Protein 8YE6 (pdb70)

Organism: Streptococcus pyogenes serotype M1 (NCBI:txid301447)

InterPro domains:
  IPR003615 HNH nuclease [PF13395] (821-871)
  IPR028629 CRISPR-associated endonuclease Cas9 [MF_01480] (3-1358)
  IPR028629 CRISPR-associated endonuclease Cas9 [TIGR01865] (5-1355)
  IPR032237 CRISPR-associated endonuclease Cas9, PAM-interacting domain [PF16595] (1102-1358)
  IPR032239 CRISPR-associated endonuclease Cas9, bridge helix [PF16593] (62-94)
  IPR032240 CRISPR-associated endonuclease Cas9, REC lobe [PF16592] (181-712)
  IPR033114 Cas9-type HNH domain [PS51749] (770-921)
  IPR036397 Ribonuclease H superfamily [G3DSA:3.30.420.10] (1-117)
  IPR055228 Cas9, RuvC domain [PF22702] (925-1099)

Nearest PDB structures (foldseek):
  5vw1-assembly1_A  TM=9.835E-01  e=0.000E+00  Streptococcus pyogenes serotype M1
  6ifo-assembly1_A  TM=9.838E-01  e=0.000E+00  Streptococcus pyogenes serotype M1
  4zt0-assembly1_A  TM=9.911E-01  e=0.000E+00  Streptococcus pyogenes
  7s38-assembly1_P  TM=9.107E-01  e=0.000E+00  Streptococcus pyogenes serotype M1
  9c9p-assembly1_A  TM=7.876E-01  e=0.000E+00  Streptococcus pyogenes

Foldseek 3Di:
DQADDDADVVLLVQLQDDDDQVRSVVSVVRHFHAPDDPHTDDPLVSLVSVLVRLVVVVVVCVVPVHDCPDSVVNNVVSVVVNVVVVVD/DFFFKEKFWAFFLFKIWIFIATQLLFFDKDWFAFFFDDPDGTDIFTRTFMEGEDGDDDCVVVVVVVVVVVVVVLLVVLLVLLCVLVVPVVCVQPVCLVVLVVCQPDDCVPHPAHNDRQPRDVVVVVVVCVQDVDLLSLLQCLLPDQDADRPSSLSVLLSVCQSLFADDPDPDDDDCCQQALVNLVVVLQVLVCLVVVVDRFDPPPPPLCPLLQDLAFLVRSLVVSVVPTDDDDCLEPVVQLSSLLSFHWHWCCVHQVDPDTLTAGDLPPCNVVSVVVVCVPRHVSCVSNNVSSPSSSLSSLVSNQQPDDPPVTLASNSVSLVVLVVQLVVLVVVVLVQCVVPPVVCCCVQPPNCVQLHVNVDPVNPDALVSNLVVCVVVLVPTDPNPVVVRCSSSVSHNDDSPHSSRNSDHSVSSLSSLLSSLVSNCVPPVSSVVCVVVSSLSRPDDDFPLQWDPDDPPDPTGDWDFPDPDDDDSVCPVPTTPRVRSNVSSCVPVFAAAPLFGPFTFAFCLAQLVQLQVLLLQQLQKWKADDVRNPIFGDALVSSVVCCVPALLPRFWDFCCCVCPVPVCPPVNDDGMDMPSDDGTDSGHNHVSVVLCVLQVDPCCSPVVVCRVVRSVLLVLLARGDDLVVNVVPCPVVDVVGDVRSSVVSSNDHDYGTDRAGPCQQANDAWPPPGGHLVRLSSGPDGNNDHDLCQCPDPVTCNVVNSVVSPQFPDVVCLLVRDDDGSSSSVSLVLVVVVQVVVCVVSVVAHHQEHEYEHDYDDPDDLSVLVVLLVLLVLLVVLPVACPCVVPPDDSVVPPDLLVSLCSLLVQAAQLDGGGHDPVPSVQKDKAFQAHVLQPNDPDNQGIHIHNDLLSQDQDLGGGACPSCVVCVVSVVSSDVSPRHHPVSNVSNCCVVVPTDALVVLLVRLVVQFAPSDVVVVSSLSVVQCVRFPDADDVRDTDRSYWYFYHYLVQLVVVCLVLVVDDDPLAAPSVSRLSSSSSSLRGQLLCFADVQCCCRTTDDDDDHDDSSQQEDDDQPPCVRHHHPRSHSPPQLDQWDAGSSGDTDGDDQWRAHPPPGHTRGGNVPSSVSSLVVSQDQRHHYHHDFAFDADDFAPDDFDAADQDPQFDAPDDPDDSNHGHHHNDTAFRWKKWWFFFFQPDPVRDRHTDTAIGTHTNVCVVVCVVPVVVVVVVVGGPPTDPVRTDTGGFQFWWADPPRAIWTHHGSFFIWGDDHQSDGSLLVSLLVCQLCLPVSPDDVPVSVVSVVVNVVPVCSLVVVLVSLLVLCVRHLPDVVVNVVVVVVCVVCVPPGRNQSSVQVSQVSLSVYTTHFDFTDHPHDTDHGDIRRGCPSRQQTWTWAADSSRSHIHIYGNNPPNDD

Structure (mmCIF, N/CA/C/O backbone):
data_8YE6
#
_entry.id   8YE6
#
_cell.length_a   1.00
_cell.length_b   1.00
_cell.length_c   1.00
_cell.angle_alpha   90.00
_cell.angle_beta   90.00
_cell.angle_gamma   90.00
#
_symmetry.space_group_name_H-M   'P 1'
#
loop_
_entity.id
_entity.type
_entity.pdbx_description
1 polymer A32
2 polymer 'CRISPR-associated endonuclease Cas9/Csn1'
3 polymer 'RNA (92-MER)'
#
loop_
_atom_site.group_PDB
_atom_site.id
_atom_site.type_symbol
_atom_site.label_atom_id
_atom_site.label_alt_id
_atom_site.label_comp_id
_atom_site.label_asym_id
_atom_site.label_entity_id
_atom_site.label_seq_id
_atom_site.pdbx_PDB_ins_code
_atom_site.Cartn_x
_atom_site.Cartn_y
_atom_site.Cartn_z
_atom_site.occupancy
_atom_site.B_iso_or_equiv
_atom_site.auth_seq_id
_atom_site.auth_comp_id
_atom_site.auth_asym_id
_atom_site.auth_atom_id
_atom_site.pdbx_PDB_model_num
ATOM 1 N N . ASP A 1 5 ? 144.330 166.303 105.069 1.00 96.39 5 ASP B N 1
ATOM 2 C CA . ASP A 1 5 ? 144.718 167.254 104.035 1.00 96.39 5 ASP B CA 1
ATOM 3 C C . ASP A 1 5 ? 144.922 166.566 102.692 1.00 96.39 5 ASP B C 1
ATOM 4 O O . ASP A 1 5 ? 145.892 166.837 101.986 1.00 96.39 5 ASP B O 1
ATOM 9 N N . GLY A 1 6 ? 144.004 165.672 102.350 1.00 87.55 6 GLY B N 1
ATOM 10 C CA . GLY A 1 6 ? 144.044 164.978 101.084 1.00 87.55 6 GLY B CA 1
ATOM 11 C C . GLY A 1 6 ? 144.676 163.607 101.102 1.00 87.55 6 GLY B C 1
ATOM 12 O O . GLY A 1 6 ? 145.179 163.168 100.062 1.00 87.55 6 GLY B O 1
ATOM 13 N N . LYS A 1 7 ? 144.674 162.923 102.240 1.00 73.49 7 LYS B N 1
ATOM 14 C CA . LYS A 1 7 ? 145.290 161.615 102.375 1.00 73.49 7 LYS B CA 1
ATOM 15 C C . LYS A 1 7 ? 144.240 160.605 102.810 1.00 73.49 7 LYS B C 1
ATOM 16 O O . LYS A 1 7 ? 143.238 160.967 103.430 1.00 73.49 7 LYS B O 1
ATOM 22 N N . LEU A 1 8 ? 144.460 159.337 102.467 1.00 63.94 8 LEU B N 1
ATOM 23 C CA . LEU A 1 8 ? 143.370 158.377 102.502 1.00 63.94 8 LEU B CA 1
ATOM 24 C C . LEU A 1 8 ? 143.067 157.924 103.916 1.00 63.94 8 LEU B C 1
ATOM 25 O O . LEU A 1 8 ? 143.712 158.312 104.892 1.00 63.94 8 LEU B O 1
ATOM 30 N N . VAL A 1 9 ? 142.072 157.044 103.992 1.00 68.19 9 VAL B N 1
ATOM 31 C CA . VAL A 1 9 ? 141.412 156.668 105.234 1.00 68.19 9 VAL B CA 1
ATOM 32 C C . VAL A 1 9 ? 141.810 155.242 105.612 1.00 68.19 9 VAL B C 1
ATOM 33 O O . VAL A 1 9 ? 141.173 154.272 105.178 1.00 68.19 9 VAL B O 1
ATOM 37 N N . VAL A 1 10 ? 142.902 155.091 106.380 1.00 42.44 10 VAL B N 1
ATOM 38 C CA . VAL A 1 10 ? 143.364 153.789 106.858 1.00 42.44 10 VAL B CA 1
ATOM 39 C C . VAL A 1 10 ? 143.862 153.928 108.287 1.00 42.44 10 VAL B C 1
ATOM 40 O O . VAL A 1 10 ? 143.794 154.991 108.894 1.00 42.44 10 VAL B O 1
ATOM 44 N N . SER A 1 11 ? 144.353 152.819 108.819 1.00 31.11 11 SER B N 1
ATOM 45 C CA . SER A 1 11 ? 144.992 152.771 110.121 1.00 31.11 11 SER B CA 1
ATOM 46 C C . SER A 1 11 ? 146.366 152.136 110.008 1.00 31.11 11 SER B C 1
ATOM 47 O O . SER A 1 11 ? 146.853 151.905 108.908 1.00 31.11 11 SER B O 1
ATOM 50 N N . LYS A 1 12 ? 146.988 151.839 111.137 1.00 28.29 12 LYS B N 1
ATOM 51 C CA . LYS A 1 12 ? 148.398 151.475 111.170 1.00 28.29 12 LYS B CA 1
ATOM 52 C C . LYS A 1 12 ? 148.670 150.070 110.628 1.00 28.29 12 LYS B C 1
ATOM 53 O O . LYS A 1 12 ? 149.667 149.864 109.919 1.00 28.29 12 LYS B O 1
ATOM 59 N N . ALA A 1 13 ? 147.809 149.091 110.955 1.00 26.60 13 ALA B N 1
ATOM 60 C CA . ALA A 1 13 ? 147.899 147.761 110.351 1.00 26.60 13 ALA B CA 1
ATOM 61 C C . ALA A 1 13 ? 147.666 147.830 108.854 1.00 26.60 13 ALA B C 1
ATOM 62 O O . ALA A 1 13 ? 148.405 147.234 108.065 1.00 26.60 13 ALA B O 1
ATOM 64 N N . HIS A 1 14 ? 146.670 148.604 108.447 1.00 26.87 14 HIS B N 1
ATOM 65 C CA . HIS A 1 14 ? 146.418 148.841 107.042 1.00 26.87 14 HIS B CA 1
ATOM 66 C C . HIS A 1 14 ? 147.472 149.727 106.422 1.00 26.87 14 HIS B C 1
ATOM 67 O O . HIS A 1 14 ? 147.685 149.642 105.217 1.00 26.87 14 HIS B O 1
ATOM 74 N N . PHE A 1 15 ? 148.125 150.593 107.196 1.00 32.00 15 PHE B N 1
ATOM 75 C CA . PHE A 1 15 ? 149.238 151.362 106.647 1.00 32.00 15 PHE B CA 1
ATOM 76 C C . PHE A 1 15 ? 150.376 150.445 106.251 1.00 32.00 15 PHE B C 1
ATOM 77 O O . PHE A 1 15 ? 150.897 150.525 105.130 1.00 32.00 15 PHE B O 1
ATOM 85 N N . GLY A 1 16 ? 150.744 149.543 107.154 1.00 33.65 16 GLY B N 1
ATOM 86 C CA . GLY A 1 16 ? 151.822 148.621 106.875 1.00 33.65 16 GLY B CA 1
ATOM 87 C C . GLY A 1 16 ? 151.502 147.665 105.751 1.00 33.65 16 GLY B C 1
ATOM 88 O O . GLY A 1 16 ? 152.345 147.415 104.900 1.00 33.65 16 GLY B O 1
ATOM 89 N N . ASN A 1 17 ? 150.270 147.143 105.715 1.00 31.71 17 ASN B N 1
ATOM 90 C CA . ASN A 1 17 ? 149.876 146.300 104.588 1.00 31.71 17 ASN B CA 1
ATOM 91 C C . ASN A 1 17 ? 149.898 147.065 103.283 1.00 31.71 17 ASN B C 1
ATOM 92 O O . ASN A 1 17 ? 150.476 146.591 102.312 1.00 31.71 17 ASN B O 1
ATOM 97 N N . MET A 1 18 ? 149.387 148.284 103.264 1.00 35.93 18 MET B N 1
ATOM 98 C CA . MET A 1 18 ? 149.280 148.983 101.991 1.00 35.93 18 MET B CA 1
ATOM 99 C C . MET A 1 18 ? 150.577 149.597 101.469 1.00 35.93 18 MET B C 1
ATOM 100 O O . MET A 1 18 ? 150.608 149.955 100.293 1.00 35.93 18 MET B O 1
ATOM 105 N N . ILE A 1 19 ? 151.652 149.720 102.252 1.00 42.49 19 ILE B N 1
ATOM 106 C CA . ILE A 1 19 ? 152.915 150.180 101.656 1.00 42.49 19 ILE B CA 1
ATOM 107 C C . ILE A 1 19 ? 153.914 149.052 101.416 1.00 42.49 19 ILE B C 1
ATOM 108 O O . ILE A 1 19 ? 155.065 149.332 101.083 1.00 42.49 19 ILE B O 1
ATOM 113 N N . ARG A 1 20 ? 153.520 147.791 101.604 1.00 46.03 20 ARG B N 1
ATOM 114 C CA . ARG A 1 20 ? 154.447 146.681 101.387 1.00 46.03 20 ARG B CA 1
ATOM 115 C C . ARG A 1 20 ? 154.807 146.525 99.921 1.00 46.03 20 ARG B C 1
ATOM 116 O O . ARG A 1 20 ? 155.982 146.463 99.562 1.00 46.03 20 ARG B O 1
ATOM 124 N N . ASN A 1 21 ? 153.805 146.418 99.066 1.00 53.89 21 ASN B N 1
ATOM 125 C CA . ASN A 1 21 ? 153.970 145.790 97.764 1.00 53.89 21 ASN B CA 1
ATOM 126 C C . ASN A 1 21 ? 154.264 146.784 96.657 1.00 53.89 21 ASN B C 1
ATOM 127 O O . ASN A 1 21 ? 153.685 146.714 95.581 1.00 53.89 21 ASN B O 1
ATOM 132 N N . CYS A 1 22 ? 155.215 147.678 96.884 1.00 64.73 22 CYS B N 1
ATOM 133 C CA . CYS A 1 22 ? 155.660 148.595 95.850 1.00 64.73 22 CYS B CA 1
ATOM 134 C C . CYS A 1 22 ? 156.798 147.968 95.067 1.00 64.73 22 CYS B C 1
ATOM 135 O O . CYS A 1 22 ? 157.515 147.102 95.569 1.00 64.73 22 CYS B O 1
ATOM 138 N N . GLN A 1 23 ? 156.961 148.416 93.823 1.00 72.86 23 GLN B N 1
ATOM 139 C CA . GLN A 1 23 ? 157.893 147.782 92.901 1.00 72.86 23 GLN B CA 1
ATOM 140 C C . GLN A 1 23 ? 158.964 148.728 92.386 1.00 72.86 23 GLN B C 1
ATOM 141 O O . GLN A 1 23 ? 159.754 148.336 91.522 1.00 72.86 23 GLN B O 1
ATOM 147 N N . SER A 1 24 ? 159.017 149.954 92.890 1.00 75.41 24 SER B N 1
ATOM 148 C CA . SER A 1 24 ? 160.058 150.901 92.520 1.00 75.41 24 SER B CA 1
ATOM 149 C C . SER A 1 24 ? 160.197 151.906 93.652 1.00 75.41 24 SER B C 1
ATOM 150 O O . SER A 1 24 ? 159.450 151.872 94.633 1.00 75.41 24 SER B O 1
ATOM 153 N N . VAL A 1 25 ? 161.161 152.808 93.508 1.00 74.88 25 VAL B N 1
ATOM 154 C CA . VAL A 1 25 ? 161.328 153.869 94.490 1.00 74.88 25 VAL B CA 1
ATOM 155 C C . VAL A 1 25 ? 160.264 154.947 94.302 1.00 74.88 25 VAL B C 1
ATOM 156 O O . VAL A 1 25 ? 159.714 155.468 95.282 1.00 74.88 25 VAL B O 1
ATOM 160 N N . GLU A 1 26 ? 159.920 155.269 93.049 1.00 79.20 26 GLU B N 1
ATOM 161 C CA . GLU A 1 26 ? 158.942 156.327 92.817 1.00 79.20 26 GLU B CA 1
ATOM 162 C C . GLU A 1 26 ? 157.535 155.900 93.211 1.00 79.20 26 GLU B C 1
ATOM 163 O O . GLU A 1 26 ? 156.747 156.736 93.681 1.00 79.20 26 GLU B O 1
ATOM 169 N N . ASP A 1 27 ? 157.217 154.609 93.077 1.00 76.85 27 ASP B N 1
ATOM 170 C CA . ASP A 1 27 ? 155.926 154.120 93.537 1.00 76.85 27 ASP B CA 1
ATOM 171 C C . ASP A 1 27 ? 155.834 154.138 95.047 1.00 76.85 27 ASP B C 1
ATOM 172 O O . ASP A 1 27 ? 154.757 154.398 95.592 1.00 76.85 27 ASP B O 1
ATOM 177 N N . PHE A 1 28 ? 156.941 153.880 95.738 1.00 66.89 28 PHE B N 1
ATOM 178 C CA . PHE A 1 28 ? 156.917 153.967 97.190 1.00 66.89 28 PHE B CA 1
ATOM 179 C C . PHE A 1 28 ? 156.825 155.409 97.660 1.00 66.89 28 PHE B C 1
ATOM 180 O O . PHE A 1 28 ? 156.229 155.678 98.707 1.00 66.89 28 PHE B O 1
ATOM 188 N N . LYS A 1 29 ? 157.385 156.349 96.900 1.00 70.40 29 LYS B N 1
ATOM 189 C CA . LYS A 1 29 ? 157.219 157.752 97.259 1.00 70.40 29 LYS B CA 1
ATOM 190 C C . LYS A 1 29 ? 155.779 158.209 97.068 1.00 70.40 29 LYS B C 1
ATOM 191 O O . LYS A 1 29 ? 155.246 158.945 97.906 1.00 70.40 29 LYS B O 1
ATOM 197 N N . LYS A 1 30 ? 155.124 157.759 95.997 1.00 72.29 30 LYS B N 1
ATOM 198 C CA . LYS A 1 30 ? 153.735 158.154 95.763 1.00 72.29 30 LYS B CA 1
ATOM 199 C C . LYS A 1 30 ? 152.789 157.528 96.793 1.00 72.29 30 LYS B C 1
ATOM 200 O O . LYS A 1 30 ? 152.004 158.230 97.457 1.00 72.29 30 LYS B O 1
ATOM 206 N N . SER A 1 31 ? 152.887 156.209 96.979 1.00 66.14 31 SER B N 1
ATOM 207 C CA . SER A 1 31 ? 152.069 155.525 97.971 1.00 66.14 31 SER B CA 1
ATOM 208 C C . SER A 1 31 ? 152.490 155.824 99.399 1.00 66.14 31 SER B C 1
ATOM 209 O O . SER A 1 31 ? 151.812 155.377 100.328 1.00 66.14 31 SER B O 1
ATOM 212 N N . PHE A 1 32 ? 153.599 156.525 99.604 1.00 64.15 32 PHE B N 1
ATOM 213 C CA . PHE A 1 32 ? 153.932 157.010 100.932 1.00 64.15 32 PHE B CA 1
ATOM 214 C C . PHE A 1 32 ? 153.333 158.377 101.175 1.00 64.15 32 PHE B C 1
ATOM 215 O O . PHE A 1 32 ? 152.893 158.671 102.288 1.00 64.15 32 PHE B O 1
ATOM 223 N N . GLU A 1 33 ? 153.296 159.214 100.142 1.00 70.76 33 GLU B N 1
ATOM 224 C CA . GLU A 1 33 ? 152.683 160.525 100.258 1.00 70.76 33 GLU B CA 1
ATOM 225 C C . GLU A 1 33 ? 151.167 160.494 100.174 1.00 70.76 33 GLU B C 1
ATOM 226 O O . GLU A 1 33 ? 150.550 161.554 100.281 1.00 70.76 33 GLU B O 1
ATOM 232 N N . ARG A 1 34 ? 150.542 159.333 99.974 1.00 66.98 34 ARG B N 1
ATOM 233 C CA . ARG A 1 34 ? 149.082 159.287 99.964 1.00 66.98 34 ARG B CA 1
ATOM 234 C C . ARG A 1 34 ? 148.450 158.762 101.264 1.00 66.98 34 ARG B C 1
ATOM 235 O O . ARG A 1 34 ? 147.282 159.058 101.520 1.00 66.98 34 ARG B O 1
ATOM 243 N N . LEU A 1 35 ? 149.174 158.059 102.131 1.00 52.32 35 LEU B N 1
ATOM 244 C CA . LEU A 1 35 ? 148.558 157.434 103.297 1.00 52.32 35 LEU B CA 1
ATOM 245 C C . LEU A 1 35 ? 149.100 157.993 104.607 1.00 52.32 35 LEU B C 1
ATOM 246 O O . LEU A 1 35 ? 150.221 158.494 104.667 1.00 52.32 35 LEU B O 1
ATOM 251 N N . THR A 1 36 ? 148.290 157.880 105.673 1.00 43.53 36 THR B N 1
ATOM 252 C CA . THR A 1 36 ? 148.694 158.156 107.055 1.00 43.53 36 THR B CA 1
ATOM 253 C C . THR A 1 36 ? 148.079 157.138 107.999 1.00 43.53 36 THR B C 1
ATOM 254 O O . THR A 1 36 ? 147.442 156.179 107.588 1.00 43.53 36 THR B O 1
ATOM 258 N N . TYR A 1 37 ? 148.304 157.359 109.289 1.00 37.38 37 TYR B N 1
ATOM 259 C CA . TYR A 1 37 ? 147.529 156.781 110.374 1.00 37.38 37 TYR B CA 1
ATOM 260 C C . TYR A 1 37 ? 147.637 157.768 111.524 1.00 37.38 37 TYR B C 1
ATOM 261 O O . TYR A 1 37 ? 148.708 158.331 111.745 1.00 37.38 37 TYR B O 1
ATOM 270 N N . TYR A 1 38 ? 146.537 158.020 112.224 1.00 50.03 38 TYR B N 1
ATOM 271 C CA . TYR A 1 38 ? 146.595 158.914 113.370 1.00 50.03 38 TYR B CA 1
ATOM 272 C C . TYR A 1 38 ? 147.068 158.153 114.595 1.00 50.03 38 TYR B C 1
ATOM 273 O O . TYR A 1 38 ? 146.557 157.078 114.894 1.00 50.03 38 TYR B O 1
ATOM 282 N N . SER A 1 39 ? 148.018 158.720 115.334 1.00 48.94 39 SER B N 1
ATOM 283 C CA . SER A 1 39 ? 148.505 158.014 116.510 1.00 48.94 39 SER B CA 1
ATOM 284 C C . SER A 1 39 ? 147.590 158.190 117.711 1.00 48.94 39 SER B C 1
ATOM 285 O O . SER A 1 39 ? 147.549 157.313 118.574 1.00 48.94 39 SER B O 1
ATOM 288 N N . SER A 1 40 ? 146.843 159.291 117.787 1.00 61.24 40 SER B N 1
ATOM 289 C CA . SER A 1 40 ? 145.680 159.403 118.664 1.00 61.24 40 SER B CA 1
ATOM 290 C C . SER A 1 40 ? 144.650 160.261 117.940 1.00 61.24 40 SER B C 1
ATOM 291 O O . SER A 1 40 ? 144.867 160.659 116.797 1.00 61.24 40 SER B O 1
ATOM 294 N N . GLU A 1 41 ? 143.520 160.533 118.607 1.00 74.49 41 GLU B N 1
ATOM 295 C CA . GLU A 1 41 ? 142.306 161.027 117.946 1.00 74.49 41 GLU B CA 1
ATOM 296 C C . GLU A 1 41 ? 142.476 162.355 117.229 1.00 74.49 41 GLU B C 1
ATOM 297 O O . GLU A 1 41 ? 141.722 162.635 116.294 1.00 74.49 41 GLU B O 1
ATOM 303 N N . ASN A 1 42 ? 143.438 163.175 117.631 1.00 71.64 42 ASN B N 1
ATOM 304 C CA . ASN A 1 42 ? 143.639 164.463 116.998 1.00 71.64 42 ASN B CA 1
ATOM 305 C C . ASN A 1 42 ? 145.005 164.640 116.360 1.00 71.64 42 ASN B C 1
ATOM 306 O O . ASN A 1 42 ? 145.168 165.565 115.560 1.00 71.64 42 ASN B O 1
ATOM 311 N N . ARG A 1 43 ? 145.985 163.796 116.670 1.00 61.16 43 ARG B N 1
ATOM 312 C CA . ARG A 1 43 ? 147.329 163.980 116.148 1.00 61.16 43 ARG B CA 1
ATOM 313 C C . ARG A 1 43 ? 147.688 162.891 115.147 1.00 61.16 43 ARG B C 1
ATOM 314 O O . ARG A 1 43 ? 147.321 161.725 115.302 1.00 61.16 43 ARG B O 1
ATOM 322 N N . GLU A 1 44 ? 148.392 163.307 114.106 1.00 53.97 44 GLU B N 1
ATOM 323 C CA . GLU A 1 44 ? 148.897 162.430 113.072 1.00 53.97 44 GLU B CA 1
ATOM 324 C C . GLU A 1 44 ? 150.276 161.925 113.465 1.00 53.97 44 GLU B C 1
ATOM 325 O O . GLU A 1 44 ? 151.032 162.635 114.130 1.00 53.97 44 GLU B O 1
ATOM 331 N N . SER A 1 45 ? 150.568 160.676 113.102 1.00 46.57 45 SER B N 1
ATOM 332 C CA . SER A 1 45 ? 151.853 160.057 113.375 1.00 46.57 45 SER B CA 1
ATOM 333 C C . SER A 1 45 ? 152.981 160.813 112.699 1.00 46.57 45 SER B C 1
ATOM 334 O O . SER A 1 45 ? 152.793 161.463 111.674 1.00 46.57 45 SER B O 1
ATOM 337 N N . THR A 1 46 ? 154.163 160.738 113.284 1.00 46.56 46 THR B N 1
ATOM 338 C CA . THR A 1 46 ? 155.265 161.467 112.698 1.00 46.56 46 THR B CA 1
ATOM 339 C C . THR A 1 46 ? 155.839 160.668 111.541 1.00 46.56 46 THR B C 1
ATOM 340 O O . THR A 1 46 ? 155.609 159.467 111.415 1.00 46.56 46 THR B O 1
ATOM 344 N N . VAL A 1 47 ? 156.583 161.360 110.679 1.00 46.00 47 VAL B N 1
ATOM 345 C CA . VAL A 1 47 ? 157.154 160.739 109.493 1.00 46.00 47 VAL B CA 1
ATOM 346 C C . VAL A 1 47 ? 158.218 159.712 109.852 1.00 46.00 47 VAL B C 1
ATOM 347 O O . VAL A 1 47 ? 158.416 158.744 109.114 1.00 46.00 47 VAL B O 1
ATOM 351 N N . ARG A 1 48 ? 158.867 159.859 111.004 1.00 52.12 48 ARG B N 1
ATOM 352 C CA . ARG A 1 48 ? 159.838 158.861 111.429 1.00 52.12 48 ARG B CA 1
ATOM 353 C C . ARG A 1 48 ? 159.161 157.572 111.891 1.00 52.12 48 ARG B C 1
ATOM 354 O O . ARG A 1 48 ? 159.723 156.491 111.720 1.00 52.12 48 ARG B O 1
ATOM 362 N N . GLN A 1 49 ? 157.930 157.645 112.386 1.00 42.78 49 GLN B N 1
ATOM 363 C CA . GLN A 1 49 ? 157.213 156.421 112.725 1.00 42.78 49 GLN B CA 1
ATOM 364 C C . GLN A 1 49 ? 156.794 155.660 111.481 1.00 42.78 49 GLN B C 1
ATOM 365 O O . GLN A 1 49 ? 156.936 154.430 111.420 1.00 42.78 49 GLN B O 1
ATOM 371 N N . ARG A 1 50 ? 156.304 156.378 110.471 1.00 43.75 50 ARG B N 1
ATOM 372 C CA . ARG A 1 50 ? 155.887 155.757 109.222 1.00 43.75 50 ARG B CA 1
ATOM 373 C C . ARG A 1 50 ? 157.074 155.198 108.447 1.00 43.75 50 ARG B C 1
ATOM 374 O O . ARG A 1 50 ? 156.979 154.127 107.827 1.00 43.75 50 ARG B O 1
ATOM 382 N N . LEU A 1 51 ? 158.210 155.886 108.490 1.00 46.42 51 LEU B N 1
ATOM 383 C CA . LEU A 1 51 ? 159.389 155.357 107.825 1.00 46.42 51 LEU B CA 1
ATOM 384 C C . LEU A 1 51 ? 159.976 154.186 108.574 1.00 46.42 51 LEU B C 1
ATOM 385 O O . LEU A 1 51 ? 160.620 153.336 107.960 1.00 46.42 51 LEU B O 1
ATOM 390 N N . LYS A 1 52 ? 159.800 154.121 109.888 1.00 44.22 52 LYS B N 1
ATOM 391 C CA . LYS A 1 52 ? 160.285 152.932 110.568 1.00 44.22 52 LYS B CA 1
ATOM 392 C C . LYS A 1 52 ? 159.404 151.726 110.280 1.00 44.22 52 LYS B C 1
ATOM 393 O O . LYS A 1 52 ? 159.919 150.603 110.220 1.00 44.22 52 LYS B O 1
ATOM 399 N N . ILE A 1 53 ? 158.097 151.925 110.060 1.00 41.32 53 ILE B N 1
ATOM 400 C CA . ILE A 1 53 ? 157.258 150.801 109.635 1.00 41.32 53 ILE B CA 1
ATOM 401 C C . ILE A 1 53 ? 157.669 150.308 108.247 1.00 41.32 53 ILE B C 1
ATOM 402 O O . ILE A 1 53 ? 157.773 149.094 108.004 1.00 41.32 53 ILE B O 1
ATOM 407 N N . ALA A 1 54 ? 157.945 151.233 107.325 1.00 46.10 54 ALA B N 1
ATOM 408 C CA . ALA A 1 54 ? 158.412 150.823 106.003 1.00 46.10 54 ALA B CA 1
ATOM 409 C C . ALA A 1 54 ? 159.797 150.185 106.037 1.00 46.10 54 ALA B C 1
ATOM 410 O O . ALA A 1 54 ? 160.095 149.324 105.201 1.00 46.10 54 ALA B O 1
ATOM 412 N N . GLU A 1 55 ? 160.650 150.587 106.983 1.00 51.70 55 GLU B N 1
ATOM 413 C CA . GLU A 1 55 ? 161.931 149.908 107.166 1.00 51.70 55 GLU B CA 1
ATOM 414 C C . GLU A 1 55 ? 161.746 148.470 107.612 1.00 51.70 55 GLU B C 1
ATOM 415 O O . GLU A 1 55 ? 162.449 147.574 107.126 1.00 51.70 55 GLU B O 1
ATOM 421 N N . LYS A 1 56 ? 160.828 148.232 108.554 1.00 44.67 56 LYS B N 1
ATOM 422 C CA . LYS A 1 56 ? 160.570 146.869 109.004 1.00 44.67 56 LYS B CA 1
ATOM 423 C C . LYS A 1 56 ? 160.079 145.992 107.870 1.00 44.67 56 LYS B C 1
ATOM 424 O O . LYS A 1 56 ? 160.545 144.858 107.702 1.00 44.67 56 LYS B O 1
ATOM 430 N N . GLU A 1 57 ? 159.191 146.519 107.038 1.00 48.38 57 GLU B N 1
ATOM 431 C CA . GLU A 1 57 ? 158.601 145.656 106.024 1.00 48.38 57 GLU B CA 1
ATOM 432 C C . GLU A 1 57 ? 159.511 145.412 104.832 1.00 48.38 57 GLU B C 1
ATOM 433 O O . GLU A 1 57 ? 159.543 144.292 104.314 1.00 48.38 57 GLU B O 1
ATOM 439 N N . TYR A 1 58 ? 160.277 146.407 104.391 1.00 52.09 58 TYR B N 1
ATOM 440 C CA . TYR A 1 58 ? 161.235 146.085 103.342 1.00 52.09 58 TYR B CA 1
ATOM 441 C C . TYR A 1 58 ? 162.497 145.436 103.873 1.00 52.09 58 TYR B C 1
ATOM 442 O O . TYR A 1 58 ? 163.315 144.977 103.078 1.00 52.09 58 TYR B O 1
ATOM 451 N N . ASN A 1 59 ? 162.668 145.385 105.186 1.00 50.49 59 ASN B N 1
ATOM 452 C CA . ASN A 1 59 ? 163.692 144.536 105.780 1.00 50.49 59 ASN B CA 1
ATOM 453 C C . ASN A 1 59 ? 163.283 143.072 105.722 1.00 50.49 59 ASN B C 1
ATOM 454 O O . ASN A 1 59 ? 164.106 142.198 105.431 1.00 50.49 59 ASN B O 1
ATOM 459 N N . PHE A 1 60 ? 162.026 142.786 106.067 1.00 46.74 60 PHE B N 1
ATOM 460 C CA . PHE A 1 60 ? 161.484 141.436 105.952 1.00 46.74 60 PHE B CA 1
ATOM 461 C C . PHE A 1 60 ? 161.495 140.962 104.505 1.00 46.74 60 PHE B C 1
ATOM 462 O O . PHE A 1 60 ? 162.035 139.899 104.191 1.00 46.74 60 PHE B O 1
ATOM 470 N N . LYS A 1 61 ? 160.882 141.738 103.613 1.00 52.74 61 LYS B N 1
ATOM 471 C CA . LYS A 1 61 ? 160.847 141.396 102.195 1.00 52.74 61 LYS B CA 1
ATOM 472 C C . LYS A 1 61 ? 162.236 141.414 101.565 1.00 52.74 61 LYS B C 1
ATOM 473 O O . LYS A 1 61 ? 162.504 140.662 100.630 1.00 52.74 61 LYS B O 1
ATOM 479 N N . ALA A 1 62 ? 163.137 142.259 102.056 1.00 58.00 62 ALA B N 1
ATOM 480 C CA . ALA A 1 62 ? 164.499 142.252 101.548 1.00 58.00 62 ALA B CA 1
ATOM 481 C C . ALA A 1 62 ? 165.289 141.046 102.010 1.00 58.00 62 ALA B C 1
ATOM 482 O O . ALA A 1 62 ? 166.177 140.601 101.284 1.00 58.00 62 ALA B O 1
ATOM 484 N N . GLY A 1 63 ? 164.991 140.509 103.188 1.00 57.77 63 GLY B N 1
ATOM 485 C CA . GLY A 1 63 ? 165.830 139.481 103.764 1.00 57.77 63 GLY B CA 1
ATOM 486 C C . GLY A 1 63 ? 165.344 138.064 103.568 1.00 57.77 63 GLY B C 1
ATOM 487 O O . GLY A 1 63 ? 166.148 137.133 103.537 1.00 57.77 63 GLY B O 1
ATOM 488 N N . VAL A 1 64 ? 164.030 137.877 103.455 1.00 58.49 64 VAL B N 1
ATOM 489 C CA . VAL A 1 64 ? 163.481 136.544 103.212 1.00 58.49 64 VAL B CA 1
ATOM 490 C C . VAL A 1 64 ? 163.739 136.069 101.789 1.00 58.49 64 VAL B C 1
ATOM 491 O O . VAL A 1 64 ? 163.946 134.872 101.574 1.00 58.49 64 VAL B O 1
ATOM 495 N N . LYS A 1 65 ? 163.835 136.976 100.817 1.00 70.01 65 LYS B N 1
ATOM 496 C CA . LYS A 1 65 ? 164.276 136.632 99.470 1.00 70.01 65 LYS B CA 1
ATOM 497 C C . LYS A 1 65 ? 165.744 136.215 99.399 1.00 70.01 65 LYS B C 1
ATOM 498 O O . LYS A 1 65 ? 166.171 135.695 98.368 1.00 70.01 65 LYS B O 1
ATOM 504 N N . GLU A 1 66 ? 166.525 136.437 100.455 1.00 75.38 66 GLU B N 1
ATOM 505 C CA . GLU A 1 66 ? 167.884 135.924 100.555 1.00 75.38 66 GLU B CA 1
ATOM 506 C C . GLU A 1 66 ? 167.982 134.562 101.215 1.00 75.38 66 GLU B C 1
ATOM 507 O O . GLU A 1 66 ? 168.957 133.853 100.974 1.00 75.38 66 GLU B O 1
ATOM 513 N N . ASP A 1 67 ? 167.016 134.183 102.054 1.00 78.06 67 ASP B N 1
ATOM 514 C CA . ASP A 1 67 ? 166.978 132.817 102.563 1.00 78.06 67 ASP B CA 1
ATOM 515 C C . ASP A 1 67 ? 166.663 131.847 101.436 1.00 78.06 67 ASP B C 1
ATOM 516 O O . ASP A 1 67 ? 167.113 130.698 101.441 1.00 78.06 67 ASP B O 1
ATOM 521 N N . LEU A 1 68 ? 165.893 132.307 100.456 1.00 77.80 68 LEU B N 1
ATOM 522 C CA . LEU A 1 68 ? 165.606 131.602 99.216 1.00 77.80 68 LEU B CA 1
ATOM 523 C C . LEU A 1 68 ? 166.695 131.955 98.214 1.00 77.80 68 LEU B C 1
ATOM 524 O O . LEU A 1 68 ? 167.736 132.491 98.596 1.00 77.80 68 LEU B O 1
ATOM 529 N N . GLU A 1 69 ? 166.485 131.666 96.933 1.00 86.36 69 GLU B N 1
ATOM 530 C CA . GLU A 1 69 ? 167.442 132.110 95.924 1.00 86.36 69 GLU B CA 1
ATOM 531 C C . GLU A 1 69 ? 166.898 133.292 95.128 1.00 86.36 69 GLU B C 1
ATOM 532 O O . GLU A 1 69 ? 167.487 133.680 94.113 1.00 86.36 69 GLU B O 1
ATOM 538 N N . ILE A 1 70 ? 165.793 133.882 95.592 1.00 84.37 70 ILE B N 1
ATOM 539 C CA . ILE A 1 70 ? 165.043 134.851 94.801 1.00 84.37 70 ILE B CA 1
ATOM 540 C C . ILE A 1 70 ? 165.818 136.162 94.683 1.00 84.37 70 ILE B C 1
ATOM 541 O O . ILE A 1 70 ? 166.396 136.673 95.646 1.00 84.37 70 ILE B O 1
ATOM 546 N N . LYS A 1 71 ? 165.847 136.698 93.468 1.00 87.28 71 LYS B N 1
ATOM 547 C CA . LYS A 1 71 ? 166.619 137.893 93.154 1.00 87.28 71 LYS B CA 1
ATOM 548 C C . LYS A 1 71 ? 165.878 139.125 93.654 1.00 87.28 71 LYS B C 1
ATOM 549 O O . LYS A 1 71 ? 164.905 139.568 93.037 1.00 87.28 71 LYS B O 1
ATOM 555 N N . ASN A 1 72 ? 166.344 139.684 94.769 1.00 81.51 72 ASN B N 1
ATOM 556 C CA . ASN A 1 72 ? 165.819 140.948 95.285 1.00 81.51 72 ASN B CA 1
ATOM 557 C C . ASN A 1 72 ? 166.657 142.118 94.767 1.00 81.51 72 ASN B C 1
ATOM 558 O O . ASN A 1 72 ? 167.421 142.758 95.488 1.00 81.51 72 ASN B O 1
ATOM 563 N N . THR A 1 73 ? 166.470 142.421 93.482 1.00 82.83 73 THR B N 1
ATO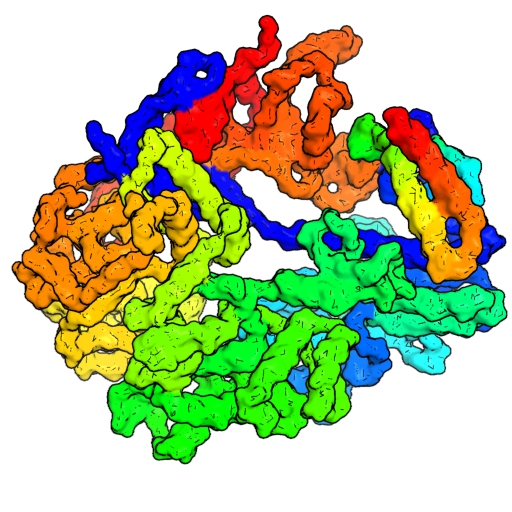M 564 C CA . THR A 1 73 ? 167.189 143.552 92.904 1.00 82.83 73 THR B CA 1
ATOM 565 C C . THR A 1 73 ? 166.576 144.882 93.340 1.00 82.83 73 THR B C 1
ATOM 566 O O . THR A 1 73 ? 167.303 145.841 93.614 1.00 82.83 73 THR B O 1
ATOM 570 N N . THR A 1 74 ? 165.253 144.950 93.444 1.00 81.62 74 THR B N 1
ATOM 571 C CA . THR A 1 74 ? 164.592 145.977 94.232 1.00 81.62 74 THR B CA 1
ATOM 572 C C . THR A 1 74 ? 164.446 145.422 95.648 1.00 81.62 74 THR B C 1
ATOM 573 O O . THR A 1 74 ? 165.036 144.385 95.956 1.00 81.62 74 THR B O 1
ATOM 577 N N . ASP A 1 75 ? 163.774 146.163 96.544 1.00 76.83 75 ASP B N 1
ATOM 578 C CA . ASP A 1 75 ? 163.558 145.905 97.979 1.00 76.83 75 ASP B CA 1
ATOM 579 C C . ASP A 1 75 ? 164.842 146.080 98.788 1.00 76.83 75 ASP B C 1
ATOM 580 O O . ASP A 1 75 ? 164.804 146.141 100.016 1.00 76.83 75 ASP B O 1
ATOM 585 N N . LYS A 1 76 ? 165.979 146.183 98.103 1.00 79.57 76 LYS B N 1
ATOM 586 C CA . LYS A 1 76 ? 167.184 146.734 98.688 1.00 79.57 76 LYS B CA 1
ATOM 587 C C . LYS A 1 76 ? 167.391 148.151 98.197 1.00 79.57 76 LYS B C 1
ATOM 588 O O . LYS A 1 76 ? 168.109 148.927 98.827 1.00 79.57 76 LYS B O 1
ATOM 594 N N . GLU A 1 77 ? 166.777 148.503 97.070 1.00 80.26 77 GLU B N 1
ATOM 595 C CA . GLU A 1 77 ? 166.705 149.904 96.689 1.00 80.26 77 GLU B CA 1
ATOM 596 C C . GLU A 1 77 ? 165.787 150.671 97.623 1.00 80.26 77 GLU B C 1
ATOM 597 O O . GLU A 1 77 ? 166.164 151.720 98.158 1.00 80.26 77 GLU B O 1
ATOM 603 N N . ILE A 1 78 ? 164.572 150.155 97.824 1.00 70.08 78 ILE B N 1
ATOM 604 C CA . ILE A 1 78 ? 163.574 150.844 98.631 1.00 70.08 78 ILE B CA 1
ATOM 605 C C . ILE A 1 78 ? 164.000 150.881 100.087 1.00 70.08 78 ILE B C 1
ATOM 606 O O . ILE A 1 78 ? 163.812 151.888 100.775 1.00 70.08 78 ILE B O 1
ATOM 611 N N . LEU A 1 79 ? 164.645 149.817 100.558 1.00 66.57 79 LEU B N 1
ATOM 612 C CA . LEU A 1 79 ? 165.145 149.797 101.924 1.00 66.57 79 LEU B CA 1
ATOM 613 C C . LEU A 1 79 ? 166.295 150.778 102.121 1.00 66.57 79 LEU B C 1
ATOM 614 O O . LEU A 1 79 ? 166.401 151.391 103.184 1.00 66.57 79 LEU B O 1
ATOM 619 N N . ASP A 1 80 ? 167.142 150.969 101.110 1.00 74.48 80 ASP B N 1
ATOM 620 C CA . ASP A 1 80 ? 168.189 151.981 101.220 1.00 74.48 80 ASP B CA 1
ATOM 621 C C . ASP A 1 80 ? 167.630 153.394 101.162 1.00 74.48 80 ASP B C 1
ATOM 622 O O . ASP A 1 80 ? 168.177 154.293 101.809 1.00 74.48 80 ASP B O 1
ATOM 627 N N . TYR A 1 81 ? 166.561 153.614 100.390 1.00 70.95 81 TYR B N 1
ATOM 628 C CA . TYR A 1 81 ? 165.880 154.904 100.429 1.00 70.95 81 TYR B CA 1
ATOM 629 C C . TYR A 1 81 ? 165.283 155.172 101.804 1.00 70.95 81 TYR B C 1
ATOM 630 O O . TYR A 1 81 ? 165.399 156.290 102.331 1.00 70.95 81 TYR B O 1
ATOM 639 N N . VAL A 1 82 ? 164.654 154.153 102.403 1.00 63.14 82 VAL B N 1
ATOM 640 C CA . VAL A 1 82 ? 164.041 154.304 103.720 1.00 63.14 82 VAL B CA 1
ATOM 641 C C . VAL A 1 82 ? 165.105 154.578 104.771 1.00 63.14 82 VAL B C 1
ATOM 642 O O . VAL A 1 82 ? 164.954 155.473 105.613 1.00 63.14 82 VAL B O 1
ATOM 646 N N . ARG A 1 83 ? 166.222 153.863 104.702 1.00 68.25 83 ARG B N 1
ATOM 647 C CA . ARG A 1 83 ? 167.258 154.040 105.706 1.00 68.25 83 ARG B CA 1
ATOM 648 C C . ARG A 1 83 ? 168.011 155.346 105.531 1.00 68.25 83 ARG B C 1
ATOM 649 O O . ARG A 1 83 ? 168.519 155.893 106.514 1.00 68.25 83 ARG B O 1
ATOM 657 N N . ASN A 1 84 ? 168.078 155.875 104.311 1.00 73.30 84 ASN B N 1
ATOM 658 C CA . ASN A 1 84 ? 168.704 157.181 104.136 1.00 73.30 84 ASN B CA 1
ATOM 659 C C . ASN A 1 84 ? 167.800 158.309 104.614 1.00 73.30 84 ASN B C 1
ATOM 660 O O . ASN A 1 84 ? 168.293 159.304 105.155 1.00 73.30 84 ASN B O 1
ATOM 665 N N . GLU A 1 85 ? 166.482 158.175 104.428 1.00 69.65 85 GLU B N 1
ATOM 666 C CA . GLU A 1 85 ? 165.557 159.147 105.009 1.00 69.65 85 GLU B CA 1
ATOM 667 C C . GLU A 1 85 ? 165.587 159.108 106.534 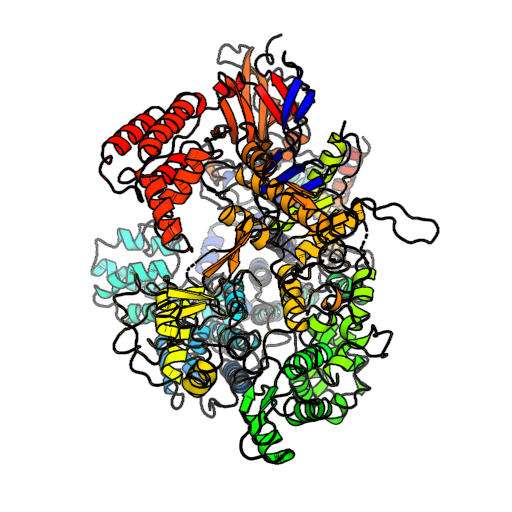1.00 69.65 85 GLU B C 1
ATOM 668 O O . GLU A 1 85 ? 165.555 160.156 107.190 1.00 69.65 85 GLU B O 1
ATOM 674 N N . LEU A 1 86 ? 165.644 157.908 107.115 1.00 64.90 86 LEU B N 1
ATOM 675 C CA . LEU A 1 86 ? 165.732 157.783 108.568 1.00 64.90 86 LEU B CA 1
ATOM 676 C C . LEU A 1 86 ? 167.054 158.304 109.107 1.00 64.90 86 LEU B C 1
ATOM 677 O O . LEU A 1 86 ? 167.100 158.836 110.223 1.00 64.90 86 LEU B O 1
ATOM 682 N N . SER A 1 87 ? 168.130 158.159 108.336 1.00 72.66 87 SER B N 1
ATOM 683 C CA . SER A 1 87 ? 169.405 158.744 108.728 1.00 72.66 87 SER B CA 1
ATOM 684 C C . SER A 1 87 ? 169.357 160.264 108.665 1.00 72.66 87 SER B C 1
ATOM 685 O O . SER A 1 87 ? 169.912 160.941 109.538 1.00 72.66 87 SER B O 1
ATOM 688 N N . LYS A 1 88 ? 168.701 160.819 107.640 1.00 73.47 88 LYS B N 1
ATOM 689 C CA . LYS A 1 88 ? 168.565 162.270 107.550 1.00 73.47 88 LYS B CA 1
ATOM 690 C C . LYS A 1 88 ? 167.682 162.830 108.650 1.00 73.47 88 LYS B C 1
ATOM 691 O O . LYS A 1 88 ? 167.863 163.983 109.051 1.00 73.47 88 LYS B O 1
ATOM 697 N N . ILE A 1 89 ? 166.715 162.054 109.136 1.00 75.00 89 ILE B N 1
ATOM 698 C CA . ILE A 1 89 ? 165.947 162.500 110.292 1.00 75.00 89 ILE B CA 1
ATOM 699 C C . ILE A 1 89 ? 166.806 162.454 111.547 1.00 75.00 89 ILE B C 1
ATOM 700 O O . ILE A 1 89 ? 166.954 163.456 112.255 1.00 75.00 89 ILE B O 1
ATOM 705 N N . ASP A 1 90 ? 167.399 161.298 111.831 1.00 76.02 90 ASP B N 1
ATOM 706 C CA . ASP A 1 90 ? 168.029 161.086 113.127 1.00 76.02 90 ASP B CA 1
ATOM 707 C C . ASP A 1 90 ? 169.388 161.756 113.268 1.00 76.02 90 ASP B C 1
ATOM 708 O O . ASP A 1 90 ? 169.881 161.868 114.394 1.00 76.02 90 ASP B O 1
ATOM 713 N N . SER A 1 91 ? 170.015 162.191 112.174 1.00 84.23 91 SER B N 1
ATOM 714 C CA . SER A 1 91 ? 171.210 163.015 112.325 1.00 84.23 91 SER B CA 1
ATOM 715 C C . SER A 1 91 ? 170.854 164.404 112.834 1.00 84.23 91 SER B C 1
ATOM 716 O O . SER A 1 91 ? 171.650 165.030 113.542 1.00 84.23 91 SER B O 1
ATOM 719 N N . LYS A 1 92 ? 169.670 164.891 112.493 1.00 89.29 92 LYS B N 1
ATOM 720 C CA . LYS A 1 92 ? 169.220 166.210 112.903 1.00 89.29 92 LYS B CA 1
ATOM 721 C C . LYS A 1 92 ? 168.460 166.152 114.228 1.00 89.29 92 LYS B C 1
ATOM 722 O O . LYS A 1 92 ? 169.028 165.829 115.273 1.00 89.29 92 LYS B O 1
ATOM 728 N N . MET B 2 1 ? 151.968 159.247 179.883 1.00 112.88 1 MET A N 1
ATOM 729 C CA . MET B 2 1 ? 153.411 159.043 179.841 1.00 112.88 1 MET A CA 1
ATOM 730 C C . MET B 2 1 ? 153.790 157.600 179.489 1.00 112.88 1 MET A C 1
ATOM 731 O O . MET B 2 1 ? 154.923 157.174 179.723 1.00 112.88 1 MET A O 1
ATOM 736 N N . ASP B 2 2 ? 152.841 156.866 178.905 1.00 98.60 2 ASP A N 1
ATOM 737 C CA . ASP B 2 2 ? 153.068 155.495 178.461 1.00 98.60 2 ASP A CA 1
ATOM 738 C C . ASP B 2 2 ? 153.770 155.499 177.109 1.00 98.60 2 ASP A C 1
ATOM 739 O O . ASP B 2 2 ? 153.526 156.370 176.270 1.00 98.60 2 ASP A O 1
ATOM 744 N N . LYS B 2 3 ? 154.644 154.512 176.904 1.00 87.68 3 LYS A N 1
ATOM 745 C CA . LYS B 2 3 ? 155.411 154.402 175.674 1.00 87.68 3 LYS A CA 1
ATOM 746 C C . LYS B 2 3 ? 155.344 153.033 175.018 1.00 87.68 3 LYS A C 1
ATOM 747 O O . LYS B 2 3 ? 155.670 152.927 173.833 1.00 87.68 3 LYS A O 1
ATOM 753 N N . LYS B 2 4 ? 154.966 151.987 175.743 1.00 68.72 4 LYS A N 1
ATOM 754 C CA . LYS B 2 4 ? 154.762 150.676 175.151 1.00 68.72 4 LYS A CA 1
ATOM 755 C C . LYS B 2 4 ? 153.368 150.597 174.554 1.00 68.72 4 LYS A C 1
ATOM 756 O O . LYS B 2 4 ? 152.392 151.009 175.182 1.00 68.72 4 LYS A O 1
ATOM 762 N N . TYR B 2 5 ? 153.274 150.050 173.347 1.00 39.35 5 TYR A N 1
ATOM 763 C CA . TYR B 2 5 ? 151.986 149.929 172.692 1.00 39.35 5 TYR A CA 1
ATOM 764 C C . TYR B 2 5 ? 151.900 148.578 172.003 1.00 39.35 5 TYR A C 1
ATOM 765 O O . TYR B 2 5 ? 152.722 147.690 172.218 1.00 39.35 5 TYR A O 1
ATOM 774 N N . SER B 2 6 ? 150.863 148.410 171.198 1.00 34.06 6 SER A N 1
ATOM 775 C CA . SER B 2 6 ? 150.654 147.204 170.424 1.00 34.06 6 SER A CA 1
ATOM 776 C C . SER B 2 6 ? 149.931 147.598 169.153 1.00 34.06 6 SER A C 1
ATOM 777 O O . SER B 2 6 ? 149.592 148.760 168.954 1.00 34.06 6 SER A O 1
ATOM 780 N N . ILE B 2 7 ? 149.737 146.630 168.271 1.00 25.50 7 ILE A N 1
ATOM 781 C CA . ILE B 2 7 ? 148.999 146.823 167.031 1.00 25.50 7 ILE A CA 1
ATOM 782 C C . ILE B 2 7 ? 148.148 145.590 166.815 1.00 25.50 7 ILE A C 1
ATOM 783 O O . ILE B 2 7 ? 148.655 144.471 166.869 1.00 25.50 7 ILE A O 1
ATOM 788 N N . GLY B 2 8 ? 146.851 145.786 166.622 1.00 27.66 8 GLY A N 1
ATOM 789 C CA . GLY B 2 8 ? 145.974 144.748 166.128 1.00 27.66 8 GLY A CA 1
ATOM 790 C C . GLY B 2 8 ? 145.688 145.004 164.659 1.00 27.66 8 GLY A C 1
ATOM 791 O O . GLY B 2 8 ? 145.595 146.143 164.229 1.00 27.66 8 GLY A O 1
ATOM 792 N N . LEU B 2 9 ? 145.598 143.930 163.905 1.00 26.78 9 LEU A N 1
ATOM 793 C CA . LEU B 2 9 ? 145.322 143.968 162.483 1.00 26.78 9 LEU A CA 1
ATOM 794 C C . LEU B 2 9 ? 144.246 142.947 162.204 1.00 26.78 9 LEU A C 1
ATOM 795 O O . LEU B 2 9 ? 144.139 141.958 162.920 1.00 26.78 9 LEU A O 1
ATOM 800 N N . ASP B 2 10 ? 143.435 143.179 161.180 1.00 36.04 10 ASP A N 1
ATOM 801 C CA . ASP B 2 10 ? 142.791 142.038 160.549 1.00 36.04 10 ASP A CA 1
ATOM 802 C C . ASP B 2 10 ? 142.704 142.232 159.047 1.00 36.04 10 ASP A C 1
ATOM 803 O O . ASP B 2 10 ? 142.258 143.270 158.565 1.00 36.04 10 ASP A O 1
ATOM 808 N N . ILE B 2 11 ? 143.159 141.233 158.319 1.00 41.24 11 ILE A N 1
ATOM 809 C CA . ILE B 2 11 ? 143.359 141.330 156.886 1.00 41.24 11 ILE A CA 1
ATOM 810 C C . ILE B 2 11 ? 142.171 140.693 156.189 1.00 41.24 11 ILE A C 1
ATOM 811 O O . ILE B 2 11 ? 141.602 139.713 156.677 1.00 41.24 11 ILE A O 1
ATOM 816 N N . GLY B 2 12 ? 141.769 141.270 155.066 1.00 41.71 12 GLY A N 1
ATOM 817 C CA . GLY B 2 12 ? 140.680 140.740 154.282 1.00 41.71 12 GLY A CA 1
ATOM 818 C C . GLY B 2 12 ? 140.966 140.895 152.810 1.00 41.71 12 GLY A C 1
ATOM 819 O O . GLY B 2 12 ? 142.077 141.259 152.422 1.00 41.71 12 GLY A O 1
ATOM 820 N N . THR B 2 13 ? 139.983 140.591 151.973 1.00 41.75 13 THR A N 1
ATOM 821 C CA . THR B 2 13 ? 140.136 140.811 150.546 1.00 41.75 13 THR A CA 1
ATOM 822 C C . THR B 2 13 ? 139.676 142.185 150.116 1.00 41.75 13 THR A C 1
ATOM 823 O O . THR B 2 13 ? 140.055 142.638 149.034 1.00 41.75 13 THR A O 1
ATOM 827 N N . ASN B 2 14 ? 138.860 142.849 150.926 1.00 35.25 14 ASN A N 1
ATOM 828 C CA . ASN B 2 14 ? 138.463 144.214 150.640 1.00 35.25 14 ASN A CA 1
ATOM 829 C C . ASN B 2 14 ? 138.600 145.120 151.853 1.00 35.25 14 ASN A C 1
ATOM 830 O O . ASN B 2 14 ? 138.056 146.222 151.836 1.00 35.25 14 ASN A O 1
ATOM 835 N N . SER B 2 15 ? 139.296 144.687 152.903 1.00 29.97 15 SER A N 1
ATOM 836 C CA . SER B 2 15 ? 139.459 145.522 154.081 1.00 29.97 15 SER A CA 1
ATOM 837 C C . SER B 2 15 ? 140.694 145.128 154.872 1.00 29.97 15 SER A C 1
ATOM 838 O O . SER B 2 15 ? 141.002 143.950 154.992 1.00 29.97 15 SER A O 1
ATOM 841 N N . VAL B 2 16 ? 141.380 146.121 155.424 1.00 27.07 16 VAL A N 1
ATOM 842 C CA . VAL B 2 16 ? 142.398 145.927 156.452 1.00 27.07 16 VAL A CA 1
ATOM 843 C C . VAL B 2 16 ? 141.994 146.837 157.597 1.00 27.07 16 VAL A C 1
ATOM 844 O O . VAL B 2 16 ? 142.190 148.048 157.520 1.00 27.07 16 VAL A O 1
ATOM 848 N N . GLY B 2 17 ? 141.390 146.281 158.638 1.00 29.06 17 GLY A N 1
ATOM 849 C CA . GLY B 2 17 ? 141.188 147.037 159.854 1.00 29.06 17 GLY A CA 1
ATOM 850 C C . GLY B 2 17 ? 142.447 147.076 160.692 1.00 29.06 17 GLY A C 1
ATOM 851 O O . GLY B 2 17 ? 143.293 146.206 160.603 1.00 29.06 17 GLY A O 1
ATOM 852 N N . TRP B 2 18 ? 142.588 148.107 161.514 1.00 53.80 18 TRP A N 1
ATOM 853 C CA . TRP B 2 18 ? 143.801 148.255 162.306 1.00 53.80 18 TRP A CA 1
ATOM 854 C C . TRP B 2 18 ? 143.506 149.031 163.582 1.00 53.80 18 TRP A C 1
ATOM 855 O O . TRP B 2 18 ? 142.503 149.726 163.689 1.00 53.80 18 TRP A O 1
ATOM 866 N N . ALA B 2 19 ? 144.403 148.908 164.554 1.00 28.43 19 ALA A N 1
ATOM 867 C CA . ALA B 2 19 ? 144.251 149.606 165.823 1.00 28.43 19 ALA A CA 1
ATOM 868 C C . ALA B 2 19 ? 145.609 149.787 166.467 1.00 28.43 19 ALA A C 1
ATOM 869 O O . ALA B 2 19 ? 146.582 149.150 166.083 1.00 28.43 19 ALA A O 1
ATOM 871 N N . VAL B 2 20 ? 145.668 150.682 167.440 1.00 27.83 20 VAL A N 1
ATOM 872 C CA . VAL B 2 20 ? 146.819 150.827 168.318 1.00 27.83 20 VAL A CA 1
ATOM 873 C C . VAL B 2 20 ? 146.299 150.886 169.737 1.00 27.83 20 VAL A C 1
ATOM 874 O O . VAL B 2 20 ? 145.495 151.762 170.056 1.00 27.83 20 VAL A O 1
ATOM 878 N N . ILE B 2 21 ? 146.718 149.954 170.583 1.00 37.39 21 ILE A N 1
ATOM 879 C CA . ILE B 2 21 ? 146.360 149.996 171.992 1.00 37.39 21 ILE A CA 1
ATOM 880 C C . ILE B 2 21 ? 147.624 150.216 172.807 1.00 37.39 21 ILE A C 1
ATOM 881 O O . ILE B 2 21 ? 148.735 149.954 172.356 1.00 37.39 21 ILE A O 1
ATOM 886 N N . THR B 2 22 ? 147.455 150.749 174.003 1.00 47.49 22 THR A N 1
ATOM 887 C CA . THR B 2 22 ? 148.562 150.888 174.927 1.00 47.49 22 THR A CA 1
ATOM 888 C C . THR B 2 22 ? 148.460 149.794 175.977 1.00 47.49 22 THR A C 1
ATOM 889 O O . THR B 2 22 ? 147.648 148.879 175.864 1.00 47.49 22 THR A O 1
ATOM 893 N N . ASP B 2 23 ? 149.281 149.886 177.021 1.00 63.50 23 ASP A N 1
ATOM 894 C CA . ASP B 2 23 ? 149.381 148.812 178.003 1.00 63.50 23 ASP A CA 1
ATOM 895 C C . ASP B 2 23 ? 148.157 148.724 178.915 1.00 63.50 23 ASP A C 1
ATOM 896 O O . ASP B 2 23 ? 147.986 147.710 179.600 1.00 63.50 23 ASP A O 1
ATOM 901 N N . GLU B 2 24 ? 147.302 149.749 178.937 1.00 57.80 24 GLU A N 1
ATOM 902 C CA . GLU B 2 24 ? 146.030 149.703 179.647 1.00 57.80 24 GLU A CA 1
ATOM 903 C C . GLU B 2 24 ? 144.853 149.533 178.697 1.00 57.80 24 GLU A C 1
ATOM 904 O O . GLU B 2 24 ? 143.716 149.829 179.073 1.00 57.80 24 GLU A O 1
ATOM 910 N N . TYR B 2 25 ? 145.130 149.077 177.468 1.00 51.25 25 TYR A N 1
ATOM 911 C CA . TYR B 2 25 ? 144.171 148.674 176.436 1.00 51.25 25 TYR A CA 1
ATOM 912 C C . TYR B 2 25 ? 143.338 149.841 175.921 1.00 51.25 25 TYR A C 1
ATOM 913 O O . TYR B 2 25 ? 142.192 149.663 175.521 1.00 51.25 25 TYR A O 1
ATOM 922 N N . LYS B 2 26 ? 143.909 151.036 175.908 1.00 41.88 26 LYS A N 1
ATOM 923 C CA . LYS B 2 26 ? 143.219 152.242 175.485 1.00 41.88 26 LYS A CA 1
ATOM 924 C C . LYS B 2 26 ? 143.751 152.685 174.136 1.00 41.88 26 LYS A C 1
ATOM 925 O O . LYS B 2 26 ? 144.960 152.830 173.967 1.00 41.88 26 LYS A O 1
ATOM 931 N N . VAL B 2 27 ? 142.859 152.891 173.181 1.00 30.51 27 VAL A N 1
ATOM 932 C CA . VAL B 2 27 ? 143.239 153.476 171.905 1.00 30.51 27 VAL A CA 1
ATOM 933 C C . VAL B 2 27 ? 143.566 154.937 172.165 1.00 30.51 27 VAL A C 1
ATOM 934 O O . VAL B 2 27 ? 142.694 155.689 172.612 1.00 30.51 27 VAL A O 1
ATOM 938 N N . PRO B 2 28 ? 144.786 155.381 171.919 1.00 33.92 28 PRO A N 1
ATOM 939 C CA . PRO B 2 28 ? 145.117 156.779 172.182 1.00 33.92 28 PRO A CA 1
ATOM 940 C C . PRO B 2 28 ? 144.592 157.711 171.105 1.00 33.92 28 PRO A C 1
ATOM 941 O O . PRO B 2 28 ? 143.867 157.294 170.206 1.00 33.92 28 PRO A O 1
ATOM 945 N N . SER B 2 29 ? 144.968 158.978 171.177 1.00 37.33 29 SER A N 1
ATOM 946 C CA . SER B 2 29 ? 144.397 160.002 170.321 1.00 37.33 29 SER A CA 1
ATOM 947 C C . SER B 2 29 ? 145.419 161.112 170.175 1.00 37.33 29 SER A C 1
ATOM 948 O O . SER B 2 29 ? 146.060 161.488 171.153 1.00 37.33 29 SER A O 1
ATOM 951 N N . LYS B 2 30 ? 145.584 161.627 168.966 1.00 35.06 30 LYS A N 1
ATOM 952 C CA . LYS B 2 30 ? 146.622 162.616 168.731 1.00 35.06 30 LYS A CA 1
ATOM 953 C C . LYS B 2 30 ? 146.104 163.737 167.851 1.00 35.06 30 LYS A C 1
ATOM 954 O O . LYS B 2 30 ? 145.238 163.529 167.010 1.00 35.06 30 LYS A O 1
ATOM 960 N N . LYS B 2 31 ? 146.657 164.926 168.038 1.00 38.66 31 LYS A N 1
ATOM 961 C CA . LYS B 2 31 ? 146.418 166.037 167.127 1.00 38.66 31 LYS A CA 1
ATOM 962 C C . LYS B 2 31 ? 147.331 165.896 165.925 1.00 38.66 31 LYS A C 1
ATOM 963 O O . LYS B 2 31 ? 148.554 165.955 166.060 1.00 38.66 31 LYS A O 1
ATOM 969 N N . PHE B 2 32 ? 146.754 165.726 164.750 1.00 31.18 32 PHE A N 1
ATOM 970 C CA . PHE B 2 32 ? 147.555 165.535 163.558 1.00 31.18 32 PHE A CA 1
ATOM 971 C C . PHE B 2 32 ? 147.602 166.808 162.753 1.00 31.18 32 PHE A C 1
ATOM 972 O O . PHE B 2 32 ? 146.614 167.529 162.662 1.00 31.18 32 PHE A O 1
ATOM 980 N N . LYS B 2 33 ? 148.761 167.078 162.187 1.00 41.06 33 LYS A N 1
ATOM 981 C CA . LYS B 2 33 ? 148.931 168.227 161.328 1.00 41.06 33 LYS A CA 1
ATOM 982 C C . LYS B 2 33 ? 148.146 168.018 160.044 1.00 41.06 33 LYS A C 1
ATOM 983 O O . LYS B 2 33 ? 147.988 166.892 159.570 1.00 41.06 33 LYS A O 1
ATOM 989 N N . VAL B 2 34 ? 147.602 169.105 159.502 1.00 39.21 34 VAL A N 1
ATOM 990 C CA . VAL B 2 34 ? 146.843 169.060 158.259 1.00 39.21 34 VAL A CA 1
ATOM 991 C C . VAL B 2 34 ? 147.479 170.032 157.279 1.00 39.21 34 VAL A C 1
ATOM 992 O O . VAL B 2 34 ? 147.615 171.221 157.580 1.00 39.21 34 VAL A O 1
ATOM 996 N N . LEU B 2 35 ? 147.881 169.529 156.117 1.00 38.29 35 LEU A N 1
ATOM 997 C CA . LEU B 2 35 ? 148.452 170.380 155.089 1.00 38.29 35 LEU A CA 1
ATOM 998 C C . LEU B 2 35 ? 147.349 170.829 154.136 1.00 38.29 35 LEU A C 1
ATOM 999 O O . LEU B 2 35 ? 146.201 170.405 154.236 1.00 38.29 35 LEU A O 1
ATOM 1004 N N . GLY B 2 36 ? 147.687 171.691 153.201 1.00 46.37 36 GLY A N 1
ATOM 1005 C CA . GLY B 2 36 ? 146.716 172.230 152.275 1.00 46.37 36 GLY A CA 1
ATOM 1006 C C . GLY B 2 36 ? 146.694 173.737 152.327 1.00 46.37 36 GLY A C 1
ATOM 1007 O O . GLY B 2 36 ? 147.590 174.381 152.879 1.00 46.37 36 GLY A O 1
ATOM 1008 N N . ASN B 2 37 ? 145.643 174.313 151.746 1.00 52.18 37 ASN A N 1
ATOM 1009 C CA . ASN B 2 37 ? 145.504 175.762 151.699 1.00 52.18 37 ASN A CA 1
ATOM 1010 C C . ASN B 2 37 ? 144.303 176.259 152.488 1.00 52.18 37 ASN A C 1
ATOM 1011 O O . ASN B 2 37 ? 143.872 177.398 152.301 1.00 52.18 37 ASN A O 1
ATOM 1016 N N . THR B 2 38 ? 143.740 175.420 153.348 1.00 53.60 38 THR A N 1
ATOM 1017 C CA . THR B 2 38 ? 142.573 175.796 154.120 1.00 53.60 38 THR A CA 1
ATOM 1018 C C . THR B 2 38 ? 143.004 176.454 155.428 1.00 53.60 38 THR A C 1
ATOM 1019 O O . THR B 2 38 ? 144.190 176.576 155.740 1.00 53.60 38 THR A O 1
ATOM 1023 N N . ASP B 2 39 ? 142.019 176.893 156.201 1.00 59.01 39 ASP A N 1
ATOM 1024 C CA . ASP B 2 39 ? 142.259 177.594 157.451 1.00 59.01 39 ASP A CA 1
ATOM 1025 C C . ASP B 2 39 ? 142.232 176.670 158.660 1.00 59.01 39 ASP A C 1
ATOM 1026 O O . ASP B 2 39 ? 142.280 177.151 159.795 1.00 59.01 39 ASP A O 1
ATOM 1031 N N . ARG B 2 40 ? 142.145 175.363 158.441 1.00 50.06 40 ARG A N 1
ATOM 1032 C CA . ARG B 2 40 ? 142.248 174.373 159.501 1.00 50.06 40 ARG A CA 1
ATOM 1033 C C . ARG B 2 40 ? 143.659 173.801 159.510 1.00 50.06 40 ARG A C 1
ATOM 1034 O O . ARG B 2 40 ? 144.185 173.422 158.460 1.00 50.06 40 ARG A O 1
ATOM 1042 N N . HIS B 2 41 ? 144.271 173.739 160.688 1.00 53.16 41 HIS A N 1
ATOM 1043 C CA . HIS B 2 41 ? 145.644 173.287 160.797 1.00 53.16 41 HIS A CA 1
ATOM 1044 C C . HIS B 2 41 ? 145.846 172.007 161.595 1.00 53.16 41 HIS A C 1
ATOM 1045 O O . HIS B 2 41 ? 146.908 171.398 161.456 1.00 53.16 41 HIS A O 1
ATOM 1052 N N . SER B 2 42 ? 144.891 171.581 162.419 1.00 43.65 42 SER A N 1
ATOM 1053 C CA . SER B 2 42 ? 145.043 170.306 163.104 1.00 43.65 42 SER A CA 1
ATOM 1054 C C . SER B 2 42 ? 143.682 169.766 163.498 1.00 43.65 42 SER A C 1
ATOM 1055 O O . SER B 2 42 ? 142.736 170.526 163.701 1.00 43.65 42 SER A O 1
ATOM 1058 N N . ILE B 2 43 ? 143.603 168.444 163.610 1.00 40.67 43 ILE A N 1
ATOM 1059 C CA . ILE B 2 43 ? 142.416 167.746 164.076 1.00 40.67 43 ILE A CA 1
ATOM 1060 C C . ILE B 2 43 ? 142.836 166.564 164.915 1.00 40.67 43 ILE A C 1
ATOM 1061 O O . ILE B 2 43 ? 143.815 165.889 164.599 1.00 40.67 43 ILE A O 1
ATOM 1066 N N . LYS B 2 44 ? 142.099 166.307 165.982 1.00 36.30 44 LYS A N 1
ATOM 1067 C CA . LYS B 2 44 ? 142.310 165.086 166.721 1.00 36.30 44 LYS A CA 1
ATOM 1068 C C . LYS B 2 44 ? 141.712 163.934 165.955 1.00 36.30 44 LYS A C 1
ATOM 1069 O O . LYS B 2 44 ? 140.661 164.059 165.337 1.00 36.30 44 LYS A O 1
ATOM 1075 N N . LYS B 2 45 ? 142.417 162.823 165.964 1.00 29.30 45 LYS A N 1
ATOM 1076 C CA . LYS B 2 45 ? 141.967 161.599 165.349 1.00 29.30 45 LYS A CA 1
ATOM 1077 C C . LYS B 2 45 ? 142.313 160.463 166.283 1.00 29.30 45 LYS A C 1
ATOM 1078 O O . LYS B 2 45 ? 143.244 160.564 167.077 1.00 29.30 45 LYS A O 1
ATOM 1084 N N . ASN B 2 46 ? 141.551 159.395 166.203 1.00 31.83 46 ASN A N 1
ATOM 1085 C CA . ASN B 2 46 ? 141.858 158.217 166.984 1.00 31.83 46 ASN A CA 1
ATOM 1086 C C . ASN B 2 46 ? 142.783 157.302 166.198 1.00 31.83 46 ASN A C 1
ATOM 1087 O O . ASN B 2 46 ? 142.889 157.390 164.975 1.00 31.83 46 ASN A O 1
ATOM 1092 N N . LEU B 2 47 ? 143.469 156.418 166.914 1.00 25.91 47 LEU A N 1
ATOM 1093 C CA . LEU B 2 47 ? 144.336 155.440 166.268 1.00 25.91 47 LEU A CA 1
ATOM 1094 C C . LEU B 2 47 ? 143.589 154.116 166.152 1.00 25.91 47 LEU A C 1
ATOM 1095 O O . LEU B 2 47 ? 143.871 153.131 166.815 1.00 25.91 47 LEU A O 1
ATOM 1100 N N . ILE B 2 48 ? 142.580 154.158 165.296 1.00 22.71 48 ILE A N 1
ATOM 1101 C CA . ILE B 2 48 ? 141.746 153.029 164.931 1.00 22.71 48 ILE A CA 1
ATOM 1102 C C . ILE B 2 48 ? 141.168 153.380 163.571 1.00 22.71 48 ILE A C 1
ATOM 1103 O O . ILE B 2 48 ? 140.960 154.550 163.270 1.00 22.71 48 ILE A O 1
ATOM 1108 N N . GLY B 2 49 ? 141.028 152.397 162.706 1.00 22.53 49 GLY A N 1
ATOM 1109 C CA . GLY B 2 49 ? 140.581 152.726 161.369 1.00 22.53 49 GLY A CA 1
ATOM 1110 C C . GLY B 2 49 ? 140.457 151.490 160.519 1.00 22.53 49 GLY A C 1
ATOM 1111 O O . GLY B 2 49 ? 140.673 150.374 160.977 1.00 22.53 49 GLY A O 1
ATOM 1112 N N . ALA B 2 50 ? 140.106 151.702 159.257 1.00 17.65 50 ALA A N 1
ATOM 1113 C CA . ALA B 2 50 ? 140.036 150.600 158.315 1.00 17.65 50 ALA A CA 1
ATOM 1114 C C . ALA B 2 50 ? 140.278 151.111 156.914 1.00 17.65 50 ALA A C 1
ATOM 1115 O O . ALA B 2 50 ? 139.794 152.171 156.547 1.00 17.65 50 ALA A O 1
ATOM 1117 N N . LEU B 2 51 ? 141.067 150.379 156.152 1.00 22.07 51 LEU A N 1
ATOM 1118 C CA . LEU B 2 51 ? 141.298 150.652 154.744 1.00 22.07 51 LEU A CA 1
ATOM 1119 C C . LEU B 2 51 ? 140.361 149.800 153.909 1.00 22.07 51 LEU A C 1
ATOM 1120 O O . LEU B 2 51 ? 140.177 148.624 154.194 1.00 22.07 51 LEU A O 1
ATOM 1125 N N . LEU B 2 52 ? 139.767 150.387 152.878 1.00 21.06 52 LEU A N 1
ATOM 1126 C CA . LEU B 2 52 ? 138.857 149.668 152.002 1.00 21.06 52 LEU A CA 1
ATOM 1127 C C . LEU B 2 52 ? 139.381 149.741 150.585 1.00 21.06 52 LEU A C 1
ATOM 1128 O O . LEU B 2 52 ? 139.900 150.775 150.169 1.00 21.06 52 LEU A O 1
ATOM 1133 N N . PHE B 2 53 ? 139.250 148.650 149.841 1.00 26.01 53 PHE A N 1
ATOM 1134 C CA . PHE B 2 53 ? 139.823 148.594 148.503 1.00 26.01 53 PHE A CA 1
ATOM 1135 C C . PHE B 2 53 ? 139.089 147.538 147.693 1.00 26.01 53 PHE A C 1
ATOM 1136 O O . PHE B 2 53 ? 138.524 146.599 148.246 1.00 26.01 53 PHE A O 1
ATOM 1144 N N . ASP B 2 54 ? 139.076 147.726 146.377 1.00 38.90 54 ASP A N 1
ATOM 1145 C CA . ASP B 2 54 ? 138.470 146.779 145.457 1.00 38.90 54 ASP A CA 1
ATOM 1146 C C . ASP B 2 54 ? 139.374 145.573 145.254 1.00 38.90 54 ASP A C 1
ATOM 1147 O O . ASP B 2 54 ? 140.582 145.625 145.476 1.00 38.90 54 ASP A O 1
ATOM 1152 N N . SER B 2 55 ? 138.779 144.490 144.776 1.00 42.78 55 SER A N 1
ATOM 1153 C CA . SER B 2 55 ? 139.490 143.232 144.648 1.00 42.78 55 SER A CA 1
ATOM 1154 C C . SER B 2 55 ? 140.422 143.238 143.451 1.00 42.78 55 SER A C 1
ATOM 1155 O O . SER B 2 55 ? 140.192 143.931 142.458 1.00 42.78 55 SER A O 1
ATOM 1158 N N . GLY B 2 56 ? 141.491 142.460 143.560 1.00 42.81 56 GLY A N 1
ATOM 1159 C CA . GLY B 2 56 ? 142.349 142.199 142.433 1.00 42.81 56 GLY A CA 1
ATOM 1160 C C . GLY B 2 56 ? 141.834 141.011 141.644 1.00 42.81 56 GLY A C 1
ATOM 1161 O O . GLY B 2 56 ? 141.214 140.105 142.188 1.00 42.81 56 GLY A O 1
ATOM 1162 N N . GLU B 2 57 ? 142.074 141.031 140.342 1.00 44.30 57 GLU A N 1
ATOM 1163 C CA . GLU B 2 57 ? 141.703 139.906 139.508 1.00 44.30 57 GLU A CA 1
ATOM 1164 C C . GLU B 2 57 ? 142.952 139.239 138.960 1.00 44.30 57 GLU A C 1
ATOM 1165 O O . GLU B 2 57 ? 144.076 139.676 139.196 1.00 44.30 57 GLU A O 1
ATOM 1171 N N . THR B 2 58 ? 142.732 138.159 138.231 1.00 38.85 58 THR A N 1
ATOM 1172 C CA . THR B 2 58 ? 143.805 137.327 137.732 1.00 38.85 58 THR A CA 1
ATOM 1173 C C . THR B 2 58 ? 144.248 137.796 136.353 1.00 38.85 58 THR A C 1
ATOM 1174 O O . THR B 2 58 ? 143.563 138.568 135.681 1.00 38.85 58 THR A O 1
ATOM 1178 N N . ALA B 2 59 ? 145.413 137.311 135.932 1.00 34.32 59 ALA A N 1
ATOM 1179 C CA . ALA B 2 59 ? 145.992 137.669 134.651 1.00 34.32 59 ALA A CA 1
ATOM 1180 C C . ALA B 2 59 ? 145.557 136.743 133.532 1.00 34.32 59 ALA A C 1
ATOM 1181 O O . ALA B 2 59 ? 146.255 136.651 132.525 1.00 34.32 59 ALA A O 1
ATOM 1183 N N . GLU B 2 60 ? 144.412 136.078 133.679 1.00 38.34 60 GLU A N 1
ATOM 1184 C CA . GLU B 2 60 ? 143.959 135.050 132.753 1.00 38.34 60 GLU A CA 1
ATOM 1185 C C . GLU B 2 60 ? 143.348 135.626 131.485 1.00 38.34 60 GLU A C 1
ATOM 1186 O O . GLU B 2 60 ? 143.640 135.145 130.386 1.00 38.34 60 GLU A O 1
ATOM 1192 N N . ALA B 2 61 ? 142.488 136.635 131.600 1.00 30.56 61 ALA A N 1
ATOM 1193 C CA . ALA B 2 61 ? 141.942 137.247 130.399 1.00 30.56 61 ALA A CA 1
ATOM 1194 C C . ALA B 2 61 ? 142.984 138.062 129.667 1.00 30.56 61 ALA A C 1
ATOM 1195 O O . ALA B 2 61 ? 142.959 138.126 128.437 1.00 30.56 61 ALA A O 1
ATOM 1197 N N . THR B 2 62 ? 143.902 138.680 130.403 1.00 24.09 62 THR A N 1
ATOM 1198 C CA . THR B 2 62 ? 145.054 139.333 129.796 1.00 24.09 62 THR A CA 1
ATOM 1199 C C . THR B 2 62 ? 145.925 138.325 129.062 1.00 24.09 62 THR A C 1
ATOM 1200 O O . THR B 2 62 ? 146.472 138.626 127.995 1.00 24.09 62 THR A O 1
ATOM 1204 N N . ARG B 2 63 ? 146.035 137.113 129.609 1.00 26.85 63 ARG A N 1
ATOM 1205 C CA . ARG B 2 63 ? 146.781 136.041 128.967 1.00 26.85 63 ARG A CA 1
ATOM 1206 C C . ARG B 2 63 ? 146.147 135.649 127.655 1.00 26.85 63 ARG A C 1
ATOM 1207 O O . ARG B 2 63 ? 146.830 135.535 126.633 1.00 26.85 63 ARG A O 1
ATOM 1215 N N . LEU B 2 64 ? 144.829 135.465 127.663 1.00 28.17 64 LEU A N 1
ATOM 1216 C CA . LEU B 2 64 ? 144.126 135.001 126.478 1.00 28.17 64 LEU A CA 1
ATOM 1217 C C . LEU B 2 64 ? 144.157 136.035 125.364 1.00 28.17 64 LEU A C 1
ATOM 1218 O O . LEU B 2 64 ? 144.336 135.683 124.190 1.00 28.17 64 LEU A O 1
ATOM 1223 N N . LYS B 2 65 ? 144.001 137.314 125.714 1.00 26.43 65 LYS A N 1
ATOM 1224 C CA . LYS B 2 65 ? 144.143 138.374 124.721 1.00 26.43 65 LYS A CA 1
ATOM 1225 C C . LYS B 2 65 ? 145.554 138.427 124.160 1.00 26.43 65 LYS A C 1
ATOM 1226 O O . LYS B 2 65 ? 145.744 138.703 122.971 1.00 26.43 65 LYS A O 1
ATOM 1232 N N . ARG B 2 66 ? 146.551 138.144 125.005 1.00 21.34 66 ARG A N 1
ATOM 1233 C CA . ARG B 2 66 ? 147.948 138.199 124.588 1.00 21.34 66 ARG A CA 1
ATOM 1234 C C . ARG B 2 66 ? 148.262 137.143 123.556 1.00 21.34 66 ARG A C 1
ATOM 1235 O O . ARG B 2 66 ? 148.869 137.424 122.511 1.00 21.34 66 ARG A O 1
ATOM 1243 N N . THR B 2 67 ? 147.810 135.924 123.820 1.00 53.80 67 THR A N 1
ATOM 1244 C CA . THR B 2 67 ? 148.110 134.813 122.939 1.00 53.80 67 THR A CA 1
ATOM 1245 C C . THR B 2 67 ? 147.329 134.901 121.641 1.00 53.80 67 THR A C 1
ATOM 1246 O O . THR B 2 67 ? 147.837 134.504 120.584 1.00 53.80 67 THR A O 1
ATOM 1250 N N . ALA B 2 68 ? 146.133 135.495 121.675 1.00 34.19 68 ALA A N 1
ATOM 1251 C CA . ALA B 2 68 ? 145.412 135.707 120.427 1.00 34.19 68 ALA A CA 1
ATOM 1252 C C . ALA B 2 68 ? 146.086 136.758 119.549 1.00 34.19 68 ALA A C 1
ATOM 1253 O O . ALA B 2 68 ? 146.124 136.609 118.317 1.00 34.19 68 ALA A O 1
ATOM 1255 N N . ARG B 2 69 ? 146.641 137.811 120.162 1.00 19.68 69 ARG A N 1
ATOM 1256 C CA . ARG B 2 69 ? 147.381 138.813 119.400 1.00 19.68 69 ARG A CA 1
ATOM 1257 C C . ARG B 2 69 ? 148.602 138.214 118.707 1.00 19.68 69 ARG A C 1
ATOM 1258 O O . ARG B 2 69 ? 148.852 138.484 117.519 1.00 19.68 69 ARG A O 1
ATOM 1266 N N . ARG B 2 70 ? 149.365 137.382 119.422 1.00 23.91 70 ARG A N 1
ATOM 1267 C CA . ARG B 2 70 ? 150.576 136.843 118.806 1.00 23.91 70 ARG A CA 1
ATOM 1268 C C . ARG B 2 70 ? 150.255 135.791 117.741 1.00 23.91 70 ARG A C 1
ATOM 1269 O O . ARG B 2 70 ? 151.001 135.664 116.765 1.00 23.91 70 ARG A O 1
ATOM 1277 N N . ARG B 2 71 ? 149.113 135.099 117.851 1.00 53.80 71 ARG A N 1
ATOM 1278 C CA . ARG B 2 71 ? 148.663 134.230 116.759 1.00 53.80 71 ARG A CA 1
ATOM 1279 C C . ARG B 2 71 ? 148.286 134.983 115.485 1.00 53.80 71 ARG A C 1
ATOM 1280 O O . ARG B 2 71 ? 148.534 134.479 114.385 1.00 53.80 71 ARG A O 1
ATOM 1288 N N . TYR B 2 72 ? 147.639 136.149 115.592 1.00 28.04 72 TYR A N 1
ATOM 1289 C CA . TYR B 2 72 ? 147.362 136.943 114.390 1.00 28.04 72 TYR A CA 1
ATOM 1290 C C . TYR B 2 72 ? 148.631 137.461 113.735 1.00 28.04 72 TYR A C 1
ATOM 1291 O O . TYR B 2 72 ? 148.704 137.534 112.498 1.00 28.04 72 TYR A O 1
ATOM 1300 N N . THR B 2 73 ? 149.630 137.839 114.539 1.00 53.80 73 THR A N 1
ATOM 1301 C CA . THR B 2 73 ? 150.929 138.224 113.983 1.00 53.80 73 THR A CA 1
ATOM 1302 C C . THR B 2 73 ? 151.567 137.087 113.189 1.00 53.80 73 THR A C 1
ATOM 1303 O O . THR B 2 73 ? 152.025 137.275 112.055 1.00 53.80 73 THR A O 1
ATOM 1307 N N . ARG B 2 74 ? 151.541 135.884 113.746 1.00 20.87 74 ARG A N 1
ATOM 1308 C CA . ARG B 2 74 ? 152.203 134.760 113.105 1.00 20.87 74 ARG A CA 1
ATOM 1309 C C . ARG B 2 74 ? 151.469 134.259 111.873 1.00 20.87 74 ARG A C 1
ATOM 1310 O O . ARG B 2 74 ? 152.113 133.799 110.916 1.00 20.87 74 ARG A O 1
ATOM 1318 N N . ARG B 2 75 ? 150.137 134.332 111.873 1.00 18.13 75 ARG A N 1
ATOM 1319 C CA . ARG B 2 75 ? 149.376 133.955 110.687 1.00 18.13 75 ARG A CA 1
ATOM 1320 C C . ARG B 2 75 ? 149.649 134.899 109.536 1.00 18.13 75 ARG A C 1
ATOM 1321 O O . ARG B 2 75 ? 149.820 134.468 108.383 1.00 18.13 75 ARG A O 1
ATOM 1329 N N . LYS B 2 76 ? 149.686 136.196 109.833 1.00 26.51 76 LYS A N 1
ATOM 1330 C CA . LYS B 2 76 ? 149.991 137.180 108.804 1.00 26.51 76 LYS A CA 1
ATOM 1331 C C . LYS B 2 76 ? 151.397 136.977 108.237 1.00 26.51 76 LYS A C 1
ATOM 1332 O O . LYS B 2 76 ? 151.619 137.143 107.029 1.00 26.51 76 LYS A O 1
ATOM 1338 N N . ASN B 2 77 ? 152.350 136.574 109.084 1.00 27.40 77 ASN A N 1
ATOM 1339 C CA . ASN B 2 77 ? 153.689 136.247 108.595 1.00 27.40 77 ASN A CA 1
ATOM 1340 C C . ASN B 2 77 ? 153.696 135.045 107.662 1.00 27.40 77 ASN A C 1
ATOM 1341 O O . ASN B 2 77 ? 154.444 135.044 106.684 1.00 27.40 77 ASN A O 1
ATOM 1346 N N . ARG B 2 78 ? 152.900 134.003 107.958 1.00 17.80 78 ARG A N 1
ATOM 1347 C CA . ARG B 2 78 ? 152.749 132.873 107.030 1.00 17.80 78 ARG A CA 1
ATOM 1348 C C . ARG B 2 78 ? 152.309 133.313 105.640 1.00 17.80 78 ARG A C 1
ATOM 1349 O O . ARG B 2 78 ? 152.860 132.857 104.623 1.00 17.80 78 ARG A O 1
ATOM 1357 N N . ILE B 2 79 ? 151.315 134.203 105.580 1.00 23.85 79 ILE A N 1
ATOM 1358 C CA . ILE B 2 79 ? 150.856 134.699 104.282 1.00 23.85 79 ILE A CA 1
ATOM 1359 C C . ILE B 2 79 ? 151.938 135.520 103.584 1.00 23.85 79 ILE A C 1
ATOM 1360 O O . ILE B 2 79 ? 152.072 135.465 102.355 1.00 23.85 79 ILE A O 1
ATOM 1365 N N . CYS B 2 80 ? 152.769 136.240 104.341 1.00 32.05 80 CYS A N 1
ATOM 1366 C CA . CYS B 2 80 ? 153.835 137.007 103.699 1.00 32.05 80 CYS A CA 1
ATOM 1367 C C . CYS B 2 80 ? 154.995 136.149 103.211 1.00 32.05 80 CYS A C 1
ATOM 1368 O O . CYS B 2 80 ? 155.631 136.503 102.212 1.00 32.05 80 CYS A O 1
ATOM 1371 N N . TYR B 2 81 ? 155.284 135.038 103.888 1.00 23.30 81 TYR A N 1
ATOM 1372 C CA . TYR B 2 81 ? 156.251 134.062 103.387 1.00 23.30 81 TYR A CA 1
ATOM 1373 C C . TYR B 2 81 ? 155.806 133.500 102.053 1.00 23.30 81 TYR A C 1
ATOM 1374 O O . TYR B 2 81 ? 156.586 133.441 101.091 1.00 23.30 81 TYR A O 1
ATOM 1383 N N . LEU B 2 82 ? 154.534 133.103 101.975 1.00 29.59 82 LEU A N 1
ATOM 1384 C CA . LEU B 2 82 ? 153.997 132.535 100.742 1.00 29.59 82 LEU A CA 1
ATOM 1385 C C . LEU B 2 82 ? 153.971 133.545 99.602 1.00 29.59 82 LEU A C 1
ATOM 1386 O O . LEU B 2 82 ? 154.290 133.202 98.457 1.00 29.59 82 LEU A O 1
ATOM 1391 N N . GLN B 2 83 ? 153.597 134.792 99.884 1.00 32.50 83 GLN A N 1
ATOM 1392 C CA . GLN B 2 83 ? 153.601 135.792 98.822 1.00 32.50 83 GLN A CA 1
ATOM 1393 C C . GLN B 2 83 ? 154.994 136.136 98.373 1.00 32.50 83 GLN A C 1
ATOM 1394 O O . GLN B 2 83 ? 155.194 136.570 97.236 1.00 32.50 83 GLN A O 1
ATOM 1400 N N . GLU B 2 84 ? 155.960 135.986 99.252 1.00 44.16 84 GLU A N 1
ATOM 1401 C CA . GLU B 2 84 ? 157.311 136.284 98.846 1.00 44.16 84 GLU A CA 1
ATOM 1402 C C . GLU B 2 84 ? 157.925 135.151 98.042 1.00 44.16 84 GLU A C 1
ATOM 1403 O O . GLU B 2 84 ? 158.841 135.392 97.253 1.00 44.16 84 GLU A O 1
ATOM 1409 N N . ILE B 2 85 ? 157.410 133.930 98.182 1.00 38.91 85 ILE A N 1
ATOM 1410 C CA . ILE B 2 85 ? 157.727 132.904 97.193 1.00 38.91 85 ILE A CA 1
ATOM 1411 C C . ILE B 2 85 ? 157.087 133.240 95.851 1.00 38.91 85 ILE A C 1
ATOM 1412 O O . ILE B 2 85 ? 157.740 133.171 94.806 1.00 38.91 85 ILE A O 1
ATOM 1417 N N . PHE B 2 86 ? 155.807 133.634 95.852 1.00 38.32 86 PHE A N 1
ATOM 1418 C CA . PHE B 2 86 ? 155.152 133.793 94.555 1.00 38.32 86 PHE A CA 1
ATOM 1419 C C . PHE B 2 86 ? 155.460 135.092 93.826 1.00 38.32 86 PHE A C 1
ATOM 1420 O O . PHE B 2 86 ? 155.094 135.199 92.653 1.00 38.32 86 PHE A O 1
ATOM 1428 N N . SER B 2 87 ? 156.089 136.079 94.467 1.00 51.29 87 SER A N 1
ATOM 1429 C CA . SER B 2 87 ? 156.003 137.447 93.959 1.00 51.29 87 SER A CA 1
ATOM 1430 C C . SER B 2 87 ? 156.808 137.692 92.690 1.00 51.29 87 SER A C 1
ATOM 1431 O O . SER B 2 87 ? 156.519 138.654 91.970 1.00 51.29 87 SER A O 1
ATOM 1434 N N . ASN B 2 88 ? 157.772 136.836 92.375 1.00 60.29 88 ASN A N 1
ATOM 1435 C CA . ASN B 2 88 ? 158.650 137.094 91.244 1.00 60.29 88 ASN A CA 1
ATOM 1436 C C . ASN B 2 88 ? 158.046 136.655 89.915 1.00 60.29 88 ASN A C 1
ATOM 1437 O O . ASN B 2 88 ? 158.347 137.261 88.883 1.00 60.29 88 ASN A O 1
ATOM 1442 N N . GLU B 2 89 ? 157.210 135.617 89.910 1.00 59.55 89 GLU A N 1
ATOM 1443 C CA . GLU B 2 89 ? 156.469 135.215 88.721 1.00 59.55 89 GLU A CA 1
ATOM 1444 C C . GLU B 2 89 ? 155.054 135.767 88.701 1.00 59.55 89 GLU A C 1
ATOM 1445 O O . GLU B 2 89 ? 154.500 136.003 87.617 1.00 59.55 89 GLU A O 1
ATOM 1451 N N . MET B 2 90 ? 154.462 135.983 89.881 1.00 51.03 90 MET A N 1
ATOM 1452 C CA . MET B 2 90 ? 153.232 136.760 89.960 1.00 51.03 90 MET A CA 1
ATOM 1453 C C . MET B 2 90 ? 153.449 138.175 89.463 1.00 51.03 90 MET A C 1
ATOM 1454 O O . MET B 2 90 ? 152.562 138.746 88.826 1.00 51.03 90 MET A O 1
ATOM 1459 N N . ALA B 2 91 ? 154.644 138.735 89.678 1.00 55.46 91 ALA A N 1
ATOM 1460 C CA . ALA B 2 91 ? 154.969 140.050 89.137 1.00 55.46 91 ALA A CA 1
ATOM 1461 C C . ALA B 2 91 ? 155.073 140.064 87.617 1.00 55.46 91 ALA A C 1
ATOM 1462 O O . ALA B 2 91 ? 155.156 141.142 87.031 1.00 55.46 91 ALA A O 1
ATOM 1464 N N . LYS B 2 92 ? 155.101 138.906 86.966 1.00 60.66 92 LYS A N 1
ATOM 1465 C CA . LYS B 2 92 ? 154.989 138.836 85.516 1.00 60.66 92 LYS A CA 1
ATOM 1466 C C . LYS B 2 92 ? 153.572 138.531 85.069 1.00 60.66 92 LYS A C 1
ATOM 1467 O O . LYS B 2 92 ? 153.175 138.939 83.974 1.00 60.66 92 LYS A O 1
ATOM 1473 N N . VAL B 2 93 ? 152.801 137.813 85.887 1.00 54.01 93 VAL A N 1
ATOM 1474 C CA . VAL B 2 93 ? 151.417 137.517 85.523 1.00 54.01 93 VAL A CA 1
ATOM 1475 C C . VAL B 2 93 ? 150.518 138.729 85.746 1.00 54.01 93 VAL A C 1
ATOM 1476 O O . VAL B 2 93 ? 149.788 139.148 84.843 1.00 54.01 93 VAL A O 1
ATOM 1480 N N . ASP B 2 94 ? 150.547 139.310 86.942 1.00 50.70 94 ASP A N 1
ATOM 1481 C CA . ASP B 2 94 ? 149.721 140.476 87.233 1.00 50.70 94 ASP A CA 1
ATOM 1482 C C . ASP B 2 94 ? 150.471 141.367 88.211 1.00 50.70 94 ASP A C 1
ATOM 1483 O O . ASP B 2 94 ? 150.772 140.948 89.330 1.00 50.70 94 ASP A O 1
ATOM 1488 N N . ASP B 2 95 ? 150.743 142.601 87.788 1.00 59.19 95 ASP A N 1
ATOM 1489 C CA . ASP B 2 95 ? 151.605 143.502 88.544 1.00 59.19 95 ASP A CA 1
ATOM 1490 C C . ASP B 2 95 ? 150.979 143.952 89.850 1.00 59.19 95 ASP A C 1
ATOM 1491 O O . ASP B 2 95 ? 151.700 144.309 90.786 1.00 59.19 95 ASP A O 1
ATOM 1496 N N . SER B 2 96 ? 149.657 143.954 89.937 1.00 46.74 96 SER A N 1
ATOM 1497 C CA . SER B 2 96 ? 148.967 144.569 91.058 1.00 46.74 96 SER A CA 1
ATOM 1498 C C . SER B 2 96 ? 148.038 143.605 91.770 1.00 46.74 96 SER A C 1
ATOM 1499 O O . SER B 2 96 ? 147.059 144.033 92.362 1.00 46.74 96 SER A O 1
ATOM 1502 N N . PHE B 2 97 ? 148.343 142.309 91.752 1.00 34.17 97 PHE A N 1
ATOM 1503 C CA . PHE B 2 97 ? 147.452 141.339 92.377 1.00 34.17 97 PHE A CA 1
ATOM 1504 C C . PHE B 2 97 ? 147.521 141.420 93.889 1.00 34.17 97 PHE A C 1
ATOM 1505 O O . PHE B 2 97 ? 146.489 141.396 94.569 1.00 34.17 97 PHE A O 1
ATOM 1513 N N . PHE B 2 98 ? 148.720 141.564 94.427 1.00 34.87 98 PHE A N 1
ATOM 1514 C CA . PHE B 2 98 ? 148.913 141.635 95.864 1.00 34.87 98 PHE A CA 1
ATOM 1515 C C . PHE B 2 98 ? 148.453 142.971 96.427 1.00 34.87 98 PHE A C 1
ATOM 1516 O O . PHE B 2 98 ? 147.975 143.029 97.566 1.00 34.87 98 PHE A O 1
ATOM 1524 N N . HIS B 2 99 ? 148.570 144.035 95.628 1.00 44.93 99 HIS A N 1
ATOM 1525 C CA . HIS B 2 99 ? 147.938 145.317 95.926 1.00 44.93 99 HIS A CA 1
ATOM 1526 C C . HIS B 2 99 ? 146.431 145.196 96.055 1.00 44.93 99 HIS A C 1
ATOM 1527 O O . HIS B 2 99 ? 145.847 145.721 97.000 1.00 44.93 99 HIS A O 1
ATOM 1534 N N . ARG B 2 100 ? 145.778 144.511 95.112 1.00 38.84 100 ARG A N 1
ATOM 1535 C CA . ARG B 2 100 ? 144.321 144.440 95.147 1.00 38.84 100 ARG A CA 1
ATOM 1536 C C . ARG B 2 100 ? 143.824 143.564 96.276 1.00 38.84 100 ARG A C 1
ATOM 1537 O O . ARG B 2 100 ? 142.786 143.864 96.861 1.00 38.84 100 ARG A O 1
ATOM 1545 N N . LEU B 2 101 ? 144.551 142.503 96.621 1.00 34.88 101 LEU A N 1
ATOM 1546 C CA . LEU B 2 101 ? 144.196 141.751 97.819 1.00 34.88 101 LEU A CA 1
ATOM 1547 C C . LEU B 2 101 ? 144.500 142.521 99.087 1.00 34.88 101 LEU A C 1
ATOM 1548 O O . LEU B 2 101 ? 143.935 142.228 100.138 1.00 34.88 101 LEU A O 1
ATOM 1553 N N . GLU B 2 102 ? 145.395 143.486 98.997 1.00 42.12 102 GLU A N 1
ATOM 1554 C CA . GLU B 2 102 ? 145.883 144.283 100.109 1.00 42.12 102 GLU A CA 1
ATOM 1555 C C . GLU B 2 102 ? 144.993 145.476 100.435 1.00 42.12 102 GLU A C 1
ATOM 1556 O O . GLU B 2 102 ? 145.043 145.966 101.562 1.00 42.12 102 GLU A O 1
ATOM 1562 N N . GLU B 2 103 ? 144.132 145.908 99.508 1.00 45.12 103 GLU A N 1
ATOM 1563 C CA . GLU B 2 103 ? 143.259 147.061 99.699 1.00 45.12 103 GLU A CA 1
ATOM 1564 C C . GLU B 2 103 ? 141.790 146.722 99.515 1.00 45.12 103 GLU A C 1
ATOM 1565 O O . GLU B 2 103 ? 140.979 147.627 99.337 1.00 45.12 103 GLU A O 1
ATOM 1571 N N . SER B 2 104 ? 141.417 145.445 99.603 1.00 42.69 104 SER A N 1
ATOM 1572 C CA . SER B 2 104 ? 140.049 145.008 99.333 1.00 42.69 104 SER A CA 1
ATOM 1573 C C . SER B 2 104 ? 139.041 145.547 100.334 1.00 42.69 104 SER A C 1
ATOM 1574 O O . SER B 2 104 ? 137.851 145.576 100.041 1.00 42.69 104 SER A O 1
ATOM 1577 N N . PHE B 2 105 ? 139.508 145.979 101.498 1.00 62.60 105 PHE A N 1
ATOM 1578 C CA . PHE B 2 105 ? 138.685 146.538 102.564 1.00 62.60 105 PHE A CA 1
ATOM 1579 C C . PHE B 2 105 ? 138.064 147.878 102.183 1.00 62.60 105 PHE A C 1
ATOM 1580 O O . PHE B 2 105 ? 137.018 148.251 102.716 1.00 62.60 105 PHE A O 1
ATOM 1588 N N . LEU B 2 106 ? 138.700 148.622 101.291 1.00 47.03 106 LEU A N 1
ATOM 1589 C CA . LEU B 2 106 ? 138.349 150.011 101.068 1.00 47.03 106 LEU A CA 1
ATOM 1590 C C . LEU B 2 106 ? 137.062 150.150 100.269 1.00 47.03 106 LEU A C 1
ATOM 1591 O O . LEU B 2 106 ? 136.609 149.227 99.602 1.00 47.03 106 LEU A O 1
ATOM 1596 N N . VAL B 2 107 ? 136.487 151.350 100.336 1.00 53.22 107 VAL A N 1
ATOM 1597 C CA . VAL B 2 107 ? 135.340 151.704 99.516 1.00 53.22 107 VAL A CA 1
ATOM 1598 C C . VAL B 2 107 ? 135.820 151.911 98.082 1.00 53.22 107 VAL A C 1
ATOM 1599 O O . VAL B 2 107 ? 137.019 152.036 97.828 1.00 53.22 107 VAL A O 1
ATOM 1603 N N . GLU B 2 108 ? 134.880 151.885 97.129 1.00 60.44 108 GLU A N 1
ATOM 1604 C CA . GLU B 2 108 ? 135.209 151.983 95.707 1.00 60.44 108 GLU A CA 1
ATOM 1605 C C . GLU B 2 108 ? 135.942 153.273 95.362 1.00 60.44 108 GLU A C 1
ATOM 1606 O O . GLU B 2 108 ? 136.835 153.272 94.508 1.00 60.44 108 GLU A O 1
ATOM 1612 N N . GLU B 2 109 ? 135.616 154.366 96.051 1.00 67.83 109 GLU A N 1
ATOM 1613 C CA . GLU B 2 109 ? 136.207 155.673 95.781 1.00 67.83 109 GLU A CA 1
ATOM 1614 C C . GLU B 2 109 ? 137.649 155.781 96.251 1.00 67.83 109 GLU A C 1
ATOM 1615 O O . GLU B 2 109 ? 138.400 156.598 95.712 1.00 67.83 109 GLU A O 1
ATOM 1621 N N . ASP B 2 110 ? 138.047 154.981 97.239 1.00 58.40 110 ASP A N 1
ATOM 1622 C CA . ASP B 2 110 ? 139.346 155.117 97.883 1.00 58.40 110 ASP A CA 1
ATOM 1623 C C . ASP B 2 110 ? 140.449 154.286 97.246 1.00 58.40 110 ASP A C 1
ATOM 1624 O O . ASP B 2 110 ? 141.623 154.590 97.463 1.00 58.40 110 ASP A O 1
ATOM 1629 N N . LYS B 2 111 ? 140.115 153.256 96.481 1.00 51.85 111 LYS A N 1
ATOM 1630 C CA . LYS B 2 111 ? 141.126 152.346 95.965 1.00 51.85 111 LYS A CA 1
ATOM 1631 C C . LYS B 2 111 ? 141.921 153.007 94.841 1.00 51.85 111 LYS A C 1
ATOM 1632 O O . LYS B 2 111 ? 141.393 153.821 94.082 1.00 51.85 111 LYS A O 1
ATOM 1638 N N . LYS B 2 112 ? 143.214 152.669 94.746 1.00 59.04 112 LYS A N 1
ATOM 1639 C CA . LYS B 2 112 ? 143.983 153.077 93.573 1.00 59.04 112 LYS A CA 1
ATOM 1640 C C . LYS B 2 112 ? 143.701 152.208 92.364 1.00 59.04 112 LYS A C 1
ATOM 1641 O O . LYS B 2 112 ? 143.639 152.727 91.247 1.00 59.04 112 LYS A O 1
ATOM 1647 N N . HIS B 2 113 ? 143.532 150.909 92.561 1.00 54.93 113 HIS A N 1
ATOM 1648 C CA . HIS B 2 113 ? 143.358 149.949 91.491 1.00 54.93 113 HIS A CA 1
ATOM 1649 C C . HIS B 2 113 ? 141.875 149.691 91.294 1.00 54.93 113 HIS A C 1
ATOM 1650 O O . HIS B 2 113 ? 141.024 150.402 91.828 1.00 54.93 113 HIS A O 1
ATOM 1657 N N . GLU B 2 114 ? 141.557 148.683 90.496 1.00 55.84 114 GLU A N 1
ATOM 1658 C CA . GLU B 2 114 ? 140.169 148.422 90.173 1.00 55.84 114 GLU A CA 1
ATOM 1659 C C . GLU B 2 114 ? 139.522 147.645 91.312 1.00 55.84 114 GLU A C 1
ATOM 1660 O O . GLU B 2 114 ? 140.185 146.925 92.059 1.00 55.84 114 GLU A O 1
ATOM 1666 N N . ARG B 2 115 ? 138.209 147.797 91.436 1.00 53.27 115 ARG A N 1
ATOM 1667 C CA . ARG B 2 115 ? 137.480 147.330 92.604 1.00 53.27 115 ARG A CA 1
ATOM 1668 C C . ARG B 2 115 ? 137.329 145.820 92.674 1.00 53.27 115 ARG A C 1
ATOM 1669 O O . ARG B 2 115 ? 136.838 145.322 93.689 1.00 53.27 115 ARG A O 1
ATOM 1677 N N . HIS B 2 116 ? 137.737 145.081 91.645 1.00 45.64 116 HIS A N 1
ATOM 1678 C CA . HIS B 2 116 ? 137.625 143.635 91.656 1.00 45.64 116 HIS A CA 1
ATOM 1679 C C . HIS B 2 116 ? 138.964 143.026 91.996 1.00 45.64 116 HIS A C 1
ATOM 1680 O O . HIS B 2 116 ? 139.942 143.274 91.278 1.00 45.64 116 HIS A O 1
ATOM 1687 N N . PRO B 2 117 ? 139.043 142.209 93.045 1.00 39.95 117 PRO A N 1
ATOM 1688 C CA . PRO B 2 117 ? 140.352 141.833 93.584 1.00 39.95 117 PRO A CA 1
ATOM 1689 C C . PRO B 2 117 ? 141.127 140.865 92.717 1.00 39.95 117 PRO A C 1
ATOM 1690 O O . PRO B 2 117 ? 142.336 141.039 92.540 1.00 39.95 117 PRO A O 1
ATOM 1694 N N . ILE B 2 118 ? 140.470 139.848 92.168 1.00 40.28 118 ILE A N 1
ATOM 1695 C CA . ILE B 2 118 ? 141.199 138.725 91.596 1.00 40.28 118 ILE A CA 1
ATOM 1696 C C . ILE B 2 118 ? 141.625 139.020 90.167 1.00 40.28 118 ILE A C 1
ATOM 1697 O O . ILE B 2 118 ? 142.805 138.913 89.830 1.00 40.28 118 ILE A O 1
ATOM 1702 N N . PHE B 2 119 ? 140.701 139.425 89.308 1.00 45.33 119 PHE A N 1
ATOM 1703 C CA . PHE B 2 119 ? 141.028 139.543 87.893 1.00 45.33 119 PHE A CA 1
ATOM 1704 C C . PHE B 2 119 ? 141.179 140.966 87.386 1.00 45.33 119 PHE A C 1
ATOM 1705 O O . PHE B 2 119 ? 142.130 141.243 86.659 1.00 45.33 119 PHE A O 1
ATOM 1713 N N . GLY B 2 120 ? 140.286 141.885 87.733 1.00 53.15 120 GLY A N 1
ATOM 1714 C CA . GLY B 2 120 ? 140.464 143.292 87.428 1.00 53.15 120 GLY A CA 1
ATOM 1715 C C . GLY B 2 120 ? 139.447 143.883 86.475 1.00 53.15 120 GLY A C 1
ATOM 1716 O O . GLY B 2 120 ? 139.347 145.111 86.385 1.00 53.15 120 GLY A O 1
ATOM 1717 N N . ASN B 2 121 ? 138.719 143.070 85.730 1.00 51.00 121 ASN A N 1
ATOM 1718 C CA . ASN B 2 121 ? 137.520 143.536 85.059 1.00 51.00 121 ASN A CA 1
ATOM 1719 C C . ASN B 2 121 ? 136.337 142.739 85.574 1.00 51.00 121 ASN A C 1
ATOM 1720 O O . ASN B 2 121 ? 136.499 141.777 86.320 1.00 51.00 121 ASN A O 1
ATOM 1725 N N . ILE B 2 122 ? 135.140 143.154 85.183 1.00 49.25 122 ILE A N 1
ATOM 1726 C CA . ILE B 2 122 ? 133.948 142.569 85.777 1.00 49.25 122 ILE A CA 1
ATOM 1727 C C . ILE B 2 122 ? 133.477 141.326 85.021 1.00 49.25 122 ILE A C 1
ATOM 1728 O O . ILE B 2 122 ? 132.864 140.438 85.626 1.00 49.25 122 ILE A O 1
ATOM 1733 N N . VAL B 2 123 ? 133.805 141.215 83.729 1.00 50.88 123 VAL A N 1
ATOM 1734 C CA . VAL B 2 123 ? 133.424 140.044 82.939 1.00 50.88 123 VAL A CA 1
ATOM 1735 C C . VAL B 2 123 ? 134.116 138.796 83.466 1.00 50.88 123 VAL A C 1
ATOM 1736 O O . VAL B 2 123 ? 133.484 137.753 83.671 1.00 50.88 123 VAL A O 1
ATOM 1740 N N . ASP B 2 124 ? 135.413 138.897 83.744 1.00 52.36 124 ASP A N 1
ATOM 1741 C CA . ASP B 2 124 ? 136.136 137.773 84.319 1.00 52.36 124 ASP A CA 1
ATOM 1742 C C . ASP B 2 124 ? 135.769 137.508 85.769 1.00 52.36 124 ASP A C 1
ATOM 1743 O O . ASP B 2 124 ? 135.958 136.385 86.234 1.00 52.36 124 ASP A O 1
ATOM 1748 N N . GLU B 2 125 ? 135.258 138.492 86.497 1.00 50.22 125 GLU A N 1
ATOM 1749 C CA . GLU B 2 125 ? 134.816 138.204 87.854 1.00 50.22 125 GLU A CA 1
ATOM 1750 C C . GLU B 2 125 ? 133.480 137.487 87.875 1.00 50.22 125 GLU A C 1
ATOM 1751 O O . GLU B 2 125 ? 133.256 136.614 88.720 1.00 50.22 125 GLU A O 1
ATOM 1757 N N . VAL B 2 126 ? 132.577 137.850 86.969 1.00 48.81 126 VAL A N 1
ATOM 1758 C CA . VAL B 2 126 ? 131.324 137.121 86.879 1.00 48.81 126 VAL A CA 1
ATOM 1759 C C . VAL B 2 126 ? 131.563 135.728 86.316 1.00 48.81 126 VAL A C 1
ATOM 1760 O O . VAL B 2 126 ? 130.929 134.762 86.749 1.00 48.81 126 VAL A O 1
ATOM 1764 N N . ALA B 2 127 ? 132.527 135.579 85.408 1.00 46.55 127 ALA A N 1
ATOM 1765 C CA . ALA B 2 127 ? 132.851 134.251 84.902 1.00 46.55 127 ALA A CA 1
ATOM 1766 C C . ALA B 2 127 ? 133.513 133.386 85.966 1.00 46.55 127 ALA A C 1
ATOM 1767 O O . ALA B 2 127 ? 133.191 132.196 86.089 1.00 46.55 127 ALA A O 1
ATOM 1769 N N . TYR B 2 128 ? 134.434 133.966 86.743 1.00 40.96 128 TYR A N 1
ATOM 1770 C CA . TYR B 2 128 ? 135.069 133.251 87.846 1.00 40.96 128 TYR A CA 1
ATOM 1771 C C . TYR B 2 128 ? 134.057 132.819 88.886 1.00 40.96 128 TYR A C 1
ATOM 1772 O O . TYR B 2 128 ? 134.067 131.674 89.335 1.00 40.96 128 TYR A O 1
ATOM 1781 N N . HIS B 2 129 ? 133.184 133.723 89.292 1.00 42.22 129 HIS A N 1
ATOM 1782 C CA . HIS B 2 129 ? 132.200 133.372 90.296 1.00 42.22 129 HIS A CA 1
ATOM 1783 C C . HIS B 2 129 ? 131.052 132.541 89.760 1.00 42.22 129 HIS A C 1
ATOM 1784 O O . HIS B 2 129 ? 130.244 132.068 90.558 1.00 42.22 129 HIS A O 1
ATOM 1791 N N . GLU B 2 130 ? 130.919 132.384 88.449 1.00 48.74 130 GLU A N 1
ATOM 1792 C CA . GLU B 2 130 ? 129.957 131.403 87.969 1.00 48.74 130 GLU A CA 1
ATOM 1793 C C . GLU B 2 130 ? 130.560 130.015 87.875 1.00 48.74 130 GLU A C 1
ATOM 1794 O O . GLU B 2 130 ? 129.886 129.037 88.197 1.00 48.74 130 GLU A O 1
ATOM 1800 N N . LYS B 2 131 ? 131.818 129.902 87.445 1.00 40.82 131 LYS A N 1
ATOM 1801 C CA . LYS B 2 131 ? 132.435 128.582 87.373 1.00 40.82 131 LYS A CA 1
ATOM 1802 C C . LYS B 2 131 ? 132.766 128.043 88.759 1.00 40.82 131 LYS A C 1
ATOM 1803 O O . LYS B 2 131 ? 132.558 126.859 89.030 1.00 40.82 131 LYS A O 1
ATOM 1809 N N . TYR B 2 132 ? 133.270 128.890 89.658 1.00 33.29 132 TYR A N 1
ATOM 1810 C CA . TYR B 2 132 ? 133.669 128.478 91.002 1.00 33.29 132 TYR A CA 1
ATOM 1811 C C . TYR B 2 132 ? 132.863 129.259 92.030 1.00 33.29 132 TYR A C 1
ATOM 1812 O O . TYR B 2 132 ? 133.298 130.326 92.482 1.00 33.29 132 TYR A O 1
ATOM 1821 N N . PRO B 2 133 ? 131.694 128.768 92.437 1.00 29.65 133 PRO A N 1
ATOM 1822 C CA . PRO B 2 133 ? 130.934 129.466 93.478 1.00 29.65 133 PRO A CA 1
ATOM 1823 C C . PRO B 2 133 ? 131.555 129.431 94.862 1.00 29.65 133 PRO A C 1
ATOM 1824 O O . PRO B 2 133 ? 131.371 130.390 95.617 1.00 29.65 133 PRO A O 1
ATOM 1828 N N . THR B 2 134 ? 132.255 128.371 95.241 1.00 26.22 134 THR A N 1
ATOM 1829 C CA . THR B 2 134 ? 133.066 128.385 96.447 1.00 26.22 134 THR A CA 1
ATOM 1830 C C . THR B 2 134 ? 134.534 128.216 96.075 1.00 26.22 134 THR A C 1
ATOM 1831 O O . THR B 2 134 ? 134.891 128.059 94.915 1.00 26.22 134 THR A O 1
ATOM 1835 N N . ILE B 2 135 ? 135.394 128.294 97.089 1.00 22.77 135 ILE A N 1
ATOM 1836 C CA . ILE B 2 135 ? 136.822 128.081 96.908 1.00 22.77 135 ILE A CA 1
ATOM 1837 C C . ILE B 2 135 ? 137.135 126.608 96.678 1.00 22.77 135 ILE A C 1
ATOM 1838 O O . ILE B 2 135 ? 138.133 126.278 96.036 1.00 22.77 135 ILE A O 1
ATOM 1843 N N . TYR B 2 136 ? 136.266 125.710 97.120 1.00 24.92 136 TYR A N 1
ATOM 1844 C CA . TYR B 2 136 ? 136.472 124.280 96.994 1.00 24.92 136 TYR A CA 1
ATOM 1845 C C . TYR B 2 136 ? 136.241 123.767 95.580 1.00 24.92 136 TYR A C 1
ATOM 1846 O O . TYR B 2 136 ? 136.720 122.684 95.241 1.00 24.92 136 TYR A O 1
ATOM 1855 N N . HIS B 2 137 ? 135.527 124.518 94.749 1.00 26.33 137 HIS A N 1
ATOM 1856 C CA . HIS B 2 137 ? 135.493 124.237 93.319 1.00 26.33 137 HIS A CA 1
ATOM 1857 C C . HIS B 2 137 ? 136.841 124.523 92.674 1.00 26.33 137 HIS A C 1
ATOM 1858 O O . HIS B 2 137 ? 137.299 123.766 91.807 1.00 26.33 137 HIS A O 1
ATOM 1865 N N . LEU B 2 138 ? 137.477 125.620 93.082 1.00 29.01 138 LEU A N 1
ATOM 1866 C CA . LEU B 2 138 ? 138.817 125.946 92.615 1.00 29.01 138 LEU A CA 1
ATOM 1867 C C . LEU B 2 138 ? 139.829 124.918 93.086 1.00 29.01 138 LEU A C 1
ATOM 1868 O O . LEU B 2 138 ? 140.631 124.418 92.291 1.00 29.01 138 LEU A O 1
ATOM 1873 N N . ARG B 2 139 ? 139.798 124.593 94.381 1.00 25.40 139 ARG A N 1
ATOM 1874 C CA . ARG B 2 139 ? 140.727 123.632 94.960 1.00 25.40 139 ARG A CA 1
ATOM 1875 C C . ARG B 2 139 ? 140.565 122.252 94.344 1.00 25.40 139 ARG A C 1
ATOM 1876 O O . ARG B 2 139 ? 141.560 121.610 93.993 1.00 25.40 139 ARG A O 1
ATOM 1884 N N . LYS B 2 140 ? 139.326 121.807 94.135 1.00 36.75 140 LYS A N 1
ATOM 1885 C CA . LYS B 2 140 ? 139.119 120.502 93.518 1.00 36.75 140 LYS A CA 1
ATOM 1886 C C . LYS B 2 140 ? 139.566 120.491 92.064 1.00 36.75 140 LYS A C 1
ATOM 1887 O O . LYS B 2 140 ? 140.143 119.499 91.601 1.00 36.75 140 LYS A O 1
ATOM 1893 N N . LYS B 2 141 ? 139.332 121.585 91.333 1.00 38.56 141 LYS A N 1
ATOM 1894 C CA . LYS B 2 141 ? 139.794 121.643 89.951 1.00 38.56 141 LYS A CA 1
ATOM 1895 C C . LYS B 2 141 ? 141.316 121.612 89.864 1.00 38.56 141 LYS A C 1
ATOM 1896 O O . LYS B 2 141 ? 141.872 120.945 88.989 1.00 38.56 141 LYS A O 1
ATOM 1902 N N . LEU B 2 142 ? 142.007 122.304 90.770 1.00 37.77 142 LEU A N 1
ATOM 1903 C CA . LEU B 2 142 ? 143.468 122.298 90.730 1.00 37.77 142 LEU A CA 1
ATOM 1904 C C . LEU B 2 142 ? 144.051 120.954 91.141 1.00 37.77 142 LEU A C 1
ATOM 1905 O O . LEU B 2 142 ? 145.120 120.577 90.651 1.00 37.77 142 LEU A O 1
ATOM 1910 N N . VAL B 2 143 ? 143.376 120.222 92.031 1.00 42.39 143 VAL A N 1
ATOM 1911 C CA . VAL B 2 143 ? 143.851 118.888 92.385 1.00 42.39 143 VAL A CA 1
ATOM 1912 C C . VAL B 2 143 ? 143.646 117.915 91.227 1.00 42.39 143 VAL A C 1
ATOM 1913 O O . VAL B 2 143 ? 144.558 117.163 90.870 1.00 42.39 143 VAL A O 1
ATOM 1917 N N . ASP B 2 144 ? 142.474 117.937 90.591 1.00 52.69 144 ASP A N 1
ATOM 1918 C CA . ASP B 2 144 ? 142.178 116.919 89.585 1.00 52.69 144 ASP A CA 1
ATOM 1919 C C . ASP B 2 144 ? 142.831 117.195 88.234 1.00 52.69 144 ASP A C 1
ATOM 1920 O O . ASP B 2 144 ? 143.398 116.285 87.626 1.00 52.69 144 ASP A O 1
ATOM 1925 N N . SER B 2 145 ? 142.733 118.419 87.729 1.00 61.88 145 SER A N 1
ATOM 1926 C CA . SER B 2 145 ? 142.970 118.648 86.311 1.00 61.88 145 SER A CA 1
ATOM 1927 C C . SER B 2 145 ? 144.456 118.627 85.959 1.00 61.88 145 SER A C 1
ATOM 1928 O O . SER B 2 145 ? 145.334 118.743 86.813 1.00 61.88 145 SER A O 1
ATOM 1931 N N . THR B 2 146 ? 144.721 118.471 84.661 1.00 72.65 146 THR A N 1
ATOM 1932 C CA . THR B 2 146 ? 146.067 118.415 84.118 1.00 72.65 146 THR A CA 1
ATOM 1933 C C . THR B 2 146 ? 146.439 119.644 83.309 1.00 72.65 146 THR A C 1
ATOM 1934 O O . THR B 2 146 ? 147.609 119.786 82.940 1.00 72.65 146 THR A O 1
ATOM 1938 N N . ASP B 2 147 ? 145.478 120.509 82.999 1.00 77.37 147 ASP A N 1
ATOM 1939 C CA . ASP B 2 147 ? 145.749 121.711 82.227 1.00 77.37 147 ASP A CA 1
ATOM 1940 C C . ASP B 2 147 ? 146.589 122.689 83.033 1.00 77.37 147 ASP A C 1
ATOM 1941 O O . ASP B 2 147 ? 146.553 122.704 84.264 1.00 77.37 147 ASP A O 1
ATOM 1946 N N . LYS B 2 148 ? 147.363 123.501 82.327 1.00 66.93 148 LYS A N 1
ATOM 1947 C CA . LYS B 2 148 ? 148.053 124.602 82.977 1.00 66.93 148 LYS A CA 1
ATOM 1948 C C . LYS B 2 148 ? 147.031 125.628 83.430 1.00 66.93 148 LYS A C 1
ATOM 1949 O O . LYS B 2 148 ? 146.265 126.153 82.618 1.00 66.93 148 LYS A O 1
ATOM 1955 N N . ALA B 2 149 ? 147.009 125.900 84.725 1.00 57.36 149 ALA A N 1
ATOM 1956 C CA . ALA B 2 149 ? 146.084 126.859 85.295 1.00 57.36 149 ALA A CA 1
ATOM 1957 C C . ALA B 2 149 ? 146.755 128.209 85.467 1.00 57.36 149 ALA A C 1
ATOM 1958 O O . ALA B 2 149 ? 147.966 128.361 85.298 1.00 57.36 149 ALA A O 1
ATOM 1960 N N . ASP B 2 150 ? 145.940 129.200 85.802 1.00 49.72 150 ASP A N 1
ATOM 1961 C CA . ASP B 2 150 ? 146.434 130.543 86.042 1.00 49.72 150 ASP A CA 1
ATOM 1962 C C . ASP B 2 150 ? 147.174 130.581 87.369 1.00 49.72 150 ASP A C 1
ATOM 1963 O O . ASP B 2 150 ? 146.857 129.842 88.301 1.00 49.72 150 ASP A O 1
ATOM 1968 N N . LEU B 2 151 ? 148.171 131.460 87.447 1.00 44.65 151 LEU A N 1
ATOM 1969 C CA . LEU B 2 151 ? 149.002 131.524 88.639 1.00 44.65 151 LEU A CA 1
ATOM 1970 C C . LEU B 2 151 ? 148.256 132.161 89.801 1.00 44.65 151 LEU A C 1
ATOM 1971 O O . LEU B 2 151 ? 148.524 131.832 90.963 1.00 44.65 151 LEU A O 1
ATOM 1976 N N . ARG B 2 152 ? 147.292 133.032 89.499 1.00 38.65 152 ARG A N 1
ATOM 1977 C CA . ARG B 2 152 ? 146.487 133.680 90.527 1.00 38.65 152 ARG A CA 1
ATOM 1978 C C . ARG B 2 152 ? 145.630 132.676 91.269 1.00 38.65 152 ARG A C 1
ATOM 1979 O O . ARG B 2 152 ? 145.502 132.741 92.492 1.00 38.65 152 ARG A O 1
ATOM 1987 N N . LEU B 2 153 ? 145.070 131.719 90.545 1.00 35.26 153 LEU A N 1
ATOM 1988 C CA . LEU B 2 153 ? 144.181 130.742 91.149 1.00 35.26 153 LEU A CA 1
ATOM 1989 C C . LEU B 2 153 ? 144.947 129.736 91.988 1.00 35.26 153 LEU A C 1
ATOM 1990 O O . LEU B 2 153 ? 144.436 129.256 93.009 1.00 35.26 153 LEU A O 1
ATOM 1995 N N . ILE B 2 154 ? 146.184 129.436 91.595 1.00 33.29 154 ILE A N 1
ATOM 1996 C CA . ILE B 2 154 ? 147.045 128.583 92.400 1.00 33.29 154 ILE A CA 1
ATOM 1997 C C . ILE B 2 154 ? 147.447 129.291 93.681 1.00 33.29 154 ILE A C 1
ATOM 1998 O O . ILE B 2 154 ? 147.450 128.679 94.756 1.00 33.29 154 ILE A O 1
ATOM 2003 N N . TYR B 2 155 ? 147.732 130.600 93.609 1.00 25.15 155 TYR A N 1
ATOM 2004 C CA . TYR B 2 155 ? 148.001 131.340 94.841 1.00 25.15 155 TYR A CA 1
ATOM 2005 C C . TYR B 2 155 ? 146.776 131.388 95.747 1.00 25.15 155 TYR A C 1
ATOM 2006 O O . TYR B 2 155 ? 146.907 131.324 96.971 1.00 25.15 155 TYR A O 1
ATOM 2015 N N . LEU B 2 156 ? 145.584 131.514 95.174 1.00 28.19 156 LEU A N 1
ATOM 2016 C CA . LEU B 2 156 ? 144.398 131.613 96.014 1.00 28.19 156 LEU A CA 1
ATOM 2017 C C . LEU B 2 156 ? 144.088 130.306 96.715 1.00 28.19 156 LEU A C 1
ATOM 2018 O O . LEU B 2 156 ? 143.631 130.314 97.867 1.00 28.19 156 LEU A O 1
ATOM 2023 N N . ALA B 2 157 ? 144.340 129.184 96.046 1.00 26.25 157 ALA A N 1
ATOM 2024 C CA . ALA B 2 157 ? 144.138 127.900 96.695 1.00 26.25 157 ALA A CA 1
ATOM 2025 C C . ALA B 2 157 ? 145.166 127.650 97.781 1.00 26.25 157 ALA A C 1
ATOM 2026 O O . ALA B 2 157 ? 144.811 127.204 98.878 1.00 26.25 157 ALA A O 1
ATOM 2028 N N . LEU B 2 158 ? 146.445 127.941 97.497 1.00 26.76 158 LEU A N 1
ATOM 2029 C CA . LEU B 2 158 ? 147.489 127.667 98.476 1.00 26.76 158 LEU A CA 1
ATOM 2030 C C . LEU B 2 158 ? 147.395 128.603 99.656 1.00 26.76 158 LEU A C 1
ATOM 2031 O O . LEU B 2 158 ? 147.697 128.207 100.777 1.00 26.76 158 LEU A O 1
ATOM 2036 N N . ALA B 2 159 ? 146.956 129.835 99.427 1.00 23.85 159 ALA A N 1
ATOM 2037 C CA . ALA B 2 159 ? 146.771 130.775 100.517 1.00 23.85 159 ALA A CA 1
ATOM 2038 C C . ALA B 2 159 ? 145.579 130.411 101.372 1.00 23.85 159 ALA A C 1
ATOM 2039 O O . ALA B 2 159 ? 145.611 130.595 102.586 1.00 23.85 159 ALA A O 1
ATOM 2041 N N . HIS B 2 160 ? 144.511 129.907 100.767 1.00 28.69 160 HIS A N 1
ATOM 2042 C CA . HIS B 2 160 ? 143.397 129.461 101.587 1.00 28.69 160 HIS A CA 1
ATOM 2043 C C . HIS B 2 160 ? 143.748 128.205 102.382 1.00 28.69 160 HIS A C 1
ATOM 2044 O O . HIS B 2 160 ? 143.254 128.031 103.496 1.00 28.69 160 HIS A O 1
ATOM 2051 N N . MET B 2 161 ? 144.639 127.352 101.869 1.00 34.45 161 MET A N 1
ATOM 2052 C CA . MET B 2 161 ? 145.107 126.209 102.649 1.00 34.45 161 MET A CA 1
ATOM 2053 C C . MET B 2 161 ? 146.160 126.555 103.684 1.00 34.45 161 MET A C 1
ATOM 2054 O O . MET B 2 161 ? 146.292 125.828 104.664 1.00 34.45 161 MET A O 1
ATOM 2059 N N . ILE B 2 162 ? 146.915 127.628 103.503 1.00 53.80 162 ILE A N 1
ATOM 2060 C CA . ILE B 2 162 ? 147.937 128.000 104.476 1.00 53.80 162 ILE A CA 1
ATOM 2061 C C . ILE B 2 162 ? 147.397 128.903 105.580 1.00 53.80 162 ILE A C 1
ATOM 2062 O O . ILE B 2 162 ? 147.780 128.758 106.742 1.00 53.80 162 ILE A O 1
ATOM 2067 N N . LYS B 2 163 ? 146.439 129.761 105.264 1.00 33.41 163 LYS A N 1
ATOM 2068 C CA . LYS B 2 163 ? 145.848 130.637 106.263 1.00 33.41 163 LYS A CA 1
ATOM 2069 C C . LYS B 2 163 ? 144.941 129.886 107.210 1.00 33.41 163 LYS A C 1
ATOM 2070 O O . LYS B 2 163 ? 144.908 130.179 108.402 1.00 33.41 163 LYS A O 1
ATOM 2076 N N . PHE B 2 164 ? 144.193 128.921 106.706 1.00 53.80 164 PHE A N 1
ATOM 2077 C CA . PHE B 2 164 ? 143.286 128.113 107.510 1.00 53.80 164 PHE A CA 1
ATOM 2078 C C . PHE B 2 164 ? 143.823 126.695 107.415 1.00 53.80 164 PHE A C 1
ATOM 2079 O O . PHE B 2 164 ? 143.411 125.951 106.529 1.00 53.80 164 PHE A O 1
ATOM 2087 N N . ARG B 2 165 ? 144.743 126.318 108.305 1.00 20.78 165 ARG A N 1
ATOM 2088 C CA . ARG B 2 165 ? 145.564 125.140 108.076 1.00 20.78 165 ARG A CA 1
ATOM 2089 C C . ARG B 2 165 ? 145.197 123.916 108.899 1.00 20.78 165 ARG A C 1
ATOM 2090 O O . ARG B 2 165 ? 145.626 122.831 108.541 1.00 20.78 165 ARG A O 1
ATOM 2098 N N . GLY B 2 166 ? 144.411 124.025 109.954 1.00 23.25 166 GLY A N 1
ATOM 2099 C CA . GLY B 2 166 ? 144.054 122.853 110.729 1.00 23.25 166 GLY A CA 1
ATOM 2100 C C . GLY B 2 166 ? 144.868 122.738 111.992 1.00 23.25 166 GLY A C 1
ATOM 2101 O O . GLY B 2 166 ? 145.775 123.524 112.260 1.00 23.25 166 GLY A O 1
ATOM 2102 N N . HIS B 2 167 ? 144.543 121.725 112.781 1.00 23.02 167 HIS A N 1
ATOM 2103 C CA . HIS B 2 167 ? 145.177 121.523 114.071 1.00 23.02 167 HIS A CA 1
ATOM 2104 C C . HIS B 2 167 ? 146.369 120.586 113.986 1.00 23.02 167 HIS A C 1
ATOM 2105 O O . HIS B 2 167 ? 146.550 119.847 113.021 1.00 23.02 167 HIS A O 1
ATOM 2112 N N . PHE B 2 168 ? 147.179 120.614 115.037 1.00 23.86 168 PHE A N 1
ATOM 2113 C CA . PHE B 2 168 ? 148.400 119.828 115.146 1.00 23.86 168 PHE A CA 1
ATOM 2114 C C . PHE B 2 168 ? 148.286 118.804 116.261 1.00 23.86 168 PHE A C 1
ATOM 2115 O O . PHE B 2 168 ? 149.229 118.551 117.001 1.00 23.86 168 PHE A O 1
ATOM 2123 N N . LEU B 2 169 ? 147.114 118.209 116.379 1.00 31.89 169 LEU A N 1
ATOM 2124 C CA . LEU B 2 169 ? 146.845 117.283 117.461 1.00 31.89 169 LEU A CA 1
ATOM 2125 C C . LEU B 2 169 ? 147.346 115.882 117.152 1.00 31.89 169 LEU A C 1
ATOM 2126 O O . LEU B 2 169 ? 147.703 115.143 118.071 1.00 31.89 169 LEU A O 1
ATOM 2131 N N . ILE B 2 170 ? 147.384 115.501 115.881 1.00 45.77 170 ILE A N 1
ATOM 2132 C CA . ILE B 2 170 ? 147.824 114.178 115.458 1.00 45.77 170 ILE A CA 1
ATOM 2133 C C . ILE B 2 170 ? 149.266 114.290 114.995 1.00 45.77 170 ILE A C 1
ATOM 2134 O O . ILE B 2 170 ? 149.607 115.191 114.222 1.00 45.77 170 ILE A O 1
ATOM 2139 N N . GLU B 2 171 ? 150.119 113.394 115.474 1.00 60.77 171 GLU A N 1
ATOM 2140 C CA . GLU B 2 171 ? 151.548 113.465 115.210 1.00 60.77 171 GLU A CA 1
ATOM 2141 C C . GLU B 2 171 ? 151.924 112.524 114.077 1.00 60.77 171 GLU A C 1
ATOM 2142 O O . GLU B 2 171 ? 151.554 111.348 114.091 1.00 60.77 171 GLU A O 1
ATOM 2148 N N . GLY B 2 172 ? 152.660 113.035 113.116 1.00 64.02 172 GLY A N 1
ATOM 2149 C CA . GLY B 2 172 ? 153.162 112.208 112.025 1.00 64.02 172 GLY A CA 1
ATOM 2150 C C . GLY B 2 172 ? 152.193 112.182 110.854 1.00 64.02 172 GLY A C 1
ATOM 2151 O O . GLY B 2 172 ? 151.859 113.221 110.310 1.00 64.02 172 GLY A O 1
ATOM 2152 N N . ASP B 2 173 ? 151.770 110.988 110.471 1.00 69.84 173 ASP A N 1
ATOM 2153 C CA . ASP B 2 173 ? 150.859 110.791 109.359 1.00 69.84 173 ASP A CA 1
ATOM 2154 C C . ASP B 2 173 ? 149.528 110.268 109.870 1.00 69.84 173 ASP A C 1
ATOM 2155 O O . ASP B 2 173 ? 149.381 109.892 111.033 1.00 69.84 173 ASP A O 1
ATOM 2160 N N . LEU B 2 174 ? 148.556 110.237 108.973 1.00 67.80 174 LEU A N 1
ATOM 2161 C CA . LEU B 2 174 ? 147.240 109.722 109.299 1.00 67.80 174 LEU A CA 1
ATOM 2162 C C . LEU B 2 174 ? 147.168 108.258 108.900 1.00 67.80 174 LEU A C 1
ATOM 2163 O O . LEU B 2 174 ? 147.432 107.908 107.746 1.00 67.80 174 LEU A O 1
ATOM 2168 N N . ASN B 2 175 ? 146.820 107.409 109.854 1.00 78.72 175 ASN A N 1
ATOM 2169 C CA . ASN B 2 175 ? 146.776 105.966 109.683 1.00 78.72 175 ASN A CA 1
ATOM 2170 C C . ASN B 2 175 ? 145.463 105.455 110.253 1.00 78.72 175 ASN A C 1
ATOM 2171 O O . ASN B 2 175 ? 144.735 106.210 110.905 1.00 78.72 175 ASN A O 1
ATOM 2176 N N . PRO B 2 176 ? 145.106 104.187 110.011 1.00 81.16 176 PRO A N 1
ATOM 2177 C CA . PRO B 2 176 ? 143.932 103.624 110.700 1.00 81.16 176 PRO A CA 1
ATOM 2178 C C . PRO B 2 176 ? 144.034 103.564 112.216 1.00 81.16 176 PRO A C 1
ATOM 2179 O O . PRO B 2 176 ? 142.998 103.447 112.877 1.00 81.16 176 PRO A O 1
ATOM 2183 N N . ASP B 2 177 ? 145.230 103.667 112.789 1.00 82.35 177 ASP A N 1
ATOM 2184 C CA . ASP B 2 177 ? 145.386 103.569 114.233 1.00 82.35 177 ASP A CA 1
ATOM 2185 C C . ASP B 2 177 ? 144.890 104.803 114.971 1.00 82.35 177 ASP A C 1
ATOM 2186 O O . ASP B 2 177 ? 144.343 104.670 116.068 1.00 82.35 177 ASP A O 1
ATOM 2191 N N . ASN B 2 178 ? 145.064 106.005 114.411 1.00 75.98 178 ASN A N 1
ATOM 2192 C CA . ASN B 2 178 ? 144.731 107.221 115.143 1.00 75.98 178 ASN A CA 1
ATOM 2193 C C . ASN B 2 178 ? 143.642 108.076 114.510 1.00 75.98 178 ASN A C 1
ATOM 2194 O O . ASN B 2 178 ? 143.358 109.155 115.034 1.00 75.98 178 ASN A O 1
ATOM 2199 N N . SER B 2 179 ? 143.022 107.641 113.414 1.00 77.72 179 SER A N 1
ATOM 2200 C CA . SER B 2 179 ? 142.004 108.477 112.793 1.00 77.72 179 SER A CA 1
ATOM 2201 C C . SER B 2 179 ? 140.744 107.762 112.340 1.00 77.72 179 SER A C 1
ATOM 2202 O O . SER B 2 179 ? 139.805 108.450 111.937 1.00 77.72 179 SER A O 1
ATOM 2205 N N . ASP B 2 180 ? 140.674 106.437 112.373 1.00 83.40 180 ASP A N 1
ATOM 2206 C CA . ASP B 2 180 ? 139.411 105.764 112.114 1.00 83.40 180 ASP A CA 1
ATOM 2207 C C . ASP B 2 180 ? 138.563 105.735 113.374 1.00 83.40 180 ASP A C 1
ATOM 2208 O O . ASP B 2 180 ? 139.081 105.749 114.488 1.00 83.40 180 ASP A O 1
ATOM 2213 N N . VAL B 2 181 ? 137.243 105.694 113.183 1.00 77.44 181 VAL A N 1
ATOM 2214 C CA . VAL B 2 181 ? 136.311 105.771 114.305 1.00 77.44 181 VAL A CA 1
ATOM 2215 C C . VAL B 2 181 ? 136.396 104.520 115.169 1.00 77.44 181 VAL A C 1
ATOM 2216 O O . VAL B 2 181 ? 136.330 104.594 116.405 1.00 77.44 181 VAL A O 1
ATOM 2220 N N . ASP B 2 182 ? 136.607 103.362 114.543 1.00 81.24 182 ASP A N 1
ATOM 2221 C CA . ASP B 2 182 ? 136.530 102.110 115.281 1.00 81.24 182 ASP A CA 1
ATOM 2222 C C . ASP B 2 182 ? 137.720 101.924 116.212 1.00 81.24 182 ASP A C 1
ATOM 2223 O O . ASP B 2 182 ? 137.561 101.422 117.324 1.00 81.24 182 ASP A O 1
ATOM 2228 N N . LYS B 2 183 ? 138.904 102.363 115.801 1.00 78.37 183 LYS A N 1
ATOM 2229 C CA . LYS B 2 183 ? 140.059 102.220 116.673 1.00 78.37 183 LYS A CA 1
ATOM 2230 C C . LYS B 2 183 ? 140.053 103.231 117.809 1.00 78.37 183 LYS A C 1
ATOM 2231 O O . LYS B 2 183 ? 140.535 102.921 118.902 1.00 78.37 183 LYS A O 1
ATOM 2237 N N . LEU B 2 184 ? 139.506 104.425 117.587 1.00 72.60 184 LEU A N 1
ATOM 2238 C CA . LEU B 2 184 ? 139.342 105.359 118.695 1.00 72.60 184 LEU A CA 1
ATOM 2239 C C . LEU B 2 184 ? 138.276 104.879 119.664 1.00 72.60 184 LEU A C 1
ATOM 2240 O O . LEU B 2 184 ? 138.362 105.150 120.869 1.00 72.60 184 LEU A O 1
ATOM 2245 N N . PHE B 2 185 ? 137.279 104.157 119.158 1.00 74.17 185 PHE A N 1
ATOM 2246 C CA . PHE B 2 185 ? 136.285 103.545 120.028 1.00 74.17 185 PHE A CA 1
ATOM 2247 C C . PHE B 2 185 ? 136.894 102.413 120.849 1.00 74.17 185 PHE A C 1
ATOM 2248 O O . PHE B 2 185 ? 136.604 102.282 122.048 1.00 74.17 185 PHE A O 1
ATOM 2256 N N . ILE B 2 186 ? 137.756 101.602 120.227 1.00 76.27 186 ILE A N 1
ATOM 2257 C CA . ILE B 2 186 ? 138.455 100.538 120.944 1.00 76.27 186 ILE A CA 1
ATOM 2258 C C . ILE B 2 186 ? 139.385 101.122 122.001 1.00 76.27 186 ILE A C 1
ATOM 2259 O O . ILE B 2 186 ? 139.484 100.593 123.114 1.00 76.27 186 ILE A O 1
ATOM 2264 N N . GLN B 2 187 ? 140.030 102.254 121.705 1.00 75.82 187 GLN A N 1
ATOM 2265 C CA . GLN B 2 187 ? 140.825 102.922 122.735 1.00 75.82 187 GLN A CA 1
ATOM 2266 C C . GLN B 2 187 ? 139.956 103.486 123.853 1.00 75.82 187 GLN A C 1
ATOM 2267 O O . GLN B 2 187 ? 140.397 103.541 125.007 1.00 75.82 187 GLN A O 1
ATOM 2273 N N . LEU B 2 188 ? 138.722 103.880 123.544 1.00 70.80 188 LEU A N 1
ATOM 2274 C CA . LEU B 2 188 ? 137.838 104.366 124.594 1.00 70.80 188 LEU A CA 1
ATOM 2275 C C . LEU B 2 188 ? 137.377 103.234 125.502 1.00 70.80 188 LEU A C 1
ATOM 2276 O O . LEU B 2 188 ? 137.245 103.430 126.714 1.00 70.80 188 LEU A O 1
ATOM 2281 N N . VAL B 2 189 ? 137.151 102.034 124.959 1.00 77.12 189 VAL A N 1
ATOM 2282 C CA . VAL B 2 189 ? 136.752 100.952 125.860 1.00 77.12 189 VAL A CA 1
ATOM 2283 C C . VAL B 2 189 ? 137.943 100.321 126.573 1.00 77.12 189 VAL A C 1
ATOM 2284 O O . VAL B 2 189 ? 137.769 99.766 127.663 1.00 77.12 189 VAL A O 1
ATOM 2288 N N . GLN B 2 190 ? 139.153 100.408 126.016 1.00 80.00 190 GLN A N 1
ATOM 2289 C CA . GLN B 2 190 ? 140.319 99.942 126.758 1.00 80.00 190 GLN A CA 1
ATOM 2290 C C . GLN B 2 190 ? 140.664 100.895 127.892 1.00 80.00 190 GLN A C 1
ATOM 2291 O O . GLN B 2 190 ? 141.022 100.450 128.988 1.00 80.00 190 GLN A O 1
ATOM 2297 N N . THR B 2 191 ? 140.575 102.207 127.645 1.00 79.06 191 THR A N 1
ATOM 2298 C CA . THR B 2 191 ? 140.739 103.178 128.724 1.00 79.06 191 THR A CA 1
ATOM 2299 C C . THR B 2 191 ? 139.620 103.052 129.753 1.00 79.06 191 THR A C 1
ATOM 2300 O O . THR B 2 191 ? 139.860 103.191 130.961 1.00 79.06 191 THR A O 1
ATOM 2304 N N . TYR B 2 192 ? 138.412 102.716 129.299 1.00 79.54 192 TYR A N 1
ATOM 2305 C CA . TYR B 2 192 ? 137.281 102.572 130.208 1.00 79.54 192 TYR A CA 1
ATOM 2306 C C . TYR B 2 192 ? 137.446 101.363 131.115 1.00 79.54 192 TYR A C 1
ATOM 2307 O O . TYR B 2 192 ? 137.205 101.448 132.322 1.00 79.54 192 TYR A O 1
ATOM 2316 N N . ASN B 2 193 ? 137.841 100.223 130.555 1.00 82.92 193 ASN A N 1
ATOM 2317 C CA . ASN B 2 193 ? 138.035 99.052 131.396 1.00 82.92 193 ASN A CA 1
ATOM 2318 C C . ASN B 2 193 ? 139.313 99.142 132.207 1.00 82.92 193 ASN A C 1
ATOM 2319 O O . ASN B 2 193 ? 139.433 98.461 133.226 1.00 82.92 193 ASN A O 1
ATOM 2324 N N . GLN B 2 194 ? 140.270 99.950 131.757 1.00 86.79 194 GLN A N 1
ATOM 2325 C CA . GLN B 2 194 ? 141.406 100.311 132.593 1.00 86.79 194 GLN A CA 1
ATOM 2326 C C . GLN B 2 194 ? 140.956 101.067 133.837 1.00 86.79 194 GLN A C 1
ATOM 2327 O O . GLN B 2 194 ? 141.467 100.822 134.934 1.00 86.79 194 GLN A O 1
ATOM 2333 N N . LEU B 2 195 ? 139.987 101.976 133.695 1.00 84.84 195 LEU A N 1
ATOM 2334 C CA . LEU B 2 195 ? 139.443 102.615 134.890 1.00 84.84 195 LEU A CA 1
ATOM 2335 C C . LEU B 2 195 ? 138.501 101.706 135.675 1.00 84.84 195 LEU A C 1
ATOM 2336 O O . LEU B 2 195 ? 138.454 101.803 136.904 1.00 84.84 195 LEU A O 1
ATOM 2341 N N . PHE B 2 196 ? 137.744 100.826 135.007 1.00 83.96 196 PHE A N 1
ATOM 2342 C CA . PHE B 2 196 ? 136.745 99.972 135.669 1.00 83.96 196 PHE A CA 1
ATOM 2343 C C . PHE B 2 196 ? 137.025 98.511 135.334 1.00 83.96 196 PHE A C 1
ATOM 2344 O O . PHE B 2 196 ? 136.360 97.930 134.478 1.00 83.96 196 PHE A O 1
ATOM 2352 N N . GLU B 2 197 ? 137.960 97.897 136.052 1.00 87.63 197 GLU A N 1
ATOM 2353 C CA . GLU B 2 197 ? 138.303 96.506 135.789 1.00 87.63 197 GLU A CA 1
ATOM 2354 C C . GLU B 2 197 ? 137.267 95.529 136.322 1.00 87.63 197 GLU A C 1
ATOM 2355 O O . GLU B 2 197 ? 137.294 94.354 135.939 1.00 87.63 197 GLU A O 1
ATOM 2357 N N . GLU B 2 198 ? 136.361 95.982 137.193 1.00 90.55 198 GLU A N 1
ATOM 2358 C CA . GLU B 2 198 ? 135.318 95.103 137.708 1.00 90.55 198 GLU A CA 1
ATOM 2359 C C . GLU B 2 198 ? 134.217 94.876 136.683 1.00 90.55 198 GLU A C 1
ATOM 2360 O O . GLU B 2 198 ? 133.536 93.846 136.724 1.00 90.55 198 GLU A O 1
ATOM 2362 N N . ASN B 2 199 ? 134.028 95.818 135.761 1.00 92.56 199 ASN A N 1
ATOM 2363 C CA . ASN B 2 199 ? 133.004 95.728 134.723 1.00 92.56 199 ASN A CA 1
ATOM 2364 C C . ASN B 2 199 ? 133.675 95.924 133.372 1.00 92.56 199 ASN A C 1
ATOM 2365 O O . ASN B 2 199 ? 133.792 97.056 132.885 1.00 92.56 199 ASN A O 1
ATOM 2370 N N . PRO B 2 200 ? 134.121 94.845 132.730 1.00 94.71 200 PRO A N 1
ATOM 2371 C CA . PRO B 2 200 ? 134.690 94.978 131.384 1.00 94.71 200 PRO A CA 1
ATOM 2372 C C . PRO B 2 200 ? 133.595 95.101 130.330 1.00 94.71 200 PRO A C 1
ATOM 2373 O O . PRO B 2 200 ? 132.781 94.192 130.150 1.00 94.71 200 PRO A O 1
ATOM 2377 N N . ILE B 2 201 ? 133.570 96.237 129.638 1.00 93.69 201 ILE A N 1
ATOM 2378 C CA . ILE B 2 201 ? 132.634 96.432 128.537 1.00 93.69 201 ILE A CA 1
ATOM 2379 C C . ILE B 2 201 ? 133.111 95.583 127.368 1.00 93.69 201 ILE A C 1
ATOM 2380 O O . ILE B 2 201 ? 134.170 95.838 126.794 1.00 93.69 201 ILE A O 1
ATOM 2385 N N . ASN B 2 202 ? 132.336 94.563 127.026 1.00 1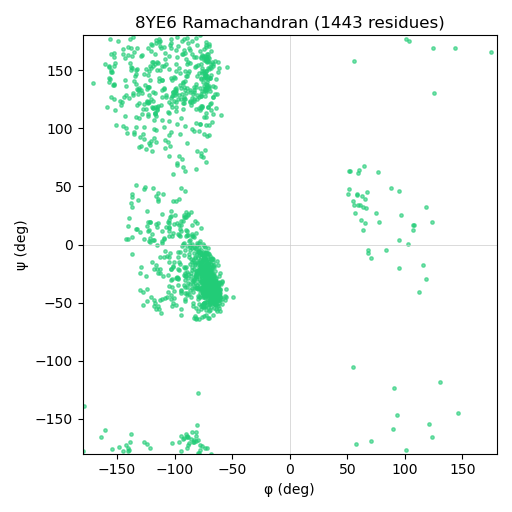05.53 202 ASN A N 1
ATOM 2386 C CA . ASN B 2 202 ? 132.678 93.682 125.920 1.00 105.53 202 ASN A CA 1
ATOM 2387 C C . ASN B 2 202 ? 132.351 94.404 124.621 1.00 105.53 202 ASN A C 1
ATOM 2388 O O . ASN B 2 202 ? 131.197 94.769 124.379 1.00 105.53 202 ASN A O 1
ATOM 2393 N N . ALA B 2 203 ? 133.368 94.626 123.793 1.00 106.70 203 ALA A N 1
ATOM 2394 C CA . ALA B 2 203 ? 133.175 95.246 122.489 1.00 106.70 203 ALA A CA 1
ATOM 2395 C C . ALA B 2 203 ? 133.789 94.359 121.417 1.00 106.70 203 ALA A C 1
ATOM 2396 O O . ALA B 2 203 ? 134.539 94.837 120.559 1.00 106.70 203 ALA A O 1
ATOM 2398 N N . SER B 2 204 ? 133.476 93.062 121.472 1.00 108.15 204 SER A N 1
ATOM 2399 C CA . SER B 2 204 ? 134.172 92.080 120.645 1.00 108.15 204 SER A CA 1
ATOM 2400 C C . SER B 2 204 ? 133.749 92.167 119.184 1.00 108.15 204 SER A C 1
ATOM 2401 O O . SER B 2 204 ? 134.565 91.948 118.281 1.00 108.15 204 SER A O 1
ATOM 2404 N N . GLY B 2 205 ? 132.478 92.467 118.927 1.00 103.30 205 GLY A N 1
ATOM 2405 C CA . GLY B 2 205 ? 131.974 92.540 117.571 1.00 103.30 205 GLY A CA 1
ATOM 2406 C C . GLY B 2 205 ? 131.357 93.854 117.150 1.00 103.30 205 GLY A C 1
ATOM 2407 O O . GLY B 2 205 ? 130.712 93.903 116.095 1.00 103.30 205 GLY A O 1
ATOM 2408 N N . VAL B 2 206 ? 131.535 94.926 117.919 1.00 100.33 206 VAL A N 1
ATOM 2409 C CA . VAL B 2 206 ? 130.855 96.182 117.624 1.00 100.33 206 VAL A CA 1
ATOM 2410 C C . VAL B 2 206 ? 131.557 96.875 116.465 1.00 100.33 206 VAL A C 1
ATOM 2411 O O . VAL B 2 206 ? 132.734 97.241 116.560 1.00 100.33 206 VAL A O 1
ATOM 2415 N N . ASP B 2 207 ? 130.835 97.055 115.363 1.00 98.74 207 ASP A N 1
ATOM 2416 C CA . ASP B 2 207 ? 131.343 97.773 114.196 1.00 98.74 207 ASP A CA 1
ATOM 2417 C C . ASP B 2 207 ? 130.999 99.240 114.405 1.00 98.74 207 ASP A C 1
ATOM 2418 O O . ASP B 2 207 ? 129.969 99.729 113.948 1.00 98.74 207 ASP A O 1
ATOM 2423 N N . ALA B 2 208 ? 131.891 99.954 115.093 1.00 89.21 208 ALA A N 1
ATOM 2424 C CA . ALA B 2 208 ? 131.568 101.294 115.568 1.00 89.21 208 ALA A CA 1
ATOM 2425 C C . ALA B 2 208 ? 131.576 102.328 114.454 1.00 89.21 208 ALA A C 1
ATOM 2426 O O . ALA B 2 208 ? 130.903 103.357 114.572 1.00 89.21 208 ALA A O 1
ATOM 2428 N N . LYS B 2 209 ? 132.341 102.094 113.386 1.00 89.38 209 LYS A N 1
ATOM 2429 C CA . LYS B 2 209 ? 132.366 103.036 112.270 1.00 89.38 209 LYS A CA 1
ATOM 2430 C C . LYS B 2 209 ? 131.035 103.045 111.529 1.00 89.38 209 LYS A C 1
ATOM 2431 O O . LYS B 2 209 ? 130.510 104.113 111.192 1.00 89.38 209 LYS A O 1
ATOM 2437 N N . ALA B 2 210 ? 130.456 101.865 111.305 1.00 89.71 210 ALA A N 1
ATOM 2438 C CA . ALA B 2 210 ? 129.191 101.737 110.593 1.00 89.71 210 ALA A CA 1
ATOM 2439 C C . ALA B 2 210 ? 127.984 102.142 111.426 1.00 89.71 210 ALA A C 1
ATOM 2440 O O . ALA B 2 210 ? 126.879 102.225 110.883 1.00 89.71 210 ALA A O 1
ATOM 2442 N N . ILE B 2 211 ? 128.156 102.388 112.719 1.00 84.62 211 ILE A N 1
ATOM 2443 C CA . ILE B 2 211 ? 127.064 102.758 113.600 1.00 84.62 211 ILE A CA 1
ATOM 2444 C C . ILE B 2 211 ? 127.143 104.222 114.008 1.00 84.62 211 ILE A C 1
ATOM 2445 O O . ILE B 2 211 ? 126.142 104.939 113.964 1.00 84.62 211 ILE A O 1
ATOM 2450 N N . LEU B 2 212 ? 128.327 104.686 114.390 1.00 79.27 212 LEU A N 1
ATOM 2451 C CA . LEU B 2 212 ? 128.534 106.066 114.788 1.00 79.27 212 LEU A CA 1
ATOM 2452 C C . LEU B 2 212 ? 128.987 106.945 113.635 1.00 79.27 212 LEU A C 1
ATOM 2453 O O . LEU B 2 212 ? 129.210 108.139 113.840 1.00 79.27 212 LEU A O 1
ATOM 2458 N N . SER B 2 213 ? 129.131 106.395 112.434 1.00 84.19 213 SER A N 1
ATOM 2459 C CA . SER B 2 213 ? 129.414 107.183 111.242 1.00 84.19 213 SER A CA 1
ATOM 2460 C C . SER B 2 213 ? 128.400 106.900 110.143 1.00 84.19 213 SER A C 1
ATOM 2461 O O . SER B 2 213 ? 128.754 106.644 108.992 1.00 84.19 213 SER A O 1
ATOM 2464 N N . ALA B 2 214 ? 127.121 106.944 110.489 1.00 84.93 214 ALA A N 1
ATOM 2465 C CA . ALA B 2 214 ? 126.045 106.815 109.523 1.00 84.93 214 ALA A CA 1
ATOM 2466 C C . ALA B 2 214 ? 125.254 108.113 109.465 1.00 84.93 214 ALA A C 1
ATOM 2467 O O . ALA B 2 214 ? 125.150 108.835 110.458 1.00 84.93 214 ALA A O 1
ATOM 2469 N N . ARG B 2 215 ? 124.678 108.395 108.293 1.00 87.08 215 ARG A N 1
ATOM 2470 C CA . ARG B 2 215 ? 123.965 109.645 108.035 1.00 87.08 215 ARG A CA 1
ATOM 2471 C C . ARG B 2 215 ? 122.633 109.664 108.770 1.00 87.08 215 ARG A C 1
ATOM 2472 O O . ARG B 2 215 ? 121.572 109.529 108.154 1.00 87.08 215 ARG A O 1
ATOM 2480 N N . LEU B 2 216 ? 122.686 109.795 110.090 1.00 85.59 216 LEU A N 1
ATOM 2481 C CA . LEU B 2 216 ? 121.542 109.636 110.971 1.00 85.59 216 LEU A CA 1
ATOM 2482 C C . LEU B 2 216 ? 121.568 110.767 111.986 1.00 85.59 216 LEU A C 1
ATOM 2483 O O . LEU B 2 216 ? 122.469 111.610 111.980 1.00 85.59 216 LEU A O 1
ATOM 2488 N N . SER B 2 217 ? 120.574 110.797 112.863 1.00 84.62 217 SER A N 1
ATOM 2489 C CA . SER B 2 217 ? 120.564 111.781 113.931 1.00 84.62 217 SER A CA 1
ATOM 2490 C C . SER B 2 217 ? 121.342 111.259 115.136 1.00 84.62 217 SER A C 1
ATOM 2491 O O . SER B 2 217 ? 121.691 110.081 115.222 1.00 84.62 217 SER A O 1
ATOM 2494 N N . LYS B 2 218 ? 121.619 112.165 116.075 1.00 80.76 218 LYS A N 1
ATOM 2495 C CA . LYS B 2 218 ? 122.530 111.853 117.171 1.00 80.76 218 LYS A CA 1
ATOM 2496 C C . LYS B 2 218 ? 121.894 110.901 118.171 1.00 80.76 218 LYS A C 1
ATOM 2497 O O . LYS B 2 218 ? 122.552 109.971 118.653 1.00 80.76 218 LYS A O 1
ATOM 2503 N N . SER B 2 219 ? 120.612 111.102 118.476 1.00 87.01 219 SER A N 1
ATOM 2504 C CA . SER B 2 219 ? 119.910 110.191 119.371 1.00 87.01 219 SER A CA 1
ATOM 2505 C C . SER B 2 219 ? 119.707 108.822 118.735 1.00 87.01 219 SER A C 1
ATOM 2506 O O . SER B 2 219 ? 119.724 107.807 119.437 1.00 87.01 219 SER A O 1
ATOM 2509 N N . ARG B 2 220 ? 119.558 108.768 117.413 1.00 89.28 220 ARG A N 1
ATOM 2510 C CA . ARG B 2 220 ? 119.362 107.484 116.750 1.00 89.28 220 ARG A CA 1
ATOM 2511 C C . ARG B 2 220 ? 120.662 106.689 116.684 1.00 89.28 220 ARG A C 1
ATOM 2512 O O . ARG B 2 220 ? 120.659 105.470 116.892 1.00 89.28 220 ARG A O 1
ATOM 2520 N N . ARG B 2 221 ? 121.783 107.361 116.400 1.00 82.69 221 ARG A N 1
ATOM 2521 C CA . ARG B 2 221 ? 123.083 106.698 116.455 1.00 82.69 221 ARG A CA 1
ATOM 2522 C C . ARG B 2 221 ? 123.431 106.266 117.870 1.00 82.69 221 ARG A C 1
ATOM 2523 O O . ARG B 2 221 ? 124.034 105.201 118.067 1.00 82.69 221 ARG A O 1
ATOM 2531 N N . LEU B 2 222 ? 123.058 107.081 118.861 1.00 83.51 222 LEU A N 1
ATOM 2532 C CA . LEU B 2 222 ? 123.303 106.726 120.252 1.00 83.51 222 LEU A CA 1
ATOM 2533 C C . LEU B 2 222 ? 122.537 105.478 120.633 1.00 83.51 222 LEU A C 1
ATOM 2534 O O . LEU B 2 222 ? 123.121 104.519 121.141 1.00 83.51 222 LEU A O 1
ATOM 2539 N N . GLU B 2 223 ? 121.234 105.455 120.349 1.00 89.29 223 GLU A N 1
ATOM 2540 C CA . GLU B 2 223 ? 120.411 104.324 120.755 1.00 89.29 223 GLU A CA 1
ATOM 2541 C C . GLU B 2 223 ? 120.725 103.067 119.957 1.00 89.29 223 GLU A C 1
ATOM 2542 O O . GLU B 2 223 ? 120.562 101.959 120.474 1.00 89.29 223 GLU A O 1
ATOM 2548 N N . ASN B 2 224 ? 121.199 103.211 118.719 1.00 89.04 224 ASN A N 1
ATOM 2549 C CA . ASN B 2 224 ? 121.661 102.038 117.984 1.00 89.04 224 ASN A CA 1
ATOM 2550 C C . ASN B 2 224 ? 122.943 101.474 118.582 1.00 89.04 224 ASN A C 1
ATOM 2551 O O . ASN B 2 224 ? 123.094 100.251 118.685 1.00 89.04 224 ASN A O 1
ATOM 2556 N N . LEU B 2 225 ? 123.877 102.348 118.982 1.00 87.87 225 LEU A N 1
ATOM 2557 C CA . LEU B 2 225 ? 125.133 101.872 119.562 1.00 87.87 225 LEU A CA 1
ATOM 2558 C C . LEU B 2 225 ? 124.913 101.259 120.937 1.00 87.87 225 LEU A C 1
ATOM 2559 O O . LEU B 2 225 ? 125.544 100.253 121.277 1.00 87.87 225 LEU A O 1
ATOM 2564 N N . ILE B 2 226 ? 124.034 101.853 121.744 1.00 91.05 226 ILE A N 1
ATOM 2565 C CA . ILE B 2 226 ? 123.726 101.290 123.054 1.00 91.05 226 ILE A CA 1
ATOM 2566 C C . ILE B 2 226 ? 122.950 99.987 122.904 1.00 91.05 226 ILE A C 1
ATOM 2567 O O . ILE B 2 226 ? 123.159 99.033 123.665 1.00 91.05 226 ILE A O 1
ATOM 2572 N N . ALA B 2 227 ? 122.082 99.902 121.893 1.00 93.49 227 ALA A N 1
ATOM 2573 C CA . ALA B 2 227 ? 121.368 98.655 121.647 1.00 93.49 227 ALA A CA 1
ATOM 2574 C C . ALA B 2 227 ? 122.296 97.555 121.143 1.00 93.49 227 ALA A C 1
ATOM 2575 O O . ALA B 2 227 ? 122.043 96.375 121.399 1.00 93.49 227 ALA A O 1
ATOM 2577 N N . GLN B 2 228 ? 123.376 97.910 120.445 1.00 96.31 228 GLN A N 1
ATOM 2578 C CA . GLN B 2 228 ? 124.352 96.892 120.067 1.00 96.31 228 GLN A CA 1
ATOM 2579 C C . GLN B 2 228 ? 125.190 96.415 121.244 1.00 96.31 228 GLN A C 1
ATOM 2580 O O . GLN B 2 228 ? 125.795 95.343 121.159 1.00 96.31 228 GLN A O 1
ATOM 2586 N N . LEU B 2 229 ? 125.260 97.185 122.321 1.00 98.57 229 LEU A N 1
ATOM 2587 C CA . LEU B 2 229 ? 125.989 96.735 123.498 1.00 98.57 229 LEU A CA 1
ATOM 2588 C C . LEU B 2 229 ? 125.160 95.712 124.266 1.00 98.57 229 LEU A C 1
ATOM 2589 O O . LEU B 2 229 ? 123.937 95.847 124.356 1.00 98.57 229 LEU A O 1
ATOM 2594 N N . PRO B 2 230 ? 125.790 94.686 124.822 1.00 101.56 230 PRO A N 1
ATOM 2595 C CA . PRO B 2 230 ? 125.031 93.727 125.632 1.00 101.56 230 PRO A CA 1
ATOM 2596 C C . PRO B 2 230 ? 124.732 94.249 127.029 1.00 101.56 230 PRO A C 1
ATOM 2597 O O . PRO B 2 230 ? 125.604 94.261 127.904 1.00 101.56 230 PRO A O 1
ATOM 2601 N N . GLY B 2 231 ? 123.488 94.673 127.246 1.00 104.26 231 GLY A N 1
ATOM 2602 C CA . GLY B 2 231 ? 123.015 95.061 128.562 1.00 104.26 231 GLY A CA 1
ATOM 2603 C C . GLY B 2 231 ? 123.680 96.271 129.186 1.00 104.26 231 GLY A C 1
ATOM 2604 O O . GLY B 2 231 ? 124.393 96.141 130.184 1.00 104.26 231 GLY A O 1
ATOM 2605 N N . GLU B 2 232 ? 123.464 97.451 128.612 1.00 105.12 232 GLU A N 1
ATOM 2606 C CA . GLU B 2 232 ? 124.006 98.688 129.153 1.00 105.12 232 GLU A CA 1
ATOM 2607 C C . GLU B 2 232 ? 122.925 99.754 129.195 1.00 105.12 232 GLU A C 1
ATOM 2608 O O . GLU B 2 232 ? 122.010 99.768 128.369 1.00 105.12 232 GLU A O 1
ATOM 2614 N N . LYS B 2 233 ? 123.045 100.652 130.166 1.00 102.21 233 LYS A N 1
ATOM 2615 C CA . LYS B 2 233 ? 122.125 101.772 130.274 1.00 102.21 233 LYS A CA 1
ATOM 2616 C C . LYS B 2 233 ? 122.526 102.882 129.314 1.00 102.21 233 LYS A C 1
ATOM 2617 O O . LYS B 2 233 ? 123.710 103.198 129.161 1.00 102.21 233 LYS A O 1
ATOM 2623 N N . LYS B 2 234 ? 121.520 103.474 128.668 1.00 95.37 234 LYS A N 1
ATOM 2624 C CA . LYS B 2 234 ? 121.731 104.670 127.861 1.00 95.37 234 LYS A CA 1
ATOM 2625 C C . LYS B 2 234 ? 122.178 105.845 128.718 1.00 95.37 234 LYS A C 1
ATOM 2626 O O . LYS B 2 234 ? 122.960 106.688 128.265 1.00 95.37 234 LYS A O 1
ATOM 2632 N N . ASN B 2 235 ? 121.705 105.909 129.962 1.00 94.48 235 ASN A N 1
ATOM 2633 C CA . ASN B 2 235 ? 122.055 106.973 130.892 1.00 94.48 235 ASN A CA 1
ATOM 2634 C C . ASN B 2 235 ? 123.141 106.558 131.877 1.00 94.48 235 ASN A C 1
ATOM 2635 O O . ASN B 2 235 ? 123.222 107.110 132.977 1.00 94.48 235 ASN A O 1
ATOM 2640 N N . GLY B 2 236 ? 123.974 105.590 131.509 1.00 87.19 236 GLY A N 1
ATOM 2641 C CA . GLY B 2 236 ? 125.126 105.233 132.307 1.00 87.19 236 GLY A CA 1
ATOM 2642 C C . GLY B 2 236 ? 126.292 106.169 132.051 1.00 87.19 236 GLY A C 1
ATOM 2643 O O . GLY B 2 236 ? 126.164 107.218 131.420 1.00 87.19 236 GLY A O 1
ATOM 2644 N N . LEU B 2 237 ? 127.458 105.783 132.575 1.00 81.96 237 LEU A N 1
ATOM 2645 C CA . LEU B 2 237 ? 128.656 106.566 132.293 1.00 81.96 237 LEU A CA 1
ATOM 2646 C C . LEU B 2 237 ? 129.087 106.394 130.847 1.00 81.96 237 LEU A C 1
ATOM 2647 O O . LEU B 2 237 ? 129.465 107.369 130.188 1.00 81.96 237 LEU A O 1
ATOM 2652 N N . PHE B 2 238 ? 129.006 105.169 130.326 1.00 78.46 238 PHE A N 1
ATOM 2653 C CA . PHE B 2 238 ? 129.465 104.926 128.966 1.00 78.46 238 PHE A CA 1
ATOM 2654 C C . PHE B 2 238 ? 128.532 105.559 127.945 1.00 78.46 238 PHE A C 1
ATOM 2655 O O . PHE B 2 238 ? 128.997 106.111 126.947 1.00 78.46 238 PHE A O 1
ATOM 2663 N N . GLY B 2 239 ? 127.221 105.529 128.189 1.00 75.56 239 GLY A N 1
ATOM 2664 C CA . GLY B 2 239 ? 126.301 106.229 127.309 1.00 75.56 239 GLY A CA 1
ATOM 2665 C C . GLY B 2 239 ? 126.449 107.736 127.368 1.00 75.56 239 GLY A C 1
ATOM 2666 O O . GLY B 2 239 ? 126.233 108.423 126.369 1.00 75.56 239 GLY A O 1
ATOM 2667 N N . ASN B 2 240 ? 126.830 108.271 128.528 1.00 77.82 240 ASN A N 1
ATOM 2668 C CA . ASN B 2 240 ? 127.125 109.696 128.617 1.00 77.82 240 ASN A CA 1
ATOM 2669 C C . ASN B 2 240 ? 128.431 110.043 127.932 1.00 77.82 240 ASN A C 1
ATOM 2670 O O . ASN B 2 240 ? 128.598 111.174 127.476 1.00 77.82 240 ASN A O 1
ATOM 2675 N N . LEU B 2 241 ? 129.377 109.110 127.874 1.00 71.72 241 LEU A N 1
ATOM 2676 C CA . LEU B 2 241 ? 130.610 109.394 127.154 1.00 71.72 241 LEU A CA 1
ATOM 2677 C C . LEU B 2 241 ? 130.431 109.263 125.651 1.00 71.72 241 LEU A C 1
ATOM 2678 O O . LEU B 2 241 ? 131.071 109.997 124.889 1.00 71.72 241 LEU A O 1
ATOM 2683 N N . ILE B 2 242 ? 129.569 108.347 125.208 1.00 67.97 242 ILE A N 1
ATOM 2684 C CA . ILE B 2 242 ? 129.290 108.232 123.784 1.00 67.97 242 ILE A CA 1
ATOM 2685 C C . ILE B 2 242 ? 128.446 109.406 123.314 1.00 67.97 242 ILE A C 1
ATOM 2686 O O . ILE B 2 242 ? 128.730 110.007 122.275 1.00 67.97 242 ILE A O 1
ATOM 2691 N N . ALA B 2 243 ? 127.428 109.784 124.085 1.00 66.52 243 ALA A N 1
ATOM 2692 C CA . ALA B 2 243 ? 126.666 110.983 123.760 1.00 66.52 243 ALA A CA 1
ATOM 2693 C C . ALA B 2 243 ? 127.475 112.250 123.947 1.00 66.52 243 ALA A C 1
ATOM 2694 O O . ALA B 2 243 ? 127.149 113.269 123.340 1.00 66.52 243 ALA A O 1
ATOM 2696 N N . LEU B 2 244 ? 128.503 112.222 124.789 1.00 65.93 244 LEU A N 1
ATOM 2697 C CA . LEU B 2 244 ? 129.440 113.335 124.825 1.00 65.93 244 LEU A CA 1
ATOM 2698 C C . LEU B 2 244 ? 130.251 113.386 123.544 1.00 65.93 244 LEU A C 1
ATOM 2699 O O . LEU B 2 244 ? 130.515 114.467 123.011 1.00 65.93 244 LEU A O 1
ATOM 2704 N N . SER B 2 245 ? 130.634 112.220 123.027 1.00 62.04 245 SER A N 1
ATOM 2705 C CA . SER B 2 245 ? 131.426 112.157 121.807 1.00 62.04 245 SER A CA 1
ATOM 2706 C C . SER B 2 245 ? 130.620 112.558 120.582 1.00 62.04 245 SER A C 1
ATOM 2707 O O . SER B 2 245 ? 131.178 113.126 119.640 1.00 62.04 245 SER A O 1
ATOM 2710 N N . LEU B 2 246 ? 129.315 112.274 120.572 1.00 64.05 246 LEU A N 1
ATOM 2711 C CA . LEU B 2 246 ? 128.493 112.627 119.421 1.00 64.05 246 LEU A CA 1
ATOM 2712 C C . LEU B 2 246 ? 128.249 114.125 119.355 1.00 64.05 246 LEU A C 1
ATOM 2713 O O . LEU B 2 246 ? 128.201 114.699 118.264 1.00 64.05 246 LEU A O 1
ATOM 2718 N N . GLY B 2 247 ? 128.102 114.778 120.497 1.00 69.68 247 GLY A N 1
ATOM 2719 C CA . GLY B 2 247 ? 127.966 116.219 120.493 1.00 69.68 247 GLY A CA 1
ATOM 2720 C C . GLY B 2 247 ? 126.703 116.707 121.162 1.00 69.68 247 GLY A C 1
ATOM 2721 O O . GLY B 2 247 ? 126.271 117.839 120.941 1.00 69.68 247 GLY A O 1
ATOM 2722 N N . LEU B 2 248 ? 126.106 115.863 121.986 1.00 72.68 248 LEU A N 1
ATOM 2723 C CA . LEU B 2 248 ? 124.923 116.211 122.750 1.00 72.68 248 LEU A CA 1
ATOM 2724 C C . LEU B 2 248 ? 125.358 116.895 124.046 1.00 72.68 248 LEU A C 1
ATOM 2725 O O . LEU B 2 248 ? 126.515 117.287 124.202 1.00 72.68 248 LEU A O 1
ATOM 2730 N N . THR B 2 249 ? 124.434 117.062 124.993 1.00 81.61 249 THR A N 1
ATOM 2731 C CA . THR B 2 249 ? 124.747 117.562 126.333 1.00 81.61 249 THR A CA 1
ATOM 2732 C C . THR B 2 249 ? 124.386 116.481 127.342 1.00 81.61 249 THR A C 1
ATOM 2733 O O . THR B 2 249 ? 123.238 116.415 127.804 1.00 81.61 249 THR A O 1
ATOM 2737 N N . PRO B 2 250 ? 125.315 115.607 127.705 1.00 83.38 250 PRO A N 1
ATOM 2738 C CA . PRO B 2 250 ? 125.040 114.653 128.775 1.00 83.38 250 PRO A CA 1
ATOM 2739 C C . PRO B 2 250 ? 125.121 115.299 130.149 1.00 83.38 250 PRO A C 1
ATOM 2740 O O . PRO B 2 250 ? 125.710 116.364 130.342 1.00 83.38 250 PRO A O 1
ATOM 2744 N N . ASN B 2 251 ? 124.513 114.616 131.115 1.00 92.46 251 ASN A N 1
ATOM 2745 C CA . ASN B 2 251 ? 124.489 115.039 132.509 1.00 92.46 251 ASN A CA 1
ATOM 2746 C C . ASN B 2 251 ? 125.253 114.008 133.322 1.00 92.46 251 ASN A C 1
ATOM 2747 O O . ASN B 2 251 ? 124.847 112.846 133.396 1.00 92.46 251 ASN A O 1
ATOM 2752 N N . PHE B 2 252 ? 126.364 114.430 133.915 1.00 90.96 252 PHE A N 1
ATOM 2753 C CA . PHE B 2 252 ? 127.222 113.557 134.701 1.00 90.96 252 PHE A CA 1
ATOM 2754 C C . PHE B 2 252 ? 126.863 113.567 136.181 1.00 90.96 252 PHE A C 1
ATOM 2755 O O . PHE B 2 252 ? 127.713 113.253 137.020 1.00 90.96 252 PHE A O 1
ATOM 2763 N N . LYS B 2 253 ? 125.619 113.916 136.516 1.00 104.80 253 LYS A N 1
ATOM 2764 C CA . LYS B 2 253 ? 125.192 113.939 137.912 1.00 104.80 253 LYS A CA 1
ATOM 2765 C C . LYS B 2 253 ? 124.963 112.533 138.445 1.00 104.80 253 LYS A C 1
ATOM 2766 O O . LYS B 2 253 ? 125.525 112.149 139.475 1.00 104.80 253 LYS A O 1
ATOM 2772 N N . SER B 2 254 ? 124.145 111.745 137.746 1.00 103.17 254 SER A N 1
ATOM 2773 C CA . SER B 2 254 ? 123.745 110.432 138.231 1.00 103.17 254 SER A CA 1
ATOM 2774 C C . SER B 2 254 ? 124.856 109.393 138.151 1.00 103.17 254 SER A C 1
ATOM 2775 O O . SER B 2 254 ? 124.684 108.293 138.685 1.00 103.17 254 SER A O 1
ATOM 2778 N N . ASN B 2 255 ? 125.981 109.705 137.515 1.00 101.09 255 ASN A N 1
ATOM 2779 C CA . ASN B 2 255 ? 127.090 108.765 137.455 1.00 101.09 255 ASN A CA 1
ATOM 2780 C C . ASN B 2 255 ? 127.976 108.836 138.683 1.00 101.09 255 ASN A C 1
ATOM 2781 O O . ASN B 2 255 ? 128.514 107.811 139.112 1.00 101.09 255 ASN A O 1
ATOM 2786 N N . PHE B 2 256 ? 128.133 110.024 139.258 1.00 103.87 256 PHE A N 1
ATOM 2787 C CA . PHE B 2 256 ? 129.021 110.230 140.388 1.00 103.87 256 PHE A CA 1
ATOM 2788 C C . PHE B 2 256 ? 128.287 110.722 141.625 1.00 103.87 256 PHE A C 1
ATOM 2789 O O . PHE B 2 256 ? 128.942 111.010 142.635 1.00 103.87 256 PHE A O 1
ATOM 2797 N N . ASP B 2 257 ? 126.953 110.828 141.555 1.00 113.32 257 ASP A N 1
ATOM 2798 C CA . ASP B 2 257 ? 126.073 111.203 142.667 1.00 113.32 257 ASP A CA 1
ATOM 2799 C C . ASP B 2 257 ? 126.432 112.572 143.237 1.00 113.32 257 ASP A C 1
ATOM 2800 O O . ASP B 2 257 ? 126.459 112.776 144.452 1.00 113.32 257 ASP A O 1
ATOM 2805 N N . LEU B 2 258 ? 126.713 113.515 142.346 1.00 110.97 258 LEU A N 1
ATOM 2806 C CA . LEU B 2 258 ? 127.045 114.868 142.751 1.00 110.97 258 LEU A CA 1
ATOM 2807 C C . LEU B 2 258 ? 125.801 115.602 143.239 1.00 110.97 258 LEU A C 1
ATOM 2808 O O . LEU B 2 258 ? 124.665 115.243 142.922 1.00 110.97 258 LEU A O 1
ATOM 2813 N N . ALA B 2 259 ? 126.033 116.656 144.019 1.00 116.26 259 ALA A N 1
ATOM 2814 C CA . ALA B 2 259 ? 124.937 117.452 144.551 1.00 116.26 259 ALA A CA 1
ATOM 2815 C C . ALA B 2 259 ? 124.344 118.405 143.523 1.00 116.26 259 ALA A C 1
ATOM 2816 O O . ALA B 2 259 ? 123.197 118.833 143.688 1.00 116.26 259 ALA A O 1
ATOM 2818 N N . GLU B 2 260 ? 125.088 118.741 142.477 1.00 116.64 260 GLU A N 1
ATOM 2819 C CA . GLU B 2 260 ? 124.685 119.752 141.511 1.00 116.64 260 GLU A CA 1
ATOM 2820 C C . GLU B 2 260 ? 124.617 119.130 140.117 1.00 116.64 260 GLU A C 1
ATOM 2821 O O . GLU B 2 260 ? 124.806 117.923 139.940 1.00 116.64 260 GLU A O 1
ATOM 2827 N N . ASP B 2 261 ? 124.351 119.968 139.119 1.00 112.77 261 ASP A N 1
ATOM 2828 C CA . ASP B 2 261 ? 124.329 119.527 137.733 1.00 112.77 261 ASP A CA 1
ATOM 2829 C C . ASP B 2 261 ? 125.708 119.669 137.100 1.00 112.77 261 ASP A C 1
ATOM 2830 O O . ASP B 2 261 ? 126.469 120.582 137.429 1.00 112.77 261 ASP A O 1
ATOM 2835 N N . ALA B 2 262 ? 126.037 118.737 136.207 1.00 105.05 262 ALA A N 1
ATOM 2836 C CA . ALA B 2 262 ? 127.297 118.756 135.465 1.00 105.05 262 ALA A CA 1
ATOM 2837 C C . ALA B 2 262 ? 126.964 118.541 133.994 1.00 105.05 262 ALA A C 1
ATOM 2838 O O . ALA B 2 262 ? 127.031 117.421 133.485 1.00 105.05 262 ALA A O 1
ATOM 2840 N N . LYS B 2 263 ? 126.612 119.621 133.308 1.00 100.54 263 LYS A N 1
ATOM 2841 C CA . LYS B 2 263 ? 126.318 119.573 131.882 1.00 100.54 263 LYS A CA 1
ATOM 2842 C C . LYS B 2 263 ? 127.581 119.933 131.114 1.00 100.54 263 LYS A C 1
ATOM 2843 O O . LYS B 2 263 ? 128.015 121.089 131.122 1.00 100.54 263 LYS A O 1
ATOM 2849 N N . LEU B 2 264 ? 128.166 118.940 130.459 1.00 89.93 264 LEU A N 1
ATOM 2850 C CA . LEU B 2 264 ? 129.352 119.120 129.645 1.00 89.93 264 LEU A CA 1
ATOM 2851 C C . LEU B 2 264 ? 128.981 118.980 128.180 1.00 89.93 264 LEU A C 1
ATOM 2852 O O . LEU B 2 264 ? 128.240 118.070 127.805 1.00 89.93 264 LEU A O 1
ATOM 2857 N N . GLN B 2 265 ? 129.481 119.896 127.359 1.00 84.52 265 GLN A N 1
ATOM 2858 C CA . GLN B 2 265 ? 129.304 119.815 125.920 1.00 84.52 265 GLN A CA 1
ATOM 2859 C C . GLN B 2 265 ? 130.589 120.301 125.275 1.00 84.52 265 GLN A C 1
ATOM 2860 O O . GLN B 2 265 ? 131.156 121.304 125.706 1.00 84.52 265 GLN A O 1
ATOM 2866 N N . LEU B 2 266 ? 131.049 119.590 124.248 1.00 76.51 266 LEU A N 1
ATOM 2867 C CA . LEU B 2 266 ? 132.394 119.829 123.743 1.00 76.51 266 LEU A CA 1
ATOM 2868 C C . LEU B 2 266 ? 132.492 121.083 122.888 1.00 76.51 266 LEU A C 1
ATOM 2869 O O . LEU B 2 266 ? 133.540 121.736 122.881 1.00 76.51 266 LEU A O 1
ATOM 2874 N N . SER B 2 267 ? 131.436 121.435 122.155 1.00 83.00 267 SER A N 1
ATOM 2875 C CA . SER B 2 267 ? 131.467 122.666 121.377 1.00 83.00 267 SER A CA 1
ATOM 2876 C C . SER B 2 267 ? 131.227 123.894 122.235 1.00 83.00 267 SER A C 1
ATOM 2877 O O . SER B 2 267 ? 131.529 125.007 121.795 1.00 83.00 267 SER A O 1
ATOM 2880 N N . LYS B 2 268 ? 130.660 123.711 123.425 1.00 93.93 268 LYS A N 1
ATOM 2881 C CA . LYS B 2 268 ? 130.552 124.785 124.401 1.00 93.93 268 LYS A CA 1
ATOM 2882 C C . LYS B 2 268 ? 131.945 125.228 124.816 1.00 93.93 268 LYS A C 1
ATOM 2883 O O . LYS B 2 268 ? 132.786 124.402 125.175 1.00 93.93 268 LYS A O 1
ATOM 2889 N N . ASP B 2 269 ? 132.197 126.534 124.759 1.00 103.30 269 ASP A N 1
ATOM 2890 C CA . ASP B 2 269 ? 133.541 127.059 124.978 1.00 103.30 269 ASP A CA 1
ATOM 2891 C C . ASP B 2 269 ? 133.951 127.113 126.443 1.00 103.30 269 ASP A C 1
ATOM 2892 O O . ASP B 2 269 ? 135.045 127.602 126.738 1.00 103.30 269 ASP A O 1
ATOM 2897 N N . THR B 2 270 ? 133.117 126.631 127.362 1.00 99.55 270 THR A N 1
ATOM 2898 C CA . THR B 2 270 ? 133.490 126.469 128.758 1.00 99.55 270 THR A CA 1
ATOM 2899 C C . THR B 2 270 ? 133.790 125.017 129.110 1.00 99.55 270 THR A C 1
ATOM 2900 O O . THR B 2 270 ? 133.676 124.628 130.278 1.00 99.55 270 THR A O 1
ATOM 2904 N N . TYR B 2 271 ? 134.173 124.205 128.123 1.00 91.81 271 TYR A N 1
ATOM 2905 C CA . TYR B 2 271 ? 134.489 122.814 128.412 1.00 91.81 271 TYR A CA 1
ATOM 2906 C C . TYR B 2 271 ? 135.801 122.683 129.175 1.00 91.81 271 TYR A C 1
ATOM 2907 O O . TYR B 2 271 ? 135.984 121.719 129.927 1.00 91.81 271 TYR A O 1
ATOM 2916 N N . ASP B 2 272 ? 136.711 123.644 129.022 1.00 99.91 272 ASP A N 1
ATOM 2917 C CA . ASP B 2 272 ? 137.990 123.570 129.718 1.00 99.91 272 ASP A CA 1
ATOM 2918 C C . ASP B 2 272 ? 137.813 123.763 131.219 1.00 99.91 272 ASP A C 1
ATOM 2919 O O . ASP B 2 272 ? 138.186 122.895 132.019 1.00 99.91 272 ASP A O 1
ATOM 2924 N N . ASP B 2 273 ? 137.209 124.881 131.622 1.00 104.70 273 ASP A N 1
ATOM 2925 C CA . ASP B 2 273 ? 137.050 125.129 133.047 1.00 104.70 273 ASP A CA 1
ATOM 2926 C C . ASP B 2 273 ? 135.919 124.318 133.665 1.00 104.70 273 ASP A C 1
ATOM 2927 O O . ASP B 2 273 ? 135.986 124.014 134.860 1.00 104.70 273 ASP A O 1
ATOM 2932 N N . ASP B 2 274 ? 134.893 123.935 132.894 1.00 100.00 274 ASP A N 1
ATOM 2933 C CA . ASP B 2 274 ? 133.903 123.006 133.439 1.00 100.00 274 ASP A CA 1
ATOM 2934 C C . ASP B 2 274 ? 134.494 121.612 133.610 1.00 100.00 274 ASP A C 1
ATOM 2935 O O . ASP B 2 274 ? 134.160 120.898 134.565 1.00 100.00 274 ASP A O 1
ATOM 2940 N N . LEU B 2 275 ? 135.378 121.216 132.694 1.00 95.59 275 LEU A N 1
ATOM 2941 C CA . LEU B 2 275 ? 136.076 119.944 132.826 1.00 95.59 275 LEU A CA 1
ATOM 2942 C C . LEU B 2 275 ? 136.996 119.949 134.038 1.00 95.59 275 LEU A C 1
ATOM 2943 O O . LEU B 2 275 ? 137.075 118.955 134.773 1.00 95.59 275 LEU A O 1
ATOM 2948 N N . ASP B 2 276 ? 137.687 121.066 134.275 1.00 102.00 276 ASP A N 1
ATOM 2949 C CA . ASP B 2 276 ? 138.506 121.177 135.477 1.00 102.00 276 ASP A CA 1
ATOM 2950 C C . ASP B 2 276 ? 137.657 121.207 136.741 1.00 102.00 276 ASP A C 1
ATOM 2951 O O . ASP B 2 276 ? 138.086 120.699 137.781 1.00 102.00 276 ASP A O 1
ATOM 2956 N N . ASN B 2 277 ? 136.450 121.780 136.670 1.00 98.36 277 ASN A N 1
ATOM 2957 C CA . ASN B 2 277 ? 135.577 121.794 137.838 1.00 98.36 277 ASN A CA 1
ATOM 2958 C C . ASN B 2 277 ? 135.017 120.416 138.146 1.00 98.36 277 ASN A C 1
ATOM 2959 O O . ASN B 2 277 ? 134.769 120.101 139.315 1.00 98.36 277 ASN A O 1
ATOM 2964 N N . LEU B 2 278 ? 134.809 119.583 137.129 1.00 93.00 278 LEU A N 1
ATOM 2965 C CA . LEU B 2 278 ? 134.399 118.210 137.402 1.00 93.00 278 LEU A CA 1
ATOM 2966 C C . LEU B 2 278 ? 135.571 117.374 137.909 1.00 93.00 278 LEU A C 1
ATOM 2967 O O . LEU B 2 278 ? 135.407 116.547 138.815 1.00 93.00 278 LEU A O 1
ATOM 2972 N N . LEU B 2 279 ? 136.765 117.594 137.358 1.00 93.25 279 LEU A N 1
ATOM 2973 C CA . LEU B 2 279 ? 137.946 116.879 137.828 1.00 93.25 279 LEU A CA 1
ATOM 2974 C C . LEU B 2 279 ? 138.437 117.369 139.185 1.00 93.25 279 LEU A C 1
ATOM 2975 O O . LEU B 2 279 ? 139.281 116.707 139.795 1.00 93.25 279 LEU A O 1
ATOM 2980 N N . ALA B 2 280 ? 137.949 118.509 139.669 1.00 95.01 280 ALA A N 1
ATOM 2981 C CA . ALA B 2 280 ? 138.225 118.893 141.044 1.00 95.01 280 ALA A CA 1
ATOM 2982 C C . ALA B 2 280 ? 137.358 118.120 142.023 1.00 95.01 280 ALA A C 1
ATOM 2983 O O . ALA B 2 280 ? 137.685 118.054 143.212 1.00 95.01 280 ALA A O 1
ATOM 2985 N N . GLN B 2 281 ? 136.273 117.520 141.545 1.00 94.03 281 GLN A N 1
ATOM 2986 C CA . GLN B 2 281 ? 135.321 116.818 142.388 1.00 94.03 281 GLN A CA 1
ATOM 2987 C C . GLN B 2 281 ? 135.486 115.305 142.337 1.00 94.03 281 GLN A C 1
ATOM 2988 O O . GLN B 2 281 ? 135.612 114.666 143.384 1.00 94.03 281 GLN A O 1
ATOM 2994 N N . ILE B 2 282 ? 135.484 114.711 141.146 1.00 94.97 282 ILE A N 1
ATOM 2995 C CA . ILE B 2 282 ? 135.318 113.264 141.055 1.00 94.97 282 ILE A CA 1
ATOM 2996 C C . ILE B 2 282 ? 136.662 112.556 140.975 1.00 94.97 282 ILE A C 1
ATOM 2997 O O . ILE B 2 282 ? 136.729 111.362 140.665 1.00 94.97 282 ILE A O 1
ATOM 3002 N N . GLY B 2 283 ? 137.734 113.270 141.275 1.00 94.61 283 GLY A N 1
ATOM 3003 C CA . GLY B 2 283 ? 139.067 112.725 141.156 1.00 94.61 283 GLY A CA 1
ATOM 3004 C C . GLY B 2 283 ? 139.772 113.246 139.920 1.00 94.61 283 GLY A C 1
ATOM 3005 O O . GLY B 2 283 ? 139.208 113.959 139.090 1.00 94.61 283 GLY A O 1
ATOM 3006 N N . ASP B 2 284 ? 141.039 112.870 139.792 1.00 94.33 284 ASP A N 1
ATOM 3007 C CA . ASP B 2 284 ? 141.859 113.378 138.704 1.00 94.33 284 ASP A CA 1
ATOM 3008 C C . ASP B 2 284 ? 142.436 112.247 137.862 1.00 94.33 284 ASP A C 1
ATOM 3009 O O . ASP B 2 284 ? 143.323 112.484 137.035 1.00 94.33 284 ASP A O 1
ATOM 3014 N N . GLN B 2 285 ? 141.956 111.022 138.050 1.00 93.55 285 GLN A N 1
ATOM 3015 C CA . GLN B 2 285 ? 142.314 109.903 137.193 1.00 93.55 285 GLN A CA 1
ATOM 3016 C C . GLN B 2 285 ? 141.305 109.681 136.076 1.00 93.55 285 GLN A C 1
ATOM 3017 O O . GLN B 2 285 ? 141.350 108.644 135.410 1.00 93.55 285 GLN A O 1
ATOM 3023 N N . TYR B 2 286 ? 140.399 110.630 135.862 1.00 89.66 286 TYR A N 1
ATOM 3024 C CA . TYR B 2 286 ? 139.384 110.546 134.826 1.00 89.66 286 TYR A CA 1
ATOM 3025 C C . TYR B 2 286 ? 139.701 111.444 133.641 1.00 89.66 286 TYR A C 1
ATOM 3026 O O . TYR B 2 286 ? 138.875 111.575 132.730 1.00 89.66 286 TYR A O 1
ATOM 3035 N N . ALA B 2 287 ? 140.890 112.042 133.624 1.00 82.10 287 ALA A N 1
ATOM 3036 C CA . ALA B 2 287 ? 141.287 112.896 132.518 1.00 82.10 287 ALA A CA 1
ATOM 3037 C C . ALA B 2 287 ? 141.619 112.100 131.266 1.00 82.10 287 ALA A C 1
ATOM 3038 O O . ALA B 2 287 ? 141.423 112.603 130.154 1.00 82.10 287 ALA A O 1
ATOM 3040 N N . ASP B 2 288 ? 142.130 110.874 131.410 1.00 78.20 288 ASP A N 1
ATOM 3041 C CA . ASP B 2 288 ? 142.331 110.031 130.235 1.00 78.20 288 ASP A CA 1
ATOM 3042 C C . ASP B 2 288 ? 141.006 109.545 129.676 1.00 78.20 288 ASP A C 1
ATOM 3043 O O . ASP B 2 288 ? 140.899 109.255 128.478 1.00 78.20 288 ASP A O 1
ATOM 3048 N N . LEU B 2 289 ? 139.993 109.456 130.527 1.00 71.21 289 LEU A N 1
ATOM 3049 C CA . LEU B 2 289 ? 138.671 109.072 130.070 1.00 71.21 289 LEU A CA 1
ATOM 3050 C C . LEU B 2 289 ? 138.030 110.208 129.289 1.00 71.21 289 LEU A C 1
ATOM 3051 O O . LEU B 2 289 ? 137.625 110.034 128.133 1.00 71.21 289 LEU A O 1
ATOM 3056 N N . PHE B 2 290 ? 137.987 111.403 129.883 1.00 70.99 290 PHE A N 1
ATOM 3057 C CA . PHE B 2 290 ? 137.409 112.554 129.200 1.00 70.99 290 PHE A CA 1
ATOM 3058 C C . PHE B 2 290 ? 138.285 113.105 128.086 1.00 70.99 290 PHE A C 1
ATOM 3059 O O . PHE B 2 290 ? 137.843 114.009 127.373 1.00 70.99 290 PHE A O 1
ATOM 3067 N N . LEU B 2 291 ? 139.511 112.620 127.935 1.00 64.51 291 LEU A N 1
ATOM 3068 C CA . LEU B 2 291 ? 140.301 112.910 126.748 1.00 64.51 291 LEU A CA 1
ATOM 3069 C C . LEU B 2 291 ? 140.060 111.886 125.645 1.00 64.51 291 LEU A C 1
ATOM 3070 O O . LEU B 2 291 ? 139.919 112.248 124.468 1.00 64.51 291 LEU A O 1
ATOM 3075 N N . ALA B 2 292 ? 139.971 110.607 126.011 1.00 61.15 292 ALA A N 1
ATOM 3076 C CA . ALA B 2 292 ? 139.628 109.573 125.045 1.00 61.15 292 ALA A CA 1
ATOM 3077 C C . ALA B 2 292 ? 138.184 109.655 124.566 1.00 61.15 292 ALA A C 1
ATOM 3078 O O . ALA B 2 292 ? 137.829 108.935 123.631 1.00 61.15 292 ALA A O 1
ATOM 3080 N N . ALA B 2 293 ? 137.339 110.481 125.187 1.00 59.84 293 ALA A N 1
ATOM 3081 C CA . ALA B 2 293 ? 136.054 110.812 124.584 1.00 59.84 293 ALA A CA 1
ATOM 3082 C C . ALA B 2 293 ? 136.180 111.928 123.553 1.00 59.84 293 ALA A C 1
ATOM 3083 O O . ALA B 2 293 ? 135.469 111.921 122.539 1.00 59.84 293 ALA A O 1
ATOM 3085 N N . LYS B 2 294 ? 137.098 112.868 123.765 1.00 58.74 294 LYS A N 1
ATOM 3086 C CA . LYS B 2 294 ? 137.272 113.971 122.829 1.00 58.74 294 LYS A CA 1
ATOM 3087 C C . LYS B 2 294 ? 137.989 113.540 121.554 1.00 58.74 294 LYS A C 1
ATOM 3088 O O . LYS B 2 294 ? 137.691 114.069 120.470 1.00 58.74 294 LYS A O 1
ATOM 3094 N N . ASN B 2 295 ? 138.923 112.587 121.644 1.00 57.54 295 ASN A N 1
ATOM 3095 C CA . ASN B 2 295 ? 139.572 112.102 120.427 1.00 57.54 295 ASN A CA 1
ATOM 3096 C C . ASN B 2 295 ? 138.595 111.348 119.534 1.00 57.54 295 ASN A C 1
ATOM 3097 O O . ASN B 2 295 ? 138.622 111.501 118.302 1.00 57.54 295 ASN A O 1
ATOM 3102 N N . LEU B 2 296 ? 137.706 110.558 120.140 1.00 54.59 296 LEU A N 1
ATOM 3103 C CA . LEU B 2 296 ? 136.629 109.935 119.387 1.00 54.59 296 LEU A CA 1
ATOM 3104 C C . LEU B 2 296 ? 135.692 110.975 118.817 1.00 54.59 296 LEU A C 1
ATOM 3105 O O . LEU B 2 296 ? 135.171 110.793 117.717 1.00 54.59 296 LEU A O 1
ATOM 3110 N N . SER B 2 297 ? 135.499 112.086 119.531 1.00 53.78 297 SER A N 1
ATOM 3111 C CA . SER B 2 297 ? 134.611 113.139 119.046 1.00 53.78 297 SER A CA 1
ATOM 3112 C C . SER B 2 297 ? 135.129 113.786 117.767 1.00 53.78 297 SER A C 1
ATOM 3113 O O . SER B 2 297 ? 134.367 113.987 116.811 1.00 53.78 297 SER A O 1
ATOM 3116 N N . ASP B 2 298 ? 136.423 114.110 117.715 1.00 52.21 298 ASP A N 1
ATOM 3117 C CA . ASP B 2 298 ? 136.923 114.645 116.455 1.00 52.21 298 ASP A CA 1
ATOM 3118 C C . ASP B 2 298 ? 137.052 113.584 115.368 1.00 52.21 298 ASP A C 1
ATOM 3119 O O . ASP B 2 298 ? 137.032 113.937 114.186 1.00 52.21 298 ASP A O 1
ATOM 3124 N N . ALA B 2 299 ? 137.191 112.304 115.721 1.00 50.04 299 ALA A N 1
ATOM 3125 C CA . ALA B 2 299 ? 137.167 111.273 114.685 1.00 50.04 299 ALA A CA 1
ATOM 3126 C C . ALA B 2 299 ? 135.790 111.160 114.047 1.00 50.04 299 ALA A C 1
ATOM 3127 O O . ALA B 2 299 ? 135.676 110.997 112.824 1.00 50.04 299 ALA A O 1
ATOM 3129 N N . ILE B 2 300 ? 134.736 111.272 114.857 1.00 52.06 300 ILE A N 1
ATOM 3130 C CA . ILE B 2 300 ? 133.374 111.229 114.336 1.00 52.06 300 ILE A CA 1
ATOM 3131 C C . ILE B 2 300 ? 133.089 112.455 113.483 1.00 52.06 300 ILE A C 1
ATOM 3132 O O . ILE B 2 300 ? 132.531 112.340 112.384 1.00 52.06 300 ILE A O 1
ATOM 3137 N N . LEU B 2 301 ? 133.467 113.646 113.969 1.00 48.85 301 LEU A N 1
ATOM 3138 C CA . LEU B 2 301 ? 133.189 114.858 113.199 1.00 48.85 301 LEU A CA 1
ATOM 3139 C C . LEU B 2 301 ? 133.988 114.904 111.910 1.00 48.85 301 LEU A C 1
ATOM 3140 O O . LEU B 2 301 ? 133.482 115.370 110.886 1.00 48.85 301 LEU A O 1
ATOM 3145 N N . LEU B 2 302 ? 135.221 114.399 111.925 1.00 43.72 302 LEU A N 1
ATOM 3146 C CA . LEU B 2 302 ? 136.015 114.405 110.705 1.00 43.72 302 LEU A CA 1
ATOM 3147 C C . LEU B 2 302 ? 135.470 113.418 109.689 1.00 43.72 302 LEU A C 1
ATOM 3148 O O . LEU B 2 302 ? 135.396 113.727 108.498 1.00 43.72 302 LEU A O 1
ATOM 3153 N N . SER B 2 303 ? 135.037 112.247 110.137 1.00 52.40 303 SER A N 1
ATOM 3154 C CA . SER B 2 303 ? 134.441 111.319 109.189 1.00 52.40 303 SER A CA 1
ATOM 3155 C C . SER B 2 303 ? 133.013 111.688 108.812 1.00 52.40 303 SER A C 1
ATOM 3156 O O . SER B 2 303 ? 132.444 111.046 107.927 1.00 52.40 303 SER A O 1
ATOM 3159 N N . ASP B 2 304 ? 132.418 112.687 109.461 1.00 58.36 304 ASP A N 1
ATOM 3160 C CA . ASP B 2 304 ? 131.141 113.232 109.028 1.00 58.36 304 ASP A CA 1
ATOM 3161 C C . ASP B 2 304 ? 131.277 114.478 108.168 1.00 58.36 304 ASP A C 1
ATOM 3162 O O . ASP B 2 304 ? 130.295 114.878 107.540 1.00 58.36 304 ASP A O 1
ATOM 3167 N N . ILE B 2 305 ? 132.444 115.120 108.148 1.00 46.63 305 ILE A N 1
ATOM 3168 C CA . ILE B 2 305 ? 132.710 116.158 107.152 1.00 46.63 305 ILE A CA 1
ATOM 3169 C C . ILE B 2 305 ? 133.029 115.528 105.804 1.00 46.63 305 ILE A C 1
ATOM 3170 O O . ILE B 2 305 ? 132.376 115.812 104.797 1.00 46.63 305 ILE A O 1
ATOM 3175 N N . LEU B 2 306 ? 134.025 114.645 105.774 1.00 47.30 306 LEU A N 1
ATOM 3176 C CA . LEU B 2 306 ? 134.472 113.983 104.551 1.00 47.30 306 LEU A CA 1
ATOM 3177 C C . LEU B 2 306 ? 133.476 112.883 104.206 1.00 47.30 306 LEU A C 1
ATOM 3178 O O . LEU B 2 306 ? 133.705 111.697 104.445 1.00 47.30 306 LEU A O 1
ATOM 3183 N N . ARG B 2 307 ? 132.352 113.271 103.617 1.00 62.62 307 ARG A N 1
ATOM 3184 C CA . ARG B 2 307 ? 131.379 112.275 103.172 1.00 62.62 307 ARG A CA 1
ATOM 3185 C C . ARG B 2 307 ? 131.645 111.866 101.730 1.00 62.62 307 ARG A C 1
ATOM 3186 O O . ARG B 2 307 ? 130.730 111.774 100.919 1.00 62.62 307 ARG A O 1
ATOM 3194 N N . VAL B 2 308 ? 132.911 111.588 101.412 1.00 69.31 308 VAL A N 1
ATOM 3195 C CA . VAL B 2 308 ? 133.376 111.269 100.063 1.00 69.31 308 VAL A CA 1
ATOM 3196 C C . VAL B 2 308 ? 134.526 110.277 100.182 1.00 69.31 308 VAL A C 1
ATOM 3197 O O . VAL B 2 308 ? 135.522 110.539 100.868 1.00 69.31 308 VAL A O 1
ATOM 3201 N N . ASN B 2 309 ? 134.381 109.126 99.530 1.00 90.71 309 ASN A N 1
ATOM 3202 C CA . ASN B 2 309 ? 135.439 108.129 99.501 1.00 90.71 309 ASN A CA 1
ATOM 3203 C C . ASN B 2 309 ? 136.605 108.589 98.633 1.00 90.71 309 ASN A C 1
ATOM 3204 O O . ASN B 2 309 ? 136.460 109.441 97.756 1.00 90.71 309 ASN A O 1
ATOM 3209 N N . THR B 2 310 ? 137.772 108.005 98.878 1.00 99.06 310 THR A N 1
ATOM 3210 C CA . THR B 2 310 ? 138.954 108.316 98.086 1.00 99.06 310 THR A CA 1
ATOM 3211 C C . THR B 2 310 ? 138.944 107.352 96.886 1.00 99.06 310 THR A C 1
ATOM 3212 O O . THR B 2 310 ? 137.952 106.654 96.653 1.00 99.06 310 THR A O 1
ATOM 3216 N N . GLU B 2 311 ? 140.023 107.332 96.088 1.00 102.77 311 GLU A N 1
ATOM 3217 C CA . GLU B 2 311 ? 140.193 106.662 94.792 1.00 102.77 311 GLU A CA 1
ATOM 3218 C C . GLU B 2 311 ? 139.260 107.199 93.711 1.00 102.77 311 GLU A C 1
ATOM 3219 O O . GLU B 2 311 ? 139.137 106.583 92.646 1.00 102.77 311 GLU A O 1
ATOM 3221 N N . ILE B 2 312 ? 138.605 108.330 93.950 1.00 95.28 312 ILE A N 1
ATOM 3222 C CA . ILE B 2 312 ? 137.913 109.077 92.911 1.00 95.28 312 ILE A CA 1
ATOM 3223 C C . ILE B 2 312 ? 138.600 110.411 92.654 1.00 95.28 312 ILE A C 1
ATOM 3224 O O . ILE B 2 312 ? 138.854 110.778 91.507 1.00 95.28 312 ILE A O 1
ATOM 3229 N N . THR B 2 313 ? 138.905 111.131 93.729 1.00 76.59 313 THR A N 1
ATOM 3230 C CA . THR B 2 313 ? 139.717 112.334 93.716 1.00 76.59 313 THR A CA 1
ATOM 3231 C C . THR B 2 313 ? 140.807 112.196 94.766 1.00 76.59 313 THR A C 1
ATOM 3232 O O . THR B 2 313 ? 140.717 111.369 95.675 1.00 76.59 313 THR A O 1
ATOM 3236 N N . LYS B 2 314 ? 141.836 113.022 94.645 1.00 65.30 314 LYS A N 1
ATOM 3237 C CA . LYS B 2 314 ? 142.839 113.103 95.690 1.00 65.30 314 LYS A CA 1
ATOM 3238 C C . LYS B 2 314 ? 142.456 114.086 96.785 1.00 65.30 314 LYS A C 1
ATOM 3239 O O . LYS B 2 314 ? 143.179 114.193 97.779 1.00 65.30 314 LYS A O 1
ATOM 3245 N N . ALA B 2 315 ? 141.349 114.804 96.624 1.00 49.51 315 ALA A N 1
ATOM 3246 C CA . ALA B 2 315 ? 140.912 115.821 97.578 1.00 49.51 315 ALA A CA 1
ATOM 3247 C C . ALA B 2 315 ? 139.583 115.405 98.177 1.00 49.51 315 ALA A C 1
ATOM 3248 O O . ALA B 2 315 ? 138.533 115.595 97.543 1.00 49.51 315 ALA A O 1
ATOM 3250 N N . PRO B 2 316 ? 139.569 114.821 99.375 1.00 42.85 316 PRO A N 1
ATOM 3251 C CA . PRO B 2 316 ? 138.286 114.428 99.972 1.00 42.85 316 PRO A CA 1
ATOM 3252 C C . PRO B 2 316 ? 137.469 115.605 100.457 1.00 42.85 316 PRO A C 1
ATOM 3253 O O . PRO B 2 316 ? 136.242 115.616 100.281 1.00 42.85 316 PRO A O 1
ATOM 3257 N N . LEU B 2 317 ? 138.131 116.602 101.055 1.00 31.23 317 LEU A N 1
ATOM 3258 C CA . LEU B 2 317 ? 137.457 117.726 101.697 1.00 31.23 317 LEU A CA 1
ATOM 3259 C C . LEU B 2 317 ? 136.750 118.612 100.693 1.00 31.23 317 LEU A C 1
ATOM 3260 O O . LEU B 2 317 ? 135.626 119.064 100.938 1.00 31.23 317 LEU A O 1
ATOM 3265 N N . SER B 2 318 ? 137.403 118.882 99.569 1.00 32.50 318 SER A N 1
ATOM 3266 C CA . SER B 2 318 ? 136.843 119.772 98.569 1.00 32.50 318 SER A CA 1
ATOM 3267 C C . SER B 2 318 ? 135.603 119.172 97.938 1.00 32.50 318 SER A C 1
ATOM 3268 O O . SER B 2 318 ? 134.565 119.831 97.848 1.00 32.50 318 SER A O 1
ATOM 3271 N N . ALA B 2 319 ? 135.680 117.905 97.537 1.00 34.00 319 ALA A N 1
ATOM 3272 C CA . ALA B 2 319 ? 134.538 117.243 96.922 1.00 34.00 319 ALA A CA 1
ATOM 3273 C C . ALA B 2 319 ? 133.390 117.085 97.904 1.00 34.00 319 ALA A C 1
ATOM 3274 O O . ALA B 2 319 ? 132.214 117.184 97.523 1.00 34.00 319 ALA A O 1
ATOM 3276 N N . SER B 2 320 ? 133.715 116.858 99.175 1.00 36.77 320 SER A N 1
ATOM 3277 C CA . SER B 2 320 ? 132.692 116.814 100.210 1.00 36.77 320 SER A CA 1
ATOM 3278 C C . SER B 2 320 ? 132.001 118.165 100.389 1.00 36.77 320 SER A C 1
ATOM 3279 O O . SER B 2 320 ? 130.787 118.220 100.629 1.00 36.77 320 SER A O 1
ATOM 3282 N N . MET B 2 321 ? 132.744 119.269 100.257 1.00 34.99 321 MET A N 1
ATOM 3283 C CA . MET B 2 321 ? 132.133 120.588 100.397 1.00 34.99 321 MET A CA 1
ATOM 3284 C C . MET B 2 321 ? 131.328 120.997 99.174 1.00 34.99 321 MET A C 1
ATOM 3285 O O . MET B 2 321 ? 130.379 121.776 99.296 1.00 34.99 321 MET A O 1
ATOM 3290 N N . ILE B 2 322 ? 131.678 120.502 97.993 1.00 29.33 322 ILE A N 1
ATOM 3291 C CA . ILE B 2 322 ? 130.824 120.728 96.838 1.00 29.33 322 ILE A CA 1
ATOM 3292 C C . ILE B 2 322 ? 129.543 119.927 96.959 1.00 29.33 322 ILE A C 1
ATOM 3293 O O . ILE B 2 322 ? 128.475 120.390 96.545 1.00 29.33 322 ILE A O 1
ATOM 3298 N N . LYS B 2 323 ? 129.621 118.732 97.543 1.00 40.04 323 LYS A N 1
ATOM 3299 C CA . LYS B 2 323 ? 128.422 117.952 97.835 1.00 40.04 323 LYS A CA 1
ATOM 3300 C C . LYS B 2 323 ? 127.485 118.687 98.789 1.00 40.04 323 LYS A C 1
ATOM 3301 O O . LYS B 2 323 ? 126.270 118.753 98.550 1.00 40.04 323 LYS A O 1
ATOM 3307 N N . ARG B 2 324 ? 128.043 119.275 99.853 1.00 31.32 324 ARG A N 1
ATOM 3308 C CA . ARG B 2 324 ? 127.261 120.115 100.759 1.00 31.32 324 ARG A CA 1
ATOM 3309 C C . ARG B 2 324 ? 126.669 121.323 100.051 1.00 31.32 324 ARG A C 1
ATOM 3310 O O . ARG B 2 324 ? 125.520 121.706 100.316 1.00 31.32 324 ARG A O 1
ATOM 3318 N N . TYR B 2 325 ? 127.428 121.916 99.127 1.00 33.82 325 TYR A N 1
ATOM 3319 C CA . TYR B 2 325 ? 126.957 123.073 98.371 1.00 33.82 325 TYR A CA 1
ATOM 3320 C C . TYR B 2 325 ? 125.726 122.729 97.530 1.00 33.82 325 TYR A C 1
ATOM 3321 O O . TYR B 2 325 ? 124.710 123.437 97.565 1.00 33.82 325 TYR A O 1
ATOM 3330 N N . ASP B 2 326 ? 125.784 121.615 96.803 1.00 41.63 326 ASP A N 1
ATOM 3331 C CA . ASP B 2 326 ? 124.668 121.233 95.950 1.00 41.63 326 ASP A CA 1
ATOM 3332 C C . ASP B 2 326 ? 123.447 120.792 96.751 1.00 41.63 326 ASP A C 1
ATOM 3333 O O . ASP B 2 326 ? 122.308 120.984 96.293 1.00 41.63 326 ASP A O 1
ATOM 3338 N N . GLU B 2 327 ? 123.652 120.202 97.935 1.00 46.72 327 GLU A N 1
ATOM 3339 C CA . GLU B 2 327 ? 122.504 119.911 98.789 1.00 46.72 327 GLU A CA 1
ATOM 3340 C C . GLU B 2 327 ? 121.819 121.189 99.257 1.00 46.72 327 GLU A C 1
ATOM 3341 O O . GLU B 2 327 ? 120.582 121.242 99.319 1.00 46.72 327 GLU A O 1
ATOM 3347 N N . HIS B 2 328 ? 122.604 122.231 99.577 1.00 38.87 328 HIS A N 1
ATOM 3348 C CA . HIS B 2 328 ? 122.026 123.530 99.928 1.00 38.87 328 HIS A CA 1
ATOM 3349 C C . HIS B 2 328 ? 121.200 124.094 98.782 1.00 38.87 328 HIS A C 1
ATOM 3350 O O . HIS B 2 328 ? 120.130 124.672 99.003 1.00 38.87 328 HIS A O 1
ATOM 3357 N N . HIS B 2 329 ? 121.705 123.961 97.553 1.00 48.41 329 HIS A N 1
ATOM 3358 C CA . HIS B 2 329 ? 121.023 124.521 96.389 1.00 48.41 329 HIS A CA 1
ATOM 3359 C C . HIS B 2 329 ? 119.683 123.851 96.145 1.00 48.41 329 HIS A C 1
ATOM 3360 O O . HIS B 2 329 ? 118.662 124.527 95.962 1.00 48.41 329 HIS A O 1
ATOM 3367 N N . GLN B 2 330 ? 119.656 122.522 96.172 1.00 51.02 330 GLN A N 1
ATOM 3368 C CA . GLN B 2 330 ? 118.410 121.832 95.864 1.00 51.02 330 GLN A CA 1
ATOM 3369 C C . GLN B 2 330 ? 117.388 121.913 96.995 1.00 51.02 330 GLN A C 1
ATOM 3370 O O . GLN B 2 330 ? 116.179 121.999 96.721 1.00 51.02 330 GLN A O 1
ATOM 3376 N N . ASP B 2 331 ? 117.832 121.929 98.255 1.00 52.87 331 ASP A N 1
ATOM 3377 C CA . ASP B 2 331 ? 116.878 122.154 99.333 1.00 52.87 331 ASP A CA 1
ATOM 3378 C C . ASP B 2 331 ? 116.342 123.578 99.332 1.00 52.87 331 ASP A C 1
ATOM 3379 O O . ASP B 2 331 ? 115.193 123.796 99.720 1.00 52.87 331 ASP A O 1
ATOM 3384 N N . LEU B 2 332 ? 117.153 124.558 98.933 1.00 47.40 332 LEU A N 1
ATOM 3385 C CA . LEU B 2 332 ? 116.667 125.937 98.890 1.00 47.40 332 LEU A CA 1
ATOM 3386 C C . LEU B 2 332 ? 115.633 126.135 97.790 1.00 47.40 332 LEU A C 1
ATOM 3387 O O . LEU B 2 332 ? 114.625 126.823 97.998 1.00 47.40 332 LEU A O 1
ATOM 3392 N N . THR B 2 333 ? 115.887 125.568 96.607 1.00 51.03 333 THR A N 1
ATOM 3393 C CA . THR B 2 333 ? 114.910 125.630 95.525 1.00 51.03 333 THR A CA 1
ATOM 3394 C C . THR B 2 333 ? 113.616 124.929 95.908 1.00 51.03 333 THR A C 1
ATOM 3395 O O . THR B 2 333 ? 112.517 125.460 95.673 1.00 51.03 333 THR A O 1
ATOM 3399 N N . LEU B 2 334 ? 113.731 123.759 96.549 1.00 56.22 334 LEU A N 1
ATOM 3400 C CA . LEU B 2 334 ? 112.545 123.031 96.988 1.00 56.22 334 LEU A CA 1
ATOM 3401 C C . LEU B 2 334 ? 111.765 123.809 98.042 1.00 56.22 334 LEU A C 1
ATOM 3402 O O . LEU B 2 334 ? 110.529 123.835 98.016 1.00 56.22 334 LEU A O 1
ATOM 3407 N N . LEU B 2 335 ? 112.466 124.500 98.936 1.00 57.02 335 LEU A N 1
ATOM 3408 C CA . LEU B 2 335 ? 111.794 125.250 99.988 1.00 57.02 335 LEU A CA 1
ATOM 3409 C C . LEU B 2 335 ? 111.086 126.483 99.434 1.00 57.02 335 LEU A C 1
ATOM 3410 O O . LEU B 2 335 ? 109.971 126.798 99.862 1.00 57.02 335 LEU A O 1
ATOM 3415 N N . LYS B 2 336 ? 111.725 127.201 98.497 1.00 58.65 336 LYS A N 1
ATOM 3416 C CA . LYS B 2 336 ? 111.082 128.360 97.870 1.00 58.65 336 LYS A CA 1
ATOM 3417 C C . LYS B 2 336 ? 109.836 127.954 97.095 1.00 58.65 336 LYS A C 1
ATOM 3418 O O . LYS B 2 336 ? 108.819 128.658 97.134 1.00 58.65 336 LYS A O 1
ATOM 3424 N N . ALA B 2 337 ? 109.886 126.809 96.407 1.00 66.72 337 ALA A N 1
ATOM 3425 C CA . ALA B 2 337 ? 108.693 126.323 95.718 1.00 66.72 337 ALA A CA 1
ATOM 3426 C C . ALA B 2 337 ? 107.591 125.935 96.699 1.00 66.72 337 ALA A C 1
ATOM 3427 O O . ALA B 2 337 ? 106.419 126.272 96.483 1.00 66.72 337 ALA A O 1
ATOM 3429 N N . LEU B 2 338 ? 107.942 125.252 97.794 1.00 71.44 338 LEU A N 1
ATOM 3430 C CA . LEU B 2 338 ? 106.922 124.845 98.755 1.00 71.44 338 LEU A CA 1
ATOM 3431 C C . LEU B 2 338 ? 106.365 125.995 99.574 1.00 71.44 338 LEU A C 1
ATOM 3432 O O . LEU B 2 338 ? 105.290 125.845 100.156 1.00 71.44 338 LEU A O 1
ATOM 3437 N N . VAL B 2 339 ? 107.050 127.126 99.663 1.00 71.18 339 VAL A N 1
ATOM 3438 C CA . VAL B 2 339 ? 106.462 128.245 100.389 1.00 71.18 339 VAL A CA 1
ATOM 3439 C C . VAL B 2 339 ? 105.654 129.142 99.458 1.00 71.18 339 VAL A C 1
ATOM 3440 O O . VAL B 2 339 ? 104.587 129.627 99.843 1.00 71.18 339 VAL A O 1
ATOM 3444 N N . ARG B 2 340 ? 106.104 129.330 98.207 1.00 75.86 340 ARG A N 1
ATOM 3445 C CA . ARG B 2 340 ? 105.270 130.039 97.235 1.00 75.86 340 ARG A CA 1
ATOM 3446 C C . ARG B 2 340 ? 103.984 129.283 96.939 1.00 75.86 340 ARG A C 1
ATOM 3447 O O . ARG B 2 340 ? 102.940 129.901 96.717 1.00 75.86 340 ARG A O 1
ATOM 3455 N N . GLN B 2 341 ? 104.026 127.955 96.961 1.00 85.35 341 GLN A N 1
ATOM 3456 C CA . GLN B 2 341 ? 102.840 127.209 96.566 1.00 85.35 341 GLN A CA 1
ATOM 3457 C C . GLN B 2 341 ? 101.828 127.078 97.703 1.00 85.35 341 GLN A C 1
ATOM 3458 O O . GLN B 2 341 ? 100.625 126.974 97.438 1.00 85.35 341 GLN A O 1
ATOM 3464 N N . GLN B 2 342 ? 102.261 127.110 98.963 1.00 89.27 342 GLN A N 1
ATOM 3465 C CA . GLN B 2 342 ? 101.338 126.812 100.053 1.00 89.27 342 GLN A CA 1
ATOM 3466 C C . GLN B 2 342 ? 101.128 127.962 101.025 1.00 89.27 342 GLN A C 1
ATOM 3467 O O . GLN B 2 342 ? 99.981 128.256 101.370 1.00 89.27 342 GLN A O 1
ATOM 3473 N N . LEU B 2 343 ? 102.188 128.615 101.501 1.00 85.54 343 LEU A N 1
ATOM 3474 C CA . LEU B 2 343 ? 102.071 129.667 102.510 1.00 85.54 343 LEU A CA 1
ATOM 3475 C C . LEU B 2 343 ? 102.614 130.978 101.957 1.00 85.54 343 LEU A C 1
ATOM 3476 O O . LEU B 2 343 ? 103.744 131.368 102.280 1.00 85.54 343 LEU A O 1
ATOM 3481 N N . PRO B 2 344 ? 101.830 131.702 101.155 1.00 84.99 344 PRO A N 1
ATOM 3482 C CA . PRO B 2 344 ? 102.378 132.879 100.469 1.00 84.99 344 PRO A CA 1
ATOM 3483 C C . PRO B 2 344 ? 102.622 134.072 101.372 1.00 84.99 344 PRO A C 1
ATOM 3484 O O . PRO B 2 344 ? 103.413 134.944 101.001 1.00 84.99 344 PRO A O 1
ATOM 3488 N N . GLU B 2 345 ? 101.999 134.137 102.546 1.00 86.76 345 GLU A N 1
ATOM 3489 C CA . GLU B 2 345 ? 102.172 135.310 103.394 1.00 86.76 345 GLU A CA 1
ATOM 3490 C C . GLU B 2 345 ? 103.434 135.249 104.240 1.00 86.76 345 GLU A C 1
ATOM 3491 O O . GLU B 2 345 ? 103.842 136.281 104.780 1.00 86.76 345 GLU A O 1
ATOM 3497 N N . LYS B 2 346 ? 104.059 134.079 104.372 1.00 78.29 346 LYS A N 1
ATOM 3498 C CA . LYS B 2 346 ? 105.294 133.931 105.134 1.00 78.29 346 LYS A CA 1
ATOM 3499 C C . LYS B 2 346 ? 106.543 133.982 104.269 1.00 78.29 346 LYS A C 1
ATOM 3500 O O . LYS B 2 346 ? 107.631 133.719 104.773 1.00 78.29 346 LYS A O 1
ATOM 3506 N N . TYR B 2 347 ? 106.421 134.319 102.986 1.00 67.59 347 TYR A N 1
ATOM 3507 C CA . TYR B 2 347 ? 107.598 134.377 102.130 1.00 67.59 347 TYR A CA 1
ATOM 3508 C C . TYR B 2 347 ? 108.456 135.584 102.464 1.00 67.59 347 TYR A C 1
ATOM 3509 O O . TYR B 2 347 ? 109.682 135.536 102.328 1.00 67.59 347 TYR A O 1
ATOM 3518 N N . LYS B 2 348 ? 107.833 136.653 102.935 1.00 68.83 348 LYS A N 1
ATOM 3519 C CA . LYS B 2 348 ? 108.569 137.859 103.265 1.00 68.83 348 LYS A CA 1
ATOM 3520 C C . LYS B 2 348 ? 109.347 137.696 104.561 1.00 68.83 348 LYS A C 1
ATOM 3521 O O . LYS B 2 348 ? 110.473 138.190 104.668 1.00 68.83 348 LYS A O 1
ATOM 3527 N N . GLU B 2 349 ? 108.795 136.986 105.543 1.00 69.71 349 GLU A N 1
ATOM 3528 C CA . GLU B 2 349 ? 109.499 136.864 106.810 1.00 69.71 349 GLU A CA 1
ATOM 3529 C C . GLU B 2 349 ? 110.402 135.647 106.875 1.00 69.71 349 GLU A C 1
ATOM 3530 O O . GLU B 2 349 ? 111.161 135.520 107.836 1.00 69.71 349 GLU A O 1
ATOM 3536 N N . ILE B 2 350 ? 110.329 134.745 105.905 1.00 59.34 350 ILE A N 1
ATOM 3537 C CA . ILE B 2 350 ? 111.312 133.676 105.801 1.00 59.34 350 ILE A CA 1
ATOM 3538 C C . ILE B 2 350 ? 112.472 134.095 104.929 1.00 59.34 350 ILE A C 1
ATOM 3539 O O . ILE B 2 350 ? 113.632 133.948 105.308 1.00 59.34 350 ILE A O 1
ATOM 3544 N N . PHE B 2 351 ? 112.169 134.671 103.774 1.00 56.16 351 PHE A N 1
ATOM 3545 C CA . PHE B 2 351 ? 113.155 134.895 102.735 1.00 56.16 351 PHE A CA 1
ATOM 3546 C C . PHE B 2 351 ? 113.496 136.358 102.513 1.00 56.16 351 PHE A C 1
ATOM 3547 O O . PHE B 2 351 ? 114.312 136.656 101.639 1.00 56.16 351 PHE A O 1
ATOM 3555 N N . PHE B 2 352 ? 112.909 137.268 103.266 1.00 60.14 352 PHE A N 1
ATOM 3556 C CA . PHE B 2 352 ? 113.230 138.680 103.113 1.00 60.14 352 PHE A CA 1
ATOM 3557 C C . PHE B 2 352 ? 113.559 139.375 104.421 1.00 60.14 352 PHE A C 1
ATOM 3558 O O . PHE B 2 352 ? 114.461 140.209 104.449 1.00 60.14 352 PHE A O 1
ATOM 3566 N N . ASP B 2 353 ? 112.860 139.056 105.502 1.00 66.58 353 ASP A N 1
ATOM 3567 C CA . ASP B 2 353 ? 113.067 139.751 106.765 1.00 66.58 353 ASP A CA 1
ATOM 3568 C C . ASP B 2 353 ? 114.251 139.125 107.479 1.00 66.58 353 ASP A C 1
ATOM 3569 O O . ASP B 2 353 ? 114.252 137.918 107.742 1.00 66.58 353 ASP A O 1
ATOM 3574 N N . GLN B 2 354 ? 115.250 139.939 107.811 1.00 59.43 354 GLN A N 1
ATOM 3575 C CA . GLN B 2 354 ? 116.476 139.401 108.370 1.00 59.43 354 GLN A CA 1
ATOM 3576 C C . GLN B 2 354 ? 116.607 139.604 109.869 1.00 59.43 354 GLN A C 1
ATOM 3577 O O . GLN B 2 354 ? 117.540 139.064 110.469 1.00 59.43 354 GLN A O 1
ATOM 3583 N N . SER B 2 355 ? 115.707 140.347 110.495 1.00 61.33 355 SER A N 1
ATOM 3584 C CA . SER B 2 355 ? 115.736 140.429 111.944 1.00 61.33 355 SER A CA 1
ATOM 3585 C C . SER B 2 355 ? 115.089 139.220 112.595 1.00 61.33 355 SER A C 1
ATOM 3586 O O . SER B 2 355 ? 115.277 139.005 113.796 1.00 61.33 355 SER A O 1
ATOM 3589 N N . LYS B 2 356 ? 114.343 138.431 111.831 1.00 63.46 356 LYS A N 1
ATOM 3590 C CA . LYS B 2 356 ? 113.820 137.156 112.295 1.00 63.46 356 LYS A CA 1
ATOM 3591 C C . LYS B 2 356 ? 114.894 136.091 112.101 1.00 63.46 356 LYS A C 1
ATOM 3592 O O . LYS B 2 356 ? 116.049 136.389 111.793 1.00 63.46 356 LYS A O 1
ATOM 3598 N N . ASN B 2 357 ? 114.543 134.829 112.278 1.00 52.01 357 ASN A N 1
ATOM 3599 C CA . ASN B 2 357 ? 115.513 133.759 112.130 1.00 52.01 357 ASN A CA 1
ATOM 3600 C C . ASN B 2 357 ? 115.181 132.863 110.950 1.00 52.01 357 ASN A C 1
ATOM 3601 O O . ASN B 2 357 ? 115.379 131.655 110.994 1.00 52.01 357 ASN A O 1
ATOM 3606 N N . GLY B 2 358 ? 114.695 133.451 109.873 1.00 46.02 358 GLY A N 1
ATOM 3607 C CA . GLY B 2 358 ? 114.470 132.721 108.643 1.00 46.02 358 GLY A CA 1
ATOM 3608 C C . GLY B 2 358 ? 115.756 132.564 107.867 1.00 46.02 358 GLY A C 1
ATOM 3609 O O . GLY B 2 358 ? 116.855 132.612 108.421 1.00 46.02 358 GLY A O 1
ATOM 3610 N N . TYR B 2 359 ? 115.629 132.383 106.561 1.00 43.14 359 TYR A N 1
ATOM 3611 C CA . TYR B 2 359 ? 116.816 132.205 105.739 1.00 43.14 359 TYR A CA 1
ATOM 3612 C C . TYR B 2 359 ? 117.522 133.524 105.493 1.00 43.14 359 TYR A C 1
ATOM 3613 O O . TYR B 2 359 ? 118.731 133.550 105.245 1.00 43.14 359 TYR A O 1
ATOM 3622 N N . ALA B 2 360 ? 116.787 134.623 105.569 1.00 44.81 360 ALA A N 1
ATOM 3623 C CA . ALA B 2 360 ? 117.412 135.928 105.513 1.00 44.81 360 ALA A CA 1
ATOM 3624 C C . ALA B 2 360 ? 118.144 136.246 106.801 1.00 44.81 360 ALA A C 1
ATOM 3625 O O . ALA B 2 360 ? 119.117 136.999 106.785 1.00 44.81 360 ALA A O 1
ATOM 3627 N N . GLY B 2 361 ? 117.676 135.710 107.925 1.00 42.25 361 GLY A N 1
ATOM 3628 C CA . GLY B 2 361 ? 118.390 135.897 109.170 1.00 42.25 361 GLY A CA 1
ATOM 3629 C C . GLY B 2 361 ? 119.530 134.938 109.353 1.00 42.25 361 GLY A C 1
ATOM 3630 O O . GLY B 2 361 ? 120.405 135.175 110.183 1.00 42.25 361 GLY A O 1
ATOM 3631 N N . TYR B 2 362 ? 119.540 133.871 108.576 1.00 36.60 362 TYR A N 1
ATOM 3632 C CA . TYR B 2 362 ? 120.613 132.892 108.584 1.00 36.60 362 TYR A CA 1
ATOM 3633 C C . TYR B 2 362 ? 121.758 133.338 107.680 1.00 36.60 362 TYR A C 1
ATOM 3634 O O . TYR B 2 362 ? 122.910 133.392 108.110 1.00 36.60 362 TYR A O 1
ATOM 3643 N N . ILE B 2 363 ? 121.448 133.718 106.444 1.00 38.65 363 ILE A N 1
ATOM 3644 C CA . ILE B 2 363 ? 122.477 134.111 105.488 1.00 38.65 363 ILE A CA 1
ATOM 3645 C C . ILE B 2 363 ? 122.923 135.549 105.706 1.00 38.65 363 ILE A C 1
ATOM 3646 O O . ILE B 2 363 ? 124.117 135.828 105.843 1.00 38.65 363 ILE A O 1
ATOM 3651 N N . ASP B 2 364 ? 121.982 136.486 105.705 1.00 45.76 364 ASP A N 1
ATOM 3652 C CA . ASP B 2 364 ? 122.299 137.903 105.812 1.00 45.76 364 ASP A CA 1
ATOM 3653 C C . ASP B 2 364 ? 122.292 138.426 107.238 1.00 45.76 364 ASP A C 1
ATOM 3654 O O . ASP B 2 364 ? 122.886 139.474 107.495 1.00 45.76 364 ASP A O 1
ATOM 3659 N N . GLY B 2 365 ? 121.656 137.727 108.168 1.00 45.32 365 GLY A N 1
ATOM 3660 C CA . GLY B 2 365 ? 121.214 138.364 109.388 1.00 45.32 365 GLY A CA 1
ATOM 3661 C C . GLY B 2 365 ? 121.958 138.071 110.665 1.00 45.32 365 GLY A C 1
ATOM 3662 O O . GLY B 2 365 ? 121.719 138.732 111.675 1.00 45.32 365 GLY A O 1
ATOM 3663 N N . GLY B 2 366 ? 122.854 137.100 110.656 1.00 42.99 366 GLY A N 1
ATOM 3664 C CA . GLY B 2 366 ? 123.700 136.870 111.803 1.00 42.99 366 GLY A CA 1
ATOM 3665 C C . GLY B 2 366 ? 123.222 135.820 112.771 1.00 42.99 366 GLY A C 1
ATOM 3666 O O . GLY B 2 366 ? 123.868 135.627 113.801 1.00 42.99 366 GLY A O 1
ATOM 3667 N N . ALA B 2 367 ? 122.121 135.140 112.481 1.00 44.24 367 ALA A N 1
ATOM 3668 C CA . ALA B 2 367 ? 121.703 134.035 113.321 1.00 44.24 367 ALA A CA 1
ATOM 3669 C C . ALA B 2 367 ? 122.613 132.837 113.107 1.00 44.24 367 ALA A C 1
ATOM 3670 O O . ALA B 2 367 ? 123.305 132.722 112.097 1.00 44.24 367 ALA A O 1
ATOM 3672 N N . SER B 2 368 ? 122.598 131.927 114.069 1.00 47.78 368 SER A N 1
ATOM 3673 C CA . SER B 2 368 ? 123.372 130.706 113.951 1.00 47.78 368 SER A CA 1
ATOM 3674 C C . SER B 2 368 ? 122.581 129.695 113.133 1.00 47.78 368 SER A C 1
ATOM 3675 O O . SER B 2 368 ? 121.582 130.022 112.492 1.00 47.78 368 SER A O 1
ATOM 3678 N N . GLN B 2 369 ? 123.029 128.449 113.125 1.00 50.35 369 GLN A N 1
ATOM 3679 C CA . GLN B 2 369 ? 122.279 127.394 112.462 1.00 50.35 369 GLN A CA 1
ATOM 3680 C C . GLN B 2 369 ? 121.112 126.939 113.321 1.00 50.35 369 GLN A C 1
ATOM 3681 O O . GLN B 2 369 ? 120.018 126.667 112.805 1.00 50.35 369 GLN A O 1
ATOM 3687 N N . GLU B 2 370 ? 121.335 126.872 114.637 1.00 60.62 370 GLU A N 1
ATOM 3688 C CA . GLU B 2 370 ? 120.346 126.330 115.561 1.00 60.62 370 GLU A CA 1
ATOM 3689 C C . GLU B 2 370 ? 119.128 127.234 115.676 1.00 60.62 370 GLU A C 1
ATOM 3690 O O . GLU B 2 370 ? 117.995 126.747 115.749 1.00 60.62 370 GLU A O 1
ATOM 3696 N N . GLU B 2 371 ? 119.343 128.549 115.675 1.00 54.57 371 GLU A N 1
ATOM 3697 C CA . GLU B 2 371 ? 118.237 129.497 115.718 1.00 54.57 371 GLU A CA 1
ATOM 3698 C C . GLU B 2 371 ? 117.382 129.404 114.465 1.00 54.57 371 GLU A C 1
ATOM 3699 O O . GLU B 2 371 ? 116.150 129.512 114.534 1.00 54.57 371 GLU A O 1
ATOM 3705 N N . PHE B 2 372 ? 118.021 129.187 113.315 1.00 49.11 372 PHE A N 1
ATOM 3706 C CA . PHE B 2 372 ? 117.289 128.930 112.084 1.00 49.11 372 PHE A CA 1
ATOM 3707 C C . PHE B 2 372 ? 116.471 127.655 112.180 1.00 49.11 372 PHE A C 1
ATOM 3708 O O . PHE B 2 372 ? 115.344 127.598 111.672 1.00 49.11 372 PHE A O 1
ATOM 3716 N N . TYR B 2 373 ? 117.001 126.629 112.850 1.00 55.27 373 TYR A N 1
ATOM 3717 C CA . TYR B 2 373 ? 116.256 125.376 112.920 1.00 55.27 373 TYR A CA 1
ATOM 3718 C C . TYR B 2 373 ? 115.048 125.489 113.847 1.00 55.27 373 TYR A C 1
ATOM 3719 O O . TYR B 2 373 ? 113.949 125.029 113.495 1.00 55.27 373 TYR A O 1
ATOM 3728 N N . LYS B 2 374 ? 115.222 126.134 115.011 1.00 58.98 374 LYS A N 1
ATOM 3729 C CA . LYS B 2 374 ? 114.098 126.385 115.914 1.00 58.98 374 LYS A CA 1
ATOM 3730 C C . LYS B 2 374 ? 113.063 127.299 115.286 1.00 58.98 374 LYS A C 1
ATOM 3731 O O . LYS B 2 374 ? 111.883 127.217 115.630 1.00 58.98 374 LYS A O 1
ATOM 3737 N N . PHE B 2 375 ? 113.480 128.190 114.385 1.00 57.73 375 PHE A N 1
ATOM 3738 C CA . PHE B 2 375 ? 112.507 129.004 113.670 1.00 57.73 375 PHE A CA 1
ATOM 3739 C C . PHE B 2 375 ? 111.714 128.164 112.684 1.00 57.73 375 PHE A C 1
ATOM 3740 O O . PHE B 2 375 ? 110.496 128.031 112.814 1.00 57.73 375 PHE A O 1
ATOM 3748 N N . ILE B 2 376 ? 112.381 127.580 111.683 1.00 64.02 376 ILE A N 1
ATOM 3749 C CA . ILE B 2 376 ? 111.619 127.027 110.565 1.00 64.02 376 ILE A CA 1
ATOM 3750 C C . ILE B 2 376 ? 111.112 125.616 110.786 1.00 64.02 376 ILE A C 1
ATOM 3751 O O . ILE B 2 376 ? 110.483 125.066 109.872 1.00 64.02 376 ILE A O 1
ATOM 3756 N N . LYS B 2 377 ? 111.364 124.993 111.941 1.00 71.49 377 LYS A N 1
ATOM 3757 C CA . LYS B 2 377 ? 110.817 123.648 112.137 1.00 71.49 377 LYS A CA 1
ATOM 3758 C C . LYS B 2 377 ? 109.284 123.620 112.242 1.00 71.49 377 LYS A C 1
ATOM 3759 O O . LYS B 2 377 ? 108.663 122.791 111.546 1.00 71.49 377 LYS A O 1
ATOM 3765 N N . PRO B 2 378 ? 108.605 124.487 113.023 1.00 73.31 378 PRO A N 1
ATOM 3766 C CA . PRO B 2 378 ? 107.138 124.501 112.934 1.00 73.31 378 PRO A CA 1
ATOM 3767 C C . PRO B 2 378 ? 106.593 125.031 111.625 1.00 73.31 378 PRO A C 1
ATOM 3768 O O . PRO B 2 378 ? 105.414 124.804 111.347 1.00 73.31 378 PRO A O 1
ATOM 3772 N N . ILE B 2 379 ? 107.384 125.737 110.818 1.00 73.26 379 ILE A N 1
ATOM 3773 C CA . ILE B 2 379 ? 106.907 126.116 109.494 1.00 73.26 379 ILE A CA 1
ATOM 3774 C C . ILE B 2 379 ? 106.884 124.903 108.576 1.00 73.26 379 ILE A C 1
ATOM 3775 O O . ILE B 2 379 ? 105.949 124.713 107.790 1.00 73.26 379 ILE A O 1
ATOM 3780 N N . LEU B 2 380 ? 107.894 124.044 108.684 1.00 75.78 380 LEU A N 1
ATOM 3781 C CA . LEU B 2 380 ? 107.935 122.857 107.845 1.00 75.78 380 LEU A CA 1
ATOM 3782 C C . LEU B 2 380 ? 106.939 121.799 108.294 1.00 75.78 380 LEU A C 1
ATOM 3783 O O . LEU B 2 380 ? 106.507 120.985 107.471 1.00 75.78 380 LEU A O 1
ATOM 3788 N N . GLU B 2 381 ? 106.576 121.774 109.583 1.00 81.69 381 GLU A N 1
ATOM 3789 C CA . GLU B 2 381 ? 105.602 120.778 110.035 1.00 81.69 381 GLU A CA 1
ATOM 3790 C C . GLU B 2 381 ? 104.198 121.068 109.506 1.00 81.69 381 GLU A C 1
ATOM 3791 O O . GLU B 2 381 ? 103.439 120.139 109.212 1.00 81.69 381 GLU A O 1
ATOM 3797 N N . LYS B 2 382 ? 103.842 122.348 109.370 1.00 85.28 382 LYS A N 1
ATOM 3798 C CA . LYS B 2 382 ? 102.527 122.724 108.857 1.00 85.28 382 LYS A CA 1
ATOM 3799 C C . LYS B 2 382 ? 102.351 122.351 107.393 1.00 85.28 382 LYS A C 1
ATOM 3800 O O . LYS B 2 382 ? 101.277 121.883 106.999 1.00 85.28 382 LYS A O 1
ATOM 3806 N N . MET B 2 383 ? 103.378 122.559 106.576 1.00 92.40 383 MET A N 1
ATOM 3807 C CA . MET B 2 383 ? 103.256 122.406 105.136 1.00 92.40 383 MET A CA 1
ATOM 3808 C C . MET B 2 383 ? 103.135 120.942 104.731 1.00 92.40 383 MET A C 1
ATOM 3809 O O . MET B 2 383 ? 103.532 120.028 105.457 1.00 92.40 383 MET A O 1
ATOM 3814 N N . ASP B 2 384 ? 102.556 120.731 103.555 1.00 98.01 384 ASP A N 1
ATOM 3815 C CA . ASP B 2 384 ? 102.454 119.412 102.951 1.00 98.01 384 ASP A CA 1
ATOM 3816 C C . ASP B 2 384 ? 103.513 119.294 101.870 1.00 98.01 384 ASP A C 1
ATOM 3817 O O . ASP B 2 384 ? 103.594 120.147 100.983 1.00 98.01 384 ASP A O 1
ATOM 3822 N N . GLY B 2 385 ? 104.307 118.234 101.938 1.00 95.35 385 GLY A N 1
ATOM 3823 C CA . GLY B 2 385 ? 105.411 118.038 101.028 1.00 95.35 385 GLY A CA 1
ATOM 3824 C C . GLY B 2 385 ? 106.774 118.251 101.639 1.00 95.35 385 GLY A C 1
ATOM 3825 O O . GLY B 2 385 ? 107.761 118.317 100.900 1.00 95.35 385 GLY A O 1
ATOM 3826 N N . THR B 2 386 ? 106.859 118.343 102.961 1.00 87.97 386 THR A N 1
ATOM 3827 C CA . THR B 2 386 ? 108.096 118.626 103.675 1.00 87.97 386 THR A CA 1
ATOM 3828 C C . THR B 2 386 ? 108.527 117.436 104.519 1.00 87.97 386 THR A C 1
ATOM 3829 O O . THR B 2 386 ? 108.895 117.580 105.684 1.00 87.97 386 THR A O 1
ATOM 3833 N N . GLU B 2 387 ? 108.451 116.238 103.952 1.00 91.42 387 GLU A N 1
ATOM 3834 C CA . GLU B 2 387 ? 108.944 115.074 104.673 1.00 91.42 387 GLU A CA 1
ATOM 3835 C C . GLU B 2 387 ? 110.465 115.045 104.671 1.00 91.42 387 GLU A C 1
ATOM 3836 O O . GLU B 2 387 ? 111.095 114.930 105.730 1.00 91.42 387 GLU A O 1
ATOM 3842 N N . GLU B 2 388 ? 111.069 115.186 103.487 1.00 81.12 388 GLU A N 1
ATOM 3843 C CA . GLU B 2 388 ? 112.506 114.980 103.350 1.00 81.12 388 GLU A CA 1
ATOM 3844 C C . GLU B 2 388 ? 113.299 116.109 103.993 1.00 81.12 388 GLU A C 1
ATOM 3845 O O . GLU B 2 388 ? 114.361 115.870 104.577 1.00 81.12 388 GLU A O 1
ATOM 3851 N N . LEU B 2 389 ? 112.783 117.337 103.935 1.00 70.21 389 LEU A N 1
ATOM 3852 C CA . LEU B 2 389 ? 113.458 118.454 104.583 1.00 70.21 389 LEU A CA 1
ATOM 3853 C C . LEU B 2 389 ? 113.373 118.363 106.102 1.00 70.21 389 LEU A C 1
ATOM 3854 O O . LEU B 2 389 ? 114.233 118.903 106.802 1.00 70.21 389 LEU A O 1
ATOM 3859 N N . LEU B 2 390 ? 112.363 117.682 106.637 1.00 73.75 390 LEU A N 1
ATOM 3860 C CA . LEU B 2 390 ? 112.353 117.440 108.073 1.00 73.75 390 LEU A CA 1
ATOM 3861 C C . LEU B 2 390 ? 113.234 116.261 108.450 1.00 73.75 390 LEU A C 1
ATOM 3862 O O . LEU B 2 390 ? 113.755 116.220 109.572 1.00 73.75 390 LEU A O 1
ATOM 3867 N N . VAL B 2 391 ? 113.414 115.308 107.530 1.00 73.18 391 VAL A N 1
ATOM 3868 C CA . VAL B 2 391 ? 114.421 114.269 107.726 1.00 73.18 391 VAL A CA 1
ATOM 3869 C C . VAL B 2 391 ? 115.809 114.891 107.787 1.00 73.18 391 VAL A C 1
ATOM 3870 O O . VAL B 2 391 ? 116.631 114.533 108.640 1.00 73.18 391 VAL A O 1
ATOM 3874 N N . LYS B 2 392 ? 116.074 115.870 106.923 1.00 64.46 392 LYS A N 1
ATOM 3875 C CA . LYS B 2 392 ? 117.360 116.554 106.966 1.00 64.46 392 LYS A CA 1
ATOM 3876 C C . LYS B 2 392 ? 117.476 117.481 108.163 1.00 64.46 392 LYS A C 1
ATOM 3877 O O . LYS B 2 392 ? 118.574 117.653 108.690 1.00 64.46 392 LYS A O 1
ATOM 3883 N N . LEU B 2 393 ? 116.378 118.106 108.595 1.00 65.77 393 LEU A N 1
ATOM 3884 C CA . LEU B 2 393 ? 116.477 119.048 109.706 1.00 65.77 393 LEU A CA 1
ATOM 3885 C C . LEU B 2 393 ? 116.707 118.320 111.014 1.00 65.77 393 LEU A C 1
ATOM 3886 O O . LEU B 2 393 ? 117.378 118.843 111.908 1.00 65.77 393 LEU A O 1
ATOM 3891 N N . ASN B 2 394 ? 116.182 117.105 111.138 1.00 73.12 394 ASN A N 1
ATOM 3892 C CA . ASN B 2 394 ? 116.456 116.315 112.325 1.00 73.12 394 ASN A CA 1
ATOM 3893 C C . ASN B 2 394 ? 117.891 115.811 112.373 1.00 73.12 394 ASN A C 1
ATOM 3894 O O . ASN B 2 394 ? 118.339 115.366 113.433 1.00 73.12 394 ASN A O 1
ATOM 3899 N N . ARG B 2 395 ? 118.623 115.908 111.267 1.00 73.57 395 ARG A N 1
ATOM 3900 C CA . ARG B 2 395 ? 119.931 115.301 111.102 1.00 73.57 395 ARG A CA 1
ATOM 3901 C C . ARG B 2 395 ? 121.043 116.348 111.087 1.00 73.57 395 ARG A C 1
ATOM 3902 O O . ARG B 2 395 ? 122.213 115.997 110.922 1.00 73.57 395 ARG A O 1
ATOM 3910 N N . GLU B 2 396 ? 120.695 117.620 111.317 1.00 68.86 396 GLU A N 1
ATOM 3911 C CA . GLU B 2 396 ? 121.581 118.789 111.186 1.00 68.86 396 GLU A CA 1
ATOM 3912 C C . GLU B 2 396 ? 122.300 118.826 109.845 1.00 68.86 396 GLU A C 1
ATOM 3913 O O . GLU B 2 396 ? 123.485 119.135 109.762 1.00 68.86 396 GLU A O 1
ATOM 3919 N N . ASP B 2 397 ? 121.564 118.533 108.784 1.00 60.47 397 ASP A N 1
ATOM 3920 C CA . ASP B 2 397 ? 122.082 118.532 107.431 1.00 60.47 397 ASP A CA 1
ATOM 3921 C C . ASP B 2 397 ? 121.075 119.207 106.517 1.00 60.47 397 ASP A C 1
ATOM 3922 O O . ASP B 2 397 ? 120.760 118.720 105.428 1.00 60.47 397 ASP A O 1
ATOM 3927 N N . LEU B 2 398 ? 120.525 120.325 106.971 1.00 48.76 398 LEU A N 1
ATOM 3928 C CA . LEU B 2 398 ? 119.661 121.160 106.150 1.00 48.76 398 LEU A CA 1
ATOM 3929 C C . LEU B 2 398 ? 120.326 1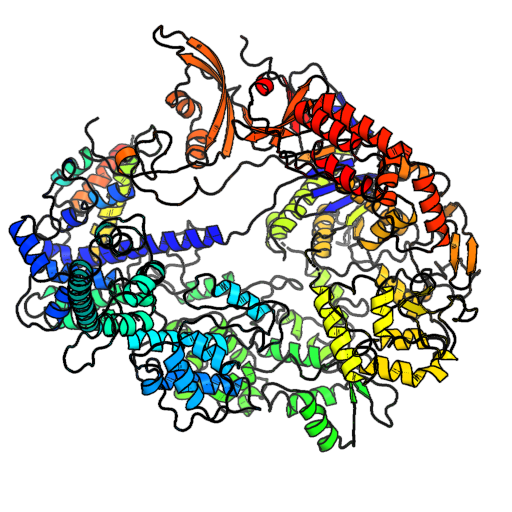22.510 105.941 1.00 48.76 398 LEU A C 1
ATOM 3930 O O . LEU B 2 398 ? 120.575 123.237 106.909 1.00 48.76 398 LEU A O 1
ATOM 3935 N N . LEU B 2 399 ? 120.600 122.828 104.677 1.00 43.12 399 LEU A N 1
ATOM 3936 C CA . LEU B 2 399 ? 121.016 124.148 104.218 1.00 43.12 399 LEU A CA 1
ATOM 3937 C C . LEU B 2 399 ? 122.305 124.598 104.904 1.00 43.12 399 LEU A C 1
ATOM 3938 O O . LEU B 2 399 ? 122.352 125.606 105.602 1.00 43.12 399 LEU A O 1
ATOM 3943 N N . ARG B 2 400 ? 123.363 123.834 104.678 1.00 39.13 400 ARG A N 1
ATOM 3944 C CA . ARG B 2 400 ? 124.604 124.016 105.414 1.00 39.13 400 ARG A CA 1
ATOM 3945 C C . ARG B 2 400 ? 125.528 125.004 104.715 1.00 39.13 400 ARG A C 1
ATOM 3946 O O . ARG B 2 400 ? 125.805 124.884 103.522 1.00 39.13 400 ARG A O 1
ATOM 3954 N N . LYS B 2 401 ? 126.026 125.957 105.476 1.00 28.70 401 LYS A N 1
ATOM 3955 C CA . LYS B 2 401 ? 127.141 126.750 105.028 1.00 28.70 401 LYS A CA 1
ATOM 3956 C C . LYS B 2 401 ? 128.416 125.936 105.169 1.00 28.70 401 LYS A C 1
ATOM 3957 O O . LYS B 2 401 ? 128.503 125.018 105.978 1.00 28.70 401 LYS A O 1
ATOM 3963 N N . GLN B 2 402 ? 129.415 126.276 104.370 1.00 27.05 402 GLN A N 1
ATOM 3964 C CA . GLN B 2 402 ? 130.633 125.487 104.330 1.00 27.05 402 GLN A CA 1
ATOM 3965 C C . GLN B 2 402 ? 131.631 125.860 105.405 1.00 27.05 402 GLN A C 1
ATOM 3966 O O . GLN B 2 402 ? 132.387 124.992 105.842 1.00 27.05 402 GLN A O 1
ATOM 3972 N N . ARG B 2 403 ? 131.674 127.118 105.841 1.00 25.02 403 ARG A N 1
ATOM 3973 C CA . ARG B 2 403 ? 132.558 127.530 106.934 1.00 25.02 403 ARG A CA 1
ATOM 3974 C C . ARG B 2 403 ? 131.754 127.522 108.224 1.00 25.02 403 ARG A C 1
ATOM 3975 O O . ARG B 2 403 ? 131.343 128.552 108.737 1.00 25.02 403 ARG A O 1
ATOM 3983 N N . THR B 2 404 ? 131.522 126.338 108.747 1.00 33.94 404 THR A N 1
ATOM 3984 C CA . THR B 2 404 ? 130.761 126.208 109.968 1.00 33.94 404 THR A CA 1
ATOM 3985 C C . THR B 2 404 ? 131.727 126.076 111.131 1.00 33.94 404 THR A C 1
ATOM 3986 O O . THR B 2 404 ? 132.934 126.101 110.958 1.00 33.94 404 THR A O 1
ATOM 3990 N N . PHE B 2 405 ? 131.190 125.968 112.336 1.00 40.20 405 PHE A N 1
ATOM 3991 C CA . PHE B 2 405 ? 131.991 125.832 113.545 1.00 40.20 405 PHE A CA 1
ATOM 3992 C C . PHE B 2 405 ? 132.584 124.444 113.703 1.00 40.20 405 PHE A C 1
ATOM 3993 O O . PHE B 2 405 ? 133.508 124.272 114.498 1.00 40.20 405 PHE A O 1
ATOM 4001 N N . ASP B 2 406 ? 132.075 123.452 112.972 1.00 44.47 406 ASP A N 1
ATOM 4002 C CA . ASP B 2 406 ? 132.538 122.069 112.996 1.00 44.47 406 ASP A CA 1
ATOM 4003 C C . ASP B 2 406 ? 133.852 121.863 112.276 1.00 44.47 406 ASP A C 1
ATOM 4004 O O . ASP B 2 406 ? 134.337 120.734 112.244 1.00 44.47 406 ASP A O 1
ATOM 4009 N N . ASN B 2 407 ? 134.436 122.895 111.689 1.00 33.00 407 ASN A N 1
ATOM 4010 C CA . ASN B 2 407 ? 135.665 122.746 110.942 1.00 33.00 407 ASN A CA 1
ATOM 4011 C C . ASN B 2 407 ? 136.882 122.762 111.823 1.00 33.00 407 ASN A C 1
ATOM 4012 O O . ASN B 2 407 ? 137.995 122.772 111.303 1.00 33.00 407 ASN A O 1
ATOM 4017 N N . GLY B 2 408 ? 136.715 122.774 113.136 1.00 38.71 408 GLY A N 1
ATOM 4018 C CA . GLY B 2 408 ? 137.817 122.716 114.063 1.00 38.71 408 GLY A CA 1
ATOM 4019 C C . GLY B 2 408 ? 138.347 121.334 114.300 1.00 38.71 408 GLY A C 1
ATOM 4020 O O . GLY B 2 408 ? 139.152 121.128 115.207 1.00 38.71 408 GLY A O 1
ATOM 4021 N N . SER B 2 409 ? 137.911 120.370 113.502 1.00 33.03 409 SER A N 1
ATOM 4022 C CA . SER B 2 409 ? 138.270 118.975 113.660 1.00 33.03 409 SER A CA 1
ATOM 4023 C C . SER B 2 409 ? 138.942 118.428 112.416 1.00 33.03 409 SER A C 1
ATOM 4024 O O . SER B 2 409 ? 138.989 117.215 112.231 1.00 33.03 409 SER A O 1
ATOM 4027 N N . ILE B 2 410 ? 139.454 119.295 111.558 1.00 26.74 410 ILE A N 1
ATOM 4028 C CA . ILE B 2 410 ? 140.182 118.893 110.361 1.00 26.74 410 ILE A CA 1
ATOM 4029 C C . ILE B 2 410 ? 141.668 118.988 110.680 1.00 26.74 410 ILE A C 1
ATOM 4030 O O . ILE B 2 410 ? 142.132 120.071 111.044 1.00 26.74 410 ILE A O 1
ATOM 4035 N N . PRO B 2 411 ? 142.437 117.917 110.552 1.00 22.45 411 PRO A N 1
ATOM 4036 C CA . PRO B 2 411 ? 143.868 118.000 110.823 1.00 22.45 411 PRO A CA 1
ATOM 4037 C C . PRO B 2 411 ? 144.572 118.721 109.694 1.00 22.45 411 PRO A C 1
ATOM 4038 O O . PRO B 2 411 ? 144.018 118.934 108.626 1.00 22.45 411 PRO A O 1
ATOM 4042 N N . HIS B 2 412 ? 145.827 119.069 109.924 1.00 23.96 412 HIS A N 1
ATOM 4043 C CA . HIS B 2 412 ? 146.563 119.768 108.882 1.00 23.96 412 HIS A CA 1
ATOM 4044 C C . HIS B 2 412 ? 147.100 118.846 107.800 1.00 23.96 412 HIS A C 1
ATOM 4045 O O . HIS B 2 412 ? 147.658 119.337 106.819 1.00 23.96 412 HIS A O 1
ATOM 4052 N N . GLN B 2 413 ? 146.956 117.532 107.953 1.00 32.56 413 GLN A N 1
ATOM 4053 C CA . GLN B 2 413 ? 147.412 116.594 106.944 1.00 32.56 413 GLN A CA 1
ATOM 4054 C C . GLN B 2 413 ? 146.440 116.480 105.782 1.00 32.56 413 GLN A C 1
ATOM 4055 O O . GLN B 2 413 ? 146.820 115.977 104.721 1.00 32.56 413 GLN A O 1
ATOM 4061 N N . ILE B 2 414 ? 145.210 116.956 105.952 1.00 30.81 414 ILE A N 1
ATOM 4062 C CA . ILE B 2 414 ? 144.267 117.065 104.847 1.00 30.81 414 ILE A CA 1
ATOM 4063 C C . ILE B 2 414 ? 144.622 118.232 103.941 1.00 30.81 414 ILE A C 1
ATOM 4064 O O . ILE B 2 414 ? 144.726 118.086 102.715 1.00 30.81 414 ILE A O 1
ATOM 4069 N N . HIS B 2 415 ? 144.834 119.399 104.539 1.00 26.55 415 HIS A N 1
ATOM 4070 C CA . HIS B 2 415 ? 145.295 120.563 103.805 1.00 26.55 415 HIS A CA 1
ATOM 4071 C C . HIS B 2 415 ? 146.685 120.343 103.239 1.00 26.55 415 HIS A C 1
ATOM 4072 O O . HIS B 2 415 ? 147.010 120.855 102.166 1.00 26.55 415 HIS A O 1
ATOM 4079 N N . LEU B 2 416 ? 147.509 119.563 103.929 1.00 32.07 416 LEU A N 1
ATOM 4080 C CA . LEU B 2 416 ? 148.830 119.244 103.416 1.00 32.07 416 LEU A CA 1
ATOM 4081 C C . LEU B 2 416 ? 148.751 118.270 102.256 1.00 32.07 416 LEU A C 1
ATOM 4082 O O . LEU B 2 416 ? 149.552 118.363 101.318 1.00 32.07 416 LEU A O 1
ATOM 4087 N N . GLY B 2 417 ? 147.794 117.340 102.297 1.00 38.00 417 GLY A N 1
ATOM 4088 C CA . GLY B 2 417 ? 147.611 116.432 101.179 1.00 38.00 417 GLY A CA 1
ATOM 4089 C C . GLY B 2 417 ? 147.156 117.142 99.920 1.00 38.00 417 GLY A C 1
ATOM 4090 O O . GLY B 2 417 ? 147.680 116.890 98.829 1.00 38.00 417 GLY A O 1
ATOM 4091 N N . GLU B 2 418 ? 146.192 118.055 100.055 1.00 40.77 418 GLU A N 1
ATOM 4092 C CA . GLU B 2 418 ? 145.732 118.802 98.888 1.00 40.77 418 GLU A CA 1
ATOM 4093 C C . GLU B 2 418 ? 146.796 119.765 98.382 1.00 40.77 418 GLU A C 1
ATOM 4094 O O . GLU B 2 418 ? 146.951 119.936 97.171 1.00 40.77 418 GLU A O 1
ATOM 4100 N N . LEU B 2 419 ? 147.522 120.403 99.305 1.00 35.68 419 LEU A N 1
ATOM 4101 C CA . LEU B 2 419 ? 148.642 121.283 98.980 1.00 35.68 419 LEU A CA 1
ATOM 4102 C C . LEU B 2 419 ? 149.685 120.559 98.140 1.00 35.68 419 LEU A C 1
ATOM 4103 O O . LEU B 2 419 ? 150.129 121.060 97.097 1.00 35.68 419 LEU A O 1
ATOM 4108 N N . HIS B 2 420 ? 150.064 119.355 98.572 1.00 48.09 420 HIS A N 1
ATOM 4109 C CA . HIS B 2 420 ? 151.090 118.607 97.862 1.00 48.09 420 HIS A CA 1
ATOM 4110 C C . HIS B 2 420 ? 150.586 118.086 96.522 1.00 48.09 420 HIS A C 1
ATOM 4111 O O . HIS B 2 420 ? 151.350 118.056 95.554 1.00 48.09 420 HIS A O 1
ATOM 4118 N N . ALA B 2 421 ? 149.304 117.712 96.430 1.00 41.16 421 ALA A N 1
ATOM 4119 C CA . ALA B 2 421 ? 148.760 117.274 95.147 1.00 41.16 421 ALA A CA 1
ATOM 4120 C C . ALA B 2 421 ? 148.658 118.411 94.138 1.00 41.16 421 ALA A C 1
ATOM 4121 O O . ALA B 2 421 ? 148.843 118.185 92.938 1.00 41.16 421 ALA A O 1
ATOM 4123 N N . ILE B 2 422 ? 148.369 119.630 94.594 1.00 42.54 422 ILE A N 1
ATOM 4124 C CA . ILE B 2 422 ? 148.369 120.772 93.686 1.00 42.54 422 ILE A CA 1
ATOM 4125 C C . ILE B 2 422 ? 149.781 121.077 93.212 1.00 42.54 422 ILE A C 1
ATOM 4126 O O . ILE B 2 422 ? 150.015 121.315 92.018 1.00 42.54 422 ILE A O 1
ATOM 4131 N N . LEU B 2 423 ? 150.752 121.033 94.123 1.00 47.89 423 LEU A N 1
ATOM 4132 C CA . LEU B 2 423 ? 152.124 121.318 93.726 1.00 47.89 423 LEU A CA 1
ATOM 4133 C C . LEU B 2 423 ? 152.735 120.226 92.860 1.00 47.89 423 LEU A C 1
ATOM 4134 O O . LEU B 2 423 ? 153.723 120.492 92.179 1.00 47.89 423 LEU A O 1
ATOM 4139 N N . ARG B 2 424 ? 152.189 119.011 92.869 1.00 55.84 424 ARG A N 1
ATOM 4140 C CA . ARG B 2 424 ? 152.690 117.995 91.950 1.00 55.84 424 ARG A CA 1
ATOM 4141 C C . ARG B 2 424 ? 151.949 117.985 90.623 1.00 55.84 424 ARG A C 1
ATOM 4142 O O . ARG B 2 424 ? 152.525 117.568 89.615 1.00 55.84 424 ARG A O 1
ATOM 4150 N N . ARG B 2 425 ? 150.686 118.416 90.593 1.00 54.34 425 ARG A N 1
ATOM 4151 C CA . ARG B 2 425 ? 150.012 118.595 89.308 1.00 54.34 425 ARG A CA 1
ATOM 4152 C C . ARG B 2 425 ? 150.595 119.761 88.523 1.00 54.34 425 ARG A C 1
ATOM 4153 O O . ARG B 2 425 ? 150.742 119.676 87.301 1.00 54.34 425 ARG A O 1
ATOM 4161 N N . GLN B 2 426 ? 150.916 120.864 89.197 1.00 56.23 426 GLN A N 1
ATOM 4162 C CA . GLN B 2 426 ? 151.162 122.126 88.512 1.00 56.23 426 GLN A CA 1
ATOM 4163 C C . GLN B 2 426 ? 152.637 122.499 88.421 1.00 56.23 426 GLN A C 1
ATOM 4164 O O . GLN B 2 426 ? 152.952 123.672 88.223 1.00 56.23 426 GLN A O 1
ATOM 4170 N N . GLU B 2 427 ? 153.550 121.543 88.552 1.00 61.66 427 GLU A N 1
ATOM 4171 C CA . GLU B 2 427 ? 154.967 121.878 88.568 1.00 61.66 427 GLU A CA 1
ATOM 4172 C C . GLU B 2 427 ? 155.668 121.629 87.246 1.00 61.66 427 GLU A C 1
ATOM 4173 O O . GLU B 2 427 ? 156.788 122.106 87.065 1.00 61.66 427 GLU A O 1
ATOM 4179 N N . ASP B 2 428 ? 155.061 120.880 86.328 1.00 68.62 428 ASP A N 1
ATOM 4180 C CA . ASP B 2 428 ? 155.649 120.758 85.003 1.00 68.62 428 ASP A CA 1
ATOM 4181 C C . ASP B 2 428 ? 155.475 122.030 84.190 1.00 68.62 428 ASP A C 1
ATOM 4182 O O . ASP B 2 428 ? 156.211 122.240 83.221 1.00 68.62 428 ASP A O 1
ATOM 4187 N N . PHE B 2 429 ? 154.535 122.886 84.573 1.00 66.16 429 PHE A N 1
ATOM 4188 C CA . PHE B 2 429 ? 154.297 124.141 83.885 1.00 66.16 429 PHE A CA 1
ATOM 4189 C C . PHE B 2 429 ? 154.978 125.321 84.559 1.00 66.16 429 PHE A C 1
ATOM 4190 O O . PHE B 2 429 ? 155.326 126.290 83.883 1.00 66.16 429 PHE A O 1
ATOM 4198 N N . TYR B 2 430 ? 155.171 125.258 85.872 1.00 56.61 430 TYR A N 1
ATOM 4199 C CA . TYR B 2 430 ? 155.866 126.296 86.632 1.00 56.61 430 TYR A CA 1
ATOM 4200 C C . TYR B 2 430 ? 157.035 125.673 87.374 1.00 56.61 430 TYR A C 1
ATOM 4201 O O . TYR B 2 430 ? 156.817 124.888 88.315 1.00 56.61 430 TYR A O 1
ATOM 4210 N N . PRO B 2 431 ? 158.272 125.989 87.023 1.00 57.38 431 PRO A N 1
ATOM 4211 C CA . PRO B 2 431 ? 159.409 125.277 87.618 1.00 57.38 431 PRO A CA 1
ATOM 4212 C C . PRO B 2 431 ? 159.734 125.712 89.040 1.00 57.38 431 PRO A C 1
ATOM 4213 O O . PRO B 2 431 ? 160.302 124.928 89.814 1.00 57.38 431 PRO A O 1
ATOM 4217 N N . PHE B 2 432 ? 159.374 126.948 89.409 1.00 51.13 432 PHE A N 1
ATOM 4218 C CA . PHE B 2 432 ? 159.692 127.426 90.749 1.00 51.13 432 PHE A CA 1
ATOM 4219 C C . PHE B 2 432 ? 158.848 126.745 91.815 1.00 51.13 432 PHE A C 1
ATOM 4220 O O . PHE B 2 432 ? 159.232 126.758 92.985 1.00 51.13 432 PHE A O 1
ATOM 4228 N N . LEU B 2 433 ? 157.710 126.165 91.440 1.00 51.77 433 LEU A N 1
ATOM 4229 C CA . LEU B 2 433 ? 156.949 125.351 92.377 1.00 51.77 433 LEU A CA 1
ATOM 4230 C C . LEU B 2 433 ? 157.670 124.042 92.656 1.00 51.77 433 LEU A C 1
ATOM 4231 O O . LEU B 2 433 ? 157.654 123.542 93.790 1.00 51.77 433 LEU A O 1
ATOM 4236 N N . LYS B 2 434 ? 158.320 123.485 91.630 1.00 57.60 434 LYS A N 1
ATOM 4237 C CA . LYS B 2 434 ? 159.106 122.269 91.796 1.00 57.60 434 LYS A CA 1
ATOM 4238 C C . LYS B 2 434 ? 160.346 122.529 92.630 1.00 57.60 434 LYS A C 1
ATOM 4239 O O . LYS B 2 434 ? 160.745 121.682 93.434 1.00 57.60 434 LYS A O 1
ATOM 4245 N N . ASP B 2 435 ? 160.963 123.698 92.462 1.00 57.34 435 ASP A N 1
ATOM 4246 C CA . ASP B 2 435 ? 162.134 124.020 93.267 1.00 57.34 435 ASP A CA 1
ATOM 4247 C C . ASP B 2 435 ? 161.753 124.340 94.706 1.00 57.34 435 ASP A C 1
ATOM 4248 O O . ASP B 2 435 ? 162.414 123.883 95.641 1.00 57.34 435 ASP A O 1
ATOM 4253 N N . ASN B 2 436 ? 160.689 125.116 94.903 1.00 50.14 436 ASN A N 1
ATOM 4254 C CA . ASN B 2 436 ? 160.295 125.624 96.209 1.00 50.14 436 ASN A CA 1
ATOM 4255 C C . ASN B 2 436 ? 159.236 124.776 96.895 1.00 50.14 436 ASN A C 1
ATOM 4256 O O . ASN B 2 436 ? 158.598 125.266 97.835 1.00 50.14 436 ASN A O 1
ATOM 4261 N N . ARG B 2 437 ? 159.026 123.533 96.445 1.00 51.31 437 ARG A N 1
ATOM 4262 C CA . ARG B 2 437 ? 157.896 122.729 96.914 1.00 51.31 437 ARG A CA 1
ATOM 4263 C C . ARG B 2 437 ? 157.996 122.400 98.400 1.00 51.31 437 ARG A C 1
ATOM 4264 O O . ARG B 2 437 ? 157.056 122.646 99.168 1.00 51.31 437 ARG A O 1
ATOM 4272 N N . GLU B 2 438 ? 159.146 121.877 98.833 1.00 49.34 438 GLU A N 1
ATOM 4273 C CA . GLU B 2 438 ? 159.378 121.561 100.240 1.00 49.34 438 GLU A CA 1
ATOM 4274 C C . GLU B 2 438 ? 159.399 122.798 101.125 1.00 49.34 438 GLU A C 1
ATOM 4275 O O . GLU B 2 438 ? 159.221 122.697 102.345 1.00 49.34 438 GLU A O 1
ATOM 4281 N N . LYS B 2 439 ? 159.569 123.959 100.521 1.00 40.79 439 LYS A N 1
ATOM 4282 C CA . LYS B 2 439 ? 159.623 125.217 101.228 1.00 40.79 439 LYS A CA 1
ATOM 4283 C C . LYS B 2 439 ? 158.218 125.748 101.495 1.00 40.79 439 LYS A C 1
ATOM 4284 O O . LYS B 2 439 ? 157.928 126.202 102.609 1.00 40.79 439 LYS A O 1
ATOM 4290 N N . ILE B 2 440 ? 157.317 125.619 100.514 1.00 35.88 440 ILE A N 1
ATOM 4291 C CA . ILE B 2 440 ? 155.898 125.918 100.727 1.00 35.88 440 ILE A CA 1
ATOM 4292 C C . ILE B 2 440 ? 155.284 124.956 101.743 1.00 35.88 440 ILE A C 1
ATOM 4293 O O . ILE B 2 440 ? 154.544 125.368 102.655 1.00 35.88 440 ILE A O 1
ATOM 4298 N N . GLU B 2 441 ? 155.611 123.666 101.634 1.00 39.83 441 GLU A N 1
ATOM 4299 C CA . GLU B 2 441 ? 155.085 122.701 102.596 1.00 39.83 441 GLU A CA 1
ATOM 4300 C C . GLU B 2 441 ? 155.653 122.918 103.992 1.00 39.83 441 GLU A C 1
ATOM 4301 O O . GLU B 2 441 ? 154.971 122.639 104.985 1.00 39.83 441 GLU A O 1
ATOM 4307 N N . LYS B 2 442 ? 156.879 123.436 104.089 1.00 33.36 442 LYS A N 1
ATOM 4308 C CA . LYS B 2 442 ? 157.399 123.860 105.385 1.00 33.36 442 LYS A CA 1
ATOM 4309 C C . LYS B 2 442 ? 156.612 125.034 105.952 1.00 33.36 442 LYS A C 1
ATOM 4310 O O . LYS B 2 442 ? 156.369 125.072 107.156 1.00 33.36 442 LYS A O 1
ATOM 4316 N N . ILE B 2 443 ? 156.186 125.986 105.108 1.00 28.67 443 ILE A N 1
ATOM 4317 C CA . ILE B 2 443 ? 155.367 127.111 105.586 1.00 28.67 443 ILE A CA 1
ATOM 4318 C C . ILE B 2 443 ? 154.066 126.622 106.199 1.00 28.67 443 ILE A C 1
ATOM 4319 O O . ILE B 2 443 ? 153.637 127.127 107.240 1.00 28.67 443 ILE A O 1
ATOM 4324 N N . LEU B 2 444 ? 153.448 125.594 105.611 1.00 26.81 444 LEU A N 1
ATOM 4325 C CA . LEU B 2 444 ? 152.232 125.070 106.238 1.00 26.81 444 LEU A CA 1
ATOM 4326 C C . LEU B 2 444 ? 152.543 124.313 107.529 1.00 26.81 444 LEU A C 1
ATOM 4327 O O . LEU B 2 444 ? 151.916 124.563 108.560 1.00 26.81 444 LEU A O 1
ATOM 4332 N N . THR B 2 445 ? 153.496 123.381 107.502 1.00 28.80 445 THR A N 1
ATOM 4333 C CA . THR B 2 445 ? 153.606 122.440 108.613 1.00 28.80 445 THR A CA 1
ATOM 4334 C C . THR B 2 445 ? 154.439 122.927 109.786 1.00 28.80 445 THR A C 1
ATOM 4335 O O . THR B 2 445 ? 154.403 122.283 110.836 1.00 28.80 445 THR A O 1
ATOM 4339 N N . PHE B 2 446 ? 155.190 124.015 109.643 1.00 25.65 446 PHE A N 1
ATOM 4340 C CA . PHE B 2 446 ? 156.040 124.481 110.729 1.00 25.65 446 PHE A CA 1
ATOM 4341 C C . PHE B 2 446 ? 155.208 125.052 111.861 1.00 25.65 446 PHE A C 1
ATOM 4342 O O . PHE B 2 446 ? 154.188 125.704 111.649 1.00 25.65 446 PHE A O 1
ATOM 4350 N N . ARG B 2 447 ? 155.681 124.821 113.073 1.00 26.32 447 ARG A N 1
ATOM 4351 C CA . ARG B 2 447 ? 154.934 125.100 114.275 1.00 26.32 447 ARG A CA 1
ATOM 4352 C C . ARG B 2 447 ? 155.978 125.303 115.361 1.00 26.32 447 ARG A C 1
ATOM 4353 O O . ARG B 2 447 ? 156.875 124.472 115.502 1.00 26.32 447 ARG A O 1
ATOM 4361 N N . ILE B 2 448 ? 155.901 126.419 116.072 1.00 23.17 448 ILE A N 1
ATOM 4362 C CA . ILE B 2 448 ? 156.863 126.744 117.135 1.00 23.17 448 ILE A CA 1
ATOM 4363 C C . ILE B 2 448 ? 156.593 125.853 118.343 1.00 23.17 448 ILE A C 1
ATOM 4364 O O . ILE B 2 448 ? 155.427 125.684 118.724 1.00 23.17 448 ILE A O 1
ATOM 4369 N N . PRO B 2 449 ? 157.613 125.230 118.940 1.00 20.88 449 PRO A N 1
ATOM 4370 C CA . PRO B 2 449 ? 157.387 124.367 120.098 1.00 20.88 449 PRO A CA 1
ATOM 4371 C C . PRO B 2 449 ? 156.997 125.145 121.335 1.00 20.88 449 PRO A C 1
ATOM 4372 O O . PRO B 2 449 ? 157.209 126.350 121.432 1.00 20.88 449 PRO A O 1
ATOM 4376 N N . TYR B 2 450 ? 156.395 124.428 122.286 1.00 22.09 450 TYR A N 1
ATOM 4377 C CA . TYR B 2 450 ? 156.153 124.985 123.612 1.00 22.09 450 TYR A CA 1
ATOM 4378 C C . TYR B 2 450 ? 157.432 125.380 124.318 1.00 22.09 450 TYR A C 1
ATOM 4379 O O . TYR B 2 450 ? 157.431 126.333 125.091 1.00 22.09 450 TYR A O 1
ATOM 4388 N N . TYR B 2 451 ? 158.520 124.661 124.098 1.00 25.94 451 TYR A N 1
ATOM 4389 C CA . TYR B 2 451 ? 159.709 124.858 124.902 1.00 25.94 451 TYR A CA 1
ATOM 4390 C C . TYR B 2 451 ? 160.610 125.947 124.366 1.00 25.94 451 TYR A C 1
ATOM 4391 O O . TYR B 2 451 ? 161.655 126.193 124.958 1.00 25.94 451 TYR A O 1
ATOM 4400 N N . VAL B 2 452 ? 160.257 126.580 123.257 1.00 24.47 452 VAL A N 1
ATOM 4401 C CA . VAL B 2 452 ? 161.031 127.667 122.690 1.00 24.47 452 VAL A CA 1
ATOM 4402 C C . VAL B 2 452 ? 160.421 129.019 123.028 1.00 24.47 452 VAL A C 1
ATOM 4403 O O . VAL B 2 452 ? 161.121 129.924 123.476 1.00 24.47 452 VAL A O 1
ATOM 4407 N N . GLY B 2 453 ? 159.109 129.167 122.874 1.00 33.03 453 GLY A N 1
ATOM 4408 C CA . GLY B 2 453 ? 158.421 130.340 123.359 1.00 33.03 453 GLY A CA 1
ATOM 4409 C C . GLY B 2 453 ? 158.351 131.457 122.348 1.00 33.03 453 GLY A C 1
ATOM 4410 O O . GLY B 2 453 ? 158.439 131.223 121.146 1.00 33.03 453 GLY A O 1
ATOM 4411 N N . PRO B 2 454 ? 158.137 132.688 122.806 1.00 53.80 454 PRO A N 1
ATOM 4412 C CA . PRO B 2 454 ? 158.258 133.823 121.902 1.00 53.80 454 PRO A CA 1
ATOM 4413 C C . PRO B 2 454 ? 159.680 133.963 121.413 1.00 53.80 454 PRO A C 1
ATOM 4414 O O . PRO B 2 454 ? 160.636 133.742 122.151 1.00 53.80 454 PRO A O 1
ATOM 4418 N N . LEU B 2 455 ? 159.815 134.337 120.155 1.00 30.95 455 LEU A N 1
ATOM 4419 C CA . LEU B 2 455 ? 161.124 134.475 119.541 1.00 30.95 455 LEU A CA 1
ATOM 4420 C C . LEU B 2 455 ? 161.616 135.908 119.717 1.00 30.95 455 LEU A C 1
ATOM 4421 O O . LEU B 2 455 ? 161.784 136.666 118.773 1.00 30.95 455 LEU A O 1
ATOM 4426 N N . ALA B 2 456 ? 161.810 136.275 120.981 1.00 34.47 456 ALA A N 1
ATOM 4427 C CA . ALA B 2 456 ? 162.187 137.624 121.367 1.00 34.47 456 ALA A CA 1
ATOM 4428 C C . ALA B 2 456 ? 163.687 137.822 121.198 1.00 34.47 456 ALA A C 1
ATOM 4429 O O . ALA B 2 456 ? 164.423 136.917 120.807 1.00 34.47 456 ALA A O 1
ATOM 4431 N N . ARG B 2 457 ? 164.148 139.038 121.471 1.00 46.97 457 ARG A N 1
ATOM 4432 C CA . ARG B 2 457 ? 165.561 139.353 121.344 1.00 46.97 457 ARG A CA 1
ATOM 4433 C C . ARG B 2 457 ? 165.991 140.212 122.527 1.00 46.97 457 ARG A C 1
ATOM 4434 O O . ARG B 2 457 ? 166.809 141.123 122.391 1.00 46.97 457 ARG A O 1
ATOM 4442 N N . GLY B 2 458 ? 165.425 139.945 123.688 1.00 45.49 458 GLY A N 1
ATOM 4443 C CA . GLY B 2 458 ? 165.806 140.601 124.906 1.00 45.49 458 GLY A CA 1
ATOM 4444 C C . GLY B 2 458 ? 164.841 141.612 125.459 1.00 45.49 458 GLY A C 1
ATOM 4445 O O . GLY B 2 458 ? 165.237 142.394 126.325 1.00 45.49 458 GLY A O 1
ATOM 4446 N N . ASN B 2 459 ? 163.586 141.612 125.022 1.00 46.77 459 ASN A N 1
ATOM 4447 C CA . ASN B 2 459 ? 162.684 142.682 125.422 1.00 46.77 459 ASN A CA 1
ATOM 4448 C C . ASN B 2 459 ? 161.312 142.225 125.896 1.00 46.77 459 ASN A C 1
ATOM 4449 O O . ASN B 2 459 ? 160.413 143.061 126.004 1.00 46.77 459 ASN A O 1
ATOM 4454 N N . SER B 2 460 ? 161.100 140.954 126.174 1.00 32.55 460 SER A N 1
ATOM 4455 C CA . SER B 2 460 ? 159.837 140.540 126.752 1.00 32.55 460 SER A CA 1
ATOM 4456 C C . SER B 2 460 ? 160.069 139.833 128.074 1.00 32.55 460 SER A C 1
ATOM 4457 O O . SER B 2 460 ? 161.095 139.179 128.278 1.00 32.55 460 SER A O 1
ATOM 4460 N N . ARG B 2 461 ? 159.103 139.959 128.970 1.00 25.06 461 ARG A N 1
ATOM 4461 C CA . ARG B 2 461 ? 159.165 139.300 130.258 1.00 25.06 461 ARG A CA 1
ATOM 4462 C C . ARG B 2 461 ? 158.582 137.898 130.221 1.00 25.06 461 ARG A C 1
ATOM 4463 O O . ARG B 2 461 ? 158.455 137.262 131.268 1.00 25.06 461 ARG A O 1
ATOM 4471 N N . PHE B 2 462 ? 158.262 137.386 129.037 1.00 20.46 462 PHE A N 1
ATOM 4472 C CA . PHE B 2 462 ? 157.703 136.055 128.899 1.00 20.46 462 PHE A CA 1
ATOM 4473 C C . PHE B 2 462 ? 158.627 135.086 128.191 1.00 20.46 462 PHE A C 1
ATOM 4474 O O . PHE B 2 462 ? 158.339 133.894 128.187 1.00 20.46 462 PHE A O 1
ATOM 4482 N N . ALA B 2 463 ? 159.713 135.557 127.588 1.00 29.77 463 ALA A N 1
ATOM 4483 C CA . ALA B 2 463 ? 160.528 134.730 126.719 1.00 29.77 463 ALA A CA 1
ATOM 4484 C C . ALA B 2 463 ? 161.887 134.427 127.322 1.00 29.77 463 ALA A C 1
ATOM 4485 O O . ALA B 2 463 ? 162.414 135.181 128.139 1.00 29.77 463 ALA A O 1
ATOM 4487 N N . TRP B 2 464 ? 162.445 133.300 126.888 1.00 20.22 464 TRP A N 1
ATOM 4488 C CA . TRP B 2 464 ? 163.659 132.726 127.437 1.00 20.22 464 TRP A CA 1
ATOM 4489 C C . TRP B 2 464 ? 164.577 132.135 126.385 1.00 20.22 464 TRP A C 1
ATOM 4490 O O . TRP B 2 464 ? 165.571 131.509 126.750 1.00 20.22 464 TRP A O 1
ATOM 4501 N N . MET B 2 465 ? 164.250 132.273 125.110 1.00 41.89 465 MET A N 1
ATOM 4502 C CA . MET B 2 465 ? 164.937 131.562 124.045 1.00 41.89 465 MET A CA 1
ATOM 4503 C C . MET B 2 465 ? 166.323 132.152 123.841 1.00 41.89 465 MET A C 1
ATOM 4504 O O . MET B 2 465 ? 166.501 133.368 123.870 1.00 41.89 465 MET A O 1
ATOM 4509 N N . THR B 2 466 ? 167.311 131.291 123.638 1.00 41.61 466 THR A N 1
ATOM 4510 C CA . THR B 2 466 ? 168.662 131.730 123.333 1.00 41.61 466 THR A CA 1
ATOM 4511 C C . THR B 2 466 ? 169.032 131.323 121.916 1.00 41.61 466 THR A C 1
ATOM 4512 O O . THR B 2 466 ? 168.669 130.242 121.456 1.00 41.61 466 THR A O 1
ATOM 4516 N N . ARG B 2 467 ? 169.770 132.188 121.238 1.00 47.81 467 ARG A N 1
ATOM 4517 C CA . ARG B 2 467 ? 170.031 132.065 119.813 1.00 47.81 467 ARG A CA 1
ATOM 4518 C C . ARG B 2 467 ? 171.402 131.456 119.560 1.00 47.81 467 ARG A C 1
ATOM 4519 O O . ARG B 2 467 ? 172.407 131.921 120.101 1.00 47.81 467 ARG A O 1
ATOM 4527 N N . LYS B 2 468 ? 171.431 130.416 118.730 1.00 51.82 468 LYS A N 1
ATOM 4528 C CA . LYS B 2 468 ? 172.681 129.775 118.351 1.00 51.82 468 LYS A CA 1
ATOM 4529 C C . LYS B 2 468 ? 173.475 130.653 117.404 1.00 51.82 468 LYS A C 1
ATOM 4530 O O . LYS B 2 468 ? 174.707 130.592 117.381 1.00 51.82 468 LYS A O 1
ATOM 4536 N N . SER B 2 469 ? 172.782 131.478 116.628 1.00 54.52 469 SER A N 1
ATOM 4537 C CA . SER B 2 469 ? 173.378 132.430 115.707 1.00 54.52 469 SER A CA 1
ATOM 4538 C C . SER B 2 469 ? 172.565 133.709 115.756 1.00 54.52 469 SER A C 1
ATOM 4539 O O . SER B 2 469 ? 171.482 133.755 116.337 1.00 54.52 469 SER A O 1
ATOM 4542 N N . GLU B 2 470 ? 173.080 134.759 115.131 1.00 60.55 470 GLU A N 1
ATOM 4543 C CA . GLU B 2 470 ? 172.372 136.032 115.098 1.00 60.55 470 GLU A CA 1
ATOM 4544 C C . GLU B 2 470 ? 171.851 136.248 113.682 1.00 60.55 470 GLU A C 1
ATOM 4545 O O . GLU B 2 470 ? 172.454 136.940 112.865 1.00 60.55 470 GLU A O 1
ATOM 4551 N N . GLU B 2 471 ? 170.700 135.642 113.407 1.00 55.18 471 GLU A N 1
ATOM 4552 C CA . GLU B 2 471 ? 169.968 135.807 112.166 1.00 55.18 471 GLU A CA 1
ATOM 4553 C C . GLU B 2 471 ? 168.499 135.901 112.524 1.00 55.18 471 GLU A C 1
ATOM 4554 O O . GLU B 2 471 ? 168.116 135.778 113.689 1.00 55.18 471 GLU A O 1
ATOM 4560 N N . THR B 2 472 ? 167.670 136.118 111.516 1.00 44.64 472 THR A N 1
ATOM 4561 C CA . THR B 2 472 ? 166.232 136.166 111.700 1.00 44.64 472 THR A CA 1
ATOM 4562 C C . THR B 2 472 ? 165.667 134.764 111.596 1.00 44.64 472 THR A C 1
ATOM 4563 O O . THR B 2 472 ? 165.980 134.031 110.657 1.00 44.64 472 THR A O 1
ATOM 4567 N N . ILE B 2 473 ? 164.840 134.394 112.562 1.00 33.95 473 ILE A N 1
ATOM 4568 C CA . ILE B 2 473 ? 164.223 133.080 112.587 1.00 33.95 473 ILE A CA 1
ATOM 4569 C C . ILE B 2 473 ? 163.066 133.074 111.597 1.00 33.95 473 ILE A C 1
ATOM 4570 O O . ILE B 2 473 ? 162.106 133.819 111.760 1.00 33.95 473 ILE A O 1
ATOM 4575 N N . THR B 2 474 ? 163.176 132.257 110.550 1.00 33.07 474 THR A N 1
ATOM 4576 C CA . THR B 2 474 ? 162.130 131.954 109.581 1.00 33.07 474 THR A CA 1
ATOM 4577 C C . THR B 2 474 ? 161.771 130.487 109.801 1.00 33.07 474 THR A C 1
ATOM 4578 O O . THR B 2 474 ? 162.410 129.858 110.645 1.00 33.07 474 THR A O 1
ATOM 4582 N N . PRO B 2 475 ? 160.772 129.894 109.132 1.00 28.87 475 PRO A N 1
ATOM 4583 C CA . PRO B 2 475 ? 160.584 128.448 109.295 1.00 28.87 475 PRO A CA 1
ATOM 4584 C C . PRO B 2 475 ? 161.656 127.600 108.657 1.00 28.87 475 PRO A C 1
ATOM 4585 O O . PRO B 2 475 ? 161.712 126.403 108.940 1.00 28.87 475 PRO A O 1
ATOM 4589 N N . TRP B 2 476 ? 162.492 128.159 107.793 1.00 34.23 476 TRP A N 1
ATOM 4590 C CA . TRP B 2 476 ? 163.460 127.368 107.064 1.00 34.23 476 TRP A CA 1
ATOM 4591 C C . TRP B 2 476 ? 164.826 127.383 107.717 1.00 34.23 476 TRP A C 1
ATOM 4592 O O . TRP B 2 476 ? 165.729 126.697 107.238 1.00 34.23 476 TRP A O 1
ATOM 4603 N N . ASN B 2 477 ? 165.013 128.181 108.762 1.00 37.01 477 ASN A N 1
ATOM 4604 C CA . ASN B 2 477 ? 166.239 128.140 109.534 1.00 37.01 477 ASN A CA 1
ATOM 4605 C C . ASN B 2 477 ? 165.935 128.210 111.020 1.00 37.01 477 ASN A C 1
ATOM 4606 O O . ASN B 2 477 ? 166.621 128.894 111.777 1.00 37.01 477 ASN A O 1
ATOM 4611 N N . PHE B 2 478 ? 164.897 127.512 111.462 1.00 33.28 478 PHE A N 1
ATOM 4612 C CA . PHE B 2 478 ? 164.604 127.482 112.887 1.00 33.28 478 PHE A CA 1
ATOM 4613 C C . PHE B 2 478 ? 165.590 126.592 113.613 1.00 33.28 478 PHE A C 1
ATOM 4614 O O . PHE B 2 478 ? 166.078 126.942 114.689 1.00 33.28 478 PHE A O 1
ATOM 4622 N N . GLU B 2 479 ? 165.916 125.447 113.025 1.00 49.15 479 GLU A N 1
ATOM 4623 C CA . GLU B 2 479 ? 166.814 124.466 113.617 1.00 49.15 479 GLU A CA 1
ATOM 4624 C C . GLU B 2 479 ? 168.273 124.728 113.267 1.00 49.15 479 GLU A C 1
ATOM 4625 O O . GLU B 2 479 ? 169.093 123.805 113.255 1.00 49.15 479 GLU A O 1
ATOM 4631 N N . GLU B 2 480 ? 168.603 125.975 112.979 1.00 49.72 480 GLU A N 1
ATOM 4632 C CA . GLU B 2 480 ? 169.959 126.438 112.769 1.00 49.72 480 GLU A CA 1
ATOM 4633 C C . GLU B 2 480 ? 170.265 127.673 113.594 1.00 49.72 480 GLU A C 1
ATOM 4634 O O . GLU B 2 480 ? 171.429 127.887 113.947 1.00 49.72 480 GLU A O 1
ATOM 4640 N N . VAL B 2 481 ? 169.255 128.455 113.965 1.00 42.82 481 VAL A N 1
ATOM 4641 C CA . VAL B 2 481 ? 169.432 129.704 114.687 1.00 42.82 481 VAL A CA 1
ATOM 4642 C C . VAL B 2 481 ? 169.094 129.482 116.155 1.00 42.82 481 VAL A C 1
ATOM 4643 O O . VAL B 2 481 ? 169.671 130.119 117.039 1.00 42.82 481 VAL A O 1
ATOM 4647 N N . VAL B 2 482 ? 168.201 128.559 116.453 1.00 41.54 482 VAL A N 1
ATOM 4648 C CA . VAL B 2 482 ? 167.760 128.387 117.829 1.00 41.54 482 VAL A CA 1
ATOM 4649 C C . VAL B 2 482 ? 168.628 127.347 118.521 1.00 41.54 482 VAL A C 1
ATOM 4650 O O . VAL B 2 482 ? 168.822 126.241 118.010 1.00 41.54 482 VAL A O 1
ATOM 4654 N N . ASP B 2 483 ? 169.184 127.717 119.672 1.00 45.83 483 ASP A N 1
ATOM 4655 C CA . ASP B 2 483 ? 169.958 126.803 120.507 1.00 45.83 483 ASP A CA 1
ATOM 4656 C C . ASP B 2 483 ? 168.966 126.023 121.355 1.00 45.83 483 ASP A C 1
ATOM 4657 O O . ASP B 2 483 ? 168.503 126.503 122.387 1.00 45.83 483 ASP A O 1
ATOM 4662 N N . LYS B 2 484 ? 168.633 124.812 120.922 1.00 44.08 484 LYS A N 1
ATOM 4663 C CA . LYS B 2 484 ? 167.495 124.107 121.490 1.00 44.08 484 LYS A CA 1
ATOM 4664 C C . LYS B 2 484 ? 167.807 123.418 122.805 1.00 44.08 484 LYS A C 1
ATOM 4665 O O . LYS B 2 484 ? 166.890 123.210 123.607 1.00 44.08 484 LYS A O 1
ATOM 4671 N N . GLY B 2 485 ? 169.065 123.068 123.057 1.00 39.48 485 GLY A N 1
ATOM 4672 C CA . GLY B 2 485 ? 169.413 122.555 124.366 1.00 39.48 485 GLY A CA 1
ATOM 4673 C C . GLY B 2 485 ? 169.383 123.630 125.432 1.00 39.48 485 GLY A C 1
ATOM 4674 O O . GLY B 2 485 ? 168.885 123.406 126.536 1.00 39.48 485 GLY A O 1
ATOM 4675 N N . ALA B 2 486 ? 169.919 124.808 125.119 1.00 40.60 486 ALA A N 1
ATOM 4676 C CA . ALA B 2 486 ? 169.917 125.901 126.082 1.00 40.60 486 ALA A CA 1
ATOM 4677 C C . ALA B 2 486 ? 168.519 126.471 126.283 1.00 40.60 486 ALA A C 1
ATOM 4678 O O . ALA B 2 486 ? 168.163 126.863 127.400 1.00 40.60 486 ALA A O 1
ATOM 4680 N N . SER B 2 487 ? 167.718 126.540 125.214 1.00 36.98 487 SER A N 1
ATOM 4681 C CA . SER B 2 487 ? 166.328 126.969 125.339 1.00 36.98 487 SER A CA 1
ATOM 4682 C C . SER B 2 487 ? 165.512 125.962 126.127 1.00 36.98 487 SER A C 1
ATOM 4683 O O . SER B 2 487 ? 164.624 126.341 126.893 1.00 36.98 487 SER A O 1
ATOM 4686 N N . ALA B 2 488 ? 165.796 124.675 125.962 1.00 34.56 488 ALA A N 1
ATOM 4687 C CA . ALA B 2 488 ? 165.058 123.686 126.731 1.00 34.56 488 ALA A CA 1
ATOM 4688 C C . ALA B 2 488 ? 165.478 123.681 128.195 1.00 34.56 488 ALA A C 1
ATOM 4689 O O . ALA B 2 488 ? 164.651 123.428 129.076 1.00 34.56 488 ALA A O 1
ATOM 4691 N N . GLN B 2 489 ? 166.748 123.967 128.478 1.00 42.49 489 GLN A N 1
ATOM 4692 C CA . GLN B 2 489 ? 167.183 124.055 129.865 1.00 42.49 489 GLN A CA 1
ATOM 4693 C C . GLN B 2 489 ? 166.629 125.302 130.544 1.00 42.49 489 GLN A C 1
ATOM 4694 O O . GLN B 2 489 ? 166.248 125.251 131.718 1.00 42.49 489 GLN A O 1
ATOM 4700 N N . SER B 2 490 ? 166.551 126.424 129.822 1.00 37.25 490 SER A N 1
ATOM 4701 C CA . SER B 2 490 ? 165.866 127.607 130.339 1.00 37.25 490 SER A CA 1
ATOM 4702 C C . SER B 2 490 ? 164.387 127.340 130.568 1.00 37.25 490 SER A C 1
ATOM 4703 O O . SER B 2 490 ? 163.785 127.890 131.499 1.00 37.25 490 SER A O 1
ATOM 4706 N N . PHE B 2 491 ? 163.786 126.510 129.718 1.00 28.78 491 PHE A N 1
ATOM 4707 C CA . PHE B 2 491 ? 162.392 126.116 129.879 1.00 28.78 491 PHE A CA 1
ATOM 4708 C C . PHE B 2 491 ? 162.184 125.347 131.167 1.00 28.78 491 PHE A C 1
ATOM 4709 O O . PHE B 2 491 ? 161.236 125.612 131.906 1.00 28.78 491 PHE A O 1
ATOM 4717 N N . ILE B 2 492 ? 163.056 124.374 131.438 1.00 41.23 492 ILE A N 1
ATOM 4718 C CA . ILE B 2 492 ? 162.951 123.587 132.664 1.00 41.23 492 ILE A CA 1
ATOM 4719 C C . ILE B 2 492 ? 163.192 124.460 133.881 1.00 41.23 492 ILE A C 1
ATOM 4720 O O . ILE B 2 492 ? 162.487 124.356 134.886 1.00 41.23 492 ILE A O 1
ATOM 4725 N N . GLU B 2 493 ? 164.174 125.356 133.802 1.00 45.03 493 GLU A N 1
ATOM 4726 C CA . GLU B 2 493 ? 164.491 126.226 134.928 1.00 45.03 493 GLU A CA 1
ATOM 4727 C C . GLU B 2 493 ? 163.434 127.286 135.179 1.00 45.03 493 GLU A C 1
ATOM 4728 O O . GLU B 2 493 ? 163.420 127.878 136.258 1.00 45.03 493 GLU A O 1
ATOM 4734 N N . ARG B 2 494 ? 162.558 127.547 134.217 1.00 39.47 494 ARG A N 1
ATOM 4735 C CA . ARG B 2 494 ? 161.515 128.555 134.342 1.00 39.47 494 ARG A CA 1
ATOM 4736 C C . ARG B 2 494 ? 160.141 127.978 134.672 1.00 39.47 494 ARG A C 1
ATOM 4737 O O . ARG B 2 494 ? 159.415 128.548 135.485 1.00 39.47 494 ARG A O 1
ATOM 4745 N N . MET B 2 495 ? 159.771 126.849 134.081 1.00 45.92 495 MET A N 1
ATOM 4746 C CA . MET B 2 495 ? 158.437 126.273 134.203 1.00 45.92 495 MET A CA 1
ATOM 4747 C C . MET B 2 495 ? 158.283 125.329 135.387 1.00 45.92 495 MET A C 1
ATOM 4748 O O . MET B 2 495 ? 157.183 124.818 135.610 1.00 45.92 495 MET A O 1
ATOM 4753 N N . THR B 2 496 ? 159.338 125.096 136.152 1.00 51.67 496 THR A N 1
ATOM 4754 C CA . THR B 2 496 ? 159.298 124.175 137.275 1.00 51.67 496 THR A CA 1
ATOM 4755 C C . THR B 2 496 ? 159.211 124.974 138.570 1.00 51.67 496 THR A C 1
ATOM 4756 O O . THR B 2 496 ? 160.096 125.782 138.866 1.00 51.67 496 THR A O 1
ATOM 4760 N N . ASN B 2 497 ? 158.152 124.736 139.337 1.00 56.05 497 ASN A N 1
ATOM 4761 C CA . ASN B 2 497 ? 157.863 125.471 140.556 1.00 56.05 497 ASN A CA 1
ATOM 4762 C C . ASN B 2 497 ? 158.877 125.156 141.650 1.00 56.05 497 ASN A C 1
ATOM 4763 O O . ASN B 2 497 ? 159.647 124.199 141.574 1.00 56.05 497 ASN A O 1
ATOM 4768 N N . PHE B 2 498 ? 158.854 125.976 142.693 1.00 61.62 498 PHE A N 1
ATOM 4769 C CA . PHE B 2 498 ? 159.704 125.789 143.855 1.00 61.62 498 PHE A CA 1
ATOM 4770 C C . PHE B 2 498 ? 158.891 125.299 145.040 1.00 61.62 498 PHE A C 1
ATOM 4771 O O . PHE B 2 498 ? 157.684 125.520 145.130 1.00 61.62 498 PHE A O 1
ATOM 4779 N N . ASP B 2 499 ? 159.579 124.634 145.955 1.00 68.25 499 ASP A N 1
ATOM 4780 C CA . ASP B 2 499 ? 158.927 124.036 147.106 1.00 68.25 499 ASP A CA 1
ATOM 4781 C C . ASP B 2 499 ? 158.631 125.117 148.133 1.00 68.25 499 ASP A C 1
ATOM 4782 O O . ASP B 2 499 ? 159.481 125.964 148.420 1.00 68.25 499 ASP A O 1
ATOM 4787 N N . LYS B 2 500 ? 157.418 125.090 148.679 1.00 73.18 500 LYS A N 1
ATOM 4788 C CA . LYS B 2 500 ? 157.013 126.077 149.672 1.00 73.18 500 LYS A CA 1
ATOM 4789 C C . LYS B 2 500 ? 157.722 125.856 151.001 1.00 73.18 500 LYS A C 1
ATOM 4790 O O . LYS B 2 500 ? 158.148 126.814 151.650 1.00 73.18 500 LYS A O 1
ATOM 4796 N N . ASN B 2 501 ? 157.860 124.601 151.418 1.00 70.40 501 ASN A N 1
ATOM 4797 C CA . ASN B 2 501 ? 158.445 124.300 152.716 1.00 70.40 501 ASN A CA 1
ATOM 4798 C C . ASN B 2 501 ? 159.944 124.539 152.713 1.00 70.40 501 ASN A C 1
ATOM 4799 O O . ASN B 2 501 ? 160.486 125.193 153.606 1.00 70.40 501 ASN A O 1
ATOM 4804 N N . LEU B 2 502 ? 160.632 124.007 151.714 1.00 74.66 502 LEU A N 1
ATOM 4805 C CA . LEU B 2 502 ? 162.087 124.032 151.631 1.00 74.66 502 LEU A CA 1
ATOM 4806 C C . LEU B 2 502 ? 162.432 124.718 150.319 1.00 74.66 502 LEU A C 1
ATOM 4807 O O . LEU B 2 502 ? 162.577 124.047 149.293 1.00 74.66 502 LEU A O 1
ATOM 4812 N N . PRO B 2 503 ? 162.530 126.045 150.296 1.00 78.07 503 PRO A N 1
ATOM 4813 C CA . PRO B 2 503 ? 162.674 126.759 149.026 1.00 78.07 503 PRO A CA 1
ATOM 4814 C C . PRO B 2 503 ? 164.038 126.530 148.400 1.00 78.07 503 PRO A C 1
ATOM 4815 O O . PRO B 2 503 ? 164.950 125.961 149.003 1.00 78.07 503 PRO A O 1
ATOM 4819 N N . ASN B 2 504 ? 164.143 126.997 147.153 1.00 80.70 504 ASN A N 1
ATOM 4820 C CA . ASN B 2 504 ? 165.207 126.642 146.209 1.00 80.70 504 ASN A CA 1
ATOM 4821 C C . ASN B 2 504 ? 165.299 125.130 146.011 1.00 80.70 504 ASN A C 1
ATOM 4822 O O . ASN B 2 504 ? 166.386 124.583 145.825 1.00 80.70 504 ASN A O 1
ATOM 4827 N N . GLU B 2 505 ? 164.154 124.450 146.055 1.00 74.89 505 GLU A N 1
ATOM 4828 C CA . GLU B 2 505 ? 164.038 123.038 145.729 1.00 74.89 505 GLU A CA 1
ATOM 4829 C C . GLU B 2 505 ? 162.816 122.862 144.853 1.00 74.89 505 GLU A C 1
ATOM 4830 O O . GLU B 2 505 ? 161.788 123.498 145.084 1.00 74.89 505 GLU A O 1
ATOM 4836 N N . LYS B 2 506 ? 162.927 121.997 143.858 1.00 62.93 506 LYS A N 1
ATOM 4837 C CA . LYS B 2 506 ? 161.908 121.874 142.834 1.00 62.93 506 LYS A CA 1
ATOM 4838 C C . LYS B 2 506 ? 160.928 120.790 143.237 1.00 62.93 506 LYS A C 1
ATOM 4839 O O . LYS B 2 506 ? 161.322 119.746 143.755 1.00 62.93 506 LYS A O 1
ATOM 4845 N N . VAL B 2 507 ? 159.650 121.046 142.992 1.00 52.01 507 VAL A N 1
ATOM 4846 C CA . VAL B 2 507 ? 158.625 120.065 143.291 1.00 52.01 507 VAL A CA 1
ATOM 4847 C C . VAL B 2 507 ? 158.683 118.934 142.276 1.00 52.01 507 VAL A C 1
ATOM 4848 O O . VAL B 2 507 ? 159.026 119.132 141.105 1.00 52.01 507 VAL A O 1
ATOM 4852 N N . LEU B 2 508 ? 158.399 117.730 142.742 1.00 46.33 508 LEU A N 1
ATOM 4853 C CA . LEU B 2 508 ? 158.372 116.567 141.892 1.00 46.33 508 LEU A CA 1
ATOM 4854 C C . LEU B 2 508 ? 157.159 116.624 140.977 1.00 46.33 508 LEU A C 1
ATOM 4855 O O . LEU B 2 508 ? 156.193 117.326 141.273 1.00 46.33 508 LEU A O 1
ATOM 4860 N N . PRO B 2 509 ? 157.187 115.918 139.846 1.00 42.89 509 PRO A N 1
ATOM 4861 C CA . PRO B 2 509 ? 155.968 115.784 139.053 1.00 42.89 509 PRO A CA 1
ATOM 4862 C C . PRO B 2 509 ? 154.920 114.996 139.822 1.00 42.89 509 PRO A C 1
ATOM 4863 O O . PRO B 2 509 ? 155.232 114.246 140.744 1.00 42.89 509 PRO A O 1
ATOM 4867 N N . LYS B 2 510 ? 153.657 115.175 139.446 1.00 47.07 510 LYS A N 1
ATOM 4868 C CA . LYS B 2 510 ? 152.608 114.489 140.187 1.00 47.07 510 LYS A CA 1
ATOM 4869 C C . LYS B 2 510 ? 152.575 113.004 139.862 1.00 47.07 510 LYS A C 1
ATOM 4870 O O . LYS B 2 510 ? 152.073 112.206 140.656 1.00 47.07 510 LYS A O 1
ATOM 4876 N N . HIS B 2 511 ? 153.127 112.609 138.723 1.00 49.13 511 HIS A N 1
ATOM 4877 C CA . HIS B 2 511 ? 153.224 111.210 138.352 1.00 49.13 511 HIS A CA 1
ATOM 4878 C C . HIS B 2 511 ? 154.599 110.643 138.613 1.00 49.13 511 HIS A C 1
ATOM 4879 O O . HIS B 2 511 ? 154.936 109.598 138.060 1.00 49.13 511 HIS A O 1
ATOM 4886 N N . SER B 2 512 ? 155.400 111.313 139.433 1.00 47.62 512 SER A N 1
ATOM 4887 C CA . SER B 2 512 ? 156.701 110.798 139.813 1.00 47.62 512 SER A CA 1
ATOM 4888 C C . SER B 2 512 ? 156.531 109.553 140.658 1.00 47.62 512 SER A C 1
ATOM 4889 O O . SER B 2 512 ? 155.513 109.369 141.315 1.00 47.62 512 SER A O 1
ATOM 4892 N N . LEU B 2 513 ? 157.532 108.682 140.630 1.00 53.70 513 LEU A N 1
ATOM 4893 C CA . LEU B 2 513 ? 157.429 107.447 141.398 1.00 53.70 513 LEU A CA 1
ATOM 4894 C C . LEU B 2 513 ? 157.603 107.690 142.889 1.00 53.70 513 LEU A C 1
ATOM 4895 O O . LEU B 2 513 ? 156.980 107.004 143.703 1.00 53.70 513 LEU A O 1
ATOM 4900 N N . LEU B 2 514 ? 158.449 108.647 143.266 1.00 52.96 514 LEU A N 1
ATOM 4901 C CA . LEU B 2 514 ? 158.672 108.927 144.677 1.00 52.96 514 LEU A CA 1
ATOM 4902 C C . LEU B 2 514 ? 157.494 109.652 145.300 1.00 52.96 514 LEU A C 1
ATOM 4903 O O . LEU B 2 514 ? 157.161 109.400 146.459 1.00 52.96 514 LEU A O 1
ATOM 4908 N N . TYR B 2 515 ? 156.840 110.528 144.542 1.00 49.29 515 TYR A N 1
ATOM 4909 C CA . TYR B 2 515 ? 155.623 111.158 145.025 1.00 49.29 515 TYR A CA 1
ATOM 4910 C C . TYR B 2 515 ? 154.510 110.136 145.181 1.00 49.29 515 TYR A C 1
ATOM 4911 O O . TYR B 2 515 ? 153.628 110.303 146.029 1.00 49.29 515 TYR A O 1
ATOM 4920 N N . GLU B 2 516 ? 154.556 109.054 144.406 1.00 58.43 516 GLU A N 1
ATOM 4921 C CA . GLU B 2 516 ? 153.556 108.010 144.540 1.00 58.43 516 GLU A CA 1
ATOM 4922 C C . GLU B 2 516 ? 153.846 107.057 145.692 1.00 58.43 516 GLU A C 1
ATOM 4923 O O . GLU B 2 516 ? 152.904 106.625 146.365 1.00 58.43 516 GLU A O 1
ATOM 4929 N N . TYR B 2 517 ? 155.116 106.711 145.950 1.00 62.81 517 TYR A N 1
ATOM 4930 C CA . TYR B 2 517 ? 155.417 105.987 147.187 1.00 62.81 517 TYR A CA 1
ATOM 4931 C C . TYR B 2 517 ? 155.109 106.828 148.409 1.00 62.81 517 TYR A C 1
ATOM 4932 O O . TYR B 2 517 ? 154.685 106.297 149.441 1.00 62.81 517 TYR A O 1
ATOM 4941 N N . PHE B 2 518 ? 155.296 108.137 148.302 1.00 58.63 518 PHE A N 1
ATOM 4942 C CA . PHE B 2 518 ? 154.988 109.016 149.412 1.00 58.63 518 PHE A CA 1
ATOM 4943 C C . PHE B 2 518 ? 153.500 109.053 149.682 1.00 58.63 518 PHE A C 1
ATOM 4944 O O . PHE B 2 518 ? 153.076 109.014 150.837 1.00 58.63 518 PHE A O 1
ATOM 4952 N N . THR B 2 519 ? 152.690 109.173 148.636 1.00 59.77 519 THR A N 1
ATOM 4953 C CA . THR B 2 519 ? 151.263 109.262 148.884 1.00 59.77 519 THR A CA 1
ATOM 4954 C C . THR B 2 519 ? 150.665 107.911 149.273 1.00 59.77 519 THR A C 1
ATOM 4955 O O . THR B 2 519 ? 149.665 107.877 150.003 1.00 59.77 519 THR A O 1
ATOM 4959 N N . VAL B 2 520 ? 151.288 106.801 148.881 1.00 63.81 520 VAL A N 1
ATOM 4960 C CA . VAL B 2 520 ? 150.781 105.505 149.313 1.00 63.81 520 VAL A CA 1
ATOM 4961 C C . VAL B 2 520 ? 151.155 105.218 150.767 1.00 63.81 520 VAL A C 1
ATOM 4962 O O . VAL B 2 520 ? 150.334 104.708 151.536 1.00 63.81 520 VAL A O 1
ATOM 4966 N N . TYR B 2 521 ? 152.382 105.550 151.187 1.00 69.04 521 TYR A N 1
ATOM 4967 C CA . TYR B 2 521 ? 152.714 105.378 152.601 1.00 69.04 521 TYR A CA 1
ATOM 4968 C C . TYR B 2 521 ? 152.023 106.409 153.476 1.00 69.04 521 TYR A C 1
ATOM 4969 O O . TYR B 2 521 ? 151.714 106.124 154.637 1.00 69.04 521 TYR A O 1
ATOM 4978 N N . ASN B 2 522 ? 151.763 107.598 152.935 1.00 68.70 522 ASN A N 1
ATOM 4979 C CA . ASN B 2 522 ? 150.992 108.598 153.657 1.00 68.70 522 ASN A CA 1
ATOM 4980 C C . ASN B 2 522 ? 149.550 108.156 153.844 1.00 68.70 522 ASN A C 1
ATOM 4981 O O . ASN B 2 522 ? 148.906 108.563 154.812 1.00 68.70 522 ASN A O 1
ATOM 4986 N N . GLU B 2 523 ? 149.016 107.346 152.931 1.00 82.28 523 GLU A N 1
ATOM 4987 C CA . GLU B 2 523 ? 147.680 106.834 153.190 1.00 82.28 523 GLU A CA 1
ATOM 4988 C C . GLU B 2 523 ? 147.703 105.560 154.028 1.00 82.28 523 GLU A C 1
ATOM 4989 O O . GLU B 2 523 ? 146.811 105.357 154.857 1.00 82.28 523 GLU A O 1
ATOM 4995 N N . LEU B 2 524 ? 148.714 104.705 153.867 1.00 81.47 524 LEU A N 1
ATOM 4996 C CA . LEU B 2 524 ? 148.790 103.470 154.643 1.00 81.47 524 LEU A CA 1
ATOM 4997 C C . LEU B 2 524 ? 149.304 103.660 156.055 1.00 81.47 524 LEU A C 1
ATOM 4998 O O . LEU B 2 524 ? 149.328 102.687 156.813 1.00 81.47 524 LEU A O 1
ATOM 5003 N N . THR B 2 525 ? 149.751 104.847 156.427 1.00 83.49 525 THR A N 1
ATOM 5004 C CA . THR B 2 525 ? 150.262 105.001 157.776 1.00 83.49 525 THR A CA 1
ATOM 5005 C C . THR B 2 525 ? 149.183 105.338 158.792 1.00 83.49 525 THR A C 1
ATOM 5006 O O . THR B 2 525 ? 149.456 105.272 159.992 1.00 83.49 525 THR A O 1
ATOM 5010 N N . LYS B 2 526 ? 147.968 105.677 158.361 1.00 87.38 526 LYS A N 1
ATOM 5011 C CA . LYS B 2 526 ? 146.914 106.054 159.296 1.00 87.38 526 LYS A CA 1
ATOM 5012 C C . LYS B 2 526 ? 145.691 105.153 159.184 1.00 87.38 526 LYS A C 1
ATOM 5013 O O . LYS B 2 526 ? 144.603 105.538 159.616 1.00 87.38 526 LYS A O 1
ATOM 5019 N N . VAL B 2 527 ? 145.841 103.971 158.612 1.00 93.80 527 VAL A N 1
ATOM 5020 C CA . VAL B 2 527 ? 144.757 103.003 158.545 1.00 93.80 527 VAL A CA 1
ATOM 5021 C C . VAL B 2 527 ? 144.906 101.999 159.684 1.00 93.80 527 VAL A C 1
ATOM 5022 O O . VAL B 2 527 ? 145.971 101.401 159.872 1.00 93.80 527 VAL A O 1
ATOM 5026 N N . LYS B 2 528 ? 143.850 101.850 160.480 1.00 103.75 528 LYS A N 1
ATOM 5027 C CA . LYS B 2 528 ? 143.849 100.963 161.635 1.00 103.75 528 LYS A CA 1
ATOM 5028 C C . LYS B 2 528 ? 143.065 99.692 161.343 1.00 103.75 528 LYS A C 1
ATOM 5029 O O . LYS B 2 528 ? 142.377 99.573 160.329 1.00 103.75 528 LYS A O 1
ATOM 5035 N N . TYR B 2 529 ? 143.155 98.740 162.268 1.00 111.93 529 TYR A N 1
ATOM 5036 C CA . TYR B 2 529 ? 142.382 97.514 162.155 1.00 111.93 529 TYR A CA 1
ATOM 5037 C C . TYR B 2 529 ? 142.174 96.928 163.542 1.00 111.93 529 TYR A C 1
ATOM 5038 O O . TYR B 2 529 ? 143.025 97.064 164.423 1.00 111.93 529 TYR A O 1
ATOM 5047 N N . VAL B 2 530 ? 141.036 96.265 163.723 1.00 116.62 530 VAL A N 1
ATOM 5048 C CA . VAL B 2 530 ? 140.704 95.596 164.975 1.00 116.62 530 VAL A CA 1
ATOM 5049 C C . VAL B 2 530 ? 140.416 94.132 164.676 1.00 116.62 530 VAL A C 1
ATOM 5050 O O . VAL B 2 530 ? 139.683 93.818 163.733 1.00 116.62 530 VAL A O 1
ATOM 5052 N N . THR B 2 531 ? 140.991 93.246 165.479 1.00 117.58 531 THR A N 1
ATOM 5053 C CA . THR B 2 531 ? 140.830 91.810 165.330 1.00 117.58 531 THR A CA 1
ATOM 5054 C C . THR B 2 531 ? 140.354 91.250 166.663 1.00 117.58 531 THR A C 1
ATOM 5055 O O . THR B 2 531 ? 140.671 91.800 167.722 1.00 117.58 531 THR A O 1
ATOM 5059 N N . GLU B 2 532 ? 139.534 90.194 166.610 1.00 115.06 532 GLU A N 1
ATOM 5060 C CA . GLU B 2 532 ? 139.220 89.411 167.799 1.00 115.06 532 GLU A CA 1
ATOM 5061 C C . GLU B 2 532 ? 140.505 88.834 168.381 1.00 115.06 532 GLU A C 1
ATOM 5062 O O . GLU B 2 532 ? 141.133 87.961 167.775 1.00 115.06 532 GLU A O 1
ATOM 5064 N N . GLY B 2 533 ? 140.905 89.326 169.552 1.00 116.44 533 GLY A N 1
ATOM 5065 C CA . GLY B 2 533 ? 142.220 89.066 170.098 1.00 116.44 533 GLY A CA 1
ATOM 5066 C C . GLY B 2 533 ? 143.194 90.214 169.950 1.00 116.44 533 GLY A C 1
ATOM 5067 O O . GLY B 2 533 ? 144.352 90.082 170.365 1.00 116.44 533 GLY A O 1
ATOM 5068 N N . MET B 2 534 ? 142.763 91.325 169.360 1.00 121.97 534 MET A N 1
ATOM 5069 C CA . MET B 2 534 ? 143.539 92.550 169.188 1.00 121.97 534 MET A CA 1
ATOM 5070 C C . MET B 2 534 ? 142.691 93.749 169.584 1.00 121.97 534 MET A C 1
ATOM 5071 O O . MET B 2 534 ? 142.545 94.715 168.831 1.00 121.97 534 MET A O 1
ATOM 5076 N N . ARG B 2 535 ? 142.103 93.680 170.787 1.00 117.71 535 ARG A N 1
ATOM 5077 C CA . ARG B 2 535 ? 141.043 94.583 171.238 1.00 117.71 535 ARG A CA 1
ATOM 5078 C C . ARG B 2 535 ? 141.463 96.049 171.340 1.00 117.71 535 ARG A C 1
ATOM 5079 O O . ARG B 2 535 ? 140.588 96.912 171.472 1.00 117.71 535 ARG A O 1
ATOM 5081 N N . LYS B 2 536 ? 142.758 96.356 171.298 1.00 116.41 536 LYS A N 1
ATOM 5082 C CA . LYS B 2 536 ? 143.216 97.732 171.183 1.00 116.41 536 LYS A CA 1
ATOM 5083 C C . LYS B 2 536 ? 143.543 98.002 169.718 1.00 116.41 536 LYS A C 1
ATOM 5084 O O . LYS B 2 536 ? 144.589 97.548 169.231 1.00 116.41 536 LYS A O 1
ATOM 5086 N N . PRO B 2 537 ? 142.683 98.718 168.968 1.00 111.99 537 PRO A N 1
ATOM 5087 C CA . PRO B 2 537 ? 142.888 98.831 167.516 1.00 111.99 537 PRO A CA 1
ATOM 5088 C C . PRO B 2 537 ? 144.055 99.729 167.144 1.00 111.99 537 PRO A C 1
ATOM 5089 O O . PRO B 2 537 ? 143.955 100.959 167.164 1.00 111.99 537 PRO A O 1
ATOM 5093 N N . ALA B 2 538 ? 145.165 99.105 166.772 1.00 105.38 538 ALA A N 1
ATOM 5094 C CA . ALA B 2 538 ? 146.396 99.830 166.525 1.00 105.38 538 ALA A CA 1
ATOM 5095 C C . ALA B 2 538 ? 146.535 100.153 165.044 1.00 105.38 538 ALA A C 1
ATOM 5096 O O . ALA B 2 538 ? 145.670 99.848 164.222 1.00 105.38 538 ALA A O 1
ATOM 5098 N N . PHE B 2 539 ? 147.654 100.777 164.699 1.00 100.63 539 PHE A N 1
ATOM 5099 C CA . PHE B 2 539 ? 147.986 101.049 163.312 1.00 100.63 539 PHE A CA 1
ATOM 5100 C C . PHE B 2 539 ? 148.625 99.806 162.702 1.00 100.63 539 PHE A C 1
ATOM 5101 O O . PHE B 2 539 ? 148.651 98.728 163.299 1.00 100.63 539 PHE A O 1
ATOM 5109 N N . LEU B 2 540 ? 149.173 99.950 161.503 1.00 100.76 540 LEU A N 1
ATOM 5110 C CA . LEU B 2 540 ? 149.915 98.875 160.869 1.00 100.76 540 LEU A CA 1
ATOM 5111 C C . LEU B 2 540 ? 151.393 99.010 161.206 1.00 100.76 540 LEU A C 1
ATOM 5112 O O . LEU B 2 540 ? 151.939 100.116 161.216 1.00 100.76 540 LEU A O 1
ATOM 5117 N N . SER B 2 541 ? 152.036 97.883 161.491 1.00 101.68 541 SER A N 1
ATOM 5118 C CA . SER B 2 541 ? 153.479 97.885 161.661 1.00 101.68 541 SER A CA 1
ATOM 5119 C C . SER B 2 541 ? 154.156 98.048 160.306 1.00 101.68 541 SER A C 1
ATOM 5120 O O . SER B 2 541 ? 153.578 97.746 159.261 1.00 101.68 541 SER A O 1
ATOM 5123 N N . GLY B 2 542 ? 155.403 98.524 160.336 1.00 99.59 542 GLY A N 1
ATOM 5124 C CA . GLY B 2 542 ? 156.073 98.936 159.110 1.00 99.59 542 GLY A CA 1
ATOM 5125 C C . GLY B 2 542 ? 156.407 97.802 158.159 1.00 99.59 542 GLY A C 1
ATOM 5126 O O . GLY B 2 542 ? 156.431 97.997 156.937 1.00 99.59 542 GLY A O 1
ATOM 5127 N N . GLU B 2 543 ? 156.660 96.606 158.693 1.00 104.03 543 GLU A N 1
ATOM 5128 C CA . GLU B 2 543 ? 156.873 95.459 157.823 1.00 104.03 543 GLU A CA 1
ATOM 5129 C C . GLU B 2 543 ? 155.567 95.002 157.188 1.00 104.03 543 GLU A C 1
ATOM 5130 O O . GLU B 2 543 ? 155.563 94.541 156.038 1.00 104.03 543 GLU A O 1
ATOM 5136 N N . GLN B 2 544 ? 154.452 95.142 157.912 1.00 102.99 544 GLN A N 1
ATOM 5137 C CA . GLN B 2 544 ? 153.147 94.941 157.299 1.00 102.99 544 GLN A CA 1
ATOM 5138 C C . GLN B 2 544 ? 152.867 95.987 156.232 1.00 102.99 544 GLN A C 1
ATOM 5139 O O . GLN B 2 544 ? 152.213 95.682 155.234 1.00 102.99 544 GLN A O 1
ATOM 5145 N N . LYS B 2 545 ? 153.353 97.216 156.419 1.00 93.87 545 LYS A N 1
ATOM 5146 C CA . LYS B 2 545 ? 153.194 98.238 155.392 1.00 93.87 545 LYS A CA 1
ATOM 5147 C C . LYS B 2 545 ? 153.985 97.893 154.143 1.00 93.87 545 LYS A C 1
ATOM 5148 O O . LYS B 2 545 ? 153.502 98.095 153.023 1.00 93.87 545 LYS A O 1
ATOM 5154 N N . LYS B 2 546 ? 155.203 97.369 154.315 1.00 95.43 546 LYS A N 1
ATOM 5155 C CA . LYS B 2 546 ? 156.009 96.989 153.160 1.00 95.43 546 LYS A CA 1
ATOM 5156 C C . LYS B 2 546 ? 155.413 95.787 152.441 1.00 95.43 546 LYS A C 1
ATOM 5157 O O . LYS B 2 546 ? 155.458 95.714 151.210 1.00 95.43 546 LYS A O 1
ATOM 5159 N N . ALA B 2 547 ? 154.822 94.850 153.185 1.00 97.57 547 ALA A N 1
ATOM 5160 C CA . ALA B 2 547 ? 154.217 93.694 152.533 1.00 97.57 547 ALA A CA 1
ATOM 5161 C C . ALA B 2 547 ? 152.897 94.037 151.854 1.00 97.57 547 ALA A C 1
ATOM 5162 O O . ALA B 2 547 ? 152.604 93.499 150.782 1.00 97.57 547 ALA A O 1
ATOM 5164 N N . ILE B 2 548 ? 152.101 94.926 152.449 1.00 94.50 548 ILE A N 1
ATOM 5165 C CA . ILE B 2 548 ? 150.855 95.361 151.822 1.00 94.50 548 ILE A CA 1
ATOM 5166 C C . ILE B 2 548 ? 151.137 96.182 150.568 1.00 94.50 548 ILE A C 1
ATOM 5167 O O . ILE B 2 548 ? 150.469 96.013 149.54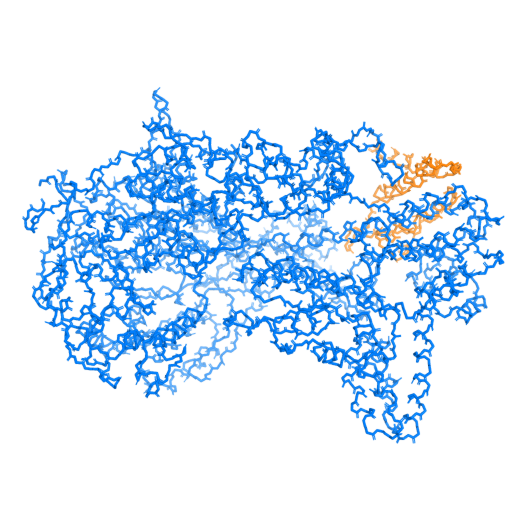2 1.00 94.50 548 ILE A O 1
ATOM 5172 N N . VAL B 2 549 ? 152.161 97.038 150.595 1.00 90.35 549 VAL A N 1
ATOM 5173 C CA . VAL B 2 549 ? 152.466 97.786 149.378 1.00 90.35 549 VAL A CA 1
ATOM 5174 C C . VAL B 2 549 ? 153.205 96.924 148.355 1.00 90.35 549 VAL A C 1
ATOM 5175 O O . VAL B 2 549 ? 153.149 97.216 147.157 1.00 90.35 549 VAL A O 1
ATOM 5179 N N . ASP B 2 550 ? 153.856 95.837 148.772 1.00 96.33 550 ASP A N 1
ATOM 5180 C CA . ASP B 2 550 ? 154.517 94.959 147.814 1.00 96.33 550 ASP A CA 1
ATOM 5181 C C . ASP B 2 550 ? 153.651 93.794 147.358 1.00 96.33 550 ASP A C 1
ATOM 5182 O O . ASP B 2 550 ? 154.106 92.993 146.537 1.00 96.33 550 ASP A O 1
ATOM 5187 N N . LEU B 2 551 ? 152.426 93.670 147.862 1.00 95.67 551 LEU A N 1
ATOM 5188 C CA . LEU B 2 551 ? 151.525 92.631 147.394 1.00 95.67 551 LEU A CA 1
ATOM 5189 C C . LEU B 2 551 ? 150.258 93.163 146.752 1.00 95.67 551 LEU A C 1
ATOM 5190 O O . LEU B 2 551 ? 149.620 92.428 145.994 1.00 95.67 551 LEU A O 1
ATOM 5195 N N . LEU B 2 552 ? 149.868 94.402 147.036 1.00 92.71 552 LEU A N 1
ATOM 5196 C CA . LEU B 2 552 ? 148.601 94.921 146.537 1.00 92.71 552 LEU A CA 1
ATOM 5197 C C . LEU B 2 552 ? 148.770 96.153 145.666 1.00 92.71 552 LEU A C 1
ATOM 5198 O O . LEU B 2 552 ? 148.159 96.241 144.599 1.00 92.71 552 LEU A O 1
ATOM 5203 N N . PHE B 2 553 ? 149.589 97.108 146.081 1.00 82.35 553 PHE A N 1
ATOM 5204 C CA . PHE B 2 553 ? 149.817 98.277 145.253 1.00 82.35 553 PHE A CA 1
ATOM 5205 C C . PHE B 2 553 ? 150.756 97.999 144.092 1.00 82.35 553 PHE A C 1
ATOM 5206 O O . PHE B 2 553 ? 150.915 98.866 143.228 1.00 82.35 553 PHE A O 1
ATOM 5214 N N . LYS B 2 554 ? 151.380 96.824 144.051 1.00 85.91 554 LYS A N 1
ATOM 5215 C CA . LYS B 2 554 ? 152.194 96.411 142.918 1.00 85.91 554 LYS A CA 1
ATOM 5216 C C . LYS B 2 554 ? 151.566 95.269 142.131 1.00 85.91 554 LYS A C 1
ATOM 5217 O O . LYS B 2 554 ? 152.232 94.677 141.277 1.00 85.91 554 LYS A O 1
ATOM 5223 N N . THR B 2 555 ? 150.305 94.945 142.393 1.00 89.39 555 THR A N 1
ATOM 5224 C CA . THR B 2 555 ? 149.562 93.996 141.578 1.00 89.39 555 THR A CA 1
ATOM 5225 C C . THR B 2 555 ? 148.355 94.631 140.909 1.00 89.39 555 THR A C 1
ATOM 5226 O O . THR B 2 555 ? 148.210 94.537 139.685 1.00 89.39 555 THR A O 1
ATOM 5230 N N . ASN B 2 556 ? 147.492 95.290 141.670 1.00 91.80 556 ASN A N 1
ATOM 5231 C CA . ASN B 2 556 ? 146.338 95.960 141.097 1.00 91.80 556 ASN A CA 1
ATOM 5232 C C . ASN B 2 556 ? 146.663 97.414 140.779 1.00 91.80 556 ASN A C 1
ATOM 5233 O O . ASN B 2 556 ? 147.685 97.957 141.192 1.00 91.80 556 ASN A O 1
ATOM 5238 N N . ARG B 2 557 ? 145.773 98.048 140.019 1.00 88.74 557 ARG A N 1
ATOM 5239 C CA . ARG B 2 557 ? 145.912 99.475 139.767 1.00 88.74 557 ARG A CA 1
ATOM 5240 C C . ARG B 2 557 ? 145.370 100.277 140.936 1.00 88.74 557 ARG A C 1
ATOM 5241 O O . ARG B 2 557 ? 146.109 100.998 141.611 1.00 88.74 557 ARG A O 1
ATOM 5249 N N . LYS B 2 558 ? 144.073 100.161 141.181 1.00 91.97 558 LYS A N 1
ATOM 5250 C CA . LYS B 2 558 ? 143.443 100.707 142.366 1.00 91.97 558 LYS A CA 1
ATOM 5251 C C . LYS B 2 558 ? 143.249 99.577 143.361 1.00 91.97 558 LYS A C 1
ATOM 5252 O O . LYS B 2 558 ? 142.991 98.436 142.972 1.00 91.97 558 LYS A O 1
ATOM 5254 N N . VAL B 2 559 ? 143.397 99.889 144.641 1.00 95.40 559 VAL A N 1
ATOM 5255 C CA . VAL B 2 559 ? 143.244 98.909 145.705 1.00 95.40 559 VAL A CA 1
ATOM 5256 C C . VAL B 2 559 ? 142.069 99.344 146.561 1.00 95.40 559 VAL A C 1
ATOM 5257 O O . VAL B 2 559 ? 142.119 100.394 147.211 1.00 95.40 559 VAL A O 1
ATOM 5261 N N . THR B 2 560 ? 140.997 98.566 146.534 1.00 102.03 560 THR A N 1
ATOM 5262 C CA . THR B 2 560 ? 139.938 98.748 147.504 1.00 102.03 560 THR A CA 1
ATOM 5263 C C . THR B 2 560 ? 140.216 97.840 148.698 1.00 102.03 560 THR A C 1
ATOM 5264 O O . THR B 2 560 ? 141.179 97.073 148.711 1.00 102.03 560 THR A O 1
ATOM 5268 N N . VAL B 2 561 ? 139.366 97.931 149.722 1.00 101.32 561 VAL A N 1
ATOM 5269 C CA . VAL B 2 561 ? 139.669 97.308 151.004 1.00 101.32 561 VAL A CA 1
ATOM 5270 C C . VAL B 2 561 ? 139.525 95.787 150.949 1.00 101.32 561 VAL A C 1
ATOM 5271 O O . VAL B 2 561 ? 140.188 95.076 151.717 1.00 101.32 561 VAL A O 1
ATOM 5275 N N . LYS B 2 562 ? 138.738 95.267 149.998 1.00 104.43 562 LYS A N 1
ATOM 5276 C CA . LYS B 2 562 ? 138.437 93.837 149.949 1.00 104.43 562 LYS A CA 1
ATOM 5277 C C . LYS B 2 562 ? 139.658 92.994 149.596 1.00 104.43 562 LYS A C 1
ATOM 5278 O O . LYS B 2 562 ? 139.725 91.819 149.971 1.00 104.43 562 LYS A O 1
ATOM 5280 N N . GLN B 2 563 ? 140.630 93.562 148.886 1.00 107.33 563 GLN A N 1
ATOM 5281 C CA . GLN B 2 563 ? 141.874 92.839 148.674 1.00 107.33 563 GLN A CA 1
ATOM 5282 C C . GLN B 2 563 ? 142.799 92.937 149.871 1.00 107.33 563 GLN A C 1
ATOM 5283 O O . GLN B 2 563 ? 143.679 92.088 150.029 1.00 107.33 563 GLN A O 1
ATOM 5289 N N . LEU B 2 564 ? 142.633 93.956 150.707 1.00 108.25 564 LEU A N 1
ATOM 5290 C CA . LEU B 2 564 ? 143.432 94.019 151.919 1.00 108.25 564 LEU A CA 1
ATOM 5291 C C . LEU B 2 564 ? 142.908 93.014 152.934 1.00 108.25 564 LEU A C 1
ATOM 5292 O O . LEU B 2 564 ? 143.690 92.306 153.581 1.00 108.25 564 LEU A O 1
ATOM 5297 N N . LYS B 2 565 ? 141.583 92.919 153.056 1.00 112.51 565 LYS A N 1
ATOM 5298 C CA . LYS B 2 565 ? 140.983 91.947 153.960 1.00 112.51 565 LYS A CA 1
ATOM 5299 C C . LYS B 2 565 ? 141.057 90.534 153.398 1.00 112.51 565 LYS A C 1
ATOM 5300 O O . LYS B 2 565 ? 141.037 89.565 154.165 1.00 112.51 565 LYS A O 1
ATOM 5302 N N . GLU B 2 566 ? 141.140 90.394 152.076 1.00 111.93 566 GLU A N 1
ATOM 5303 C CA . GLU B 2 566 ? 141.136 89.072 151.459 1.00 111.93 566 GLU A CA 1
ATOM 5304 C C . GLU B 2 566 ? 142.548 88.554 151.202 1.00 111.93 566 GLU A C 1
ATOM 5305 O O . GLU B 2 566 ? 142.941 87.517 151.743 1.00 111.93 566 GLU A O 1
ATOM 5307 N N . ASP B 2 567 ? 143.325 89.274 150.390 1.00 115.06 567 ASP A N 1
ATOM 5308 C CA . ASP B 2 567 ? 144.601 88.741 149.923 1.00 115.06 567 ASP A CA 1
ATOM 5309 C C . ASP B 2 567 ? 145.682 88.818 150.997 1.00 115.06 567 ASP A C 1
ATOM 5310 O O . ASP B 2 567 ? 146.567 87.958 151.038 1.00 115.06 567 ASP A O 1
ATOM 5315 N N . TYR B 2 568 ? 145.632 89.813 151.882 1.00 116.71 568 TYR A N 1
ATOM 5316 C CA . TYR B 2 568 ? 146.648 89.914 152.924 1.00 116.71 568 TYR A CA 1
ATOM 5317 C C . TYR B 2 568 ? 146.177 89.345 154.257 1.00 116.71 568 TYR A C 1
ATOM 5318 O O . TYR B 2 568 ? 146.868 88.512 154.849 1.00 116.71 568 TYR A O 1
ATOM 5327 N N . PHE B 2 569 ? 145.019 89.785 154.752 1.00 118.86 569 PHE A N 1
ATOM 5328 C CA . PHE B 2 569 ? 144.584 89.355 156.078 1.00 118.86 569 PHE A CA 1
ATOM 5329 C C . PHE B 2 569 ? 144.062 87.924 156.086 1.00 118.86 569 PHE A C 1
ATOM 5330 O O . PHE B 2 569 ? 144.388 87.156 156.995 1.00 118.86 569 PHE A O 1
ATOM 5338 N N . LYS B 2 570 ? 143.254 87.544 155.100 1.00 118.24 570 LYS A N 1
ATOM 5339 C CA . LYS B 2 570 ? 142.648 86.219 155.100 1.00 118.24 570 LYS A CA 1
ATOM 5340 C C . LYS B 2 570 ? 143.543 85.146 154.498 1.00 118.24 570 LYS A C 1
ATOM 5341 O O . LYS B 2 570 ? 143.271 83.956 154.690 1.00 118.24 570 LYS A O 1
ATOM 5343 N N . LYS B 2 571 ? 144.594 85.529 153.779 1.00 119.74 571 LYS A N 1
ATOM 5344 C CA . LYS B 2 571 ? 145.469 84.569 153.122 1.00 119.74 571 LYS A CA 1
ATOM 5345 C C . LYS B 2 571 ? 146.878 84.561 153.692 1.00 119.74 571 LYS A C 1
ATOM 5346 O O . LYS B 2 571 ? 147.390 83.501 154.063 1.00 119.74 571 LYS A O 1
ATOM 5348 N N . ILE B 2 572 ? 147.525 85.721 153.768 1.00 120.77 572 ILE A N 1
ATOM 5349 C CA . ILE B 2 572 ? 148.914 85.776 154.214 1.00 120.77 572 ILE A CA 1
ATOM 5350 C C . ILE B 2 572 ? 148.996 85.689 155.730 1.00 120.77 572 ILE A C 1
ATOM 5351 O O . ILE B 2 572 ? 149.652 84.802 156.288 1.00 120.77 572 ILE A O 1
ATOM 5356 N N . GLU B 2 573 ? 148.329 86.609 156.420 1.00 125.81 573 GLU A N 1
ATOM 5357 C CA . GLU B 2 573 ? 148.335 86.617 157.874 1.00 125.81 573 GLU A CA 1
ATOM 5358 C C . GLU B 2 573 ? 147.287 85.669 158.456 1.00 125.81 573 GLU A C 1
ATOM 5359 O O . GLU B 2 573 ? 147.345 85.369 159.653 1.00 125.81 573 GLU A O 1
ATOM 5365 N N . CYS B 2 574 ? 146.355 85.202 157.617 1.00 126.49 574 CYS A N 1
ATOM 5366 C CA . CYS B 2 574 ? 145.381 84.123 157.865 1.00 126.49 574 CYS A CA 1
ATOM 5367 C C . CYS B 2 574 ? 144.569 84.321 159.152 1.00 126.49 574 CYS A C 1
ATOM 5368 O O . CYS B 2 574 ? 144.618 83.525 160.091 1.00 126.49 574 CYS A O 1
ATOM 5371 N N . PHE B 2 575 ? 143.792 85.401 159.169 1.00 124.83 575 PHE A N 1
ATOM 5372 C CA . PHE B 2 575 ? 142.741 85.562 160.161 1.00 124.83 575 PHE A CA 1
ATOM 5373 C C . PHE B 2 575 ? 141.426 85.022 159.607 1.00 124.83 575 PHE A C 1
ATOM 5374 O O . PHE B 2 575 ? 141.391 84.328 158.588 1.00 124.83 575 PHE A O 1
ATOM 5382 N N . ASP B 2 576 ? 140.324 85.330 160.290 1.00 120.00 576 ASP A N 1
ATOM 5383 C CA . ASP B 2 576 ? 138.992 84.932 159.858 1.00 120.00 576 ASP A CA 1
ATOM 5384 C C . ASP B 2 576 ? 138.146 86.111 159.403 1.00 120.00 576 ASP A C 1
ATOM 5385 O O . ASP B 2 576 ? 137.510 86.040 158.347 1.00 120.00 576 ASP A O 1
ATOM 5387 N N . SER B 2 577 ? 138.120 87.193 160.180 1.00 117.54 577 SER A N 1
ATOM 5388 C CA . SER B 2 577 ? 137.379 88.402 159.820 1.00 117.54 577 SER A CA 1
ATOM 5389 C C . SER B 2 577 ? 137.965 89.562 160.605 1.00 117.54 577 SER A C 1
ATOM 5390 O O . SER B 2 577 ? 137.940 89.544 161.840 1.00 117.54 577 SER A O 1
ATOM 5393 N N . VAL B 2 578 ? 138.496 90.560 159.901 1.00 115.76 578 VAL A N 1
ATOM 5394 C CA . VAL B 2 578 ? 139.145 91.712 160.520 1.00 115.76 578 VAL A CA 1
ATOM 5395 C C . VAL B 2 578 ? 138.507 92.976 159.967 1.00 115.76 578 VAL A C 1
ATOM 5396 O O . VAL B 2 578 ? 138.534 93.207 158.753 1.00 115.76 578 VAL A O 1
ATOM 5400 N N . GLU B 2 579 ? 137.942 93.796 160.850 1.00 115.38 579 GLU A N 1
ATOM 5401 C CA . GLU B 2 579 ? 137.446 95.103 160.448 1.00 115.38 579 GLU A CA 1
ATOM 5402 C C . GLU B 2 579 ? 138.618 96.062 160.290 1.00 115.38 579 GLU A C 1
ATOM 5403 O O . GLU B 2 579 ? 139.588 96.012 161.052 1.00 115.38 579 GLU A O 1
ATOM 5409 N N . ILE B 2 580 ? 138.523 96.935 159.291 1.00 110.40 580 ILE A N 1
ATOM 5410 C CA . ILE B 2 580 ? 139.601 97.839 158.911 1.00 110.40 580 ILE A CA 1
ATOM 5411 C C . ILE B 2 580 ? 139.068 99.262 158.978 1.00 110.40 580 ILE A C 1
ATOM 5412 O O . ILE B 2 580 ? 138.080 99.592 158.313 1.00 110.40 580 ILE A O 1
ATOM 5417 N N . SER B 2 581 ? 139.723 100.099 159.775 1.00 106.13 581 SER A N 1
ATOM 5418 C CA . SER B 2 581 ? 139.281 101.459 160.032 1.00 106.13 581 SER A CA 1
ATOM 5419 C C . SER B 2 581 ? 140.298 102.454 159.489 1.00 106.13 581 SER A C 1
ATOM 5420 O O . SER B 2 581 ? 141.477 102.141 159.323 1.00 106.13 581 SER A O 1
ATOM 5423 N N . GLY B 2 582 ? 139.831 103.671 159.225 1.00 97.76 582 GLY A N 1
ATOM 5424 C CA . GLY B 2 582 ? 140.667 104.715 158.684 1.00 97.76 582 GLY A CA 1
ATOM 5425 C C . GLY B 2 582 ? 140.621 104.860 157.178 1.00 97.76 582 GLY A C 1
ATOM 5426 O O . GLY B 2 582 ? 140.993 105.918 156.662 1.00 97.76 582 GLY A O 1
ATOM 5427 N N . VAL B 2 583 ? 140.181 103.833 156.460 1.00 96.19 583 VAL A N 1
ATOM 5428 C CA . VAL B 2 583 ? 140.037 103.882 155.011 1.00 96.19 583 VAL A CA 1
ATOM 5429 C C . VAL B 2 583 ? 138.585 103.573 154.665 1.00 96.19 583 VAL A C 1
ATOM 5430 O O . VAL B 2 583 ? 137.965 102.683 155.259 1.00 96.19 583 VAL A O 1
ATOM 5434 N N . GLU B 2 584 ? 138.020 104.356 153.752 1.00 101.31 584 GLU A N 1
ATOM 5435 C CA . GLU B 2 584 ? 136.599 104.288 153.421 1.00 101.31 584 GLU A CA 1
ATOM 5436 C C . GLU B 2 584 ? 136.429 103.567 152.085 1.00 101.31 584 GLU A C 1
ATOM 5437 O O . GLU B 2 584 ? 136.394 104.194 151.025 1.00 101.31 584 GLU A O 1
ATOM 5439 N N . ASP B 2 585 ? 136.397 102.231 152.151 1.00 102.25 585 ASP A N 1
ATOM 5440 C CA . ASP B 2 585 ? 135.912 101.315 151.116 1.00 102.25 585 ASP A CA 1
ATOM 5441 C C . ASP B 2 585 ? 136.756 101.243 149.844 1.00 102.25 585 ASP A C 1
ATOM 5442 O O . ASP B 2 585 ? 136.499 100.379 149.001 1.00 102.25 585 ASP A O 1
ATOM 5444 N N . ARG B 2 586 ? 137.768 102.105 149.710 1.00 97.95 586 ARG A N 1
ATOM 5445 C CA . ARG B 2 586 ? 138.709 102.144 148.596 1.00 97.95 586 ARG A CA 1
ATOM 5446 C C . ARG B 2 586 ? 139.826 103.111 148.947 1.00 97.95 586 ARG A C 1
ATOM 5447 O O . ARG B 2 586 ? 139.562 104.176 149.509 1.00 97.95 586 ARG A O 1
ATOM 5449 N N . PHE B 2 587 ? 141.064 102.746 148.619 1.00 89.67 587 PHE A N 1
ATOM 5450 C CA . PHE B 2 587 ? 142.152 103.706 148.732 1.00 89.67 587 PHE A CA 1
ATOM 5451 C C . PHE B 2 587 ? 142.025 104.774 147.660 1.00 89.67 587 PHE A C 1
ATOM 5452 O O . PHE B 2 587 ? 141.467 104.547 146.585 1.00 89.67 587 PHE A O 1
ATOM 5460 N N . ASN B 2 588 ? 142.540 105.956 147.970 1.00 86.25 588 ASN A N 1
ATOM 5461 C CA . ASN B 2 588 ? 142.521 107.047 147.015 1.00 86.25 588 ASN A CA 1
ATOM 5462 C C . ASN B 2 588 ? 143.829 107.180 146.261 1.00 86.25 588 ASN A C 1
ATOM 5463 O O . ASN B 2 588 ? 143.839 107.772 145.179 1.00 86.25 588 ASN A O 1
ATOM 5468 N N . ALA B 2 589 ? 144.920 106.648 146.800 1.00 78.68 589 ALA A N 1
ATOM 5469 C CA . ALA B 2 589 ? 146.217 106.685 146.145 1.00 78.68 589 ALA A CA 1
ATOM 5470 C C . ALA B 2 589 ? 146.427 105.431 145.312 1.00 78.68 589 ALA A C 1
ATOM 5471 O O . ALA B 2 589 ? 145.738 104.425 145.473 1.00 78.68 589 ALA A O 1
ATOM 5473 N N . SER B 2 590 ? 147.404 105.505 144.416 1.00 73.95 590 SER A N 1
ATOM 5474 C CA . SER B 2 590 ? 147.697 104.406 143.512 1.00 73.95 590 SER A CA 1
ATOM 5475 C C . SER B 2 590 ? 149.108 104.589 142.986 1.00 73.95 590 SER A C 1
ATOM 5476 O O . SER B 2 590 ? 149.634 105.702 142.960 1.00 73.95 590 SER A O 1
ATOM 5479 N N . LEU B 2 591 ? 149.717 103.483 142.574 1.00 67.25 591 LEU A N 1
ATOM 5480 C CA . LEU B 2 591 ? 151.031 103.525 141.941 1.00 67.25 591 LEU A CA 1
ATOM 5481 C C . LEU B 2 591 ? 150.866 103.478 140.424 1.00 67.25 591 LEU A C 1
ATOM 5482 O O . LEU B 2 591 ? 151.217 102.509 139.762 1.00 67.25 591 LEU A O 1
ATOM 5487 N N . GLY B 2 592 ? 150.345 104.576 139.877 1.00 67.90 592 GLY A N 1
ATOM 5488 C CA . GLY B 2 592 ? 149.878 104.557 138.499 1.00 67.90 592 GLY A CA 1
ATOM 5489 C C . GLY B 2 592 ? 150.993 104.518 137.471 1.00 67.90 592 GLY A C 1
ATOM 5490 O O . GLY B 2 592 ? 150.922 103.764 136.496 1.00 67.90 592 GLY A O 1
ATOM 5491 N N . THR B 2 593 ? 152.039 105.323 137.673 1.00 60.46 593 THR A N 1
ATOM 5492 C CA . THR B 2 593 ? 153.141 105.363 136.719 1.00 60.46 593 THR A CA 1
ATOM 5493 C C . THR B 2 593 ? 153.949 104.072 136.751 1.00 60.46 593 THR A C 1
ATOM 5494 O O . THR B 2 593 ? 154.520 103.669 135.731 1.00 60.46 593 THR A O 1
ATOM 5498 N N . TYR B 2 594 ? 153.955 103.388 137.894 1.00 73.14 594 TYR A N 1
ATOM 5499 C CA . TYR B 2 594 ? 154.533 102.053 137.978 1.00 73.14 594 TYR A CA 1
ATOM 5500 C C . TYR B 2 594 ? 153.817 101.077 137.050 1.00 73.14 594 TYR A C 1
ATOM 5501 O O . TYR B 2 594 ? 154.452 100.225 136.419 1.00 73.14 594 TYR A O 1
ATOM 5510 N N . HIS B 2 595 ? 152.496 101.196 136.939 1.00 77.21 595 HIS A N 1
ATOM 5511 C CA . HIS B 2 595 ? 151.763 100.303 136.055 1.00 77.21 595 HIS A CA 1
ATOM 5512 C C . HIS B 2 595 ? 151.840 100.736 134.597 1.00 77.21 595 HIS A C 1
ATOM 5513 O O . HIS B 2 595 ? 151.782 99.876 133.708 1.00 77.21 595 HIS A O 1
ATOM 5520 N N . ASP B 2 596 ? 151.965 102.041 134.327 1.00 67.71 596 ASP A N 1
ATOM 5521 C CA . ASP B 2 596 ? 152.155 102.492 132.950 1.00 67.71 596 ASP A CA 1
ATOM 5522 C C . ASP B 2 596 ? 153.491 102.016 132.400 1.00 67.71 596 ASP A C 1
ATOM 5523 O O . ASP B 2 596 ? 153.550 101.375 131.338 1.00 67.71 596 ASP A O 1
ATOM 5528 N N . LEU B 2 597 ? 154.576 102.326 133.116 1.00 68.52 597 LEU A N 1
ATOM 5529 C CA . LEU B 2 597 ? 155.901 101.901 132.687 1.00 68.52 597 LEU A CA 1
ATOM 5530 C C . LEU B 2 597 ? 156.027 100.393 132.713 1.00 68.52 597 LEU A C 1
ATOM 5531 O O . LEU B 2 597 ? 156.719 99.824 131.870 1.00 68.52 597 LEU A O 1
ATOM 5536 N N . LEU B 2 598 ? 155.350 99.731 133.657 1.00 76.04 598 LEU A N 1
ATOM 5537 C CA . LEU B 2 598 ? 155.354 98.275 133.686 1.00 76.04 598 LEU A CA 1
ATOM 5538 C C . LEU B 2 598 ? 154.656 97.692 132.468 1.00 76.04 598 LEU A C 1
ATOM 5539 O O . LEU B 2 598 ? 155.066 96.645 131.965 1.00 76.04 598 LEU A O 1
ATOM 5544 N N . LYS B 2 599 ? 153.623 98.365 131.964 1.00 77.31 599 LYS A N 1
ATOM 5545 C CA . LYS B 2 599 ? 153.005 97.915 130.722 1.00 77.31 599 LYS A CA 1
ATOM 5546 C C . LYS B 2 599 ? 153.905 98.166 129.518 1.00 77.31 599 LYS A C 1
ATOM 5547 O O . LYS B 2 599 ? 153.902 97.370 128.574 1.00 77.31 599 LYS A O 1
ATOM 5553 N N . ILE B 2 600 ? 154.695 99.242 129.533 1.00 78.82 600 ILE A N 1
ATOM 5554 C CA . ILE B 2 600 ? 155.550 99.519 128.379 1.00 78.82 600 ILE A CA 1
ATOM 5555 C C . ILE B 2 600 ? 156.749 98.570 128.339 1.00 78.82 600 ILE A C 1
ATOM 5556 O O . ILE B 2 600 ? 156.981 97.900 127.327 1.00 78.82 600 ILE A O 1
ATOM 5561 N N . ILE B 2 601 ? 157.520 98.476 129.426 1.00 86.48 601 ILE A N 1
ATOM 5562 C CA . ILE B 2 601 ? 158.733 97.660 129.352 1.00 86.48 601 ILE A CA 1
ATOM 5563 C C . ILE B 2 601 ? 158.427 96.171 129.527 1.00 86.48 601 ILE A C 1
ATOM 5564 O O . ILE B 2 601 ? 159.008 95.333 128.825 1.00 86.48 601 ILE A O 1
ATOM 5569 N N . LYS B 2 602 ? 157.475 95.827 130.402 1.00 90.83 602 LYS A N 1
ATOM 5570 C CA . LYS B 2 602 ? 157.254 94.468 130.918 1.00 90.83 602 LYS A CA 1
ATOM 5571 C C . LYS B 2 602 ? 158.549 93.861 131.468 1.00 90.83 602 LYS A C 1
ATOM 5572 O O . LYS B 2 602 ? 159.068 92.862 130.969 1.00 90.83 602 LYS A O 1
ATOM 5574 N N . ASP B 2 603 ? 159.069 94.499 132.518 1.00 98.67 603 ASP A N 1
ATOM 5575 C CA . ASP B 2 603 ? 160.239 93.994 133.236 1.00 98.67 603 ASP A CA 1
ATOM 5576 C C . ASP B 2 603 ? 160.126 94.455 134.682 1.00 98.67 603 ASP A C 1
ATOM 5577 O O . ASP B 2 603 ? 160.402 95.616 134.994 1.00 98.67 603 ASP A O 1
ATOM 5582 N N . LYS B 2 604 ? 159.733 93.532 135.556 1.00 97.07 604 LYS A N 1
ATOM 5583 C CA . LYS B 2 604 ? 159.562 93.818 136.975 1.00 97.07 604 LYS A CA 1
ATOM 5584 C C . LYS B 2 604 ? 160.894 94.107 137.659 1.00 97.07 604 LYS A C 1
ATOM 5585 O O . LYS B 2 604 ? 160.957 94.947 138.567 1.00 97.07 604 LYS A O 1
ATOM 5591 N N . ASP B 2 605 ? 161.962 93.433 137.215 1.00 102.85 605 ASP A N 1
ATOM 5592 C CA . ASP B 2 605 ? 163.275 93.571 137.836 1.00 102.85 605 ASP A CA 1
ATOM 5593 C C . ASP B 2 605 ? 163.882 94.944 137.600 1.00 102.85 605 ASP A C 1
ATOM 5594 O O . ASP B 2 605 ? 164.690 95.407 138.408 1.00 102.85 605 ASP A O 1
ATOM 5599 N N . PHE B 2 606 ? 163.528 95.600 136.498 1.00 98.62 606 PHE A N 1
ATOM 5600 C CA . PHE B 2 606 ? 164.062 96.928 136.228 1.00 98.62 606 PHE A CA 1
ATOM 5601 C C . PHE B 2 606 ? 163.393 97.977 137.099 1.00 98.62 606 PHE A C 1
ATOM 5602 O O . PHE B 2 606 ? 164.059 98.887 137.605 1.00 98.62 606 PHE A O 1
ATOM 5610 N N . LEU B 2 607 ? 162.081 97.857 137.292 1.00 91.23 607 LEU A N 1
ATOM 5611 C CA . LEU B 2 607 ? 161.363 98.814 138.117 1.00 91.23 607 LEU A CA 1
ATOM 5612 C C . LEU B 2 607 ? 161.663 98.619 139.595 1.00 91.23 607 LEU A C 1
ATOM 5613 O O . LEU B 2 607 ? 161.680 99.592 140.353 1.00 91.23 607 LEU A O 1
ATOM 5618 N N . ASP B 2 608 ? 161.890 97.378 140.028 1.00 100.96 608 ASP A N 1
ATOM 5619 C CA . ASP B 2 608 ? 162.119 97.080 141.437 1.00 100.96 608 ASP A CA 1
ATOM 5620 C C . ASP B 2 608 ? 163.594 96.965 141.806 1.00 100.96 608 ASP A C 1
ATOM 5621 O O . ASP B 2 608 ? 163.903 96.557 142.926 1.00 100.96 608 ASP A O 1
ATOM 5626 N N . ASN B 2 609 ? 164.507 97.313 140.898 1.00 109.73 609 ASN A N 1
ATOM 5627 C CA . ASN B 2 609 ? 165.932 97.227 141.204 1.00 109.73 609 ASN A CA 1
ATOM 5628 C C . ASN B 2 609 ? 166.343 98.277 142.227 1.00 109.73 609 ASN A C 1
ATOM 5629 O O . ASN B 2 609 ? 167.308 98.069 142.972 1.00 109.73 609 ASN A O 1
ATOM 5634 N N . GLU B 2 610 ? 165.673 99.436 142.214 1.00 113.34 610 GLU A N 1
ATOM 5635 C CA . GLU B 2 610 ? 165.775 100.535 143.180 1.00 113.34 610 GLU A CA 1
ATOM 5636 C C . GLU B 2 610 ? 167.115 101.267 143.158 1.00 113.34 610 GLU A C 1
ATOM 5637 O O . GLU B 2 610 ? 167.283 102.266 143.863 1.00 113.34 610 GLU A O 1
ATOM 5643 N N . GLU B 2 611 ? 168.068 100.793 142.359 1.00 111.42 611 GLU A N 1
ATOM 5644 C CA . GLU B 2 611 ? 169.240 101.565 141.986 1.00 111.42 611 GLU A CA 1
ATOM 5645 C C . GLU B 2 611 ? 169.041 102.264 140.654 1.00 111.42 611 GLU A C 1
ATOM 5646 O O . GLU B 2 611 ? 169.893 103.058 140.244 1.00 111.42 611 GLU A O 1
ATOM 5648 N N . ASN B 2 612 ? 167.930 101.978 139.981 1.00 104.26 612 ASN A N 1
ATOM 5649 C CA . ASN B 2 612 ? 167.532 102.621 138.736 1.00 104.26 612 ASN A CA 1
ATOM 5650 C C . ASN B 2 612 ? 166.521 103.722 138.990 1.00 104.26 612 ASN A C 1
ATOM 5651 O O . ASN B 2 612 ? 165.576 103.888 138.221 1.00 104.26 612 ASN A O 1
ATOM 5656 N N . GLU B 2 613 ? 166.673 104.466 140.084 1.00 96.82 613 GLU A N 1
ATOM 5657 C CA . GLU B 2 613 ? 165.686 105.483 140.428 1.00 96.82 613 GLU A CA 1
ATOM 5658 C C . GLU B 2 613 ? 165.803 106.714 139.538 1.00 96.82 613 GLU A C 1
ATOM 5659 O O . GLU B 2 613 ? 164.803 107.169 138.980 1.00 96.82 613 GLU A O 1
ATOM 5665 N N . ASP B 2 614 ? 167.011 107.261 139.388 1.00 87.48 614 ASP A N 1
ATOM 5666 C CA . ASP B 2 614 ? 167.177 108.541 138.706 1.00 87.48 614 ASP A CA 1
ATOM 5667 C C . ASP B 2 614 ? 166.899 108.452 137.213 1.00 87.48 614 ASP A C 1
ATOM 5668 O O . ASP B 2 614 ? 166.559 109.470 136.594 1.00 87.48 614 ASP A O 1
ATOM 5673 N N . ILE B 2 615 ? 167.032 107.259 136.635 1.00 79.52 615 ILE A N 1
ATOM 5674 C CA . ILE B 2 615 ? 166.660 107.044 135.243 1.00 79.52 615 ILE A CA 1
ATOM 5675 C C . ILE B 2 615 ? 165.158 107.210 135.065 1.00 79.52 615 ILE A C 1
ATOM 5676 O O . ILE B 2 615 ? 164.699 107.963 134.198 1.00 79.52 615 ILE A O 1
ATOM 5681 N N . LEU B 2 616 ? 164.374 106.537 135.909 1.00 71.50 616 LEU A N 1
ATOM 5682 C CA . LEU B 2 616 ? 162.921 106.589 135.805 1.00 71.50 616 LEU A CA 1
ATOM 5683 C C . LEU B 2 616 ? 162.375 107.948 136.218 1.00 71.50 616 LEU A C 1
ATOM 5684 O O . LEU B 2 616 ? 161.385 108.420 135.648 1.00 71.50 616 LEU A O 1
ATOM 5689 N N . GLU B 2 617 ? 162.993 108.581 137.217 1.00 67.78 617 GLU A N 1
ATOM 5690 C CA . GLU B 2 617 ? 162.600 109.929 137.611 1.00 67.78 617 GLU A CA 1
ATOM 5691 C C . GLU B 2 617 ? 162.875 110.923 136.498 1.00 67.78 617 GLU A C 1
ATOM 5692 O O . GLU B 2 617 ? 162.102 111.864 136.288 1.00 67.78 617 GLU A O 1
ATOM 5698 N N . ASP B 2 618 ? 163.971 110.725 135.767 1.00 66.44 618 ASP A N 1
ATOM 5699 C CA . ASP B 2 618 ? 164.246 111.588 134.630 1.00 66.44 618 ASP A CA 1
ATOM 5700 C C . ASP B 2 618 ? 163.323 111.287 133.457 1.00 66.44 618 ASP A C 1
ATOM 5701 O O . ASP B 2 618 ? 163.040 112.184 132.653 1.00 66.44 618 ASP A O 1
ATOM 5706 N N . ILE B 2 619 ? 162.833 110.049 133.347 1.00 54.60 619 ILE A N 1
ATOM 5707 C CA . ILE B 2 619 ? 161.867 109.729 132.300 1.00 54.60 619 ILE A CA 1
ATOM 5708 C C . ILE B 2 619 ? 160.533 110.407 132.572 1.00 54.60 619 ILE A C 1
ATOM 5709 O O . ILE B 2 619 ? 159.966 111.059 131.691 1.00 54.60 619 ILE A O 1
ATOM 5714 N N . VAL B 2 620 ? 160.021 110.280 133.797 1.00 45.35 620 VAL A N 1
ATOM 5715 C CA . VAL B 2 620 ? 158.741 110.888 134.149 1.00 45.35 620 VAL A CA 1
ATOM 5716 C C . VAL B 2 620 ? 158.829 112.408 134.130 1.00 45.35 620 VAL A C 1
ATOM 5717 O O . VAL B 2 620 ? 157.876 113.088 133.730 1.00 45.35 620 VAL A O 1
ATOM 5721 N N . LEU B 2 621 ? 159.980 112.965 134.509 1.00 45.14 621 LEU A N 1
ATOM 5722 C CA . LEU B 2 621 ? 160.191 114.403 134.374 1.00 45.14 621 LEU A CA 1
ATOM 5723 C C . LEU B 2 621 ? 160.191 114.838 132.914 1.00 45.14 621 LEU A C 1
ATOM 5724 O O . LEU B 2 621 ? 159.603 115.871 132.571 1.00 45.14 621 LEU A O 1
ATOM 5729 N N . THR B 2 622 ? 160.812 114.045 132.036 1.00 45.56 622 THR A N 1
ATOM 5730 C CA . THR B 2 622 ? 160.855 114.379 130.616 1.00 45.56 622 THR A CA 1
ATOM 5731 C C . THR B 2 622 ? 159.474 114.311 129.984 1.00 45.56 622 THR A C 1
ATOM 5732 O O . THR B 2 622 ? 159.106 115.181 129.191 1.00 45.56 622 THR A O 1
ATOM 5736 N N . LEU B 2 623 ? 158.685 113.308 130.350 1.00 42.37 623 LEU A N 1
ATOM 5737 C CA . LEU B 2 623 ? 157.329 113.180 129.847 1.00 42.37 623 LEU A CA 1
ATOM 5738 C C . LEU B 2 623 ? 156.348 114.106 130.542 1.00 42.37 623 LEU A C 1
ATOM 5739 O O . LEU B 2 623 ? 155.199 114.192 130.116 1.00 42.37 623 LEU A O 1
ATOM 5744 N N . THR B 2 624 ? 156.753 114.773 131.619 1.00 41.81 624 THR A N 1
ATOM 5745 C CA . THR B 2 624 ? 155.905 115.767 132.262 1.00 41.81 624 THR A CA 1
ATOM 5746 C C . THR B 2 624 ? 156.119 117.147 131.673 1.00 41.81 624 THR A C 1
ATOM 5747 O O . THR B 2 624 ? 155.155 117.865 131.408 1.00 41.81 624 THR A O 1
ATOM 5751 N N . LEU B 2 625 ? 157.372 117.521 131.452 1.00 37.94 625 LEU A N 1
ATOM 5752 C CA . LEU B 2 625 ? 157.665 118.841 130.920 1.00 37.94 625 LEU A CA 1
ATOM 5753 C C . LEU B 2 625 ? 157.296 118.956 129.452 1.00 37.94 625 LEU A C 1
ATOM 5754 O O . LEU B 2 625 ? 156.534 119.843 129.063 1.00 37.94 625 LEU A O 1
ATOM 5759 N N . PHE B 2 626 ? 157.836 118.081 128.618 1.00 38.47 626 PHE A N 1
ATOM 5760 C CA . PHE B 2 626 ? 157.820 118.276 127.179 1.00 38.47 626 PHE A CA 1
ATOM 5761 C C . PHE B 2 626 ? 156.656 117.546 126.523 1.00 38.47 626 PHE A C 1
ATOM 5762 O O . PHE B 2 626 ? 156.158 116.541 127.031 1.00 38.47 626 PHE A O 1
ATOM 5770 N N . GLU B 2 627 ? 156.206 118.098 125.396 1.00 54.71 627 GLU A N 1
ATOM 5771 C CA . GLU B 2 627 ? 155.233 117.465 124.520 1.00 54.71 627 GLU A CA 1
ATOM 5772 C C . GLU B 2 627 ? 155.748 117.292 123.106 1.00 54.71 627 GLU A C 1
ATOM 5773 O O . GLU B 2 627 ? 155.009 116.810 122.246 1.00 54.71 627 GLU A O 1
ATOM 5779 N N . ASP B 2 628 ? 156.986 117.658 122.845 1.00 57.39 628 ASP A N 1
ATOM 5780 C CA . ASP B 2 628 ? 157.534 117.596 121.509 1.00 57.39 628 ASP A CA 1
ATOM 5781 C C . ASP B 2 628 ? 158.152 116.228 121.287 1.00 57.39 628 ASP A C 1
ATOM 5782 O O . ASP B 2 628 ? 158.877 115.730 122.147 1.00 57.39 628 ASP A O 1
ATOM 5787 N N . ARG B 2 629 ? 157.872 115.637 120.126 1.00 65.41 629 ARG A N 1
ATOM 5788 C CA . ARG B 2 629 ? 158.394 114.317 119.799 1.00 65.41 629 ARG A CA 1
ATOM 5789 C C . ARG B 2 629 ? 159.906 114.350 119.619 1.00 65.41 629 ARG A C 1
ATOM 5790 O O . ARG B 2 629 ? 160.607 113.423 120.033 1.00 65.41 629 ARG A O 1
ATOM 5798 N N . GLU B 2 630 ? 160.431 115.427 119.052 1.00 65.84 630 GLU A N 1
ATOM 5799 C CA . GLU B 2 630 ? 161.840 115.450 118.690 1.00 65.84 630 GLU A CA 1
ATOM 5800 C C . GLU B 2 630 ? 162.742 115.755 119.880 1.00 65.84 630 GLU A C 1
ATOM 5801 O O . GLU B 2 630 ? 163.851 115.216 119.965 1.00 65.84 630 GLU A O 1
ATOM 5807 N N . MET B 2 631 ? 162.293 116.601 120.809 1.00 55.77 631 MET A N 1
ATOM 5808 C CA . MET B 2 631 ? 163.051 116.844 122.029 1.00 55.77 631 MET A CA 1
ATOM 5809 C C . MET B 2 631 ? 162.941 115.680 123.006 1.00 55.77 631 MET A C 1
ATOM 5810 O O . MET B 2 631 ? 163.902 115.397 123.732 1.00 55.77 631 MET A O 1
ATOM 5815 N N . ILE B 2 632 ? 161.811 114.973 123.020 1.00 54.42 632 ILE A N 1
ATOM 5816 C CA . ILE B 2 632 ? 161.720 113.744 123.804 1.00 54.42 632 ILE A CA 1
ATOM 5817 C C . ILE B 2 632 ? 162.640 112.667 123.228 1.00 54.42 632 ILE A C 1
ATOM 5818 O O . ILE B 2 632 ? 163.271 111.914 123.980 1.00 54.42 632 ILE A O 1
ATOM 5823 N N . GLU B 2 633 ? 162.785 112.615 121.898 1.00 65.74 633 GLU A N 1
ATOM 5824 C CA . GLU B 2 633 ? 163.826 111.774 121.307 1.00 65.74 633 GLU A CA 1
ATOM 5825 C C . GLU B 2 633 ? 165.221 112.227 121.712 1.00 65.74 633 GLU A C 1
ATOM 5826 O O . GLU B 2 633 ? 166.096 111.398 121.968 1.00 65.74 633 GLU A O 1
ATOM 5832 N N . GLU B 2 634 ? 165.449 113.542 121.748 1.00 70.11 634 GLU A N 1
ATOM 5833 C CA . GLU B 2 634 ? 166.777 114.086 122.011 1.00 70.11 634 GLU A CA 1
ATOM 5834 C C . GLU B 2 634 ? 167.218 113.842 123.444 1.00 70.11 634 GLU A C 1
ATOM 5835 O O . GLU B 2 634 ? 168.414 113.676 123.697 1.00 70.11 634 GLU A O 1
ATOM 5841 N N . ARG B 2 635 ? 166.285 113.798 124.393 1.00 60.47 635 ARG A N 1
ATOM 5842 C CA . ARG B 2 635 ? 166.674 113.669 125.791 1.00 60.47 635 ARG A CA 1
ATOM 5843 C C . ARG B 2 635 ? 166.767 112.236 126.269 1.00 60.47 635 ARG A C 1
ATOM 5844 O O . ARG B 2 635 ? 167.553 111.952 127.176 1.00 60.47 635 ARG A O 1
ATOM 5852 N N . LEU B 2 636 ? 165.975 111.323 125.715 1.00 67.52 636 LEU A N 1
ATOM 5853 C CA . LEU B 2 636 ? 166.077 109.918 126.088 1.00 67.52 636 LEU A CA 1
ATOM 5854 C C . LEU B 2 636 ? 167.043 109.141 125.191 1.00 67.52 636 LEU A C 1
ATOM 5855 O O . LEU B 2 636 ? 166.892 107.922 125.037 1.00 67.52 636 LEU A O 1
ATOM 5860 N N . LYS B 2 637 ? 168.019 109.822 124.577 1.00 78.38 637 LYS A N 1
ATOM 5861 C CA . LYS B 2 637 ? 169.093 109.128 123.874 1.00 78.38 637 LYS A CA 1
ATOM 5862 C C . LYS B 2 637 ? 169.977 108.364 124.840 1.00 78.38 637 LYS A C 1
ATOM 5863 O O . LYS B 2 637 ? 170.458 107.272 124.521 1.00 78.38 637 LYS A O 1
ATOM 5869 N N . THR B 2 638 ? 170.206 108.927 126.024 1.00 83.23 638 THR A N 1
ATOM 5870 C CA . THR B 2 638 ? 171.188 108.380 126.946 1.00 83.23 638 THR A CA 1
ATOM 5871 C C . THR B 2 638 ? 170.728 107.084 127.586 1.00 83.23 638 THR A C 1
ATOM 5872 O O . THR B 2 638 ? 171.559 106.343 128.117 1.00 83.23 638 THR A O 1
ATOM 5876 N N . TYR B 2 639 ? 169.430 106.793 127.552 1.00 84.24 639 TYR A N 1
ATOM 5877 C CA . TYR B 2 639 ? 168.893 105.592 128.168 1.00 84.24 639 TYR A CA 1
ATOM 5878 C C . TYR B 2 639 ? 168.481 104.566 127.125 1.00 84.24 639 TYR A C 1
ATOM 5879 O O . TYR B 2 639 ? 167.760 103.621 127.443 1.00 84.24 639 TYR A O 1
ATOM 5888 N N . ALA B 2 640 ? 168.934 104.735 125.882 1.00 92.35 640 ALA A N 1
ATOM 5889 C CA . ALA B 2 640 ? 168.451 103.903 124.787 1.00 92.35 640 ALA A CA 1
ATOM 5890 C C . ALA B 2 640 ? 168.989 102.483 124.868 1.00 92.35 640 ALA A C 1
ATOM 5891 O O . ALA B 2 640 ? 168.321 101.545 124.420 1.00 92.35 640 ALA A O 1
ATOM 5893 N N . HIS B 2 641 ? 170.180 102.304 125.443 1.00 97.84 641 HIS A N 1
ATOM 5894 C CA . HIS B 2 641 ? 170.776 100.981 125.566 1.00 97.84 641 HIS A CA 1
ATOM 5895 C C . HIS B 2 641 ? 170.083 100.106 126.602 1.00 97.84 641 HIS A C 1
ATOM 5896 O O . HIS B 2 641 ? 170.291 98.890 126.597 1.00 97.84 641 HIS A O 1
ATOM 5903 N N . LEU B 2 642 ? 169.268 100.682 127.477 1.00 93.17 642 LEU A N 1
ATOM 5904 C CA . LEU B 2 642 ? 168.528 99.922 128.471 1.00 93.17 642 LEU A CA 1
ATOM 5905 C C . LEU B 2 642 ? 167.204 99.399 127.943 1.00 93.17 642 LEU A C 1
ATOM 5906 O O . LEU B 2 642 ? 166.427 98.828 128.711 1.00 93.17 642 LEU A O 1
ATOM 5911 N N . PHE B 2 643 ? 166.916 99.608 126.662 1.00 97.11 643 PHE A N 1
ATOM 5912 C CA . PHE B 2 643 ? 165.630 99.248 126.091 1.00 97.11 643 PHE A CA 1
ATOM 5913 C C . PHE B 2 643 ? 165.840 98.777 124.659 1.00 97.11 643 PHE A C 1
ATOM 5914 O O . PHE B 2 643 ? 166.913 98.946 124.076 1.00 97.11 643 PHE A O 1
ATOM 5922 N N . ASP B 2 644 ? 164.787 98.194 124.097 1.00 100.04 644 ASP A N 1
ATOM 5923 C CA . ASP B 2 644 ? 164.699 97.875 122.681 1.00 100.04 644 ASP A CA 1
ATOM 5924 C C . ASP B 2 644 ? 164.200 99.118 121.928 1.00 100.04 644 ASP A C 1
ATOM 5925 O O . ASP B 2 644 ? 164.297 100.246 122.417 1.00 100.04 644 ASP A O 1
ATOM 5930 N N . ASP B 2 645 ? 163.695 98.938 120.707 1.00 93.00 645 ASP A N 1
ATOM 5931 C CA . ASP B 2 645 ? 163.188 100.078 119.951 1.00 93.00 645 ASP A CA 1
ATOM 5932 C C . ASP B 2 645 ? 161.674 100.214 120.049 1.00 93.00 645 ASP A C 1
ATOM 5933 O O . ASP B 2 645 ? 161.151 101.329 119.939 1.00 93.00 645 ASP A O 1
ATOM 5935 N N . LYS B 2 646 ? 160.959 99.106 120.253 1.00 91.21 646 LYS A N 1
ATOM 5936 C CA . LYS B 2 646 ? 159.504 99.175 120.346 1.00 91.21 646 LYS A CA 1
ATOM 5937 C C . LYS B 2 646 ? 159.065 99.752 121.685 1.00 91.21 646 LYS A C 1
ATOM 5938 O O . LYS B 2 646 ? 158.128 100.558 121.746 1.00 91.21 646 LYS A O 1
ATOM 5940 N N . VAL B 2 647 ? 159.732 99.345 122.766 1.00 86.85 647 VAL A N 1
ATOM 5941 C CA . VAL B 2 647 ? 159.477 99.903 124.089 1.00 86.85 647 VAL A CA 1
ATOM 5942 C C . VAL B 2 647 ? 159.902 101.370 124.165 1.00 86.85 647 VAL A C 1
ATOM 5943 O O . VAL B 2 647 ? 159.246 102.180 124.830 1.00 86.85 647 VAL A O 1
ATOM 5947 N N . MET B 2 648 ? 160.959 101.748 123.449 1.00 84.58 648 MET A N 1
ATOM 5948 C CA . MET B 2 648 ? 161.403 103.136 123.406 1.00 84.58 648 MET A CA 1
ATOM 5949 C C . MET B 2 648 ? 160.409 104.010 122.651 1.00 84.58 648 MET A C 1
ATOM 5950 O O . MET B 2 648 ? 159.958 105.053 123.159 1.00 84.58 648 MET A O 1
ATOM 5955 N N . LYS B 2 649 ? 160.013 103.565 121.454 1.00 79.18 649 LYS A N 1
ATOM 5956 C CA . LYS B 2 649 ? 159.013 104.273 120.659 1.00 79.18 649 LYS A CA 1
ATOM 5957 C C . LYS B 2 649 ? 157.650 104.297 121.328 1.00 79.18 649 LYS A C 1
ATOM 5958 O O . LYS B 2 649 ? 156.837 105.175 121.027 1.00 79.18 649 LYS A O 1
ATOM 5960 N N . GLN B 2 650 ? 157.383 103.358 122.226 1.00 81.02 650 GLN A N 1
ATOM 5961 C CA . GLN B 2 650 ? 156.155 103.380 122.994 1.00 81.02 650 GLN A CA 1
ATOM 5962 C C . GLN B 2 650 ? 156.266 104.245 124.246 1.00 81.02 650 GLN A C 1
ATOM 5963 O O . GLN B 2 650 ? 155.245 104.744 124.729 1.00 81.02 650 GLN A O 1
ATOM 5969 N N . LEU B 2 651 ? 157.479 104.446 124.777 1.00 72.52 651 LEU A N 1
ATOM 5970 C CA . LEU B 2 651 ? 157.668 105.418 125.852 1.00 72.52 651 LEU A CA 1
ATOM 5971 C C . LEU B 2 651 ? 157.504 106.846 125.375 1.00 72.52 651 LEU A C 1
ATOM 5972 O O . LEU B 2 651 ? 157.119 107.703 126.173 1.00 72.52 651 LEU A O 1
ATOM 5977 N N . LYS B 2 652 ? 157.839 107.138 124.114 1.00 73.86 652 LYS A N 1
ATOM 5978 C CA . LYS B 2 652 ? 157.755 108.526 123.656 1.00 73.86 652 LYS A CA 1
ATOM 5979 C C . LYS B 2 652 ? 156.322 109.044 123.619 1.00 73.86 652 LYS A C 1
ATOM 5980 O O . LYS B 2 652 ? 156.103 110.253 123.734 1.00 73.86 652 LYS A O 1
ATOM 5986 N N . ARG B 2 653 ? 155.338 108.162 123.453 1.00 74.66 653 ARG A N 1
ATOM 5987 C CA . ARG B 2 653 ? 153.956 108.573 123.237 1.00 74.66 653 ARG A CA 1
ATOM 5988 C C . ARG B 2 653 ? 153.165 108.755 124.518 1.00 74.66 653 ARG A C 1
ATOM 5989 O O . ARG B 2 653 ? 151.947 108.933 124.449 1.00 74.66 653 ARG A O 1
ATOM 5997 N N . ARG B 2 654 ? 153.807 108.699 125.674 1.00 64.59 654 ARG A N 1
ATOM 5998 C CA . ARG B 2 654 ? 153.111 108.715 126.956 1.00 64.59 654 ARG A CA 1
ATOM 5999 C C . ARG B 2 654 ? 153.374 110.049 127.633 1.00 64.59 654 ARG A C 1
ATOM 6000 O O . ARG B 2 654 ? 154.439 110.256 128.209 1.00 64.59 654 ARG A O 1
ATOM 6008 N N . ARG B 2 655 ? 152.414 110.957 127.566 1.00 59.26 655 ARG A N 1
ATOM 6009 C CA . ARG B 2 655 ? 152.557 112.267 128.180 1.00 59.26 655 ARG A CA 1
ATOM 6010 C C . ARG B 2 655 ? 151.847 112.289 129.523 1.00 59.26 655 ARG A C 1
ATOM 6011 O O . ARG B 2 655 ? 150.709 111.828 129.634 1.00 59.26 655 ARG A O 1
ATOM 6019 N N . TYR B 2 656 ? 152.518 112.842 130.530 1.00 47.56 656 TYR A N 1
ATOM 6020 C CA . TYR B 2 656 ? 151.940 113.111 131.834 1.00 47.56 656 TYR A CA 1
ATOM 6021 C C . TYR B 2 656 ? 151.772 114.611 132.002 1.00 47.56 656 TYR A C 1
ATOM 6022 O O . TYR B 2 656 ? 152.486 115.402 131.383 1.00 47.56 656 TYR A O 1
ATOM 6031 N N . THR B 2 657 ? 150.812 115.005 132.829 1.00 51.09 657 THR A N 1
ATOM 6032 C CA . THR B 2 657 ? 150.647 116.400 133.205 1.00 51.09 657 THR A CA 1
ATOM 6033 C C . THR B 2 657 ? 150.432 116.494 134.704 1.00 51.09 657 THR A C 1
ATOM 6034 O O . THR B 2 657 ? 149.803 115.627 135.311 1.00 51.09 657 THR A O 1
ATOM 6038 N N . GLY B 2 658 ? 150.957 117.564 135.290 1.00 45.99 658 GLY A N 1
ATOM 6039 C CA . GLY B 2 658 ? 150.747 117.839 136.693 1.00 45.99 658 GLY A CA 1
ATOM 6040 C C . GLY B 2 658 ? 152.026 118.018 137.476 1.00 45.99 658 GLY A C 1
ATOM 6041 O O . GLY B 2 658 ? 152.933 117.193 137.375 1.00 45.99 658 GLY A O 1
ATOM 6042 N N . TRP B 2 659 ? 152.116 119.088 138.257 1.00 47.13 659 TRP A N 1
ATOM 6043 C CA . TRP B 2 659 ? 153.221 119.298 139.179 1.00 47.13 659 TRP A CA 1
ATOM 6044 C C . TRP B 2 659 ? 152.713 119.165 140.606 1.00 47.13 659 TRP A C 1
ATOM 6045 O O . TRP B 2 659 ? 151.665 119.717 140.946 1.00 47.13 659 TRP A O 1
ATOM 6056 N N . GLY B 2 660 ? 153.437 118.416 141.428 1.00 46.21 660 GLY A N 1
ATOM 6057 C CA . GLY B 2 660 ? 153.090 118.246 142.821 1.00 46.21 660 GLY A CA 1
ATOM 6058 C C . GLY B 2 660 ? 153.568 119.419 143.641 1.00 46.21 660 GLY A C 1
ATOM 6059 O O . GLY B 2 660 ? 153.927 120.474 143.117 1.00 46.21 660 GLY A O 1
ATOM 6060 N N . ARG B 2 661 ? 153.592 119.227 144.955 1.00 59.26 661 ARG A N 1
ATOM 6061 C CA . ARG B 2 661 ? 153.900 120.325 145.860 1.00 59.26 661 ARG A CA 1
ATOM 6062 C C . ARG B 2 661 ? 154.976 119.997 146.885 1.00 59.26 661 ARG A C 1
ATOM 6063 O O . ARG B 2 661 ? 155.170 120.777 147.817 1.00 59.26 661 ARG A O 1
ATOM 6071 N N . LEU B 2 662 ? 155.684 118.883 146.743 1.00 52.74 662 LEU A N 1
ATOM 6072 C CA . LEU B 2 662 ? 156.713 118.501 147.696 1.00 52.74 662 LEU A CA 1
ATOM 6073 C C . LEU B 2 662 ? 157.964 118.097 146.943 1.00 52.74 662 LEU A C 1
ATOM 6074 O O . LEU B 2 662 ? 157.887 117.300 146.011 1.00 52.74 662 LEU A O 1
ATOM 6079 N N . SER B 2 663 ? 159.114 118.598 147.374 1.00 57.93 663 SER A N 1
ATOM 6080 C CA . SER B 2 663 ? 160.355 118.370 146.653 1.00 57.93 663 SER A CA 1
ATOM 6081 C C . SER B 2 663 ? 160.906 116.982 146.953 1.00 57.93 663 SER A C 1
ATOM 6082 O O . SER B 2 663 ? 160.318 116.201 147.698 1.00 57.93 663 SER A O 1
ATOM 6085 N N . ARG B 2 664 ? 162.058 116.668 146.359 1.00 67.24 664 ARG A N 1
ATOM 6086 C CA . ARG B 2 664 ? 162.704 115.388 146.623 1.00 67.24 664 ARG A CA 1
ATOM 6087 C C . ARG B 2 664 ? 163.492 115.429 147.921 1.00 67.24 664 ARG A C 1
ATOM 6088 O O . ARG B 2 664 ? 163.527 114.443 148.663 1.00 67.24 664 ARG A O 1
ATOM 6096 N N . LYS B 2 665 ? 164.114 116.568 148.216 1.00 70.44 665 LYS A N 1
ATOM 6097 C CA . LYS B 2 665 ? 164.838 116.737 149.468 1.00 70.44 665 LYS A CA 1
ATOM 6098 C C . LYS B 2 665 ? 163.893 116.788 150.663 1.00 70.44 665 LYS A C 1
ATOM 6099 O O . LYS B 2 665 ? 164.273 116.418 151.775 1.00 70.44 665 LYS A O 1
ATOM 6105 N N . LEU B 2 666 ? 162.658 117.232 150.466 1.00 63.13 666 LEU A N 1
ATOM 6106 C CA . LEU B 2 666 ? 161.705 117.187 151.559 1.00 63.13 666 LEU A CA 1
ATOM 6107 C C . LEU B 2 666 ? 161.202 115.771 151.817 1.00 63.13 666 LEU A C 1
ATOM 6108 O O . LEU B 2 666 ? 160.774 115.475 152.932 1.00 63.13 666 LEU A O 1
ATOM 6113 N N . ILE B 2 667 ? 161.277 114.874 150.838 1.00 63.35 667 ILE A N 1
ATOM 6114 C CA . ILE B 2 667 ? 160.822 113.503 151.052 1.00 63.35 667 ILE A CA 1
ATOM 6115 C C . ILE B 2 667 ? 161.972 112.590 151.472 1.00 63.35 667 ILE A C 1
ATOM 6116 O O . ILE B 2 667 ? 161.806 111.755 152.358 1.00 63.35 667 ILE A O 1
ATOM 6121 N N . ASN B 2 668 ? 163.167 112.737 150.889 1.00 70.88 668 ASN A N 1
ATOM 6122 C CA . ASN B 2 668 ? 164.308 111.899 151.253 1.00 70.88 668 ASN A CA 1
ATOM 6123 C C . ASN B 2 668 ? 165.584 112.625 151.656 1.00 70.88 668 ASN A C 1
ATOM 6124 O O . ASN B 2 668 ? 166.599 111.955 151.860 1.00 70.88 668 ASN A O 1
ATOM 6129 N N . GLY B 2 669 ? 165.597 113.946 151.755 1.00 76.74 669 GLY A N 1
ATOM 6130 C CA . GLY B 2 669 ? 166.881 114.611 151.857 1.00 76.74 669 GLY A CA 1
ATOM 6131 C C . GLY B 2 669 ? 167.264 115.143 153.220 1.00 76.74 669 GLY A C 1
ATOM 6132 O O . GLY B 2 669 ? 168.428 115.038 153.613 1.00 76.74 669 GLY A O 1
ATOM 6133 N N . ILE B 2 670 ? 166.326 115.732 153.940 1.00 77.88 670 ILE A N 1
ATOM 6134 C CA . ILE B 2 670 ? 166.618 116.268 155.263 1.00 77.88 670 ILE A CA 1
ATOM 6135 C C . ILE B 2 670 ? 166.351 115.177 156.289 1.00 77.88 670 ILE A C 1
ATOM 6136 O O . ILE B 2 670 ? 165.509 114.297 156.085 1.00 77.88 670 ILE A O 1
ATOM 6141 N N . ARG B 2 671 ? 167.098 115.201 157.388 1.00 86.00 671 ARG A N 1
ATOM 6142 C CA . ARG B 2 671 ? 167.074 114.117 158.358 1.00 86.00 671 ARG A CA 1
ATOM 6143 C C . ARG B 2 671 ? 166.745 114.650 159.743 1.00 86.00 671 ARG A C 1
ATOM 6144 O O . ARG B 2 671 ? 167.038 115.802 160.070 1.00 86.00 671 ARG A O 1
ATOM 6152 N N . ASP B 2 672 ? 166.122 113.797 160.550 1.00 91.98 672 ASP A N 1
ATOM 6153 C CA . ASP B 2 672 ? 165.966 114.077 161.970 1.00 91.98 672 ASP A CA 1
ATOM 6154 C C . ASP B 2 672 ? 167.307 113.908 162.669 1.00 91.98 672 ASP A C 1
ATOM 6155 O O . ASP B 2 672 ? 168.009 112.916 162.453 1.00 91.98 672 ASP A O 1
ATOM 6160 N N . LYS B 2 673 ? 167.661 114.881 163.513 1.00 91.86 673 LYS A N 1
ATOM 6161 C CA . LYS B 2 673 ? 168.974 114.878 164.148 1.00 91.86 673 LYS A CA 1
ATOM 6162 C C . LYS B 2 673 ? 169.097 113.783 165.198 1.00 91.86 673 LYS A C 1
ATOM 6163 O O . LYS B 2 673 ? 170.185 113.232 165.388 1.00 91.86 673 LYS A O 1
ATOM 6165 N N . GLN B 2 674 ? 168.002 113.447 165.878 1.00 92.95 674 GLN A N 1
ATOM 6166 C CA . GLN B 2 674 ? 168.077 112.462 166.951 1.00 92.95 674 GLN A CA 1
ATOM 6167 C C . GLN B 2 674 ? 168.148 111.043 166.404 1.00 92.95 674 GLN A C 1
ATOM 6168 O O . GLN B 2 674 ? 168.964 110.235 166.860 1.00 92.95 674 GLN A O 1
ATOM 6170 N N . SER B 2 675 ? 167.306 110.723 165.425 1.00 91.51 675 SER A N 1
ATOM 6171 C CA . SER B 2 675 ? 167.213 109.355 164.936 1.00 91.51 675 SER A CA 1
ATOM 6172 C C . SER B 2 675 ? 168.094 109.107 163.721 1.00 91.51 675 SER A C 1
ATOM 6173 O O . SER B 2 675 ? 168.741 108.059 163.633 1.00 91.51 675 SER A O 1
ATOM 6176 N N . GLY B 2 676 ? 168.144 110.048 162.786 1.00 89.51 676 GLY A N 1
ATOM 6177 C CA . GLY B 2 676 ? 168.849 109.817 161.544 1.00 89.51 676 GLY A CA 1
ATOM 6178 C C . GLY B 2 676 ? 167.934 109.180 160.522 1.00 89.51 676 GLY A C 1
ATOM 6179 O O . GLY B 2 676 ? 168.285 108.174 159.900 1.00 89.51 676 GLY A O 1
ATOM 6180 N N . LYS B 2 677 ? 166.746 109.756 160.355 1.00 86.15 677 LYS A N 1
ATOM 6181 C CA . LYS B 2 677 ? 165.731 109.258 159.441 1.00 86.15 677 LYS A CA 1
ATOM 6182 C C . LYS B 2 677 ? 165.162 110.398 158.613 1.00 86.15 677 LYS A C 1
ATOM 6183 O O . LYS B 2 677 ? 165.037 111.529 159.085 1.00 86.15 677 LYS A O 1
ATOM 6189 N N . THR B 2 678 ? 164.809 110.087 157.378 1.00 78.12 678 THR A N 1
ATOM 6190 C CA . THR B 2 678 ? 164.096 111.022 156.529 1.00 78.12 678 THR A CA 1
ATOM 6191 C C . THR B 2 678 ? 162.597 110.859 156.741 1.00 78.12 678 THR A C 1
ATOM 6192 O O . THR B 2 678 ? 162.148 109.955 157.445 1.00 78.12 678 THR A O 1
ATOM 6196 N N . ILE B 2 679 ? 161.821 111.757 156.123 1.00 69.45 679 ILE A N 1
ATOM 6197 C CA . ILE B 2 679 ? 160.366 111.738 156.268 1.00 69.45 679 ILE A CA 1
ATOM 6198 C C . ILE B 2 679 ? 159.777 110.461 155.683 1.00 69.45 679 ILE A C 1
ATOM 6199 O O . ILE B 2 679 ? 158.845 109.871 156.252 1.00 69.45 679 ILE A O 1
ATOM 6204 N N . LEU B 2 680 ? 160.369 109.959 154.600 1.00 71.10 680 LEU A N 1
ATOM 6205 C CA . LEU B 2 680 ? 159.902 108.706 154.029 1.00 71.10 680 LEU A CA 1
ATOM 6206 C C . LEU B 2 680 ? 160.272 107.518 154.909 1.00 71.10 680 LEU A C 1
ATOM 6207 O O . LEU B 2 680 ? 159.555 106.512 154.916 1.00 71.10 680 LEU A O 1
ATOM 6212 N N . ASP B 2 681 ? 161.349 107.621 155.690 1.00 79.25 681 ASP A N 1
ATOM 6213 C CA . ASP B 2 681 ? 161.650 106.542 156.626 1.00 79.25 681 ASP A CA 1
ATOM 6214 C C . ASP B 2 681 ? 160.688 106.523 157.805 1.00 79.25 681 ASP A C 1
ATOM 6215 O O . ASP B 2 681 ? 160.379 105.446 158.322 1.00 79.25 681 ASP A O 1
ATOM 6220 N N . PHE B 2 682 ? 160.217 107.689 158.250 1.00 79.10 682 PHE A N 1
ATOM 6221 C CA . PHE B 2 682 ? 159.144 107.712 159.236 1.00 79.10 682 PHE A CA 1
ATOM 6222 C C . PHE B 2 682 ? 157.862 107.138 158.663 1.00 79.10 682 PHE A C 1
ATOM 6223 O O . PHE B 2 682 ? 157.102 106.473 159.373 1.00 79.10 682 PHE A O 1
ATOM 6231 N N . LEU B 2 683 ? 157.590 107.399 157.385 1.00 72.82 683 LEU A N 1
ATOM 6232 C CA . LEU B 2 683 ? 156.333 106.924 156.826 1.00 72.82 683 LEU A CA 1
ATOM 6233 C C . LEU B 2 683 ? 156.368 105.453 156.461 1.00 72.82 683 LEU A C 1
ATOM 6234 O O . LEU B 2 683 ? 155.313 104.816 156.410 1.00 72.82 683 LEU A O 1
ATOM 6239 N N . LYS B 2 684 ? 157.546 104.885 156.222 1.00 77.34 684 LYS A N 1
ATOM 6240 C CA . LYS B 2 684 ? 157.616 103.441 156.041 1.00 77.34 684 LYS A CA 1
ATOM 6241 C C . LYS B 2 684 ? 157.487 102.720 157.374 1.00 77.34 684 LYS A C 1
ATOM 6242 O O . LYS B 2 684 ? 156.629 101.849 157.537 1.00 77.34 684 LYS A O 1
ATOM 6248 N N . SER B 2 685 ? 158.322 103.076 158.347 1.00 86.40 685 SER A N 1
ATOM 6249 C CA . SER B 2 685 ? 158.314 102.421 159.653 1.00 86.40 685 SER A CA 1
ATOM 6250 C C . SER B 2 685 ? 158.593 103.467 160.721 1.00 86.40 685 SER A C 1
ATOM 6251 O O . SER B 2 685 ? 159.716 103.969 160.817 1.00 86.40 685 SER A O 1
ATOM 6254 N N . ASP B 2 686 ? 157.587 103.780 161.533 1.00 92.43 686 ASP A N 1
ATOM 6255 C CA . ASP B 2 686 ? 157.717 104.788 162.580 1.00 92.43 686 ASP A CA 1
ATOM 6256 C C . ASP B 2 686 ? 157.880 104.206 163.970 1.00 92.43 686 ASP A C 1
ATOM 6257 O O . ASP B 2 686 ? 158.708 104.689 164.741 1.00 92.43 686 ASP A O 1
ATOM 6262 N N . GLY B 2 687 ? 157.106 103.185 164.315 1.00 98.49 687 GLY A N 1
ATOM 6263 C CA . GLY B 2 687 ? 157.163 102.625 165.648 1.00 98.49 687 GLY A CA 1
ATOM 6264 C C . GLY B 2 687 ? 155.794 102.470 166.270 1.00 98.49 687 GLY A C 1
ATOM 6265 O O . GLY B 2 687 ? 154.949 101.737 165.750 1.00 98.49 687 GLY A O 1
ATOM 6266 N N . PHE B 2 688 ? 155.557 103.160 167.383 1.00 96.58 688 PHE A N 1
ATOM 6267 C CA . PHE B 2 688 ? 154.301 102.987 168.104 1.00 96.58 688 PHE A CA 1
ATOM 6268 C C . PHE B 2 688 ? 153.186 103.820 167.485 1.00 96.58 688 PHE A C 1
ATOM 6269 O O . PHE B 2 688 ? 152.180 103.280 167.015 1.00 96.58 688 PHE A O 1
ATOM 6271 N N . ALA B 2 689 ? 153.350 105.139 167.479 1.00 93.85 689 ALA A N 1
ATOM 6272 C CA . ALA B 2 689 ? 152.316 106.060 167.013 1.00 93.85 689 ALA A CA 1
ATOM 6273 C C . ALA B 2 689 ? 152.740 106.560 165.642 1.00 93.85 689 ALA A C 1
ATOM 6274 O O . ALA B 2 689 ? 153.491 107.527 165.522 1.00 93.85 689 ALA A O 1
ATOM 6276 N N . ASN B 2 690 ? 152.242 105.891 164.605 1.00 91.23 690 ASN A N 1
ATOM 6277 C CA . ASN B 2 690 ? 152.624 106.168 163.224 1.00 91.23 690 ASN A CA 1
ATOM 6278 C C . ASN B 2 690 ? 152.099 107.541 162.831 1.00 91.23 690 ASN A C 1
ATOM 6279 O O . ASN B 2 690 ? 150.902 107.732 162.617 1.00 91.23 690 ASN A O 1
ATOM 6284 N N . ARG B 2 691 ? 153.001 108.510 162.764 1.00 82.38 691 ARG A N 1
ATOM 6285 C CA . ARG B 2 691 ? 152.641 109.886 162.481 1.00 82.38 691 ARG A CA 1
ATOM 6286 C C . ARG B 2 691 ? 152.788 110.144 160.990 1.00 82.38 691 ARG A C 1
ATOM 6287 O O . ARG B 2 691 ? 153.787 109.754 160.384 1.00 82.38 691 ARG A O 1
ATOM 6295 N N . ASN B 2 692 ? 151.796 110.801 160.407 1.00 75.31 692 ASN A N 1
ATOM 6296 C CA . ASN B 2 692 ? 151.808 111.078 158.981 1.00 75.31 692 ASN A CA 1
ATOM 6297 C C . ASN B 2 692 ? 152.520 112.410 158.746 1.00 75.31 692 ASN A C 1
ATOM 6298 O O . ASN B 2 692 ? 153.208 112.909 159.638 1.00 75.31 692 ASN A O 1
ATOM 6303 N N . PHE B 2 693 ? 152.358 112.990 157.556 1.00 63.19 693 PHE A N 1
ATOM 6304 C CA . PHE B 2 693 ? 153.249 114.047 157.086 1.00 63.19 693 PHE A CA 1
ATOM 6305 C C . PHE B 2 693 ? 153.089 115.339 157.871 1.00 63.19 693 PHE A C 1
ATOM 6306 O O . PHE B 2 693 ? 154.082 115.930 158.317 1.00 63.19 693 PHE A O 1
ATOM 6314 N N . MET B 2 694 ? 151.851 115.793 158.053 1.00 73.31 694 MET A N 1
ATOM 6315 C CA . MET B 2 694 ? 151.613 117.043 158.763 1.00 73.31 694 MET A CA 1
ATOM 6316 C C . MET B 2 694 ? 151.960 116.920 160.238 1.00 73.31 694 MET A C 1
ATOM 6317 O O . MET B 2 694 ? 152.445 117.879 160.847 1.00 73.31 694 MET A O 1
ATOM 6322 N N . GLN B 2 695 ? 151.767 115.733 160.809 1.00 76.19 695 GLN A N 1
ATOM 6323 C CA . GLN B 2 695 ? 152.191 115.449 162.168 1.00 76.19 695 GLN A CA 1
ATOM 6324 C C . GLN B 2 695 ? 153.700 115.266 162.292 1.00 76.19 695 GLN A C 1
ATOM 6325 O O . GLN B 2 695 ? 154.194 115.131 163.412 1.00 76.19 695 GLN A O 1
ATOM 6331 N N . LEU B 2 696 ? 154.436 115.242 161.182 1.00 72.20 696 LEU A N 1
ATOM 6332 C CA . LEU B 2 696 ? 155.891 115.307 161.195 1.00 72.20 696 LEU A CA 1
ATOM 6333 C C . LEU B 2 696 ? 156.434 116.711 161.022 1.00 72.20 696 LEU A C 1
ATOM 6334 O O . LEU B 2 696 ? 157.444 117.047 161.646 1.00 72.20 696 LEU A O 1
ATOM 6339 N N . ILE B 2 697 ? 155.831 117.535 160.164 1.00 74.60 697 ILE A N 1
ATOM 6340 C CA . ILE B 2 697 ? 156.294 118.918 160.100 1.00 74.60 697 ILE A CA 1
ATOM 6341 C C . ILE B 2 697 ? 155.927 119.663 161.376 1.00 74.60 697 ILE A C 1
ATOM 6342 O O . ILE B 2 697 ? 156.754 120.372 161.956 1.00 74.60 697 ILE A O 1
ATOM 6347 N N . HIS B 2 698 ? 154.711 119.473 161.872 1.00 79.05 698 HIS A N 1
ATOM 6348 C CA . HIS B 2 698 ? 154.227 120.285 162.983 1.00 79.05 698 HIS A CA 1
ATOM 6349 C C . HIS B 2 698 ? 154.418 119.590 164.318 1.00 79.05 698 HIS A C 1
ATOM 6350 O O . HIS B 2 698 ? 153.549 119.642 165.190 1.00 79.05 698 HIS A O 1
ATOM 6357 N N . ASP B 2 699 ? 155.545 118.907 164.488 1.00 89.52 699 ASP A N 1
ATOM 6358 C CA . ASP B 2 699 ? 155.911 118.281 165.747 1.00 89.52 699 ASP A CA 1
ATOM 6359 C C . ASP B 2 699 ? 157.188 118.932 166.254 1.00 89.52 699 ASP A C 1
ATOM 6360 O O . ASP B 2 699 ? 158.158 119.072 165.504 1.00 89.52 699 ASP A O 1
ATOM 6365 N N . ASP B 2 700 ? 157.178 119.333 167.523 1.00 95.39 700 ASP A N 1
ATOM 6366 C CA . ASP B 2 700 ? 158.338 119.933 168.163 1.00 95.39 700 ASP A CA 1
ATOM 6367 C C . ASP B 2 700 ? 159.275 118.902 168.769 1.00 95.39 700 ASP A C 1
ATOM 6368 O O . ASP B 2 700 ? 160.374 119.262 169.201 1.00 95.39 700 ASP A O 1
ATOM 6373 N N . SER B 2 701 ? 158.868 117.634 168.809 1.00 95.79 701 SER A N 1
ATOM 6374 C CA . SER B 2 701 ? 159.780 116.564 169.178 1.00 95.79 701 SER A CA 1
ATOM 6375 C C . SER B 2 701 ? 160.861 116.337 168.135 1.00 95.79 701 SER A C 1
ATOM 6376 O O . SER B 2 701 ? 161.909 115.772 168.463 1.00 95.79 701 SER A O 1
ATOM 6379 N N . LEU B 2 702 ? 160.631 116.761 166.896 1.00 88.71 702 LEU A N 1
ATOM 6380 C CA . LEU B 2 702 ? 161.476 116.419 165.767 1.00 88.71 702 LEU A CA 1
ATOM 6381 C C . LEU B 2 702 ? 162.104 117.677 165.179 1.00 88.71 702 LEU A C 1
ATOM 6382 O O . LEU B 2 702 ? 161.665 118.798 165.438 1.00 88.71 702 LEU A O 1
ATOM 6387 N N . THR B 2 703 ? 163.133 117.470 164.365 1.00 85.56 703 THR A N 1
ATOM 6388 C CA . THR B 2 703 ? 163.958 118.539 163.819 1.00 85.56 703 THR A CA 1
ATOM 6389 C C . THR B 2 703 ? 163.350 119.143 162.552 1.00 85.56 703 THR A C 1
ATOM 6390 O O . THR B 2 703 ? 163.866 120.138 162.029 1.00 85.56 703 THR A O 1
ATOM 6394 N N . PHE B 2 704 ? 162.225 118.596 162.087 1.00 78.33 704 PHE A N 1
ATOM 6395 C CA . PHE B 2 704 ? 161.662 118.973 160.793 1.00 78.33 704 PHE A CA 1
ATOM 6396 C C . PHE B 2 704 ? 161.119 120.397 160.799 1.00 78.33 704 PHE A C 1
ATOM 6397 O O . PHE B 2 704 ? 161.366 121.154 159.857 1.00 78.33 704 PHE A O 1
ATOM 6405 N N . LYS B 2 705 ? 160.405 120.789 161.861 1.00 78.75 705 LYS A N 1
ATOM 6406 C CA . LYS B 2 705 ? 159.934 122.168 161.980 1.00 78.75 705 LYS A CA 1
ATOM 6407 C C . LYS B 2 705 ? 161.087 123.149 162.107 1.00 78.75 705 LYS A C 1
ATOM 6408 O O . LYS B 2 705 ? 160.980 124.293 161.651 1.00 78.75 705 LYS A O 1
ATOM 6410 N N . GLU B 2 706 ? 162.191 122.719 162.718 1.00 86.79 706 GLU A N 1
ATOM 6411 C CA . GLU B 2 706 ? 163.373 123.565 162.828 1.00 86.79 706 GLU A CA 1
ATOM 6412 C C . GLU B 2 706 ? 164.031 123.765 161.470 1.00 86.79 706 GLU A C 1
ATOM 6413 O O . GLU B 2 706 ? 164.468 124.875 161.143 1.00 86.79 706 GLU A O 1
ATOM 6419 N N . ASP B 2 707 ? 164.109 122.701 160.666 1.00 82.59 707 ASP A N 1
ATOM 6420 C CA . ASP B 2 707 ? 164.764 122.795 159.365 1.00 82.59 707 ASP A CA 1
ATOM 6421 C C . ASP B 2 707 ? 163.914 123.569 158.372 1.00 82.59 707 ASP A C 1
ATOM 6422 O O . ASP B 2 707 ? 164.425 124.426 157.645 1.00 82.59 707 ASP A O 1
ATOM 6427 N N . ILE B 2 708 ? 162.619 123.255 158.306 1.00 76.81 708 ILE A N 1
ATOM 6428 C CA . ILE B 2 708 ? 161.718 123.947 157.389 1.00 76.81 708 ILE A CA 1
ATOM 6429 C C . ILE B 2 708 ? 161.556 125.403 157.803 1.00 76.81 708 ILE A C 1
ATOM 6430 O O . ILE B 2 708 ? 161.541 126.302 156.956 1.00 76.81 708 ILE A O 1
ATOM 6435 N N . GLN B 2 709 ? 161.465 125.650 159.115 1.00 81.30 709 GLN A N 1
ATOM 6436 C CA . GLN B 2 709 ? 161.441 127.006 159.660 1.00 81.30 709 GLN A CA 1
ATOM 6437 C C . GLN B 2 709 ? 162.692 127.792 159.293 1.00 81.30 709 GLN A C 1
ATOM 6438 O O . GLN B 2 709 ? 162.603 128.915 158.785 1.00 81.30 709 GLN A O 1
ATOM 6444 N N . LYS B 2 710 ? 163.870 127.216 159.538 1.00 78.86 710 LYS A N 1
ATOM 6445 C CA . LYS B 2 710 ? 165.111 127.926 159.263 1.00 78.86 710 LYS A CA 1
ATOM 6446 C C . LYS B 2 710 ? 165.374 128.071 157.775 1.00 78.86 710 LYS A C 1
ATOM 6447 O O . LYS B 2 710 ? 166.106 128.978 157.374 1.00 78.86 710 LYS A O 1
ATOM 6449 N N . ALA B 2 711 ? 164.789 127.204 156.951 1.00 78.92 711 ALA A N 1
ATOM 6450 C CA . ALA B 2 711 ? 165.009 127.263 155.515 1.00 78.92 711 ALA A CA 1
ATOM 6451 C C . ALA B 2 711 ? 164.085 128.255 154.835 1.00 78.92 711 ALA A C 1
ATOM 6452 O O . ALA B 2 711 ? 164.468 128.854 153.826 1.00 78.92 711 ALA A O 1
ATOM 6454 N N . GLN B 2 712 ? 162.876 128.438 155.362 1.00 76.24 712 GLN A N 1
ATOM 6455 C CA . GLN B 2 712 ? 161.998 129.499 154.897 1.00 76.24 712 GLN A CA 1
ATOM 6456 C C . GLN B 2 712 ? 162.567 130.836 155.337 1.00 76.24 712 GLN A C 1
ATOM 6457 O O . GLN B 2 712 ? 162.351 131.269 156.472 1.00 76.24 712 GLN A O 1
ATOM 6463 N N . VAL B 2 713 ? 163.335 131.474 154.460 1.00 89.57 713 VAL A N 1
ATOM 6464 C CA . VAL B 2 713 ? 163.897 132.794 154.723 1.00 89.57 713 VAL A CA 1
ATOM 6465 C C . VAL B 2 713 ? 163.534 133.717 153.566 1.00 89.57 713 VAL A C 1
ATOM 6466 O O . VAL B 2 713 ? 162.993 134.810 153.782 1.00 89.57 713 VAL A O 1
ATOM 6470 N N . SER B 2 714 ? 163.827 133.267 152.340 1.00 93.33 714 SER A N 1
ATOM 6471 C CA . SER B 2 714 ? 163.598 133.989 151.079 1.00 93.33 714 SER A CA 1
ATOM 6472 C C . SER B 2 714 ? 164.265 135.357 151.050 1.00 93.33 714 SER A C 1
ATOM 6473 O O . SER B 2 714 ? 165.284 135.578 151.702 1.00 93.33 714 SER A O 1
ATOM 6476 N N . ASP B 2 718 ? 166.077 139.115 148.843 1.00 91.46 718 ASP A N 1
ATOM 6477 C CA . ASP B 2 718 ? 165.107 139.529 147.839 1.00 91.46 718 ASP A CA 1
ATOM 6478 C C . ASP B 2 718 ? 164.287 140.724 148.310 1.00 91.46 718 ASP A C 1
ATOM 6479 O O . ASP B 2 718 ? 164.524 141.252 149.393 1.00 91.46 718 ASP A O 1
ATOM 6484 N N . SER B 2 719 ? 163.328 141.144 147.495 1.00 85.02 719 SER A N 1
ATOM 6485 C CA . SER B 2 719 ? 162.472 142.267 147.834 1.00 85.02 719 SER A CA 1
ATOM 6486 C C . SER B 2 719 ? 161.105 141.772 148.294 1.00 85.02 719 SER A C 1
ATOM 6487 O O . SER B 2 719 ? 160.784 140.584 148.228 1.00 85.02 719 SER A O 1
ATOM 6490 N N . LEU B 2 720 ? 160.296 142.721 148.766 1.00 76.15 720 LEU A N 1
ATOM 6491 C CA . LEU B 2 720 ? 159.002 142.399 149.355 1.00 76.15 720 LEU A CA 1
ATOM 6492 C C . LEU B 2 720 ? 158.002 141.920 148.314 1.00 76.15 720 LEU A C 1
ATOM 6493 O O . LEU B 2 720 ? 157.154 141.073 148.614 1.00 76.15 720 LEU A O 1
ATOM 6498 N N . HIS B 2 721 ? 158.086 142.439 147.090 1.00 83.15 721 HIS A N 1
ATOM 6499 C CA . HIS B 2 721 ? 157.205 141.982 146.024 1.00 83.15 721 HIS A CA 1
ATOM 6500 C C . HIS B 2 721 ? 157.556 140.580 145.549 1.00 83.15 721 HIS A C 1
ATOM 6501 O O . HIS B 2 721 ? 156.717 139.920 144.930 1.00 83.15 721 HIS A O 1
ATOM 6508 N N . GLU B 2 722 ? 158.775 140.116 145.816 1.00 82.44 722 GLU A N 1
ATOM 6509 C CA . GLU B 2 722 ? 159.084 138.707 145.621 1.00 82.44 722 GLU A CA 1
ATOM 6510 C C . GLU B 2 722 ? 158.491 137.854 146.731 1.00 82.44 722 GLU A C 1
ATOM 6511 O O . GLU B 2 722 ? 158.051 136.731 146.476 1.00 82.44 722 GLU A O 1
ATOM 6513 N N . HIS B 2 723 ? 158.500 138.362 147.968 1.00 81.32 723 HIS A N 1
ATOM 6514 C CA . HIS B 2 723 ? 157.860 137.662 149.076 1.00 81.32 723 HIS A CA 1
ATOM 6515 C C . HIS B 2 723 ? 156.364 137.517 148.842 1.00 81.32 723 HIS A C 1
ATOM 6516 O O . HIS B 2 723 ? 155.783 136.466 149.134 1.00 81.32 723 HIS A O 1
ATOM 6523 N N . ILE B 2 724 ? 155.717 138.568 148.322 1.00 69.60 724 ILE A N 1
ATOM 6524 C CA . ILE B 2 724 ? 154.277 138.534 148.085 1.00 69.60 724 ILE A CA 1
ATOM 6525 C C . ILE B 2 724 ? 153.964 138.026 146.679 1.00 69.60 724 ILE A C 1
ATOM 6526 O O . ILE B 2 724 ? 152.798 137.776 146.348 1.00 69.60 724 ILE A O 1
ATOM 6531 N N . ALA B 2 725 ? 154.978 137.788 145.856 1.00 76.73 725 ALA A N 1
ATOM 6532 C CA . ALA B 2 725 ? 154.739 137.104 144.590 1.00 76.73 725 ALA A CA 1
ATOM 6533 C C . ALA B 2 725 ? 154.900 135.596 144.701 1.00 76.73 725 ALA A C 1
ATOM 6534 O O . ALA B 2 725 ? 154.160 134.848 144.053 1.00 76.73 725 ALA A O 1
ATOM 6536 N N . ASN B 2 726 ? 155.836 135.138 145.530 1.00 83.72 726 ASN A N 1
ATOM 6537 C CA . ASN B 2 726 ? 156.163 133.725 145.614 1.00 83.72 726 ASN A CA 1
ATOM 6538 C C . ASN B 2 726 ? 155.172 132.926 146.438 1.00 83.72 726 ASN A C 1
ATOM 6539 O O . ASN B 2 726 ? 155.091 131.708 146.255 1.00 83.72 726 ASN A O 1
ATOM 6544 N N . LEU B 2 727 ? 154.420 133.560 147.330 1.00 73.44 727 LEU A N 1
ATOM 6545 C CA . LEU B 2 727 ? 153.598 132.763 148.222 1.00 73.44 727 LEU A CA 1
ATOM 6546 C C . LEU B 2 727 ? 152.313 132.333 147.520 1.00 73.44 727 LEU A C 1
ATOM 6547 O O . LEU B 2 727 ? 152.001 132.759 146.406 1.00 73.44 727 LEU A O 1
ATOM 6552 N N . ALA B 2 728 ? 151.573 131.458 148.182 1.00 64.41 728 ALA A N 1
ATOM 6553 C CA . ALA B 2 728 ? 150.452 130.768 147.570 1.00 64.41 728 ALA A CA 1
ATOM 6554 C C . ALA B 2 728 ? 149.146 131.351 148.084 1.00 64.41 728 ALA A C 1
ATOM 6555 O O . ALA B 2 728 ? 148.818 131.206 149.263 1.00 64.41 728 ALA A O 1
ATOM 6557 N N . GLY B 2 729 ? 148.403 131.986 147.196 1.00 54.03 729 GLY A N 1
ATOM 6558 C CA . GLY B 2 729 ? 147.123 132.574 147.522 1.00 54.03 729 GLY A CA 1
ATOM 6559 C C . GLY B 2 729 ? 146.579 133.331 146.339 1.00 54.03 729 GLY A C 1
ATOM 6560 O O . GLY B 2 729 ? 147.284 133.613 145.371 1.00 54.03 729 GLY A O 1
ATOM 6561 N N . SER B 2 730 ? 145.292 133.654 146.421 1.00 48.53 730 SER A N 1
ATOM 6562 C CA . SER B 2 730 ? 144.632 134.430 145.386 1.00 48.53 730 SER A CA 1
ATOM 6563 C C . SER B 2 730 ? 145.187 135.849 145.357 1.00 48.53 730 SER A C 1
ATOM 6564 O O . SER B 2 730 ? 145.763 136.311 146.338 1.00 48.53 730 SER A O 1
ATOM 6567 N N . PRO B 2 731 ? 145.066 136.552 144.226 1.00 46.43 731 PRO A N 1
ATOM 6568 C CA . PRO B 2 731 ? 145.575 137.936 144.175 1.00 46.43 731 PRO A CA 1
ATOM 6569 C C . PRO B 2 731 ? 144.811 138.923 145.043 1.00 46.43 731 PRO A C 1
ATOM 6570 O O . PRO B 2 731 ? 145.369 139.978 145.379 1.00 46.43 731 PRO A O 1
ATOM 6574 N N . ALA B 2 732 ? 143.572 138.612 145.423 1.00 42.71 732 ALA A N 1
ATOM 6575 C CA . ALA B 2 732 ? 142.839 139.458 146.355 1.00 42.71 732 ALA A CA 1
ATOM 6576 C C . ALA B 2 732 ? 143.511 139.484 147.720 1.00 42.71 732 ALA A C 1
ATOM 6577 O O . ALA B 2 732 ? 143.817 140.561 148.254 1.00 42.71 732 ALA A O 1
ATOM 6579 N N . ILE B 2 733 ? 143.792 138.303 148.282 1.00 42.49 733 ILE A N 1
ATOM 6580 C CA . ILE B 2 733 ? 144.418 138.237 149.592 1.00 42.49 733 ILE A CA 1
ATOM 6581 C C . ILE B 2 733 ? 145.867 138.696 149.532 1.00 42.49 733 ILE A C 1
ATOM 6582 O O . ILE B 2 733 ? 146.400 139.161 150.538 1.00 42.49 733 ILE A O 1
ATOM 6587 N N . LYS B 2 734 ? 146.508 138.647 148.370 1.00 43.13 734 LYS A N 1
ATOM 6588 C CA . LYS B 2 734 ? 147.842 139.211 148.265 1.00 43.13 734 LYS A CA 1
ATOM 6589 C C . LYS B 2 734 ? 147.808 140.728 148.262 1.00 43.13 734 LYS A C 1
ATOM 6590 O O . LYS B 2 734 ? 148.750 141.365 148.753 1.00 43.13 734 LYS A O 1
ATOM 6596 N N . LYS B 2 735 ? 146.748 141.323 147.709 1.00 34.19 735 LYS A N 1
ATOM 6597 C CA . LYS B 2 735 ? 146.567 142.762 147.867 1.00 34.19 735 LYS A CA 1
ATOM 6598 C C . LYS B 2 735 ? 146.293 143.113 149.325 1.00 34.19 735 LYS A C 1
ATOM 6599 O O . LYS B 2 735 ? 146.764 144.140 149.821 1.00 34.19 735 LYS A O 1
ATOM 6605 N N . GLY B 2 736 ? 145.569 142.245 150.036 1.00 33.02 736 GLY A N 1
ATOM 6606 C CA . GLY B 2 736 ? 145.395 142.431 151.470 1.00 33.02 736 GLY A CA 1
ATOM 6607 C C . GLY B 2 736 ? 146.695 142.393 152.256 1.00 33.02 736 GLY A C 1
ATOM 6608 O O . GLY B 2 736 ? 146.901 143.200 153.168 1.00 33.02 736 GLY A O 1
ATOM 6609 N N . ILE B 2 737 ? 147.598 141.478 151.898 1.00 33.99 737 ILE A N 1
ATOM 6610 C CA . ILE B 2 737 ? 148.872 141.359 152.602 1.00 33.99 737 ILE A CA 1
ATOM 6611 C C . ILE B 2 737 ? 149.774 142.557 152.319 1.00 33.99 737 ILE A C 1
ATOM 6612 O O . ILE B 2 737 ? 150.430 143.081 153.236 1.00 33.99 737 ILE A O 1
ATOM 6617 N N . LEU B 2 738 ? 149.810 143.032 151.069 1.00 35.57 738 LEU A N 1
ATOM 6618 C CA . LEU B 2 738 ? 150.680 144.164 150.762 1.00 35.57 738 LEU A CA 1
ATOM 6619 C C . LEU B 2 738 ? 150.195 145.441 151.435 1.00 35.57 738 LEU A C 1
ATOM 6620 O O . LEU B 2 738 ? 151.012 146.238 151.935 1.00 35.57 738 LEU A O 1
ATOM 6625 N N . GLN B 2 739 ? 148.871 145.631 151.517 1.00 33.41 739 GLN A N 1
ATOM 6626 C CA . GLN B 2 739 ? 148.407 146.821 152.215 1.00 33.41 739 GLN A CA 1
ATOM 6627 C C . GLN B 2 739 ? 148.611 146.701 153.713 1.00 33.41 739 GLN A C 1
ATOM 6628 O O . GLN B 2 739 ? 148.781 147.720 154.375 1.00 33.41 739 GLN A O 1
ATOM 6634 N N . THR B 2 740 ? 148.610 145.483 154.261 1.00 30.46 740 THR A N 1
ATOM 6635 C CA . THR B 2 740 ? 148.904 145.322 155.683 1.00 30.46 740 THR A CA 1
ATOM 6636 C C . THR B 2 740 ? 150.344 145.698 156.003 1.00 30.46 740 THR A C 1
ATOM 6637 O O . THR B 2 740 ? 150.609 146.344 157.027 1.00 30.46 740 THR A O 1
ATOM 6641 N N . VAL B 2 741 ? 151.280 145.349 155.116 1.00 35.12 741 VAL A N 1
ATOM 6642 C CA . VAL B 2 741 ? 152.676 145.746 155.306 1.00 35.12 741 VAL A CA 1
ATOM 6643 C C . VAL B 2 741 ? 152.824 147.266 155.272 1.00 35.12 741 VAL A C 1
ATOM 6644 O O . VAL B 2 741 ? 153.503 147.856 156.130 1.00 35.12 741 VAL A O 1
ATOM 6648 N N . LYS B 2 742 ? 152.133 147.934 154.337 1.00 35.44 742 LYS A N 1
ATOM 6649 C CA . LYS B 2 742 ? 152.246 149.393 154.276 1.00 35.44 742 LYS A CA 1
ATOM 6650 C C . LYS B 2 742 ? 151.562 150.085 155.456 1.00 35.44 742 LYS A C 1
ATOM 6651 O O . LYS B 2 742 ? 152.047 151.126 155.932 1.00 35.44 742 LYS A O 1
ATOM 6657 N N . VAL B 2 743 ? 150.462 149.513 155.956 1.00 27.74 743 VAL A N 1
ATOM 6658 C CA . VAL B 2 743 ? 149.783 150.053 157.133 1.00 27.74 743 VAL A CA 1
ATOM 6659 C C . VAL B 2 743 ? 150.674 149.962 158.361 1.00 27.74 743 VAL A C 1
ATOM 6660 O O . VAL B 2 743 ? 150.782 150.925 159.128 1.00 27.74 743 VAL A O 1
ATOM 6664 N N . VAL B 2 744 ? 151.366 148.835 158.545 1.00 29.39 744 VAL A N 1
ATOM 6665 C CA . VAL B 2 744 ? 152.233 148.714 159.714 1.00 29.39 744 VAL A CA 1
ATOM 6666 C C . VAL B 2 744 ? 153.434 149.652 159.610 1.00 29.39 744 VAL A C 1
ATOM 6667 O O . VAL B 2 744 ? 153.864 150.224 160.623 1.00 29.39 744 VAL A O 1
ATOM 6671 N N . ASP B 2 745 ? 153.951 149.879 158.396 1.00 37.76 745 ASP A N 1
ATOM 6672 C CA . ASP B 2 745 ? 155.034 150.849 158.222 1.00 37.76 745 ASP A CA 1
ATOM 6673 C C . ASP B 2 745 ? 154.620 152.258 158.635 1.00 37.76 745 ASP A C 1
ATOM 6674 O O . ASP B 2 745 ? 155.362 152.953 159.350 1.00 37.76 745 ASP A O 1
ATOM 6679 N N . GLU B 2 746 ? 153.417 152.682 158.248 1.00 37.37 746 GLU A N 1
ATOM 6680 C CA . GLU B 2 746 ? 153.027 154.036 158.622 1.00 37.37 746 GLU A CA 1
ATOM 6681 C C . GLU B 2 746 ? 152.560 154.143 160.075 1.00 37.37 746 GLU A C 1
ATOM 6682 O O . GLU B 2 746 ? 152.764 155.190 160.695 1.00 37.37 746 GLU A O 1
ATOM 6688 N N . LEU B 2 747 ? 151.984 153.086 160.660 1.00 31.33 747 LEU A N 1
ATOM 6689 C CA . LEU B 2 747 ? 151.700 153.122 162.095 1.00 31.33 747 LEU A CA 1
ATOM 6690 C C . LEU B 2 747 ? 152.962 153.182 162.937 1.00 31.33 747 LEU A C 1
ATOM 6691 O O . LEU B 2 747 ? 152.943 153.771 164.018 1.00 31.33 747 LEU A O 1
ATOM 6696 N N . VAL B 2 748 ? 154.061 152.586 162.480 1.00 36.15 748 VAL A N 1
ATOM 6697 C CA . VAL B 2 748 ? 155.316 152.770 163.199 1.00 36.15 748 VAL A CA 1
ATOM 6698 C C . VAL B 2 748 ? 155.832 154.194 163.017 1.00 36.15 748 VAL A C 1
ATOM 6699 O O . VAL B 2 748 ? 156.347 154.794 163.964 1.00 36.15 748 VAL A O 1
ATOM 6703 N N . LYS B 2 749 ? 155.643 154.787 161.829 1.00 35.36 749 LYS A N 1
ATOM 6704 C CA . LYS B 2 749 ? 156.034 156.189 161.637 1.00 35.36 749 LYS A CA 1
ATOM 6705 C C . LYS B 2 749 ? 155.230 157.163 162.511 1.00 35.36 749 LYS A C 1
ATOM 6706 O O . LYS B 2 749 ? 155.773 158.179 162.958 1.00 35.36 749 LYS A O 1
ATOM 6712 N N . VAL B 2 750 ? 153.957 156.860 162.791 1.00 39.32 750 VAL A N 1
ATOM 6713 C CA . VAL B 2 750 ? 153.121 157.726 163.629 1.00 39.32 750 VAL A CA 1
ATOM 6714 C C . VAL B 2 750 ? 153.626 157.756 165.064 1.00 39.32 750 VAL A C 1
ATOM 6715 O O . VAL B 2 750 ? 153.732 158.823 165.677 1.00 39.32 750 VAL A O 1
ATOM 6719 N N . MET B 2 751 ? 154.026 156.608 165.596 1.00 40.55 751 MET A N 1
ATOM 6720 C CA . MET B 2 751 ? 154.259 156.448 167.022 1.00 40.55 751 MET A CA 1
ATOM 6721 C C . MET B 2 751 ? 155.656 156.864 167.448 1.00 40.55 751 MET A C 1
ATOM 6722 O O . MET B 2 751 ? 156.181 156.334 168.431 1.00 40.55 751 MET A O 1
ATOM 6727 N N . GLY B 2 752 ? 156.274 157.797 166.735 1.00 45.18 752 GLY A N 1
ATOM 6728 C CA . GLY B 2 752 ? 157.600 158.259 167.079 1.00 45.18 752 GLY A CA 1
ATOM 6729 C C . GLY B 2 752 ? 158.685 157.280 166.722 1.00 45.18 752 GLY A C 1
ATOM 6730 O O . GLY B 2 752 ? 159.722 157.247 167.389 1.00 45.18 752 GLY A O 1
ATOM 6731 N N . ARG B 2 753 ? 158.441 156.447 165.710 1.00 45.65 753 ARG A N 1
ATOM 6732 C CA . ARG B 2 753 ? 159.354 155.449 165.154 1.00 45.65 753 ARG A CA 1
ATOM 6733 C C . ARG B 2 753 ? 159.754 154.379 166.160 1.00 45.65 753 ARG A C 1
ATOM 6734 O O . ARG B 2 753 ? 160.775 153.719 165.985 1.00 45.65 753 ARG A O 1
ATOM 6742 N N . HIS B 2 754 ? 158.964 154.190 167.210 1.00 48.78 754 HIS A N 1
ATOM 6743 C CA . HIS B 2 754 ? 159.183 153.141 168.194 1.00 48.78 754 HIS A CA 1
ATOM 6744 C C . HIS B 2 754 ? 158.409 151.904 167.769 1.00 48.78 754 HIS A C 1
ATOM 6745 O O . HIS B 2 754 ? 157.196 151.970 167.558 1.00 48.78 754 HIS A O 1
ATOM 6752 N N . LYS B 2 755 ? 159.106 150.785 167.650 1.00 45.21 755 LYS A N 1
ATOM 6753 C CA . LYS B 2 755 ? 158.464 149.555 167.237 1.00 45.21 755 LYS A CA 1
ATOM 6754 C C . LYS B 2 755 ? 157.596 149.021 168.373 1.00 45.21 755 LYS A C 1
ATOM 6755 O O . LYS B 2 755 ? 157.918 149.209 169.545 1.00 45.21 755 LYS A O 1
ATOM 6761 N N . PRO B 2 756 ? 156.471 148.394 168.057 1.00 39.93 756 PRO A N 1
ATOM 6762 C CA . PRO B 2 756 ? 155.529 147.997 169.099 1.00 39.93 756 PRO A CA 1
ATOM 6763 C C . PRO B 2 756 ? 156.045 146.841 169.935 1.00 39.93 756 PRO A C 1
ATOM 6764 O O . PRO B 2 756 ? 156.991 146.147 169.575 1.00 39.93 756 PRO A O 1
ATOM 6768 N N . GLU B 2 757 ? 155.407 146.641 171.085 1.00 46.80 757 GLU A N 1
ATOM 6769 C CA . GLU B 2 757 ? 155.701 145.446 171.863 1.00 46.80 757 GLU A CA 1
ATOM 6770 C C . GLU B 2 757 ? 155.219 144.205 171.141 1.00 46.80 757 GLU A C 1
ATOM 6771 O O . GLU B 2 757 ? 155.900 143.178 171.142 1.00 46.80 757 GLU A O 1
ATOM 6777 N N . ASN B 2 758 ? 154.057 144.288 170.506 1.00 35.61 758 ASN A N 1
ATOM 6778 C CA . ASN B 2 758 ? 153.433 143.157 169.853 1.00 35.61 758 ASN A CA 1
ATOM 6779 C C . ASN B 2 758 ? 152.891 143.627 168.514 1.00 35.61 758 ASN A C 1
ATOM 6780 O O . ASN B 2 758 ? 152.753 144.820 168.278 1.00 35.61 758 ASN A O 1
ATOM 6785 N N . ILE B 2 759 ? 152.614 142.689 167.617 1.00 28.47 759 ILE A N 1
ATOM 6786 C CA . ILE B 2 759 ? 151.741 142.931 166.472 1.00 28.47 759 ILE A CA 1
ATOM 6787 C C . ILE B 2 759 ? 150.802 141.746 166.427 1.00 28.47 759 ILE A C 1
ATOM 6788 O O . ILE B 2 759 ? 151.226 140.633 166.117 1.00 28.47 759 ILE A O 1
ATOM 6793 N N . VAL B 2 760 ? 149.545 141.963 166.749 1.00 30.75 760 VAL A N 1
ATOM 6794 C CA . VAL B 2 760 ? 148.572 140.888 166.714 1.00 30.75 760 VAL A CA 1
ATOM 6795 C C . VAL B 2 760 ? 147.892 140.895 165.355 1.00 30.75 760 VAL A C 1
ATOM 6796 O O . VAL B 2 760 ? 147.461 141.942 164.876 1.00 30.75 760 VAL A O 1
ATOM 6800 N N . ILE B 2 761 ? 147.845 139.729 164.715 1.00 38.95 761 ILE A N 1
ATOM 6801 C CA . ILE B 2 761 ? 147.384 139.551 163.343 1.00 38.95 761 ILE A CA 1
ATOM 6802 C C . ILE B 2 761 ? 146.288 138.505 163.357 1.00 38.95 761 ILE A C 1
ATOM 6803 O O . ILE B 2 761 ? 146.407 137.490 164.044 1.00 38.95 761 ILE A O 1
ATOM 6808 N N . GLU B 2 762 ? 145.220 138.739 162.608 1.00 50.37 762 GLU A N 1
ATOM 6809 C CA . GLU B 2 762 ? 144.185 137.729 162.465 1.00 50.37 762 GLU A CA 1
ATOM 6810 C C . GLU B 2 762 ? 143.603 137.814 161.065 1.00 50.37 762 GLU A C 1
ATOM 6811 O O . GLU B 2 762 ? 143.120 138.867 160.666 1.00 50.37 762 GLU A O 1
ATOM 6817 N N . MET B 2 763 ? 143.658 136.726 160.311 1.00 58.32 763 MET A N 1
ATOM 6818 C CA . MET B 2 763 ? 143.174 136.723 158.932 1.00 58.32 763 MET A CA 1
ATOM 6819 C C . MET B 2 763 ? 141.855 135.964 158.889 1.00 58.32 763 MET A C 1
ATOM 6820 O O . MET B 2 763 ? 141.823 134.759 158.642 1.00 58.32 763 MET A O 1
ATOM 6825 N N . ALA B 2 764 ? 140.762 136.687 159.107 1.00 70.37 764 ALA A N 1
ATOM 6826 C CA . ALA B 2 764 ? 139.439 136.098 159.009 1.00 70.37 764 ALA A CA 1
ATOM 6827 C C . ALA B 2 764 ? 139.088 135.833 157.549 1.00 70.37 764 ALA A C 1
ATOM 6828 O O . ALA B 2 764 ? 139.771 136.274 156.618 1.00 70.37 764 ALA A O 1
ATOM 6830 N N . ARG B 2 765 ? 137.991 135.110 157.350 1.00 98.60 765 ARG A N 1
ATOM 6831 C CA . ARG B 2 765 ? 137.575 134.683 156.026 1.00 98.60 765 ARG A CA 1
ATOM 6832 C C . ARG B 2 765 ? 136.196 135.234 155.693 1.00 98.60 765 ARG A C 1
ATOM 6833 O O . ARG B 2 765 ? 135.410 135.577 156.580 1.00 98.60 765 ARG A O 1
ATOM 6841 N N . GLU B 2 766 ? 135.927 135.326 154.387 1.00 109.70 766 GLU A N 1
ATOM 6842 C CA . GLU B 2 766 ? 134.584 135.516 153.837 1.00 109.70 766 GLU A CA 1
ATOM 6843 C C . GLU B 2 766 ? 134.413 134.430 152.776 1.00 109.70 766 GLU A C 1
ATOM 6844 O O . GLU B 2 766 ? 134.637 134.668 151.588 1.00 109.70 766 GLU A O 1
ATOM 6850 N N . ASN B 2 767 ? 134.011 133.229 153.214 1.00 115.77 767 ASN A N 1
ATOM 6851 C CA . ASN B 2 767 ? 133.827 132.120 152.284 1.00 115.77 767 ASN A CA 1
ATOM 6852 C C . ASN B 2 767 ? 132.558 131.319 152.558 1.00 115.77 767 ASN A C 1
ATOM 6853 O O . ASN B 2 767 ? 132.351 130.278 151.922 1.00 115.77 767 ASN A O 1
ATOM 6858 N N . GLN B 2 768 ? 131.707 131.762 153.484 1.00 118.51 768 GLN A N 1
ATOM 6859 C CA . GLN B 2 768 ? 130.377 131.170 153.631 1.00 118.51 768 GLN A CA 1
ATOM 6860 C C . GLN B 2 768 ? 129.535 131.663 152.461 1.00 118.51 768 GLN A C 1
ATOM 6861 O O . GLN B 2 768 ? 128.963 132.754 152.490 1.00 118.51 768 GLN A O 1
ATOM 6867 N N . THR B 2 769 ? 129.472 130.856 151.403 1.00 116.30 769 THR A N 1
ATOM 6868 C CA . THR B 2 769 ? 128.737 131.243 150.205 1.00 116.30 769 THR A CA 1
ATOM 6869 C C . THR B 2 769 ? 127.314 130.696 150.212 1.00 116.30 769 THR A C 1
ATOM 6870 O O . THR B 2 769 ? 126.351 131.459 150.089 1.00 116.30 769 THR A O 1
ATOM 6874 N N . THR B 2 770 ? 127.170 129.385 150.359 1.00 117.66 770 THR A N 1
ATOM 6875 C CA . THR B 2 770 ? 125.858 128.756 150.397 1.00 117.66 770 THR A CA 1
ATOM 6876 C C . THR B 2 770 ? 125.218 128.905 151.774 1.00 117.66 770 THR A C 1
ATOM 6877 O O . THR B 2 770 ? 124.047 129.265 151.889 1.00 117.66 770 THR A O 1
ATOM 6881 N N . GLN B 2 774 ? 124.336 125.899 152.730 1.00 123.41 774 GLN A N 1
ATOM 6882 C CA . GLN B 2 774 ? 123.385 125.049 152.023 1.00 123.41 774 GLN A CA 1
ATOM 6883 C C . GLN B 2 774 ? 124.066 123.826 151.405 1.00 123.41 774 GLN A C 1
ATOM 6884 O O . GLN B 2 774 ? 123.522 122.730 151.456 1.00 123.41 774 GLN A O 1
ATOM 6886 N N . LYS B 2 775 ? 125.258 124.016 150.829 1.00 124.77 775 LYS A N 1
ATOM 6887 C CA . LYS B 2 775 ? 125.989 122.904 150.227 1.00 124.77 775 LYS A CA 1
ATOM 6888 C C . LYS B 2 775 ? 126.508 121.924 151.267 1.00 124.77 775 LYS A C 1
ATOM 6889 O O . LYS B 2 775 ? 126.735 120.753 150.944 1.00 124.77 775 LYS A O 1
ATOM 6891 N N . ASN B 2 776 ? 126.712 122.383 152.502 1.00 127.84 776 ASN A N 1
ATOM 6892 C CA . ASN B 2 776 ? 126.981 121.471 153.605 1.00 127.84 776 ASN A CA 1
ATOM 6893 C C . ASN B 2 776 ? 125.705 120.792 154.101 1.00 127.84 776 ASN A C 1
ATOM 6894 O O . ASN B 2 776 ? 125.767 119.708 154.698 1.00 127.84 776 ASN A O 1
ATOM 6899 N N . SER B 2 777 ? 124.543 121.399 153.850 1.00 129.30 777 SER A N 1
ATOM 6900 C CA . SER B 2 777 ? 123.281 120.785 154.237 1.00 129.30 777 SER A CA 1
ATOM 6901 C C . SER B 2 777 ? 122.867 119.660 153.297 1.00 129.30 777 SER A C 1
ATOM 6902 O O . SER B 2 777 ? 122.056 118.813 153.691 1.00 129.30 777 SER A O 1
ATOM 6905 N N . ARG B 2 778 ? 123.396 119.639 152.068 1.00 130.54 778 ARG A N 1
ATOM 6906 C CA . ARG B 2 778 ? 123.238 118.465 151.212 1.00 130.54 778 ARG A CA 1
ATOM 6907 C C . ARG B 2 778 ? 123.951 117.261 151.813 1.00 130.54 778 ARG A C 1
ATOM 6908 O O . ARG B 2 778 ? 123.439 116.137 151.766 1.00 130.54 778 ARG A O 1
ATOM 6916 N N . GLU B 2 779 ? 125.131 117.484 152.395 1.00 130.18 779 GLU A N 1
ATOM 6917 C CA . GLU B 2 779 ? 125.823 116.423 153.111 1.00 130.18 779 GLU A CA 1
ATOM 6918 C C . GLU B 2 779 ? 125.201 116.142 154.471 1.00 130.18 779 GLU A C 1
ATOM 6919 O O . GLU B 2 779 ? 125.415 115.056 155.019 1.00 130.18 779 GLU A O 1
ATOM 6925 N N . ARG B 2 780 ? 124.450 117.092 155.034 1.00 131.81 780 ARG A N 1
ATOM 6926 C CA . ARG B 2 780 ? 123.648 116.785 156.217 1.00 131.81 780 ARG A CA 1
ATOM 6927 C C . ARG B 2 780 ? 122.516 115.821 155.880 1.00 131.81 780 ARG A C 1
ATOM 6928 O O . ARG B 2 780 ? 122.328 114.801 156.562 1.00 131.81 780 ARG A O 1
ATOM 6936 N N . MET B 2 781 ? 121.746 116.146 154.834 1.00 132.53 781 MET A N 1
ATOM 6937 C CA . MET B 2 781 ? 120.631 115.303 154.407 1.00 132.53 781 MET A CA 1
ATOM 6938 C C . MET B 2 781 ? 121.119 113.934 153.963 1.00 132.53 781 MET A C 1
ATOM 6939 O O . MET B 2 781 ? 120.651 112.907 154.464 1.00 132.53 781 MET A O 1
ATOM 6944 N N . LYS B 2 782 ? 122.094 113.915 153.046 1.00 131.09 782 LYS A N 1
ATOM 6945 C CA . LYS B 2 782 ? 122.735 112.685 152.583 1.00 131.09 782 LYS A CA 1
ATOM 6946 C C . LYS B 2 782 ? 123.387 111.908 153.724 1.00 131.09 782 LYS A C 1
ATOM 6947 O O . LYS B 2 782 ? 123.411 110.670 153.699 1.00 131.09 782 LYS A O 1
ATOM 6953 N N . ARG B 2 783 ? 123.889 112.611 154.741 1.00 131.77 783 ARG A N 1
ATOM 6954 C CA . ARG B 2 783 ? 124.497 111.938 155.883 1.00 131.77 783 ARG A CA 1
ATOM 6955 C C . ARG B 2 783 ? 123.449 111.226 156.731 1.00 131.77 783 ARG A C 1
ATOM 6956 O O . ARG B 2 783 ? 123.701 110.127 157.243 1.00 131.77 783 ARG A O 1
ATOM 6964 N N . ILE B 2 784 ? 122.262 111.820 156.877 1.00 130.32 784 ILE A N 1
ATOM 6965 C CA . ILE B 2 784 ? 121.194 111.101 157.567 1.00 130.32 784 ILE A CA 1
ATOM 6966 C C . ILE B 2 784 ? 120.647 109.976 156.690 1.00 130.32 784 ILE A C 1
ATOM 6967 O O . ILE B 2 784 ? 120.244 108.922 157.204 1.00 130.32 784 ILE A O 1
ATOM 6972 N N . GLU B 2 785 ? 120.668 110.161 155.362 1.00 132.12 785 GLU A N 1
ATOM 6973 C CA . GLU B 2 785 ? 120.241 109.115 154.429 1.00 132.12 785 GLU A CA 1
ATOM 6974 C C . GLU B 2 785 ? 121.094 107.861 154.572 1.00 132.12 785 GLU A C 1
ATOM 6975 O O . GLU B 2 785 ? 120.578 106.777 154.871 1.00 132.12 785 GLU A O 1
ATOM 6981 N N . GLU B 2 786 ? 122.412 108.001 154.402 1.00 131.15 786 GLU A N 1
ATOM 6982 C CA . GLU B 2 786 ? 123.298 106.850 154.535 1.00 131.15 786 GLU A CA 1
ATOM 6983 C C . GLU B 2 786 ? 123.384 106.359 155.975 1.00 131.15 786 GLU A C 1
ATOM 6984 O O . GLU B 2 786 ? 123.580 105.158 156.207 1.00 131.15 786 GLU A O 1
ATOM 6990 N N . GLY B 2 787 ? 123.226 107.264 156.945 1.00 126.21 787 GLY A N 1
ATOM 6991 C CA . GLY B 2 787 ? 123.325 106.867 158.340 1.00 126.21 787 GLY A CA 1
ATOM 6992 C C . GLY B 2 787 ? 122.168 105.991 158.782 1.00 126.21 787 GLY A C 1
ATOM 6993 O O . GLY B 2 787 ? 122.370 104.941 159.400 1.00 126.21 787 GLY A O 1
ATOM 6994 N N . ILE B 2 788 ? 120.941 106.399 158.461 1.00 126.76 788 ILE A N 1
ATOM 6995 C CA . ILE B 2 788 ? 119.795 105.581 158.839 1.00 126.76 788 ILE A CA 1
ATOM 6996 C C . ILE B 2 788 ? 119.681 104.358 157.931 1.00 126.76 788 ILE A C 1
ATOM 6997 O O . ILE B 2 788 ? 119.321 103.267 158.398 1.00 126.76 788 ILE A O 1
ATOM 7002 N N . LYS B 2 789 ? 120.032 104.490 156.645 1.00 127.04 789 LYS A N 1
ATOM 7003 C CA . LYS B 2 789 ? 120.017 103.322 155.768 1.00 127.04 789 LYS A CA 1
ATOM 7004 C C . LYS B 2 789 ? 121.102 102.306 156.117 1.00 127.04 789 LYS A C 1
ATOM 7005 O O . LYS B 2 789 ? 121.000 101.147 155.700 1.00 127.04 789 LYS A O 1
ATOM 7011 N N . GLU B 2 790 ? 122.126 102.703 156.877 1.00 125.77 790 GLU A N 1
ATOM 7012 C CA . GLU B 2 790 ? 122.975 101.710 157.524 1.00 125.77 790 GLU A CA 1
ATOM 7013 C C . GLU B 2 790 ? 122.203 100.956 158.600 1.00 125.77 790 GLU A C 1
ATOM 7014 O O . GLU B 2 790 ? 122.414 99.754 158.799 1.00 125.77 790 GLU A O 1
ATOM 7020 N N . LEU B 2 791 ? 121.308 101.646 159.307 1.00 123.85 791 LEU A N 1
ATOM 7021 C CA . LEU B 2 791 ? 120.721 101.093 160.523 1.00 123.85 791 LEU A CA 1
ATOM 7022 C C . LEU B 2 791 ? 119.573 100.138 160.222 1.00 123.85 791 LEU A C 1
ATOM 7023 O O . LEU B 2 791 ? 119.644 98.945 160.533 1.00 123.85 791 LEU A O 1
ATOM 7028 N N . GLY B 2 792 ? 118.507 100.647 159.613 1.00 118.65 792 GLY A N 1
ATOM 7029 C CA . GLY B 2 792 ? 117.281 99.896 159.449 1.00 118.65 792 GLY A CA 1
ATOM 7030 C C . GLY B 2 792 ? 116.131 100.359 160.317 1.00 118.65 792 GLY A C 1
ATOM 7031 O O . GLY B 2 792 ? 115.160 99.611 160.480 1.00 118.65 792 GLY A O 1
ATOM 7032 N N . SER B 2 793 ? 116.204 101.566 160.871 1.00 122.85 793 SER A N 1
ATOM 7033 C CA . SER B 2 793 ? 115.191 102.081 161.776 1.00 122.85 793 SER A CA 1
ATOM 7034 C C . SER B 2 793 ? 113.956 102.553 161.012 1.00 122.85 793 SER A C 1
ATOM 7035 O O . SER B 2 793 ? 113.856 102.440 159.787 1.00 122.85 793 SER A O 1
ATOM 7038 N N . GLN B 2 794 ? 113.003 103.095 161.765 1.00 124.76 794 GLN A N 1
ATOM 7039 C CA . GLN B 2 794 ? 111.731 103.575 161.239 1.00 124.76 794 GLN A CA 1
ATOM 7040 C C . GLN B 2 794 ? 111.579 105.080 161.436 1.00 124.76 794 GLN A C 1
ATOM 7041 O O . GLN B 2 794 ? 110.508 105.564 161.804 1.00 124.76 794 GLN A O 1
ATOM 7047 N N . ILE B 2 795 ? 112.648 105.841 161.201 1.00 127.54 795 ILE A N 1
ATOM 7048 C CA . ILE B 2 795 ? 112.600 107.282 161.433 1.00 127.54 795 ILE A CA 1
ATOM 7049 C C . ILE B 2 795 ? 112.504 108.037 160.107 1.00 127.54 795 ILE A C 1
ATOM 7050 O O . ILE B 2 795 ? 111.807 109.056 160.021 1.00 127.54 795 ILE A O 1
ATOM 7055 N N . LEU B 2 796 ? 113.161 107.533 159.053 1.00 128.98 796 LEU A N 1
ATOM 7056 C CA . LEU B 2 796 ? 113.068 108.188 157.749 1.00 128.98 796 LEU A CA 1
ATOM 7057 C C . LEU B 2 796 ? 111.691 107.996 157.132 1.00 128.98 796 LEU A C 1
ATOM 7058 O O . LEU B 2 796 ? 111.218 108.854 156.377 1.00 128.98 796 LEU A O 1
ATOM 7063 N N . LYS B 2 797 ? 111.041 106.872 157.436 1.00 128.06 797 LYS A N 1
ATOM 7064 C CA . LYS B 2 797 ? 109.733 106.596 156.856 1.00 128.06 797 LYS A CA 1
ATOM 7065 C C . LYS B 2 797 ? 108.659 107.449 157.512 1.00 128.06 797 LYS A C 1
ATOM 7066 O O . LYS B 2 797 ? 107.884 108.127 156.828 1.00 128.06 797 LYS A O 1
ATOM 7072 N N . GLU B 2 798 ? 108.607 107.435 158.845 1.00 127.68 798 GLU A N 1
ATOM 7073 C CA . GLU B 2 798 ? 107.622 108.227 159.568 1.00 127.68 798 GLU A CA 1
ATOM 7074 C C . GLU B 2 798 ? 107.916 109.717 159.493 1.00 127.68 798 GLU A C 1
ATOM 7075 O O . GLU B 2 798 ? 106.998 110.529 159.651 1.00 127.68 798 GLU A O 1
ATOM 7081 N N . HIS B 2 799 ? 109.170 110.093 159.250 1.00 128.53 799 HIS A N 1
ATOM 7082 C CA . HIS B 2 799 ? 109.578 111.494 159.214 1.00 128.53 799 HIS A CA 1
ATOM 7083 C C . HIS B 2 799 ? 110.599 111.675 158.096 1.00 128.53 799 HIS A C 1
ATOM 7084 O O . HIS B 2 799 ? 111.796 111.406 158.290 1.00 128.53 799 HIS A O 1
ATOM 7091 N N . PRO B 2 800 ? 110.164 112.100 156.910 1.00 128.86 800 PRO A N 1
ATOM 7092 C CA . PRO B 2 800 ? 111.107 112.283 155.799 1.00 128.86 800 PRO A CA 1
ATOM 7093 C C . PRO B 2 800 ? 111.987 113.507 156.003 1.00 128.86 800 PRO A C 1
ATOM 7094 O O . PRO B 2 800 ? 111.544 114.536 156.518 1.00 128.86 800 PRO A O 1
ATOM 7098 N N . VAL B 2 801 ? 113.244 113.390 155.585 1.00 132.17 801 VAL A N 1
ATOM 7099 C CA . VAL B 2 801 ? 114.209 114.468 155.759 1.00 132.17 801 VAL A CA 1
ATOM 7100 C C . VAL B 2 801 ? 114.331 115.248 154.459 1.00 132.17 801 VAL A C 1
ATOM 7101 O O . VAL B 2 801 ? 114.036 114.750 153.365 1.00 132.17 801 VAL A O 1
ATOM 7105 N N . GLU B 2 802 ? 114.745 116.504 154.592 1.00 134.33 802 GLU A N 1
ATOM 7106 C CA . GLU B 2 802 ? 115.093 117.336 153.454 1.00 134.33 802 GLU A CA 1
ATOM 7107 C C . GLU B 2 802 ? 116.131 118.350 153.909 1.00 134.33 802 GLU A C 1
ATOM 7108 O O . GLU B 2 802 ? 116.218 118.691 155.090 1.00 134.33 802 GLU A O 1
ATOM 7114 N N . ASN B 2 803 ? 116.908 118.853 152.950 1.00 133.71 803 ASN A N 1
ATOM 7115 C CA . ASN B 2 803 ? 118.003 119.773 153.235 1.00 133.71 803 ASN A CA 1
ATOM 7116 C C . ASN B 2 803 ? 117.547 121.226 153.404 1.00 133.71 803 ASN A C 1
ATOM 7117 O O . ASN B 2 803 ? 118.364 122.145 153.255 1.00 133.71 803 ASN A O 1
ATOM 7122 N N . THR B 2 804 ? 116.263 121.448 153.692 1.00 135.86 804 THR A N 1
ATOM 7123 C CA . THR B 2 804 ? 115.757 122.740 154.123 1.00 135.86 804 THR A CA 1
ATOM 7124 C C . THR B 2 804 ? 115.216 122.725 155.543 1.00 135.86 804 THR A C 1
ATOM 7125 O O . THR B 2 804 ? 115.128 123.790 156.162 1.00 135.86 804 THR A O 1
ATOM 7129 N N . GLN B 2 805 ? 114.853 121.556 156.073 1.00 136.80 805 GLN A N 1
ATOM 7130 C CA . GLN B 2 805 ? 114.343 121.466 157.435 1.00 136.80 805 GLN A CA 1
ATOM 7131 C C . GLN B 2 805 ? 115.470 121.267 158.443 1.00 136.80 805 GLN A C 1
ATOM 7132 O O . GLN B 2 805 ? 115.331 121.643 159.612 1.00 136.80 805 GLN A O 1
ATOM 7138 N N . LEU B 2 806 ? 116.607 120.736 157.998 1.00 134.96 806 LEU A N 1
ATOM 7139 C CA . LEU B 2 806 ? 117.754 120.402 158.839 1.00 134.96 806 LEU A CA 1
ATOM 7140 C C . LEU B 2 806 ? 118.598 121.605 159.264 1.00 134.96 806 LEU A C 1
ATOM 7141 O O . LEU B 2 806 ? 119.722 121.407 159.737 1.00 134.96 806 LEU A O 1
ATOM 7146 N N . GLN B 2 807 ? 118.106 122.836 159.106 1.00 139.67 807 GLN A N 1
ATOM 7147 C CA . GLN B 2 807 ? 118.817 123.991 159.641 1.00 139.67 807 GLN A CA 1
ATOM 7148 C C . GLN B 2 807 ? 118.762 124.042 161.161 1.00 139.67 807 GLN A C 1
ATOM 7149 O O . GLN B 2 807 ? 119.621 124.679 161.779 1.00 139.67 807 GLN A O 1
ATOM 7155 N N . ASN B 2 808 ? 117.768 123.399 161.772 1.00 133.22 808 ASN A N 1
ATOM 7156 C CA . ASN B 2 808 ? 117.716 123.265 163.220 1.00 133.22 808 ASN A CA 1
ATOM 7157 C C . ASN B 2 808 ? 118.692 122.182 163.660 1.00 133.22 808 ASN A C 1
ATOM 7158 O O . ASN B 2 808 ? 118.664 121.060 163.146 1.00 133.22 808 ASN A O 1
ATOM 7163 N N . GLU B 2 809 ? 119.555 122.525 164.614 1.00 131.01 809 GLU A N 1
ATOM 7164 C CA . GLU B 2 809 ? 120.518 121.564 165.128 1.00 131.01 809 GLU A CA 1
ATOM 7165 C C . GLU B 2 809 ? 119.921 120.637 166.181 1.00 131.01 809 GLU A C 1
ATOM 7166 O O . GLU B 2 809 ? 120.441 119.534 166.375 1.00 131.01 809 GLU A O 1
ATOM 7172 N N . LYS B 2 810 ? 118.839 121.046 166.852 1.00 129.81 810 LYS A N 1
ATOM 7173 C CA . LYS B 2 810 ? 118.101 120.105 167.690 1.00 129.81 810 LYS A CA 1
ATOM 7174 C C . LYS B 2 810 ? 117.392 119.056 166.849 1.00 129.81 810 LYS A C 1
ATOM 7175 O O . LYS B 2 810 ? 117.165 117.935 167.316 1.00 129.81 810 LYS A O 1
ATOM 7181 N N . LEU B 2 811 ? 117.028 119.405 165.620 1.00 130.29 811 LEU A N 1
ATOM 7182 C CA . LEU B 2 811 ? 116.352 118.499 164.705 1.00 130.29 811 LEU A CA 1
ATOM 7183 C C . LEU B 2 811 ? 117.348 117.630 163.949 1.00 130.29 811 LEU A C 1
ATOM 7184 O O . LEU B 2 811 ? 117.088 116.442 163.708 1.00 130.29 811 LEU A O 1
ATOM 7189 N N . TYR B 2 812 ? 118.493 118.209 163.584 1.00 130.62 812 TYR A N 1
ATOM 7190 C CA . TYR B 2 812 ? 119.569 117.427 162.991 1.00 130.62 812 TYR A CA 1
ATOM 7191 C C . TYR B 2 812 ? 120.124 116.425 163.994 1.00 130.62 812 TYR A C 1
ATOM 7192 O O . TYR B 2 812 ? 120.310 115.250 163.662 1.00 130.62 812 TYR A O 1
ATOM 7201 N N . LEU B 2 813 ? 120.334 116.856 165.242 1.00 127.67 813 LEU A N 1
ATOM 7202 C CA . LEU B 2 813 ? 120.671 115.921 166.310 1.00 127.67 813 LEU A CA 1
ATOM 7203 C C . LEU B 2 813 ? 119.514 115.011 166.685 1.00 127.67 813 LEU A C 1
ATOM 7204 O O . LEU B 2 813 ? 119.751 113.950 167.270 1.00 127.67 813 LEU A O 1
ATOM 7209 N N . TYR B 2 814 ? 118.274 115.412 166.399 1.00 131.77 814 TYR A N 1
ATOM 7210 C CA . TYR B 2 814 ? 117.147 114.517 166.622 1.00 131.77 814 TYR A CA 1
ATOM 7211 C C . TYR B 2 814 ? 117.215 113.324 165.681 1.00 131.77 814 TYR A C 1
ATOM 7212 O O . TYR B 2 814 ? 117.005 112.178 166.099 1.00 131.77 814 TYR A O 1
ATOM 7221 N N . TYR B 2 815 ? 117.512 113.569 164.403 1.00 130.42 815 TYR A N 1
ATOM 7222 C CA . TYR B 2 815 ? 117.650 112.439 163.492 1.00 130.42 815 TYR A CA 1
ATOM 7223 C C . TYR B 2 815 ? 118.957 111.683 163.701 1.00 130.42 815 TYR A C 1
ATOM 7224 O O . TYR B 2 815 ? 118.996 110.469 163.475 1.00 130.42 815 TYR A O 1
ATOM 7233 N N . LEU B 2 816 ? 120.032 112.370 164.114 1.00 127.24 816 LEU A N 1
ATOM 7234 C CA . LEU B 2 816 ? 121.317 111.689 164.278 1.00 127.24 816 LEU A CA 1
ATOM 7235 C C . LEU B 2 816 ? 121.299 110.683 165.415 1.00 127.24 816 LEU A C 1
ATOM 7236 O O . LEU B 2 816 ? 122.005 109.673 165.351 1.00 127.24 816 LEU A O 1
ATOM 7241 N N . GLN B 2 817 ? 120.508 110.927 166.454 1.00 127.70 817 GLN A N 1
ATOM 7242 C CA . GLN B 2 817 ? 120.388 109.979 167.549 1.00 127.70 817 GLN A CA 1
ATOM 7243 C C . GLN B 2 817 ? 119.203 109.042 167.384 1.00 127.70 817 GLN A C 1
ATOM 7244 O O . GLN B 2 817 ? 118.749 108.475 168.383 1.00 127.70 817 GLN A O 1
ATOM 7250 N N . ASN B 2 818 ? 118.692 108.890 166.153 1.00 130.06 818 ASN A N 1
ATOM 7251 C CA . ASN B 2 818 ? 117.614 107.954 165.799 1.00 130.06 818 ASN A CA 1
ATOM 7252 C C . ASN B 2 818 ? 116.337 108.244 166.593 1.00 130.06 818 ASN A C 1
ATOM 7253 O O . ASN B 2 818 ? 115.585 107.338 166.957 1.00 130.06 818 ASN A O 1
ATOM 7258 N N . GLY B 2 819 ? 116.095 109.521 166.884 1.00 128.88 819 GLY A N 1
ATOM 7259 C CA . GLY B 2 819 ? 114.966 109.912 167.704 1.00 128.88 819 GLY A CA 1
ATOM 7260 C C . GLY B 2 819 ? 115.024 109.440 169.136 1.00 128.88 819 GLY A C 1
ATOM 7261 O O . GLY B 2 819 ? 113.991 109.407 169.806 1.00 128.88 819 GLY A O 1
ATOM 7262 N N . ARG B 2 820 ? 116.201 109.067 169.627 1.00 132.82 820 ARG A N 1
ATOM 7263 C CA . ARG B 2 820 ? 116.346 108.466 170.941 1.00 132.82 820 ARG A CA 1
ATOM 7264 C C . ARG B 2 820 ? 117.125 109.395 171.858 1.00 132.82 820 ARG A C 1
ATOM 7265 O O . ARG B 2 820 ? 118.083 110.047 171.429 1.00 132.82 820 ARG A O 1
ATOM 7273 N N . ASP B 2 821 ? 116.696 109.460 173.115 1.00 134.44 821 ASP A N 1
ATOM 7274 C CA . ASP B 2 821 ? 117.430 110.204 174.126 1.00 134.44 821 ASP A CA 1
ATOM 7275 C C . ASP B 2 821 ? 118.743 109.494 174.420 1.00 134.44 821 ASP A C 1
ATOM 7276 O O . ASP B 2 821 ? 118.813 108.262 174.437 1.00 134.44 821 ASP A O 1
ATOM 7281 N N . MET B 2 822 ? 119.788 110.286 174.653 1.00 133.65 822 MET A N 1
ATOM 7282 C CA . MET B 2 822 ? 121.115 109.722 174.860 1.00 133.65 822 MET A CA 1
ATOM 7283 C C . MET B 2 822 ? 121.250 109.121 176.252 1.00 133.65 822 MET A C 1
ATOM 7284 O O . MET B 2 822 ? 121.440 107.910 176.402 1.00 133.65 822 MET A O 1
ATOM 7289 N N . TYR B 2 823 ? 121.121 109.951 177.283 1.00 130.83 823 TYR A N 1
ATOM 7290 C CA . TYR B 2 823 ? 121.430 109.519 178.638 1.00 130.83 823 TYR A CA 1
ATOM 7291 C C . TYR B 2 823 ? 120.325 108.677 179.261 1.00 130.83 823 TYR A C 1
ATOM 7292 O O . TYR B 2 823 ? 120.578 107.983 180.250 1.00 130.83 823 TYR A O 1
ATOM 7301 N N . VAL B 2 824 ? 119.112 108.721 178.715 1.00 135.95 824 VAL A N 1
ATOM 7302 C CA . VAL B 2 824 ? 117.978 107.958 179.227 1.00 135.95 824 VAL A CA 1
ATOM 7303 C C . VAL B 2 824 ? 117.448 107.090 178.091 1.00 135.95 824 VAL A C 1
ATOM 7304 O O . VAL B 2 824 ? 117.308 107.564 176.958 1.00 135.95 824 VAL A O 1
ATOM 7308 N N . ASP B 2 825 ? 117.161 105.821 178.389 1.00 138.90 825 ASP A N 1
ATOM 7309 C CA . ASP B 2 825 ? 116.641 104.877 177.397 1.00 138.90 825 ASP A CA 1
ATOM 7310 C C . ASP B 2 825 ? 115.165 105.186 177.141 1.00 138.90 825 ASP A C 1
ATOM 7311 O O . ASP B 2 825 ? 114.257 104.485 177.595 1.00 138.90 825 ASP A O 1
ATOM 7316 N N . GLN B 2 826 ? 114.927 106.260 176.389 1.00 135.84 826 GLN A N 1
ATOM 7317 C CA . GLN B 2 826 ? 113.588 106.678 175.996 1.00 135.84 826 GLN A CA 1
ATOM 7318 C C . GLN B 2 826 ? 113.631 107.227 174.579 1.00 135.84 826 GLN A C 1
ATOM 7319 O O . GLN B 2 826 ? 114.688 107.606 174.067 1.00 135.84 826 GLN A O 1
ATOM 7325 N N . GLU B 2 827 ? 112.463 107.273 173.951 1.00 133.16 827 GLU A N 1
ATOM 7326 C CA . GLU B 2 827 ? 112.339 107.901 172.648 1.00 133.16 827 GLU A CA 1
ATOM 7327 C C . GLU B 2 827 ? 112.131 109.400 172.827 1.00 133.16 827 GLU A C 1
ATOM 7328 O O . GLU B 2 827 ? 111.994 109.906 173.942 1.00 133.16 827 GLU A O 1
ATOM 7334 N N . LEU B 2 828 ? 112.107 110.118 171.711 1.00 131.62 828 LEU A N 1
ATOM 7335 C CA . LEU B 2 828 ? 111.967 111.565 171.742 1.00 131.62 828 LEU A CA 1
ATOM 7336 C C . LEU B 2 828 ? 110.883 112.010 170.773 1.00 131.62 828 LEU A C 1
ATOM 7337 O O . LEU B 2 828 ? 110.838 111.564 169.623 1.00 131.62 828 LEU A O 1
ATOM 7342 N N . ASP B 2 829 ? 110.005 112.885 171.255 1.00 130.27 829 ASP A N 1
ATOM 7343 C CA . ASP B 2 829 ? 109.019 113.521 170.395 1.00 130.27 829 ASP A CA 1
ATOM 7344 C C . ASP B 2 829 ? 109.705 114.542 169.497 1.00 130.27 829 ASP A C 1
ATOM 7345 O O . ASP B 2 829 ? 110.571 115.301 169.940 1.00 130.27 829 ASP A O 1
ATOM 7350 N N . ILE B 2 830 ? 109.314 114.558 168.223 1.00 128.16 830 ILE A N 1
ATOM 7351 C CA . ILE B 2 830 ? 109.799 115.595 167.321 1.00 128.16 830 ILE A CA 1
ATOM 7352 C C . ILE B 2 830 ? 109.038 116.901 167.536 1.00 128.16 830 ILE A C 1
ATOM 7353 O O . ILE B 2 830 ? 109.545 117.977 167.193 1.00 128.16 830 ILE A O 1
ATOM 7358 N N . ASN B 2 831 ? 107.853 116.840 168.148 1.00 129.69 831 ASN A N 1
ATOM 7359 C CA . ASN B 2 831 ? 107.007 118.013 168.309 1.00 129.69 831 ASN A CA 1
ATOM 7360 C C . ASN B 2 831 ? 107.484 118.945 169.412 1.00 129.69 831 ASN A C 1
ATOM 7361 O O . ASN B 2 831 ? 107.130 120.129 169.400 1.00 129.69 831 ASN A O 1
ATOM 7366 N N . ARG B 2 832 ? 108.280 118.446 170.354 1.00 130.38 832 ARG A N 1
ATOM 7367 C CA . ARG B 2 832 ? 108.595 119.211 171.552 1.00 130.38 832 ARG A CA 1
ATOM 7368 C C . ARG B 2 832 ? 110.089 119.474 171.665 1.00 130.38 832 ARG A C 1
ATOM 7369 O O . ARG B 2 832 ? 110.690 119.244 172.718 1.00 130.38 832 ARG A O 1
ATOM 7377 N N . LEU B 2 833 ? 110.695 119.955 170.576 1.00 129.04 833 LEU A N 1
ATOM 7378 C CA . LEU B 2 833 ? 112.095 120.362 170.608 1.00 129.04 833 LEU A CA 1
ATOM 7379 C C . LEU B 2 833 ? 112.314 121.628 171.430 1.00 129.04 833 LEU A C 1
ATOM 7380 O O . LEU B 2 833 ? 113.459 121.935 171.775 1.00 129.04 833 LEU A O 1
ATOM 7385 N N . SER B 2 834 ? 111.248 122.370 171.740 1.00 126.21 834 SER A N 1
ATOM 7386 C CA . SER B 2 834 ? 111.364 123.531 172.614 1.00 126.21 834 SER A CA 1
ATOM 7387 C C . SER B 2 834 ? 111.650 123.132 174.055 1.00 126.21 834 SER A C 1
ATOM 7388 O O . SER B 2 834 ? 112.244 123.914 174.804 1.00 126.21 834 SER A O 1
ATOM 7391 N N . ASP B 2 835 ? 111.242 121.931 174.459 1.00 127.43 835 ASP A N 1
ATOM 7392 C CA . ASP B 2 835 ? 111.361 121.488 175.842 1.00 127.43 835 ASP A CA 1
ATOM 7393 C C . ASP B 2 835 ? 112.494 120.491 176.052 1.00 127.43 835 ASP A C 1
ATOM 7394 O O . ASP B 2 835 ? 112.544 119.839 177.099 1.00 127.43 835 ASP A O 1
ATOM 7399 N N . TYR B 2 836 ? 113.398 120.350 175.088 1.00 130.01 836 TYR A N 1
ATOM 7400 C CA . TYR B 2 836 ? 114.494 119.397 175.181 1.00 130.01 836 TYR A CA 1
ATOM 7401 C C . TYR B 2 836 ? 115.825 120.129 175.288 1.00 130.01 836 TYR A C 1
ATOM 7402 O O . TYR B 2 836 ? 115.992 121.234 174.763 1.00 130.01 836 TYR A O 1
ATOM 7411 N N . ASP B 2 837 ? 116.775 119.495 175.968 1.00 128.94 837 ASP A N 1
ATOM 7412 C CA . ASP B 2 837 ? 118.029 120.127 176.342 1.00 128.94 837 ASP A CA 1
ATOM 7413 C C . ASP B 2 837 ? 119.172 119.632 175.466 1.00 128.94 837 ASP A C 1
ATOM 7414 O O . ASP B 2 837 ? 119.158 118.503 174.970 1.00 128.94 837 ASP A O 1
ATOM 7419 N N . VAL B 2 838 ? 120.165 120.498 175.277 1.00 121.28 838 VAL A N 1
ATOM 7420 C CA . VAL B 2 838 ? 121.384 120.170 174.551 1.00 121.28 838 VAL A CA 1
ATOM 7421 C C . VAL B 2 838 ? 122.550 120.337 175.513 1.00 121.28 838 VAL A C 1
ATOM 7422 O O . VAL B 2 838 ? 122.648 121.358 176.203 1.00 121.28 838 VAL A O 1
ATOM 7426 N N . ASP B 2 839 ? 123.420 119.332 175.573 1.00 117.85 839 ASP A N 1
ATOM 7427 C CA . ASP B 2 839 ? 124.529 119.318 176.516 1.00 117.85 839 ASP A CA 1
ATOM 7428 C C . ASP B 2 839 ? 125.827 118.985 175.803 1.00 117.85 839 ASP A C 1
ATOM 7429 O O . ASP B 2 839 ? 125.877 118.048 175.004 1.00 117.85 839 ASP A O 1
ATOM 7434 N N . HIS B 2 840 ? 126.873 119.745 176.103 1.00 112.67 840 HIS A N 1
ATOM 7435 C CA . HIS B 2 840 ? 128.213 119.394 175.659 1.00 112.67 840 HIS A CA 1
ATOM 7436 C C . HIS B 2 840 ? 128.744 118.266 176.535 1.00 112.67 840 HIS A C 1
ATOM 7437 O O . HIS B 2 840 ? 128.653 118.337 177.763 1.00 112.67 840 HIS A O 1
ATOM 7444 N N . ILE B 2 841 ? 129.287 117.224 175.899 1.00 111.49 841 ILE A N 1
ATOM 7445 C CA . ILE B 2 841 ? 129.852 116.094 176.636 1.00 111.49 841 ILE A CA 1
ATOM 7446 C C . ILE B 2 841 ? 131.081 116.537 177.415 1.00 111.49 841 ILE A C 1
ATOM 7447 O O . ILE B 2 841 ? 131.126 116.448 178.646 1.00 111.49 841 ILE A O 1
ATOM 7452 N N . VAL B 2 842 ? 132.096 117.018 176.707 1.00 106.96 842 VAL A N 1
ATOM 7453 C CA . VAL B 2 842 ? 133.203 117.713 177.350 1.00 106.96 842 VAL A CA 1
ATOM 7454 C C . VAL B 2 842 ? 132.757 119.161 177.485 1.00 106.96 842 VAL A C 1
ATOM 7455 O O . VAL B 2 842 ? 132.428 119.795 176.473 1.00 106.96 842 VAL A O 1
ATOM 7459 N N . PRO B 2 843 ? 132.726 119.711 178.699 1.00 102.95 843 PRO A N 1
ATOM 7460 C CA . PRO B 2 843 ? 132.030 120.980 178.939 1.00 102.95 843 PRO A CA 1
ATOM 7461 C C . PRO B 2 843 ? 132.717 122.177 178.304 1.00 102.95 843 PRO A C 1
ATOM 7462 O O . PRO B 2 843 ? 133.819 122.103 177.761 1.00 102.95 843 PRO A O 1
ATOM 7466 N N . GLN B 2 844 ? 132.018 123.307 178.382 1.00 99.42 844 GLN A N 1
ATOM 7467 C CA . GLN B 2 844 ? 132.494 124.560 177.816 1.00 99.42 844 GLN A CA 1
ATOM 7468 C C . GLN B 2 844 ? 133.624 125.165 178.637 1.00 99.42 844 GLN A C 1
ATOM 7469 O O . GLN B 2 844 ? 134.439 125.919 178.095 1.00 99.42 844 GLN A O 1
ATOM 7475 N N . SER B 2 845 ? 133.716 124.821 179.923 1.00 97.77 845 SER A N 1
ATOM 7476 C CA . SER B 2 845 ? 134.787 125.318 180.776 1.00 97.77 845 SER A CA 1
ATOM 7477 C C . SER B 2 845 ? 136.133 124.673 180.484 1.00 97.77 845 SER A C 1
ATOM 7478 O O . SER B 2 845 ? 137.141 125.124 181.034 1.00 97.77 845 SER A O 1
ATOM 7481 N N . PHE B 2 846 ? 136.175 123.630 179.656 1.00 98.83 846 PHE A N 1
ATOM 7482 C CA . PHE B 2 846 ? 137.407 122.975 179.237 1.00 98.83 846 PHE A CA 1
ATOM 7483 C C . PHE B 2 846 ? 137.820 123.367 177.826 1.00 98.83 846 PHE A C 1
ATOM 7484 O O . PHE B 2 846 ? 138.985 123.687 177.593 1.00 98.83 846 PHE A O 1
ATOM 7492 N N . LEU B 2 847 ? 136.888 123.344 176.875 1.00 101.24 847 LEU A N 1
ATOM 7493 C CA . LEU B 2 847 ? 137.123 123.962 175.579 1.00 101.24 847 LEU A CA 1
ATOM 7494 C C . LEU B 2 847 ? 135.795 124.385 174.978 1.00 101.24 847 LEU A C 1
ATOM 7495 O O . LEU B 2 847 ? 134.745 123.816 175.287 1.00 101.24 847 LEU A O 1
ATOM 7500 N N . LYS B 2 848 ? 135.853 125.398 174.118 1.00 102.39 848 LYS A N 1
ATOM 7501 C CA . LYS B 2 848 ? 134.666 125.904 173.436 1.00 102.39 848 LYS A CA 1
ATOM 7502 C C . LYS B 2 848 ? 134.434 125.052 172.196 1.00 102.39 848 LYS A C 1
ATOM 7503 O O . LYS B 2 848 ? 135.067 125.260 171.159 1.00 102.39 848 LYS A O 1
ATOM 7509 N N . ASP B 2 849 ? 133.518 124.088 172.297 1.00 112.91 849 ASP A N 1
ATOM 7510 C CA . ASP B 2 849 ? 133.233 123.141 171.218 1.00 112.91 849 ASP A CA 1
ATOM 7511 C C . ASP B 2 849 ? 131.725 123.102 170.994 1.00 112.91 849 ASP A C 1
ATOM 7512 O O . ASP B 2 849 ? 131.022 122.312 171.628 1.00 112.91 849 ASP A O 1
ATOM 7517 N N . ASP B 2 850 ? 131.234 123.926 170.073 1.00 113.11 850 ASP A N 1
ATOM 7518 C CA . ASP B 2 850 ? 129.818 123.958 169.734 1.00 113.11 850 ASP A CA 1
ATOM 7519 C C . ASP B 2 850 ? 129.459 123.000 168.608 1.00 113.11 850 ASP A C 1
ATOM 7520 O O . ASP B 2 850 ? 128.319 123.026 168.133 1.00 113.11 850 ASP A O 1
ATOM 7525 N N . SER B 2 851 ? 130.397 122.159 168.177 1.00 115.42 851 SER A N 1
ATOM 7526 C CA . SER B 2 851 ? 130.227 121.391 166.956 1.00 115.42 851 SER A CA 1
ATOM 7527 C C . SER B 2 851 ? 129.215 120.266 167.150 1.00 115.42 851 SER A C 1
ATOM 7528 O O . SER B 2 851 ? 128.725 119.998 168.251 1.00 115.42 851 SER A O 1
ATOM 7531 N N . ILE B 2 852 ? 128.914 119.592 166.041 1.00 115.97 852 ILE A N 1
ATOM 7532 C CA . ILE B 2 852 ? 127.968 118.487 166.078 1.00 115.97 852 ILE A CA 1
ATOM 7533 C C . ILE B 2 852 ? 128.633 117.246 166.665 1.00 115.97 852 ILE A C 1
ATOM 7534 O O . ILE B 2 852 ? 127.945 116.330 167.137 1.00 115.97 852 ILE A O 1
ATOM 7539 N N . ASP B 2 853 ? 129.967 117.219 166.675 1.00 113.60 853 ASP A N 1
ATOM 7540 C CA . ASP B 2 853 ? 130.715 116.121 167.272 1.00 113.60 853 ASP A CA 1
ATOM 7541 C C . ASP B 2 853 ? 130.528 116.071 168.786 1.00 113.60 853 ASP A C 1
ATOM 7542 O O . ASP B 2 853 ? 130.533 114.988 169.371 1.00 113.60 853 ASP A O 1
ATOM 7547 N N . ASN B 2 854 ? 130.341 117.219 169.432 1.00 112.17 854 ASN A N 1
ATOM 7548 C CA . ASN B 2 854 ? 130.297 117.291 170.887 1.00 112.17 854 ASN A CA 1
ATOM 7549 C C . ASN B 2 854 ? 128.879 117.278 171.444 1.00 112.17 854 ASN A C 1
ATOM 7550 O O . ASN B 2 854 ? 128.654 116.715 172.518 1.00 112.17 854 ASN A O 1
ATOM 7555 N N . LYS B 2 855 ? 127.922 117.888 170.750 1.00 117.52 855 LYS A N 1
ATOM 7556 C CA . LYS B 2 855 ? 126.589 118.060 171.308 1.00 117.52 855 LYS A CA 1
ATOM 7557 C C . LYS B 2 855 ? 125.810 116.755 171.305 1.00 117.52 855 LYS A C 1
ATOM 7558 O O . LYS B 2 855 ? 125.934 115.940 170.390 1.00 117.52 855 LYS A O 1
ATOM 7564 N N . VAL B 2 856 ? 125.010 116.557 172.350 1.00 120.14 856 VAL A N 1
ATOM 7565 C CA . VAL B 2 856 ? 124.049 115.463 172.427 1.00 120.14 856 VAL A CA 1
ATOM 7566 C C . VAL B 2 856 ? 122.699 116.022 172.866 1.00 120.14 856 VAL A C 1
ATOM 7567 O O . VAL B 2 856 ? 122.611 116.772 173.844 1.00 120.14 856 VAL A O 1
ATOM 7571 N N . LEU B 2 857 ? 121.651 115.681 172.121 1.00 124.78 857 LEU A N 1
ATOM 7572 C CA . LEU B 2 857 ? 120.304 116.123 172.450 1.00 124.78 857 LEU A CA 1
ATOM 7573 C C . LEU B 2 857 ? 119.716 115.238 173.539 1.00 124.78 857 LEU A C 1
ATOM 7574 O O . LEU B 2 857 ? 119.726 114.010 173.423 1.00 124.78 857 LEU A O 1
ATOM 7579 N N . THR B 2 858 ? 119.199 115.858 174.595 1.00 128.09 858 THR A N 1
ATOM 7580 C CA . THR B 2 858 ? 118.637 115.102 175.700 1.00 128.09 858 THR A CA 1
ATOM 7581 C C . THR B 2 858 ? 117.312 115.716 176.132 1.00 128.09 858 THR A C 1
ATOM 7582 O O . THR B 2 858 ? 116.963 116.839 175.761 1.00 128.09 858 THR A O 1
ATOM 7586 N N . ARG B 2 859 ? 116.567 114.951 176.927 1.00 130.51 859 ARG A N 1
ATOM 7587 C CA . ARG B 2 859 ? 115.268 115.410 177.400 1.00 130.51 859 ARG A CA 1
ATOM 7588 C C . ARG B 2 859 ? 115.407 116.305 178.624 1.00 130.51 859 ARG A C 1
ATOM 7589 O O . ARG B 2 859 ? 114.669 117.285 178.769 1.00 130.51 859 ARG A O 1
ATOM 7597 N N . SER B 2 860 ? 116.348 115.983 179.507 1.00 129.24 860 SER A N 1
ATOM 7598 C CA . SER B 2 860 ? 116.619 116.767 180.703 1.00 129.24 860 SER A CA 1
ATOM 7599 C C . SER B 2 860 ? 118.126 116.892 180.847 1.00 129.24 860 SER A C 1
ATOM 7600 O O . SER B 2 860 ? 118.839 115.889 180.773 1.00 129.24 860 SER A O 1
ATOM 7603 N N . ASP B 2 861 ? 118.607 118.122 181.045 1.00 127.26 861 ASP A N 1
ATOM 7604 C CA . ASP B 2 861 ? 120.043 118.386 181.051 1.00 127.26 861 ASP A CA 1
ATOM 7605 C C . ASP B 2 861 ? 120.760 117.787 182.255 1.00 127.26 861 ASP A C 1
ATOM 7606 O O . ASP B 2 861 ? 121.981 117.610 182.208 1.00 127.26 861 ASP A O 1
ATOM 7611 N N . LYS B 2 862 ? 120.035 117.469 183.322 1.00 125.11 862 LYS A N 1
ATOM 7612 C CA . LYS B 2 862 ? 120.614 116.873 184.514 1.00 125.11 862 LYS A CA 1
ATOM 7613 C C . LYS B 2 862 ? 120.636 115.351 184.461 1.00 125.11 862 LYS A C 1
ATOM 7614 O O . LYS B 2 862 ? 120.908 114.713 185.482 1.00 125.11 862 LYS A O 1
ATOM 7620 N N . ASN B 2 863 ? 120.374 114.757 183.295 1.00 126.65 863 ASN A N 1
ATOM 7621 C CA . ASN B 2 863 ? 120.436 113.308 183.155 1.00 126.65 863 ASN A CA 1
ATOM 7622 C C . ASN B 2 863 ? 121.860 112.778 183.129 1.00 126.65 863 ASN A C 1
ATOM 7623 O O . ASN B 2 863 ? 122.050 111.562 183.230 1.00 126.65 863 ASN A O 1
ATOM 7628 N N . ARG B 2 864 ? 122.854 113.650 182.998 1.00 121.74 864 ARG A N 1
ATOM 7629 C CA . ARG B 2 864 ? 124.250 113.258 182.888 1.00 121.74 864 ARG A CA 1
ATOM 7630 C C . ARG B 2 864 ? 124.910 113.051 184.244 1.00 121.74 864 ARG A C 1
ATOM 7631 O O . ARG B 2 864 ? 126.132 112.880 184.307 1.00 121.74 864 ARG A O 1
ATOM 7639 N N . GLY B 2 865 ? 124.133 113.058 185.323 1.00 121.01 865 GLY A N 1
ATOM 7640 C CA . GLY B 2 865 ? 124.674 112.840 186.646 1.00 121.01 865 GLY A CA 1
ATOM 7641 C C . GLY B 2 865 ? 125.027 114.127 187.355 1.00 121.01 865 GLY A C 1
ATOM 7642 O O . GLY B 2 865 ? 124.364 115.152 187.171 1.00 121.01 865 GLY A O 1
ATOM 7643 N N . LYS B 2 866 ? 126.076 114.083 188.173 1.00 120.97 866 LYS A N 1
ATOM 7644 C CA . LYS B 2 866 ? 126.504 115.231 188.960 1.00 120.97 866 LYS A CA 1
ATOM 7645 C C . LYS B 2 866 ? 127.955 115.604 188.694 1.00 120.97 866 LYS A C 1
ATOM 7646 O O . LYS B 2 866 ? 128.547 116.358 189.476 1.00 120.97 866 LYS A O 1
ATOM 7652 N N . SER B 2 867 ? 128.543 115.103 187.614 1.00 116.03 867 SER A N 1
ATOM 7653 C CA . SER B 2 867 ? 129.954 115.330 187.350 1.00 116.03 867 SER A CA 1
ATOM 7654 C C . SER B 2 867 ? 130.158 116.658 186.634 1.00 116.03 867 SER A C 1
ATOM 7655 O O . SER B 2 867 ? 129.554 116.909 185.586 1.00 116.03 867 SER A O 1
ATOM 7658 N N . ASP B 2 868 ? 131.027 117.501 187.196 1.00 114.19 868 ASP A N 1
ATOM 7659 C CA . ASP B 2 868 ? 131.473 118.699 186.496 1.00 114.19 868 ASP A CA 1
ATOM 7660 C C . ASP B 2 868 ? 132.394 118.368 185.330 1.00 114.19 868 ASP A C 1
ATOM 7661 O O . ASP B 2 868 ? 132.616 119.219 184.461 1.00 114.19 868 ASP A O 1
ATOM 7666 N N . ASN B 2 869 ? 132.933 117.156 185.310 1.00 111.93 869 ASN A N 1
ATOM 7667 C CA . ASN B 2 869 ? 133.764 116.639 184.237 1.00 111.93 869 ASN A CA 1
ATOM 7668 C C . ASN B 2 869 ? 132.837 115.948 183.230 1.00 111.93 869 ASN A C 1
ATOM 7669 O O . ASN B 2 869 ? 131.630 116.200 183.219 1.00 111.93 869 ASN A O 1
ATOM 7674 N N . VAL B 2 870 ? 133.392 115.116 182.352 1.00 111.41 870 VAL A N 1
ATOM 7675 C CA . VAL B 2 870 ? 132.675 114.265 181.399 1.00 111.41 870 VAL A CA 1
ATOM 7676 C C . VAL B 2 870 ? 131.655 113.372 182.110 1.00 111.41 870 VAL A C 1
ATOM 7677 O O . VAL B 2 870 ? 131.835 113.061 183.298 1.00 111.41 870 VAL A O 1
ATOM 7681 N N . PRO B 2 871 ? 130.552 112.938 181.441 1.00 116.77 871 PRO A N 1
ATOM 7682 C CA . PRO B 2 871 ? 129.509 112.183 182.156 1.00 116.77 871 PRO A CA 1
ATOM 7683 C C . PRO B 2 871 ? 129.918 110.792 182.612 1.00 116.77 871 PRO A C 1
ATOM 7684 O O . PRO B 2 871 ? 131.045 110.351 182.369 1.00 116.77 871 PRO A O 1
ATOM 7688 N N . SER B 2 872 ? 128.988 110.092 183.260 1.00 124.79 872 SER A N 1
ATOM 7689 C CA . SER B 2 872 ? 129.269 108.835 183.944 1.00 124.79 872 SER A CA 1
ATOM 7690 C C . SER B 2 872 ? 129.325 107.670 182.953 1.00 124.79 872 SER A C 1
ATOM 7691 O O . SER B 2 872 ? 129.348 107.845 181.731 1.00 124.79 872 SER A O 1
ATOM 7694 N N . GLU B 2 873 ? 129.327 106.451 183.491 1.00 129.92 873 GLU A N 1
ATOM 7695 C CA . GLU B 2 873 ? 129.598 105.240 182.730 1.00 129.92 873 GLU A CA 1
ATOM 7696 C C . GLU B 2 873 ? 128.375 104.323 182.667 1.00 129.92 873 GLU A C 1
ATOM 7697 O O . GLU B 2 873 ? 128.424 103.268 182.017 1.00 129.92 873 GLU A O 1
ATOM 7703 N N . GLU B 2 874 ? 127.266 104.723 183.297 1.00 134.74 874 GLU A N 1
ATOM 7704 C CA . GLU B 2 874 ? 126.016 103.974 183.192 1.00 134.74 874 GLU A CA 1
ATOM 7705 C C . GLU B 2 874 ? 125.483 103.983 181.764 1.00 134.74 874 GLU A C 1
ATOM 7706 O O . GLU B 2 874 ? 125.068 102.948 181.233 1.00 134.74 874 GLU A O 1
ATOM 7712 N N . VAL B 2 875 ? 125.497 105.152 181.122 1.00 134.31 875 VAL A N 1
ATOM 7713 C CA . VAL B 2 875 ? 125.035 105.262 179.747 1.00 134.31 875 VAL A CA 1
ATOM 7714 C C . VAL B 2 875 ? 126.051 104.643 178.789 1.00 134.31 875 VAL A C 1
ATOM 7715 O O . VAL B 2 875 ? 125.692 104.219 177.682 1.00 134.31 875 VAL A O 1
ATOM 7719 N N . VAL B 2 876 ? 127.316 104.554 179.211 1.00 135.15 876 VAL A N 1
ATOM 7720 C CA . VAL B 2 876 ? 128.318 103.797 178.462 1.00 135.15 876 VAL A CA 1
ATOM 7721 C C . VAL B 2 876 ? 127.940 102.322 178.412 1.00 135.15 876 VAL A C 1
ATOM 7722 O O . VAL B 2 876 ? 127.773 101.738 177.333 1.00 135.15 876 VAL A O 1
ATOM 7726 N N . LYS B 2 877 ? 127.773 101.707 179.588 1.00 136.46 877 LYS A N 1
ATOM 7727 C CA . LYS B 2 877 ? 127.524 100.272 179.651 1.00 136.46 877 LYS A CA 1
ATOM 7728 C C . LYS B 2 877 ? 126.121 99.895 179.196 1.00 136.46 877 LYS A C 1
ATOM 7729 O O . LYS B 2 877 ? 125.910 98.751 178.778 1.00 136.46 877 LYS A O 1
ATOM 7735 N N . LYS B 2 878 ? 125.163 100.819 179.253 1.00 135.81 878 LYS A N 1
ATOM 7736 C CA . LYS B 2 878 ? 123.814 100.499 178.805 1.00 135.81 878 LYS A CA 1
ATOM 7737 C C . LYS B 2 878 ? 123.606 100.809 177.330 1.00 135.81 878 LYS A C 1
ATOM 7738 O O . LYS B 2 878 ? 122.984 100.018 176.613 1.00 135.81 878 LYS A O 1
ATOM 7744 N N . MET B 2 879 ? 124.113 101.947 176.859 1.00 138.24 879 MET A N 1
ATOM 7745 C CA . MET B 2 879 ? 123.957 102.360 175.471 1.00 138.24 879 MET A CA 1
ATOM 7746 C C . MET B 2 879 ? 125.229 102.126 174.664 1.00 138.24 879 MET A C 1
ATOM 7747 O O . MET B 2 879 ? 125.502 102.864 173.710 1.00 138.24 879 MET A O 1
ATOM 7752 N N . LYS B 2 880 ? 126.018 101.117 175.053 1.00 136.05 880 LYS A N 1
ATOM 7753 C CA . LYS B 2 880 ? 127.243 100.784 174.330 1.00 136.05 880 LYS A CA 1
ATOM 7754 C C . LYS B 2 880 ? 126.943 100.333 172.906 1.00 136.05 880 LYS A C 1
ATOM 7755 O O . LYS B 2 880 ? 127.575 100.796 171.951 1.00 136.05 880 LYS A O 1
ATOM 7761 N N . ASN B 2 881 ? 125.982 99.420 172.748 1.00 137.66 881 ASN A N 1
ATOM 7762 C CA . ASN B 2 881 ? 125.612 98.950 171.418 1.00 137.66 881 ASN A CA 1
ATOM 7763 C C . ASN B 2 881 ? 124.816 99.987 170.645 1.00 137.66 881 ASN A C 1
ATOM 7764 O O . ASN B 2 881 ? 124.809 99.951 169.411 1.00 137.66 881 ASN A O 1
ATOM 7769 N N . TYR B 2 882 ? 124.135 100.894 171.346 1.00 134.80 882 TYR A N 1
ATOM 7770 C CA . TYR B 2 882 ? 123.509 102.038 170.693 1.00 134.80 882 TYR A CA 1
ATOM 7771 C C . TYR B 2 882 ? 124.557 102.963 170.091 1.00 134.80 882 TYR A C 1
ATOM 7772 O O . TYR B 2 882 ? 124.405 103.443 168.959 1.00 134.80 882 TYR A O 1
ATOM 7781 N N . TRP B 2 883 ? 125.643 103.197 170.823 1.00 132.13 883 TRP A N 1
ATOM 7782 C CA . TRP B 2 883 ? 126.754 103.976 170.299 1.00 132.13 883 TRP A CA 1
ATOM 7783 C C . TRP B 2 883 ? 127.574 103.183 169.291 1.00 132.13 883 TRP A C 1
ATOM 7784 O O . TRP B 2 883 ? 128.329 103.774 168.515 1.00 132.13 883 TRP A O 1
ATOM 7795 N N . ARG B 2 884 ? 127.442 101.856 169.298 1.00 130.89 884 ARG A N 1
ATOM 7796 C CA . ARG B 2 884 ? 128.059 101.034 168.267 1.00 130.89 884 ARG A CA 1
ATOM 7797 C C . ARG B 2 884 ? 127.295 101.161 166.959 1.00 130.89 884 ARG A C 1
ATOM 7798 O O . ARG B 2 884 ? 127.901 101.298 165.888 1.00 130.89 884 ARG A O 1
ATOM 7806 N N . GLN B 2 885 ? 125.961 101.128 167.037 1.00 128.80 885 GLN A N 1
ATOM 7807 C CA . GLN B 2 885 ? 125.124 101.318 165.858 1.00 128.80 885 GLN A CA 1
ATOM 7808 C C . GLN B 2 885 ? 125.277 102.724 165.296 1.00 128.80 885 GLN A C 1
ATOM 7809 O O . GLN B 2 885 ? 125.347 102.909 164.075 1.00 128.80 885 GLN A O 1
ATOM 7815 N N . LEU B 2 886 ? 125.348 103.727 166.172 1.00 126.78 886 LEU A N 1
ATOM 7816 C CA . LEU B 2 886 ? 125.613 105.075 165.696 1.00 126.78 886 LEU A CA 1
ATOM 7817 C C . LEU B 2 886 ? 127.055 105.264 165.256 1.00 126.78 886 LEU A C 1
ATOM 7818 O O . LEU B 2 886 ? 127.338 106.191 164.490 1.00 126.78 886 LEU A O 1
ATOM 7823 N N . LEU B 2 887 ? 127.968 104.416 165.729 1.00 124.68 887 LEU A N 1
ATOM 7824 C CA . LEU B 2 887 ? 129.360 104.497 165.308 1.00 124.68 887 LEU A CA 1
ATOM 7825 C C . LEU B 2 887 ? 129.543 103.945 163.901 1.00 124.68 887 LEU A C 1
ATOM 7826 O O . LEU B 2 887 ? 130.224 104.553 163.069 1.00 124.68 887 LEU A O 1
ATOM 7831 N N . ASN B 2 888 ? 128.934 102.796 163.617 1.00 125.16 888 ASN A N 1
ATOM 7832 C CA . ASN B 2 888 ? 129.101 102.148 162.323 1.00 125.16 888 ASN A CA 1
ATOM 7833 C C . ASN B 2 888 ? 128.208 102.737 161.243 1.00 125.16 888 ASN A C 1
ATOM 7834 O O . ASN B 2 888 ? 128.314 102.325 160.084 1.00 125.16 888 ASN A O 1
ATOM 7839 N N . ALA B 2 889 ? 127.343 103.683 161.588 1.00 122.24 889 ALA A N 1
ATOM 7840 C CA . ALA B 2 889 ? 126.534 104.393 160.609 1.00 122.24 889 ALA A CA 1
ATOM 7841 C C . ALA B 2 889 ? 127.245 105.609 160.034 1.00 122.24 889 ALA A C 1
ATOM 7842 O O . ALA B 2 889 ? 126.651 106.314 159.208 1.00 122.24 889 ALA A O 1
ATOM 7844 N N . LYS B 2 890 ? 128.504 105.835 160.431 1.00 119.30 890 LYS A N 1
ATOM 7845 C CA . LYS B 2 890 ? 129.273 107.052 160.144 1.00 119.30 890 LYS A CA 1
ATOM 7846 C C . LYS B 2 890 ? 128.500 108.311 160.529 1.00 119.30 890 LYS A C 1
ATOM 7847 O O . LYS B 2 890 ? 128.393 109.270 159.761 1.00 119.30 890 LYS A O 1
ATOM 7853 N N . LEU B 2 891 ? 127.944 108.295 161.737 1.00 120.57 891 LEU A N 1
ATOM 7854 C CA . LEU B 2 891 ? 127.280 109.463 162.293 1.00 120.57 891 LEU A CA 1
ATOM 7855 C C . LEU B 2 891 ? 128.029 110.001 163.505 1.00 120.57 891 LEU A C 1
ATOM 7856 O O . LEU B 2 891 ? 128.412 111.174 163.521 1.00 120.57 891 LEU A O 1
ATOM 7861 N N . ILE B 2 892 ? 128.267 109.169 164.519 1.00 118.97 892 ILE A N 1
ATOM 7862 C CA . ILE B 2 892 ? 129.160 109.536 165.609 1.00 118.97 892 ILE A CA 1
ATOM 7863 C C . ILE B 2 892 ? 130.509 108.898 165.320 1.00 118.97 892 ILE A C 1
ATOM 7864 O O . ILE B 2 892 ? 130.607 107.853 164.665 1.00 118.97 892 ILE A O 1
ATOM 7869 N N . THR B 2 893 ? 131.567 109.556 165.768 1.00 115.81 893 THR A N 1
ATOM 7870 C CA . THR B 2 893 ? 132.916 109.133 165.447 1.00 115.81 893 THR A CA 1
ATOM 7871 C C . THR B 2 893 ? 133.539 108.434 166.647 1.00 115.81 893 THR A C 1
ATOM 7872 O O . THR B 2 893 ? 132.939 108.325 167.718 1.00 115.81 893 THR A O 1
ATOM 7876 N N . GLN B 2 894 ? 134.761 107.937 166.453 1.00 115.00 894 GLN A N 1
ATOM 7877 C CA . GLN B 2 894 ? 135.469 107.284 167.546 1.00 115.00 894 GLN A CA 1
ATOM 7878 C C . GLN B 2 894 ? 135.907 108.296 168.593 1.00 115.00 894 GLN A C 1
ATOM 7879 O O . GLN B 2 894 ? 136.026 107.953 169.772 1.00 115.00 894 GLN A O 1
ATOM 7885 N N . ARG B 2 895 ? 136.122 109.550 168.184 1.00 112.64 895 ARG A N 1
ATOM 7886 C CA . ARG B 2 895 ? 136.455 110.605 169.136 1.00 112.64 895 ARG A CA 1
ATOM 7887 C C . ARG B 2 895 ? 135.288 110.896 170.072 1.00 112.64 895 ARG A C 1
ATOM 7888 O O . ARG B 2 895 ? 135.487 111.076 171.279 1.00 112.64 895 ARG A O 1
ATOM 7896 N N . LYS B 2 896 ? 134.065 110.933 169.533 1.00 112.68 896 LYS A N 1
ATOM 7897 C CA . LYS B 2 896 ? 132.884 111.182 170.354 1.00 112.68 896 LYS A CA 1
ATOM 7898 C C . LYS B 2 896 ? 132.622 110.032 171.315 1.00 112.68 896 LYS A C 1
ATOM 7899 O O . LYS B 2 896 ? 132.254 110.257 172.474 1.00 112.68 896 LYS A O 1
ATOM 7905 N N . PHE B 2 897 ? 132.816 108.795 170.855 1.00 117.73 897 PHE A N 1
ATOM 7906 C CA . PHE B 2 897 ? 132.666 107.641 171.733 1.00 117.73 897 PHE A CA 1
ATOM 7907 C C . PHE B 2 897 ? 133.743 107.623 172.809 1.00 117.73 897 PHE A C 1
ATOM 7908 O O . PHE B 2 897 ? 133.476 107.247 173.956 1.00 117.73 897 PHE A O 1
ATOM 7916 N N . ASP B 2 898 ? 134.962 108.040 172.460 1.00 115.11 898 ASP A N 1
ATOM 7917 C CA . ASP B 2 898 ? 136.036 108.115 173.446 1.00 115.11 898 ASP A CA 1
ATOM 7918 C C . ASP B 2 898 ? 135.760 109.189 174.489 1.00 115.11 898 ASP A C 1
ATOM 7919 O O . ASP B 2 898 ? 136.039 108.993 175.679 1.00 115.11 898 ASP A O 1
ATOM 7924 N N . ASN B 2 899 ? 135.196 110.322 174.064 1.00 112.33 899 ASN A N 1
ATOM 7925 C CA . ASN B 2 899 ? 134.858 111.378 175.008 1.00 112.33 899 ASN A CA 1
ATOM 7926 C C . ASN B 2 899 ? 133.677 110.980 175.875 1.00 112.33 899 ASN A C 1
ATOM 7927 O O . ASN B 2 899 ? 133.602 111.379 177.041 1.00 112.33 899 ASN A O 1
ATOM 7932 N N . LEU B 2 900 ? 132.762 110.178 175.336 1.00 117.76 900 LEU A N 1
ATOM 7933 C CA . LEU B 2 900 ? 131.714 109.596 176.161 1.00 117.76 900 LEU A CA 1
ATOM 7934 C C . LEU B 2 900 ? 132.270 108.565 177.135 1.00 117.76 900 LEU A C 1
ATOM 7935 O O . LEU B 2 900 ? 131.664 108.319 178.183 1.00 117.76 900 LEU A O 1
ATOM 7940 N N . THR B 2 901 ? 133.417 107.961 176.821 1.00 118.66 901 THR A N 1
ATOM 7941 C CA . THR B 2 901 ? 134.012 106.942 177.677 1.00 118.66 901 THR A CA 1
ATOM 7942 C C . THR B 2 901 ? 135.306 107.408 178.344 1.00 118.66 901 THR A C 1
ATOM 7943 O O . THR B 2 901 ? 136.161 106.585 178.695 1.00 118.66 901 THR A O 1
ATOM 7947 N N . LYS B 2 902 ? 135.463 108.722 178.541 1.00 114.50 902 LYS A N 1
ATOM 7948 C CA . LYS B 2 902 ? 136.577 109.203 179.354 1.00 114.50 902 LYS A CA 1
ATOM 7949 C C . LYS B 2 902 ? 136.421 108.805 180.813 1.00 114.50 902 LYS A C 1
ATOM 7950 O O . LYS B 2 902 ? 137.421 108.679 181.526 1.00 114.50 902 LYS A O 1
ATOM 7956 N N . ALA B 2 903 ? 135.182 108.618 181.274 1.00 117.73 903 ALA A N 1
ATOM 7957 C CA . ALA B 2 903 ? 134.971 108.025 182.589 1.00 117.73 903 ALA A CA 1
ATOM 7958 C C . ALA B 2 903 ? 135.332 106.549 182.591 1.00 117.73 903 ALA A C 1
ATOM 7959 O O . ALA B 2 903 ? 135.767 106.024 183.622 1.00 117.73 903 ALA A O 1
ATOM 7961 N N . GLU B 2 904 ? 135.154 105.865 181.455 1.00 122.32 904 GLU A N 1
ATOM 7962 C CA . GLU B 2 904 ? 135.560 104.468 181.363 1.00 122.32 904 GLU A CA 1
ATOM 7963 C C . GLU B 2 904 ? 137.076 104.337 181.389 1.00 122.32 904 GLU A C 1
ATOM 7964 O O . GLU B 2 904 ? 137.603 103.360 181.934 1.00 122.32 904 GLU A O 1
ATOM 7970 N N . ARG B 2 905 ? 137.794 105.317 180.841 1.00 117.04 905 ARG A N 1
ATOM 7971 C CA . ARG B 2 905 ? 139.241 105.357 181.001 1.00 117.04 905 ARG A CA 1
ATOM 7972 C C . ARG B 2 905 ? 139.679 106.202 182.195 1.00 117.04 905 ARG A C 1
ATOM 7973 O O . ARG B 2 905 ? 140.834 106.641 182.244 1.00 117.04 905 ARG A O 1
ATOM 7981 N N . GLY B 2 906 ? 138.783 106.438 183.151 1.00 111.44 906 GLY A N 1
ATOM 7982 C CA . GLY B 2 906 ? 139.145 107.057 184.410 1.00 111.44 906 GLY A CA 1
ATOM 7983 C C . GLY B 2 906 ? 139.366 108.556 184.376 1.00 111.44 906 GLY A C 1
ATOM 7984 O O . GLY B 2 906 ? 140.470 109.025 184.668 1.00 111.44 906 GLY A O 1
ATOM 7985 N N . GLY B 2 907 ? 138.325 109.319 184.033 1.00 111.06 907 GLY A N 1
ATOM 7986 C CA . GLY B 2 907 ? 138.392 110.769 184.053 1.00 111.06 907 GLY A CA 1
ATOM 7987 C C . GLY B 2 907 ? 139.281 111.334 182.957 1.00 111.06 907 GLY A C 1
ATOM 7988 O O . GLY B 2 907 ? 139.705 110.641 182.031 1.00 111.06 907 GLY A O 1
ATOM 7989 N N . LEU B 2 908 ? 139.557 112.630 183.079 1.00 107.57 908 LEU A N 1
ATOM 7990 C CA . LEU B 2 908 ? 140.499 113.288 182.188 1.00 107.57 908 LEU A CA 1
ATOM 7991 C C . LEU B 2 908 ? 141.917 113.192 182.734 1.00 107.57 908 LEU A C 1
ATOM 7992 O O . LEU B 2 908 ? 142.142 113.021 183.933 1.00 107.57 908 LEU A O 1
ATOM 7997 N N . SER B 2 909 ? 142.877 113.318 181.828 1.00 106.54 909 SER A N 1
ATOM 7998 C CA . SER B 2 909 ? 144.288 113.364 182.171 1.00 106.54 909 SER A CA 1
ATOM 7999 C C . SER B 2 909 ? 144.856 114.718 181.776 1.00 106.54 909 SER A C 1
ATOM 8000 O O . SER B 2 909 ? 144.198 115.533 181.129 1.00 106.54 909 SER A O 1
ATOM 8003 N N . GLU B 2 910 ? 146.107 114.943 182.168 1.00 106.94 910 GLU A N 1
ATOM 8004 C CA . GLU B 2 910 ? 146.800 116.160 181.780 1.00 106.94 910 GLU A CA 1
ATOM 8005 C C . GLU B 2 910 ? 147.216 116.127 180.315 1.00 106.94 910 GLU A C 1
ATOM 8006 O O . GLU B 2 910 ? 147.418 117.187 179.710 1.00 106.94 910 GLU A O 1
ATOM 8012 N N . LEU B 2 911 ? 147.340 114.927 179.739 1.00 107.08 911 LEU A N 1
ATOM 8013 C CA . LEU B 2 911 ? 147.560 114.787 178.303 1.00 107.08 911 LEU A CA 1
ATOM 8014 C C . LEU B 2 911 ? 146.327 115.233 177.524 1.00 107.08 911 LEU A C 1
ATOM 8015 O O . LEU B 2 911 ? 146.446 115.801 176.429 1.00 107.08 911 LEU A O 1
ATOM 8020 N N . ASP B 2 912 ? 145.139 114.983 178.084 1.00 106.49 912 ASP A N 1
ATOM 8021 C CA . ASP B 2 912 ? 143.891 115.432 177.473 1.00 106.49 912 ASP A CA 1
ATOM 8022 C C . ASP B 2 912 ? 143.825 116.950 177.450 1.00 106.49 912 ASP A C 1
ATOM 8023 O O . ASP B 2 912 ? 143.479 117.563 176.431 1.00 106.49 912 ASP A O 1
ATOM 8028 N N . LYS B 2 913 ? 144.174 117.568 178.577 1.00 100.44 913 LYS A N 1
ATOM 8029 C CA . LYS B 2 913 ? 144.084 119.013 178.710 1.00 100.44 913 LYS A CA 1
ATOM 8030 C C . LYS B 2 913 ? 145.138 119.711 177.867 1.00 100.44 913 LYS A C 1
ATOM 8031 O O . LYS B 2 913 ? 144.863 120.757 177.265 1.00 100.44 913 LYS A O 1
ATOM 8037 N N . ALA B 2 914 ? 146.342 119.133 177.799 1.00 98.97 914 ALA A N 1
ATOM 8038 C CA . ALA B 2 914 ? 147.351 119.600 176.856 1.00 98.97 914 ALA A CA 1
ATOM 8039 C C . ALA B 2 914 ? 146.876 119.460 175.417 1.00 98.97 914 ALA A C 1
ATOM 8040 O O . ALA B 2 914 ? 147.235 120.279 174.560 1.00 98.97 914 ALA A O 1
ATOM 8042 N N . GLY B 2 915 ? 146.055 118.443 175.138 1.00 99.66 915 GLY A N 1
ATOM 8043 C CA . GLY B 2 915 ? 145.401 118.367 173.846 1.00 99.66 915 GLY A CA 1
ATOM 8044 C C . GLY B 2 915 ? 144.391 119.472 173.617 1.00 99.66 915 GLY A C 1
ATOM 8045 O O . GLY B 2 915 ? 144.227 119.937 172.487 1.00 99.66 915 GLY A O 1
ATOM 8046 N N . PHE B 2 916 ? 143.704 119.911 174.677 1.00 95.30 916 PHE A N 1
ATOM 8047 C CA . PHE B 2 916 ? 142.699 120.961 174.520 1.00 95.30 916 PHE A CA 1
ATOM 8048 C C . PHE B 2 916 ? 143.343 122.320 174.280 1.00 95.30 916 PHE A C 1
ATOM 8049 O O . PHE B 2 916 ? 142.865 123.096 173.442 1.00 95.30 916 PHE A O 1
ATOM 8057 N N . ILE B 2 917 ? 144.428 122.622 175.001 1.00 94.55 917 ILE A N 1
ATOM 8058 C CA . ILE B 2 917 ? 145.192 123.842 174.742 1.00 94.55 917 ILE A CA 1
ATOM 8059 C C . ILE B 2 917 ? 145.825 123.784 173.360 1.00 94.55 917 ILE A C 1
ATOM 8060 O O . ILE B 2 917 ? 145.867 124.786 172.629 1.00 94.55 917 ILE A O 1
ATOM 8065 N N . LYS B 2 918 ? 146.352 122.602 173.010 1.00 99.57 918 LYS A N 1
ATOM 8066 C CA . LYS B 2 918 ? 146.891 122.313 171.686 1.00 99.57 918 LYS A CA 1
ATOM 8067 C C . LYS B 2 918 ? 145.874 122.590 170.587 1.00 99.57 918 LYS A C 1
ATOM 8068 O O . LYS B 2 918 ? 146.228 123.100 169.518 1.00 99.57 918 LYS A O 1
ATOM 8074 N N . ARG B 2 919 ? 144.601 122.283 170.840 1.00 97.37 919 ARG A N 1
ATOM 8075 C CA . ARG B 2 919 ? 143.574 122.597 169.855 1.00 97.37 919 ARG A CA 1
ATOM 8076 C C . ARG B 2 919 ? 143.267 124.090 169.829 1.00 97.37 919 ARG A C 1
ATOM 8077 O O . ARG B 2 919 ? 143.111 124.673 168.750 1.00 97.37 919 ARG A O 1
ATOM 8085 N N . GLN B 2 920 ? 143.213 124.735 170.998 1.00 92.62 920 GLN A N 1
ATOM 8086 C CA . GLN B 2 920 ? 142.741 126.119 171.051 1.00 92.62 920 GLN A CA 1
ATOM 8087 C C . GLN B 2 920 ? 143.746 127.121 170.503 1.00 92.62 920 GLN A C 1
ATOM 8088 O O . GLN B 2 920 ? 143.344 128.139 169.932 1.00 92.62 920 GLN A O 1
ATOM 8094 N N . LEU B 2 921 ? 145.041 126.879 170.677 1.00 91.98 921 LEU A N 1
ATOM 8095 C CA . LEU B 2 921 ? 146.019 127.925 170.403 1.00 91.98 921 LEU A CA 1
ATOM 8096 C C . LEU B 2 921 ? 146.483 127.987 168.959 1.00 91.98 921 LEU A C 1
ATOM 8097 O O . LEU B 2 921 ? 146.627 129.084 168.407 1.00 91.98 921 LEU A O 1
ATOM 8102 N N . VAL B 2 922 ? 146.740 126.832 168.351 1.00 90.03 922 VAL A N 1
ATOM 8103 C CA . VAL B 2 922 ? 147.620 126.757 167.193 1.00 90.03 922 VAL A CA 1
ATOM 8104 C C . VAL B 2 922 ? 146.897 127.273 165.958 1.00 90.03 922 VAL A C 1
ATOM 8105 O O . VAL B 2 922 ? 145.858 126.736 165.554 1.00 90.03 922 VAL A O 1
ATOM 8109 N N . GLU B 2 923 ? 147.439 128.333 165.361 1.00 87.42 923 GLU A N 1
ATOM 8110 C CA . GLU B 2 923 ? 146.961 128.825 164.074 1.00 87.42 923 GLU A CA 1
ATOM 8111 C C . GLU B 2 923 ? 147.553 127.929 163.001 1.00 87.42 923 GLU A C 1
ATOM 8112 O O . GLU B 2 923 ? 148.700 128.097 162.586 1.00 87.42 923 GLU A O 1
ATOM 8118 N N . THR B 2 924 ? 146.761 126.963 162.556 1.00 92.65 924 THR A N 1
ATOM 8119 C CA . THR B 2 924 ? 147.275 125.870 161.749 1.00 92.65 924 THR A CA 1
ATOM 8120 C C . THR B 2 924 ? 147.422 126.220 160.273 1.00 92.65 924 THR A C 1
ATOM 8121 O O . THR B 2 924 ? 148.139 125.513 159.560 1.00 92.65 924 THR A O 1
ATOM 8125 N N . ARG B 2 925 ? 146.769 127.280 159.803 1.00 81.47 925 ARG A N 1
ATOM 8126 C CA . ARG B 2 925 ? 146.836 127.655 158.399 1.00 81.47 925 ARG A CA 1
ATOM 8127 C C . ARG B 2 925 ? 148.212 128.201 158.044 1.00 81.47 925 ARG A C 1
ATOM 8128 O O . ARG B 2 925 ? 148.988 128.610 158.907 1.00 81.47 925 ARG A O 1
ATOM 8136 N N . GLN B 2 926 ? 148.509 128.208 156.747 1.00 73.66 926 GLN A N 1
ATOM 8137 C CA . GLN B 2 926 ? 149.837 128.575 156.288 1.00 73.66 926 GLN A CA 1
ATOM 8138 C C . GLN B 2 926 ? 149.924 129.980 155.722 1.00 73.66 926 GLN A C 1
ATOM 8139 O O . GLN B 2 926 ? 151.027 130.541 155.681 1.00 73.66 926 GLN A O 1
ATOM 8145 N N . ILE B 2 927 ? 148.806 130.570 155.297 1.00 63.30 927 ILE A N 1
ATOM 8146 C CA . ILE B 2 927 ? 148.867 131.931 154.781 1.00 63.30 927 ILE A CA 1
ATOM 8147 C C . ILE B 2 927 ? 149.173 132.914 155.907 1.00 63.30 927 ILE A C 1
ATOM 8148 O O . ILE B 2 927 ? 149.995 133.822 155.737 1.00 63.30 927 ILE A O 1
ATOM 8153 N N . THR B 2 928 ? 148.605 132.692 157.098 1.00 65.74 928 THR A N 1
ATOM 8154 C CA . THR B 2 928 ? 148.908 133.546 158.242 1.00 65.74 928 THR A CA 1
ATOM 8155 C C . THR B 2 928 ? 150.332 133.341 158.718 1.00 65.74 928 THR A C 1
ATOM 8156 O O . THR B 2 928 ? 150.947 134.260 159.265 1.00 65.74 928 THR A O 1
ATOM 8160 N N . LYS B 2 929 ? 150.863 132.141 158.519 1.00 65.44 929 LYS A N 1
ATOM 8161 C CA . LYS B 2 929 ? 152.220 131.840 158.941 1.00 65.44 929 LYS A CA 1
ATOM 8162 C C . LYS B 2 929 ? 153.234 132.514 158.030 1.00 65.44 929 LYS A C 1
ATOM 8163 O O . LYS B 2 929 ? 154.289 132.963 158.496 1.00 65.44 929 LYS A O 1
ATOM 8169 N N . HIS B 2 930 ? 152.921 132.624 156.737 1.00 64.49 930 HIS A N 1
ATOM 8170 C CA . HIS B 2 930 ? 153.743 133.457 155.867 1.00 64.49 930 HIS A CA 1
ATOM 8171 C C . HIS B 2 930 ? 153.604 134.934 156.192 1.00 64.49 930 HIS A C 1
ATOM 8172 O O . HIS B 2 930 ? 154.573 135.683 156.031 1.00 64.49 930 HIS A O 1
ATOM 8179 N N . VAL B 2 931 ? 152.422 135.379 156.637 1.00 54.66 931 VAL A N 1
ATOM 8180 C CA . VAL B 2 931 ? 152.257 136.790 156.995 1.00 54.66 931 VAL A CA 1
ATOM 8181 C C . VAL B 2 931 ? 153.093 137.141 158.225 1.00 54.66 931 VAL A C 1
ATOM 8182 O O . VAL B 2 931 ? 153.822 138.143 158.235 1.00 54.66 931 VAL A O 1
ATOM 8186 N N . ALA B 2 932 ? 153.037 136.303 159.259 1.00 52.79 932 ALA A N 1
ATOM 8187 C CA . ALA B 2 932 ? 153.855 136.536 160.442 1.00 52.79 932 ALA A CA 1
ATOM 8188 C C . ALA B 2 932 ? 155.339 136.371 160.155 1.00 52.79 932 ALA A C 1
ATOM 8189 O O . ALA B 2 932 ? 156.168 136.982 160.834 1.00 52.79 932 ALA A O 1
ATOM 8191 N N . GLN B 2 933 ? 155.695 135.564 159.151 1.00 58.99 933 GLN A N 1
ATOM 8192 C CA . GLN B 2 933 ? 157.091 135.487 158.732 1.00 58.99 933 GLN A CA 1
ATOM 8193 C C . GLN B 2 933 ? 157.547 136.774 158.063 1.00 58.99 933 GLN A C 1
ATOM 8194 O O . GLN B 2 933 ? 158.683 137.211 158.278 1.00 58.99 933 GLN A O 1
ATOM 8200 N N . ILE B 2 934 ? 156.683 137.399 157.256 1.00 53.92 934 ILE A N 1
ATOM 8201 C CA . ILE B 2 934 ? 157.060 138.637 156.570 1.00 53.92 934 ILE A CA 1
ATOM 8202 C C . ILE B 2 934 ? 157.184 139.788 157.559 1.00 53.92 934 ILE A C 1
ATOM 8203 O O . ILE B 2 934 ? 158.197 140.500 157.584 1.00 53.92 934 ILE A O 1
ATOM 8208 N N . LEU B 2 935 ? 156.157 139.987 158.392 1.00 52.51 935 LEU A N 1
ATOM 8209 C CA . LEU B 2 935 ? 156.196 141.074 159.367 1.00 52.51 935 LEU A CA 1
ATOM 8210 C C . LEU B 2 935 ? 157.254 140.858 160.435 1.00 52.51 935 LEU A C 1
ATOM 8211 O O . LEU B 2 935 ? 157.853 141.829 160.904 1.00 52.51 935 LEU A O 1
ATOM 8216 N N . ASP B 2 936 ? 157.519 139.608 160.817 1.00 60.00 936 ASP A N 1
ATOM 8217 C CA . ASP B 2 936 ? 158.575 139.380 161.793 1.00 60.00 936 ASP A CA 1
ATOM 8218 C C . ASP B 2 936 ? 159.950 139.584 161.190 1.00 60.00 936 ASP A C 1
ATOM 8219 O O . ASP B 2 936 ? 160.856 140.083 161.861 1.00 60.00 936 ASP A O 1
ATOM 8224 N N . SER B 2 937 ? 160.138 139.196 159.931 1.00 58.61 937 SER A N 1
ATOM 8225 C CA . SER B 2 937 ? 161.415 139.457 159.285 1.00 58.61 937 SER A CA 1
ATOM 8226 C C . SER B 2 937 ? 161.582 140.909 158.881 1.00 58.61 937 SER A C 1
ATOM 8227 O O . SER B 2 937 ? 162.675 141.291 158.458 1.00 58.61 937 SER A O 1
ATOM 8230 N N . ARG B 2 938 ? 160.533 141.716 158.982 1.00 54.56 938 ARG A N 1
ATOM 8231 C CA . ARG B 2 938 ? 160.608 143.119 158.608 1.00 54.56 938 ARG A CA 1
ATOM 8232 C C . ARG B 2 938 ? 160.710 144.046 159.811 1.00 54.56 938 ARG A C 1
ATOM 8233 O O . ARG B 2 938 ? 161.334 145.106 159.713 1.00 54.56 938 ARG A O 1
ATOM 8241 N N . MET B 2 939 ? 160.132 143.661 160.952 1.00 54.94 939 MET A N 1
ATOM 8242 C CA . MET B 2 939 ? 160.312 144.421 162.184 1.00 54.94 939 MET A CA 1
ATOM 8243 C C . MET B 2 939 ? 161.618 144.047 162.872 1.00 54.94 939 MET A C 1
ATOM 8244 O O . MET B 2 939 ? 162.522 144.875 163.012 1.00 54.94 939 MET A O 1
ATOM 8249 N N . ASN B 2 940 ? 161.729 142.791 163.301 1.00 62.97 940 ASN A N 1
ATOM 8250 C CA . ASN B 2 940 ? 162.902 142.267 163.988 1.00 62.97 940 ASN A CA 1
ATOM 8251 C C . ASN B 2 940 ? 164.083 142.107 163.040 1.00 62.97 940 ASN A C 1
ATOM 8252 O O . ASN B 2 940 ? 164.223 141.058 162.409 1.00 62.97 940 ASN A O 1
ATOM 8257 N N . THR B 2 941 ? 164.955 143.111 162.946 1.00 80.76 941 THR A N 1
ATOM 8258 C CA . THR B 2 941 ? 166.093 143.023 162.044 1.00 80.76 941 THR A CA 1
ATOM 8259 C C . THR B 2 941 ? 167.451 142.941 162.733 1.00 80.76 941 THR A C 1
ATOM 8260 O O . THR B 2 941 ? 168.403 142.465 162.108 1.00 80.76 941 THR A O 1
ATOM 8264 N N . LYS B 2 942 ? 167.568 143.376 163.986 1.00 95.58 942 LYS A N 1
ATOM 8265 C CA . LYS B 2 942 ? 168.873 143.549 164.616 1.00 95.58 942 LYS A CA 1
ATOM 8266 C C . LYS B 2 942 ? 169.509 142.222 165.007 1.00 95.58 942 LYS A C 1
ATOM 8267 O O . LYS B 2 942 ? 168.833 141.263 165.387 1.00 95.58 942 LYS A O 1
ATOM 8273 N N . TYR B 2 943 ? 170.836 142.193 164.932 1.00 106.21 943 TYR A N 1
ATOM 8274 C CA . TYR B 2 943 ? 171.650 141.037 165.273 1.00 106.21 943 TYR A CA 1
ATOM 8275 C C . TYR B 2 943 ? 172.439 141.309 166.545 1.00 106.21 943 TYR A C 1
ATOM 8276 O O . TYR B 2 943 ? 172.932 142.421 166.757 1.00 106.21 943 TYR A O 1
ATOM 8285 N N . ASP B 2 944 ? 172.561 140.289 167.385 1.00 112.75 944 ASP A N 1
ATOM 8286 C CA . ASP B 2 944 ? 173.402 140.353 168.569 1.00 112.75 944 ASP A CA 1
ATOM 8287 C C . ASP B 2 944 ? 174.820 139.895 168.220 1.00 112.75 944 ASP A C 1
ATOM 8288 O O . ASP B 2 944 ? 175.200 139.815 167.049 1.00 112.75 944 ASP A O 1
ATOM 8293 N N . GLU B 2 945 ? 175.628 139.607 169.244 1.00 118.27 945 GLU A N 1
ATOM 8294 C CA . GLU B 2 945 ? 177.021 139.240 169.010 1.00 118.27 945 GLU A CA 1
ATOM 8295 C C . GLU B 2 945 ? 177.157 137.840 168.431 1.00 118.27 945 GLU A C 1
ATOM 8296 O O . GLU B 2 945 ? 178.054 137.591 167.619 1.00 118.27 945 GLU A O 1
ATOM 8302 N N . ASN B 2 946 ? 176.279 136.923 168.826 1.00 118.82 946 ASN A N 1
ATOM 8303 C CA . ASN B 2 946 ? 176.416 135.506 168.525 1.00 118.82 946 ASN A CA 1
ATOM 8304 C C . ASN B 2 946 ? 175.742 135.108 167.220 1.00 118.82 946 ASN A C 1
ATOM 8305 O O . ASN B 2 946 ? 175.580 133.909 166.970 1.00 118.82 946 ASN A O 1
ATOM 8310 N N . ASP B 2 947 ? 175.355 136.094 166.400 1.00 120.01 947 ASP A N 1
ATOM 8311 C CA . ASP B 2 947 ? 174.580 135.912 165.164 1.00 120.01 947 ASP A CA 1
ATOM 8312 C C . ASP B 2 947 ? 173.273 135.157 165.410 1.00 120.01 947 ASP A C 1
ATOM 8313 O O . ASP B 2 947 ? 172.836 134.339 164.598 1.00 120.01 947 ASP A O 1
ATOM 8318 N N . LYS B 2 948 ? 172.648 135.433 166.552 1.00 109.86 948 LYS A N 1
ATOM 8319 C CA . LYS B 2 948 ? 171.251 135.106 166.779 1.00 109.86 948 LYS A CA 1
ATOM 8320 C C . LYS B 2 948 ? 170.417 136.322 166.375 1.00 109.86 948 LYS A C 1
ATOM 8321 O O . LYS B 2 948 ? 170.909 137.249 165.728 1.00 109.86 948 LYS A O 1
ATOM 8323 N N . LEU B 2 949 ? 169.143 136.338 166.752 1.00 94.40 949 LEU A N 1
ATOM 8324 C CA . LEU B 2 949 ? 168.234 137.407 166.351 1.00 94.40 949 LEU A CA 1
ATOM 8325 C C . LEU B 2 949 ? 167.555 137.962 167.593 1.00 94.40 949 LEU A C 1
ATOM 8326 O O . LEU B 2 949 ? 166.765 137.265 168.234 1.00 94.40 949 LEU A O 1
ATOM 8331 N N . ILE B 2 950 ? 167.871 139.210 167.934 1.00 87.16 950 ILE A N 1
ATOM 8332 C CA . ILE B 2 950 ? 167.155 139.918 168.988 1.00 87.16 950 ILE A CA 1
ATOM 8333 C C . ILE B 2 950 ? 165.744 140.219 168.502 1.00 87.16 950 ILE A C 1
ATOM 8334 O O . ILE B 2 950 ? 165.558 140.903 167.489 1.00 87.16 950 ILE A O 1
ATOM 8339 N N . ARG B 2 951 ? 164.743 139.720 169.224 1.00 75.01 951 ARG A N 1
ATOM 8340 C CA . ARG B 2 951 ? 163.346 139.923 168.850 1.00 75.01 951 ARG A CA 1
ATOM 8341 C C . ARG B 2 951 ? 162.794 141.118 169.612 1.00 75.01 951 ARG A C 1
ATOM 8342 O O . ARG B 2 951 ? 162.339 140.991 170.750 1.00 75.01 951 ARG A O 1
ATOM 8350 N N . GLU B 2 952 ? 162.834 142.279 168.961 1.00 68.48 952 GLU A N 1
ATOM 8351 C CA . GLU B 2 952 ? 162.265 143.491 169.530 1.00 68.48 952 GLU A CA 1
ATOM 8352 C C . GLU B 2 952 ? 160.749 143.423 169.550 1.00 68.48 952 GLU A C 1
ATOM 8353 O O . GLU B 2 952 ? 160.108 143.927 170.478 1.00 68.48 952 GLU A O 1
ATOM 8359 N N . VAL B 2 953 ? 160.164 142.828 168.517 1.00 51.64 953 VAL A N 1
ATOM 8360 C CA . VAL B 2 953 ? 158.729 142.817 168.287 1.00 51.64 953 VAL A CA 1
ATOM 8361 C C . VAL B 2 953 ? 158.275 141.373 168.287 1.00 51.64 953 VAL A C 1
ATOM 8362 O O . VAL B 2 953 ? 158.729 140.580 167.458 1.00 51.64 953 VAL A O 1
ATOM 8366 N N . LYS B 2 954 ? 157.401 141.024 169.216 1.00 43.67 954 LYS A N 1
ATOM 8367 C CA . LYS B 2 954 ? 156.683 139.775 169.091 1.00 43.67 954 LYS A CA 1
ATOM 8368 C C . LYS B 2 954 ? 155.594 139.941 168.055 1.00 43.67 954 LYS A C 1
ATOM 8369 O O . LYS B 2 954 ? 155.033 141.020 167.902 1.00 43.67 954 LYS A O 1
ATOM 8375 N N . VAL B 2 955 ? 155.291 138.873 167.337 1.00 39.17 955 VAL A N 1
ATOM 8376 C CA . VAL B 2 955 ? 154.184 138.875 166.395 1.00 39.17 955 VAL A CA 1
ATOM 8377 C C . VAL B 2 955 ? 153.313 137.663 166.703 1.00 39.17 955 VAL A C 1
ATOM 8378 O O . VAL B 2 955 ? 153.819 136.561 166.923 1.00 39.17 955 VAL A O 1
ATOM 8382 N N . ILE B 2 956 ? 152.015 137.893 166.822 1.00 36.60 956 ILE A N 1
ATOM 8383 C CA . ILE B 2 956 ? 151.068 136.935 167.367 1.00 36.60 956 ILE A CA 1
ATOM 8384 C C . ILE B 2 956 ? 149.998 136.695 166.320 1.00 36.60 956 ILE A C 1
ATOM 8385 O O . ILE B 2 956 ? 149.539 137.639 165.678 1.00 36.60 956 ILE A O 1
ATOM 8390 N N . THR B 2 957 ? 149.638 135.441 166.105 1.00 49.43 957 THR A N 1
ATOM 8391 C CA . THR B 2 957 ? 148.503 135.094 165.268 1.00 49.43 957 THR A CA 1
ATOM 8392 C C . THR B 2 957 ? 147.477 134.359 166.111 1.00 49.43 957 THR A C 1
ATOM 8393 O O . THR B 2 957 ? 147.792 133.336 166.722 1.00 49.43 957 THR A O 1
ATOM 8397 N N . LEU B 2 958 ? 146.256 134.866 166.144 1.00 57.91 958 LEU A N 1
ATOM 8398 C CA . LEU B 2 958 ? 145.195 134.212 166.887 1.00 57.91 958 LEU A CA 1
ATOM 8399 C C . LEU B 2 958 ? 144.259 133.477 165.944 1.00 57.91 958 LEU A C 1
ATOM 8400 O O . LEU B 2 958 ? 144.285 133.655 164.728 1.00 57.91 958 LEU A O 1
ATOM 8405 N N . LYS B 2 959 ? 143.395 132.665 166.539 1.00 70.12 959 LYS A N 1
ATOM 8406 C CA . LYS B 2 959 ? 142.253 132.127 165.834 1.00 70.12 959 LYS A CA 1
ATOM 8407 C C . LYS B 2 959 ? 141.211 133.226 165.617 1.00 70.12 959 LYS A C 1
ATOM 8408 O O . LYS B 2 959 ? 141.317 134.338 166.138 1.00 70.12 959 LYS A O 1
ATOM 8414 N N . SER B 2 960 ? 140.183 132.910 164.835 1.00 69.20 960 SER A N 1
ATOM 8415 C CA . SER B 2 960 ? 139.059 133.828 164.701 1.00 69.20 960 SER A CA 1
ATOM 8416 C C . SER B 2 960 ? 138.007 133.592 165.764 1.00 69.20 960 SER A C 1
ATOM 8417 O O . SER B 2 960 ? 137.305 134.530 166.167 1.00 69.20 960 SER A O 1
ATOM 8420 N N . LYS B 2 961 ? 137.900 132.355 166.227 1.00 71.55 961 LYS A N 1
ATOM 8421 C CA . LYS B 2 961 ? 136.847 131.978 167.145 1.00 71.55 961 LYS A CA 1
ATOM 8422 C C . LYS B 2 961 ? 137.105 132.509 168.547 1.00 71.55 961 LYS A C 1
ATOM 8423 O O . LYS B 2 961 ? 136.162 132.634 169.331 1.00 71.55 961 LYS A O 1
ATOM 8429 N N . LEU B 2 962 ? 138.352 132.857 168.869 1.00 63.94 962 LEU A N 1
ATOM 8430 C CA . LEU B 2 962 ? 138.647 133.479 170.155 1.00 63.94 962 LEU A CA 1
ATOM 8431 C C . LEU B 2 962 ? 137.994 134.850 170.261 1.00 63.94 962 LEU A C 1
ATOM 8432 O O . LEU B 2 962 ? 137.286 135.147 171.234 1.00 63.94 962 LEU A O 1
ATOM 8437 N N . VAL B 2 963 ? 138.207 135.690 169.249 1.00 55.47 963 VAL A N 1
ATOM 8438 C CA . VAL B 2 963 ? 137.659 137.037 169.252 1.00 55.47 963 VAL A CA 1
ATOM 8439 C C . VAL B 2 963 ? 136.156 137.003 169.021 1.00 55.47 963 VAL A C 1
ATOM 8440 O O . VAL B 2 963 ? 135.407 137.790 169.617 1.00 55.47 963 VAL A O 1
ATOM 8444 N N . SER B 2 964 ? 135.691 136.068 168.181 1.00 61.03 964 SER A N 1
ATOM 8445 C CA . SER B 2 964 ? 134.257 135.894 167.965 1.00 61.03 964 SER A CA 1
ATOM 8446 C C . SER B 2 964 ? 133.536 135.517 169.250 1.00 61.03 964 SER A C 1
ATOM 8447 O O . SER B 2 964 ? 132.474 136.068 169.557 1.00 61.03 964 SER A O 1
ATOM 8450 N N . ASP B 2 965 ? 134.110 134.604 170.029 1.00 66.89 965 ASP A N 1
ATOM 8451 C CA . ASP B 2 965 ? 133.496 134.233 171.295 1.00 66.89 965 ASP A CA 1
ATOM 8452 C C . ASP B 2 965 ? 133.653 135.309 172.355 1.00 66.89 965 ASP A C 1
ATOM 8453 O O . ASP B 2 965 ? 132.862 135.346 173.302 1.00 66.89 965 ASP A O 1
ATOM 8458 N N . PHE B 2 966 ? 134.657 136.175 172.223 1.00 57.22 966 PHE A N 1
ATOM 8459 C CA . PHE B 2 966 ? 134.755 137.333 173.103 1.00 57.22 966 PHE A CA 1
ATOM 8460 C C . PHE B 2 966 ? 133.590 138.290 172.867 1.00 57.22 966 PHE A C 1
ATOM 8461 O O . PHE B 2 966 ? 132.917 138.713 173.821 1.00 57.22 966 PHE A O 1
ATOM 8469 N N . ARG B 2 967 ? 133.315 138.605 171.590 1.00 41.11 967 ARG A N 1
ATOM 8470 C CA . ARG B 2 967 ? 132.168 139.444 171.243 1.00 41.11 967 ARG A CA 1
ATOM 8471 C C . ARG B 2 967 ? 130.845 138.818 171.668 1.00 41.11 967 ARG A C 1
ATOM 8472 O O . ARG B 2 967 ? 129.966 139.521 172.171 1.00 41.11 967 ARG A O 1
ATOM 8480 N N . LYS B 2 968 ? 130.671 137.507 171.461 1.00 56.72 968 LYS A N 1
ATOM 8481 C CA . LYS B 2 968 ? 129.416 136.871 171.861 1.00 56.72 968 LYS A CA 1
ATOM 8482 C C . LYS B 2 968 ? 129.246 136.859 173.372 1.00 56.72 968 LYS A C 1
ATOM 8483 O O . LYS B 2 968 ? 128.145 137.095 173.877 1.00 56.72 968 LYS A O 1
ATOM 8489 N N . ASP B 2 969 ? 130.309 136.574 174.112 1.00 62.75 969 ASP A N 1
ATOM 8490 C CA . ASP B 2 969 ? 130.130 136.359 175.538 1.00 62.75 969 ASP A CA 1
ATOM 8491 C C . ASP B 2 969 ? 130.097 137.641 176.347 1.00 62.75 969 ASP A C 1
ATOM 8492 O O . ASP B 2 969 ? 129.549 137.633 177.452 1.00 62.75 969 ASP A O 1
ATOM 8497 N N . PHE B 2 970 ? 130.631 138.745 175.833 1.00 61.05 970 PHE A N 1
ATOM 8498 C CA . PHE B 2 970 ? 130.604 139.984 176.600 1.00 61.05 970 PHE A CA 1
ATOM 8499 C C . PHE B 2 970 ? 129.781 141.074 175.929 1.00 61.05 970 PHE A C 1
ATOM 8500 O O . PHE B 2 970 ? 129.930 142.249 176.272 1.00 61.05 970 PHE A O 1
ATOM 8508 N N . GLN B 2 971 ? 128.928 140.691 174.977 1.00 58.84 971 GLN A N 1
ATOM 8509 C CA . GLN B 2 971 ? 127.915 141.550 174.358 1.00 58.84 971 GLN A CA 1
ATOM 8510 C C . GLN B 2 971 ? 128.523 142.725 173.612 1.00 58.84 971 GLN A C 1
ATOM 8511 O O . GLN B 2 971 ? 128.040 143.849 173.698 1.00 58.84 971 GLN A O 1
ATOM 8517 N N . PHE B 2 972 ? 129.599 142.470 172.889 1.00 50.47 972 PHE A N 1
ATOM 8518 C CA . PHE B 2 972 ? 130.140 143.448 171.955 1.00 50.47 972 PHE A CA 1
ATOM 8519 C C . PHE B 2 972 ? 129.726 143.097 170.530 1.00 50.47 972 PHE A C 1
ATOM 8520 O O . PHE B 2 972 ? 130.562 142.884 169.663 1.00 50.47 972 PHE A O 1
ATOM 8528 N N . TYR B 2 973 ? 128.415 143.077 170.301 1.00 50.28 973 TYR A N 1
ATOM 8529 C CA . TYR B 2 973 ? 127.820 142.464 169.117 1.00 50.28 973 TYR A CA 1
ATOM 8530 C C . TYR B 2 973 ? 128.158 143.231 167.852 1.00 50.28 973 TYR A C 1
ATOM 8531 O O . TYR B 2 973 ? 128.421 144.431 167.883 1.00 50.28 973 TYR A O 1
ATOM 8540 N N . LYS B 2 974 ? 128.128 142.526 166.725 1.00 45.98 974 LYS A N 1
ATOM 8541 C CA . LYS B 2 974 ? 128.551 143.071 165.439 1.00 45.98 974 LYS A CA 1
ATOM 8542 C C . LYS B 2 974 ? 127.425 142.980 164.423 1.00 45.98 974 LYS A C 1
ATOM 8543 O O . LYS B 2 974 ? 126.932 141.886 164.137 1.00 45.98 974 LYS A O 1
ATOM 8549 N N . VAL B 2 975 ? 127.043 144.118 163.856 1.00 43.05 975 VAL A N 1
ATOM 8550 C CA . VAL B 2 975 ? 126.109 144.165 162.743 1.00 43.05 975 VAL A CA 1
ATOM 8551 C C . VAL B 2 975 ? 126.864 144.753 161.564 1.00 43.05 975 VAL A C 1
ATOM 8552 O O . VAL B 2 975 ? 127.232 145.931 161.582 1.00 43.05 975 VAL A O 1
ATOM 8556 N N . ARG B 2 976 ? 127.092 143.943 160.538 1.00 44.19 976 ARG A N 1
ATOM 8557 C CA . ARG B 2 976 ? 127.914 144.352 159.411 1.00 44.19 976 ARG A CA 1
ATOM 8558 C C . ARG B 2 976 ? 127.226 145.349 158.494 1.00 44.19 976 ARG A C 1
ATOM 8559 O O . ARG B 2 976 ? 127.897 145.934 157.639 1.00 44.19 976 ARG A O 1
ATOM 8567 N N . GLU B 2 977 ? 125.921 145.563 158.641 1.00 48.82 977 GLU A N 1
ATOM 8568 C CA . GLU B 2 977 ? 125.183 146.375 157.689 1.00 48.82 977 GLU A CA 1
ATOM 8569 C C . GLU B 2 977 ? 125.035 147.829 158.107 1.00 48.82 977 GLU A C 1
ATOM 8570 O O . GLU B 2 977 ? 124.746 148.664 157.248 1.00 48.82 977 GLU A O 1
ATOM 8576 N N . ILE B 2 978 ? 125.256 148.158 159.379 1.00 41.84 978 ILE A N 1
ATOM 8577 C CA . ILE B 2 978 ? 125.082 149.531 159.843 1.00 41.84 978 ILE A CA 1
ATOM 8578 C C . ILE B 2 978 ? 126.167 150.437 159.283 1.00 41.84 978 ILE A C 1
ATOM 8579 O O . ILE B 2 978 ? 125.876 151.435 158.618 1.00 41.84 978 ILE A O 1
ATOM 8584 N N . ASN B 2 979 ? 127.431 150.110 159.537 1.00 33.18 979 ASN A N 1
ATOM 8585 C CA . ASN B 2 979 ? 128.523 150.920 159.023 1.00 33.18 979 ASN A CA 1
ATOM 8586 C C . ASN B 2 979 ? 129.719 150.022 158.748 1.00 33.18 979 ASN A C 1
ATOM 8587 O O . ASN B 2 979 ? 129.631 148.796 158.846 1.00 33.18 979 ASN A O 1
ATOM 8592 N N . ASN B 2 980 ? 130.839 150.646 158.385 1.00 31.19 980 ASN A N 1
ATOM 8593 C CA . ASN B 2 980 ? 132.097 149.968 158.111 1.00 31.19 980 ASN A CA 1
ATOM 8594 C C . ASN B 2 980 ? 133.017 149.910 159.315 1.00 31.19 980 ASN A C 1
ATOM 8595 O O . ASN B 2 980 ? 134.212 149.680 159.152 1.00 31.19 980 ASN A O 1
ATOM 8600 N N . TYR B 2 981 ? 132.501 150.132 160.513 1.00 23.08 981 TYR A N 1
ATOM 8601 C CA . TYR B 2 981 ? 133.378 150.240 161.663 1.00 23.08 981 TYR A CA 1
ATOM 8602 C C . TYR B 2 981 ? 133.775 148.893 162.215 1.00 23.08 981 TYR A C 1
ATOM 8603 O O . TYR B 2 981 ? 134.692 148.824 163.037 1.00 23.08 981 TYR A O 1
ATOM 8612 N N . HIS B 2 982 ? 133.126 147.825 161.777 1.00 28.89 982 HIS A N 1
ATOM 8613 C CA . HIS B 2 982 ? 133.392 146.514 162.340 1.00 28.89 982 HIS A CA 1
ATOM 8614 C C . HIS B 2 982 ? 134.745 145.975 161.914 1.00 28.89 982 HIS A C 1
ATOM 8615 O O . HIS B 2 982 ? 135.292 145.112 162.608 1.00 28.89 982 HIS A O 1
ATOM 8622 N N . HIS B 2 983 ? 135.305 146.486 160.814 1.00 30.17 983 HIS A N 1
ATOM 8623 C CA . HIS B 2 983 ? 136.648 146.105 160.408 1.00 30.17 983 HIS A CA 1
ATOM 8624 C C . HIS B 2 983 ? 137.677 146.643 161.380 1.00 30.17 983 HIS A C 1
ATOM 8625 O O . HIS B 2 983 ? 138.654 145.966 161.701 1.00 30.17 983 HIS A O 1
ATOM 8632 N N . ALA B 2 984 ? 137.460 147.860 161.859 1.00 25.93 984 ALA A N 1
ATOM 8633 C CA . ALA B 2 984 ? 138.325 148.459 162.857 1.00 25.93 984 ALA A CA 1
ATOM 8634 C C . ALA B 2 984 ? 138.136 147.813 164.220 1.00 25.93 984 ALA A C 1
ATOM 8635 O O . ALA B 2 984 ? 139.107 147.581 164.950 1.00 25.93 984 ALA A O 1
ATOM 8637 N N . HIS B 2 985 ? 136.899 147.523 164.582 1.00 26.50 985 HIS A N 1
ATOM 8638 C CA . HIS B 2 985 ? 136.613 147.002 165.906 1.00 26.50 985 HIS A CA 1
ATOM 8639 C C . HIS B 2 985 ? 137.060 145.553 166.075 1.00 26.50 985 HIS A C 1
ATOM 8640 O O . HIS B 2 985 ? 137.411 145.142 167.194 1.00 26.50 985 HIS A O 1
ATOM 8647 N N . ASP B 2 986 ? 137.096 144.773 164.985 1.00 36.63 986 ASP A N 1
ATOM 8648 C CA . ASP B 2 986 ? 137.661 143.427 165.069 1.00 36.63 986 ASP A CA 1
ATOM 8649 C C . ASP B 2 986 ? 139.164 143.461 165.297 1.00 36.63 986 ASP A C 1
ATOM 8650 O O . ASP B 2 986 ? 139.705 142.625 166.026 1.00 36.63 986 ASP A O 1
ATOM 8655 N N . ALA B 2 987 ? 139.850 144.440 164.713 1.00 28.54 987 ALA A N 1
ATOM 8656 C CA . ALA B 2 987 ? 141.290 144.552 164.898 1.00 28.54 987 ALA A CA 1
ATOM 8657 C C . ALA B 2 987 ? 141.645 145.010 166.300 1.00 28.54 987 ALA A C 1
ATOM 8658 O O . ALA B 2 987 ? 142.609 144.505 166.894 1.00 28.54 987 ALA A O 1
ATOM 8660 N N . TYR B 2 988 ? 140.893 145.976 166.831 1.00 29.43 988 TYR A N 1
ATOM 8661 C CA . TYR B 2 988 ? 141.032 146.351 168.236 1.00 29.43 988 TYR A CA 1
ATOM 8662 C C . TYR B 2 988 ? 140.838 145.165 169.171 1.00 29.43 988 TYR A C 1
ATOM 8663 O O . TYR B 2 988 ? 141.608 144.989 170.120 1.00 29.43 988 TYR A O 1
ATOM 8672 N N . LEU B 2 989 ? 139.821 144.336 168.930 1.00 31.06 989 LEU A N 1
ATOM 8673 C CA . LEU B 2 989 ? 139.640 143.200 169.828 1.00 31.06 989 LEU A CA 1
ATOM 8674 C C . LEU B 2 989 ? 140.693 142.112 169.639 1.00 31.06 989 LEU A C 1
ATOM 8675 O O . LEU B 2 989 ? 140.941 141.350 170.582 1.00 31.06 989 LEU A O 1
ATOM 8680 N N . ASN B 2 990 ? 141.328 142.028 168.462 1.00 32.33 990 ASN A N 1
ATOM 8681 C CA . ASN B 2 990 ? 142.508 141.178 168.323 1.00 32.33 990 ASN A CA 1
ATOM 8682 C C . ASN B 2 990 ? 143.620 141.649 169.241 1.00 32.33 990 ASN A C 1
ATOM 8683 O O . ASN B 2 990 ? 144.207 140.854 169.980 1.00 32.33 990 ASN A O 1
ATOM 8688 N N . ALA B 2 991 ? 143.929 142.949 169.202 1.00 32.70 991 ALA A N 1
ATOM 8689 C CA . ALA B 2 991 ? 145.002 143.478 170.041 1.00 32.70 991 ALA A CA 1
ATOM 8690 C C . ALA B 2 991 ? 144.685 143.392 171.521 1.00 32.70 991 ALA A C 1
ATOM 8691 O O . ALA B 2 991 ? 145.602 143.327 172.335 1.00 32.70 991 ALA A O 1
ATOM 8693 N N . VAL B 2 992 ? 143.413 143.410 171.903 1.00 35.50 992 VAL A N 1
ATOM 8694 C CA . VAL B 2 992 ? 143.085 143.263 173.316 1.00 35.50 992 VAL A CA 1
ATOM 8695 C C . VAL B 2 992 ? 143.271 141.818 173.761 1.00 35.50 992 VAL A C 1
ATOM 8696 O O . VAL B 2 992 ? 143.993 141.539 174.732 1.00 35.50 992 VAL A O 1
ATOM 8700 N N . VAL B 2 993 ? 142.645 140.882 173.037 1.00 41.91 993 VAL A N 1
ATOM 8701 C CA . VAL B 2 993 ? 142.631 139.468 173.418 1.00 41.91 993 VAL A CA 1
ATOM 8702 C C . VAL B 2 993 ? 144.032 138.870 173.377 1.00 41.91 993 VAL A C 1
ATOM 8703 O O . VAL B 2 993 ? 144.462 138.183 174.314 1.00 41.91 993 VAL A O 1
ATOM 8707 N N . GLY B 2 994 ? 144.773 139.147 172.306 1.00 43.60 994 GLY A N 1
ATOM 8708 C CA . GLY B 2 994 ? 146.084 138.549 172.144 1.00 43.60 994 GLY A CA 1
ATOM 8709 C C . GLY B 2 994 ? 147.101 139.016 173.162 1.00 43.60 994 GLY A C 1
ATOM 8710 O O . GLY B 2 994 ? 147.918 138.226 173.629 1.00 43.60 994 GLY A O 1
ATOM 8711 N N . THR B 2 995 ? 147.068 140.295 173.522 1.00 43.38 995 THR A N 1
ATOM 8712 C CA . THR B 2 995 ? 147.989 140.788 174.533 1.00 43.38 995 THR A CA 1
ATOM 8713 C C . THR B 2 995 ? 147.610 140.345 175.938 1.00 43.38 995 THR A C 1
ATOM 8714 O O . THR B 2 995 ? 148.504 140.101 176.758 1.00 43.38 995 THR A O 1
ATOM 8718 N N . ALA B 2 996 ? 146.317 140.227 176.243 1.00 48.92 996 ALA A N 1
ATOM 8719 C CA . ALA B 2 996 ? 145.961 139.688 177.550 1.00 48.92 996 ALA A CA 1
ATOM 8720 C C . ALA B 2 996 ? 146.363 138.221 177.683 1.00 48.92 996 ALA A C 1
ATOM 8721 O O . ALA B 2 996 ? 146.775 137.793 178.770 1.00 48.92 996 ALA A O 1
ATOM 8723 N N . LEU B 2 997 ? 146.309 137.449 176.588 1.00 52.18 997 LEU A N 1
ATOM 8724 C CA . LEU B 2 997 ? 146.808 136.074 176.630 1.00 52.18 997 LEU A CA 1
ATOM 8725 C C . LEU B 2 997 ? 148.331 136.020 176.685 1.00 52.18 997 LEU A C 1
ATOM 8726 O O . LEU B 2 997 ? 148.895 135.161 177.365 1.00 52.18 997 LEU A O 1
ATOM 8731 N N . ILE B 2 998 ? 149.016 136.928 175.981 1.00 54.63 998 ILE A N 1
ATOM 8732 C CA . ILE B 2 998 ? 150.478 136.918 175.964 1.00 54.63 998 ILE A CA 1
ATOM 8733 C C . ILE B 2 998 ? 151.047 137.334 177.313 1.00 54.63 998 ILE A C 1
ATOM 8734 O O . ILE B 2 998 ? 152.179 136.967 177.645 1.00 54.63 998 ILE A O 1
ATOM 8739 N N . LYS B 2 999 ? 150.285 138.065 178.124 1.00 59.54 999 LYS A N 1
ATOM 8740 C CA . LYS B 2 999 ? 150.754 138.414 179.449 1.00 59.54 999 LYS A CA 1
ATOM 8741 C C . LYS B 2 999 ? 150.243 137.466 180.514 1.00 59.54 999 LYS A C 1
ATOM 8742 O O . LYS B 2 999 ? 150.866 137.357 181.574 1.00 59.54 999 LYS A O 1
ATOM 8748 N N . LYS B 2 1000 ? 149.142 136.765 180.262 1.00 66.39 1000 LYS A N 1
ATOM 8749 C CA . LYS B 2 1000 ? 148.627 135.884 181.299 1.00 66.39 1000 LYS A CA 1
ATOM 8750 C C . LYS B 2 1000 ? 149.388 134.561 181.367 1.00 66.39 1000 LYS A C 1
ATOM 8751 O O . LYS B 2 1000 ? 149.729 134.104 182.462 1.00 66.39 1000 LYS A O 1
ATOM 8757 N N . TYR B 2 1001 ? 149.683 133.927 180.232 1.00 67.10 1001 TYR A N 1
ATOM 8758 C CA . TYR B 2 1001 ? 150.371 132.637 180.219 1.00 67.10 1001 TYR A CA 1
ATOM 8759 C C . TYR B 2 1001 ? 151.658 132.779 179.415 1.00 67.10 1001 TYR A C 1
ATOM 8760 O O . TYR B 2 1001 ? 151.675 132.489 178.213 1.00 67.10 1001 TYR A O 1
ATOM 8769 N N . PRO B 2 1002 ? 152.756 133.222 180.034 1.00 69.56 1002 PRO A N 1
ATOM 8770 C CA . PRO B 2 1002 ? 153.993 133.442 179.273 1.00 69.56 1002 PRO A CA 1
ATOM 8771 C C . PRO B 2 1002 ? 154.742 132.172 178.899 1.00 69.56 1002 PRO A C 1
ATOM 8772 O O . PRO B 2 1002 ? 155.812 132.266 178.291 1.00 69.56 1002 PRO A O 1
ATOM 8776 N N . LYS B 2 1003 ? 154.254 130.993 179.263 1.00 78.66 1003 LYS A N 1
ATOM 8777 C CA . LYS B 2 1003 ? 154.883 129.744 178.869 1.00 78.66 1003 LYS A CA 1
ATOM 8778 C C . LYS B 2 1003 ? 154.097 129.047 177.774 1.00 78.66 1003 LYS A C 1
ATOM 8779 O O . LYS B 2 1003 ? 154.300 127.857 177.524 1.00 78.66 1003 LYS A O 1
ATOM 8785 N N . LEU B 2 1004 ? 153.179 129.768 177.141 1.00 71.63 1004 LEU A N 1
ATOM 8786 C CA . LEU B 2 1004 ? 152.470 129.320 175.952 1.00 71.63 1004 LEU A CA 1
ATOM 8787 C C . LEU B 2 1004 ? 152.838 130.191 174.764 1.00 71.63 1004 LEU A C 1
ATOM 8788 O O . LEU B 2 1004 ? 152.117 130.228 173.771 1.00 71.63 1004 LEU A O 1
ATOM 8793 N N . GLU B 2 1005 ? 153.954 130.899 174.873 1.00 70.97 1005 GLU A N 1
ATOM 8794 C CA . GLU B 2 1005 ? 154.422 131.803 173.842 1.00 70.97 1005 GLU A CA 1
ATOM 8795 C C . GLU B 2 1005 ? 155.095 131.072 172.703 1.00 70.97 1005 GLU A C 1
ATOM 8796 O O . GLU B 2 1005 ? 155.300 131.658 171.646 1.00 70.97 1005 GLU A O 1
ATOM 8802 N N . SER B 2 1006 ? 155.452 129.810 172.893 1.00 76.84 1006 SER A N 1
ATOM 8803 C CA . SER B 2 1006 ? 156.009 129.038 171.799 1.00 76.84 1006 SER A CA 1
ATOM 8804 C C . SER B 2 1006 ? 154.953 128.643 170.786 1.00 76.84 1006 SER A C 1
ATOM 8805 O O . SER B 2 1006 ? 155.299 128.289 169.657 1.00 76.84 1006 SER A O 1
ATOM 8808 N N . GLU B 2 1007 ? 153.678 128.704 171.157 1.00 71.41 1007 GLU A N 1
ATOM 8809 C CA . GLU B 2 1007 ? 152.623 128.099 170.368 1.00 71.41 1007 GLU A CA 1
ATOM 8810 C C . GLU B 2 1007 ? 151.738 129.097 169.643 1.00 71.41 1007 GLU A C 1
ATOM 8811 O O . GLU B 2 1007 ? 150.859 128.670 168.892 1.00 71.41 1007 GLU A O 1
ATOM 8817 N N . PHE B 2 1008 ? 151.909 130.398 169.863 1.00 61.65 1008 PHE A N 1
ATOM 8818 C CA . PHE B 2 1008 ? 151.294 131.361 168.964 1.00 61.65 1008 PHE A CA 1
ATOM 8819 C C . PHE B 2 1008 ? 152.125 132.598 168.675 1.00 61.65 1008 PHE A C 1
ATOM 8820 O O . PHE B 2 1008 ? 151.634 133.479 167.974 1.00 61.65 1008 PHE A O 1
ATOM 8828 N N . VAL B 2 1009 ? 153.359 132.695 169.146 1.00 59.11 1009 VAL A N 1
ATOM 8829 C CA . VAL B 2 1009 ? 154.255 133.765 168.722 1.00 59.11 1009 VAL A CA 1
ATOM 8830 C C . VAL B 2 1009 ? 155.184 133.192 167.670 1.00 59.11 1009 VAL A C 1
ATOM 8831 O O . VAL B 2 1009 ? 155.711 132.089 167.840 1.00 59.11 1009 VAL A O 1
ATOM 8835 N N . TYR B 2 1010 ? 155.362 133.914 166.570 1.00 64.43 1010 TYR A N 1
ATOM 8836 C CA . TYR B 2 1010 ? 156.293 133.468 165.548 1.00 64.43 1010 TYR A CA 1
ATOM 8837 C C . TYR B 2 1010 ? 157.722 133.655 166.023 1.00 64.43 1010 TYR A C 1
ATOM 8838 O O . TYR B 2 1010 ? 158.097 134.736 166.484 1.00 64.43 1010 TYR A O 1
ATOM 8847 N N . GLY B 2 1011 ? 158.526 132.610 165.879 1.00 81.48 1011 GLY A N 1
ATOM 8848 C CA . GLY B 2 1011 ? 159.917 132.659 166.269 1.00 81.48 1011 GLY A CA 1
ATOM 8849 C C . GLY B 2 1011 ? 160.359 131.340 166.852 1.00 81.48 1011 GLY A C 1
ATOM 8850 O O . GLY B 2 1011 ? 159.527 130.469 167.119 1.00 81.48 1011 GLY A O 1
ATOM 8851 N N . ASP B 2 1012 ? 161.662 131.171 167.052 1.00 96.30 1012 ASP A N 1
ATOM 8852 C CA . ASP B 2 1012 ? 162.203 129.932 167.604 1.00 96.30 1012 ASP A CA 1
ATOM 8853 C C . ASP B 2 1012 ? 162.265 130.080 169.117 1.00 96.30 1012 ASP A C 1
ATOM 8854 O O . ASP B 2 1012 ? 163.162 130.729 169.658 1.00 96.30 1012 ASP A O 1
ATOM 8859 N N . TYR B 2 1013 ? 161.298 129.478 169.800 1.00 91.86 1013 TYR A N 1
ATOM 8860 C CA . TYR B 2 1013 ? 161.145 129.597 171.238 1.00 91.86 1013 TYR A CA 1
ATOM 8861 C C . TYR B 2 1013 ? 161.271 128.238 171.909 1.00 91.86 1013 TYR A C 1
ATOM 8862 O O . TYR B 2 1013 ? 161.045 127.191 171.297 1.00 91.86 1013 TYR A O 1
ATOM 8871 N N . LYS B 2 1014 ? 161.621 128.273 173.189 1.00 98.36 1014 LYS A N 1
ATOM 8872 C CA . LYS B 2 1014 ? 161.741 127.054 173.975 1.00 98.36 1014 LYS A CA 1
ATOM 8873 C C . LYS B 2 1014 ? 160.351 126.534 174.308 1.00 98.36 1014 LYS A C 1
ATOM 8874 O O . LYS B 2 1014 ? 159.623 127.147 175.094 1.00 98.36 1014 LYS A O 1
ATOM 8876 N N . VAL B 2 1015 ? 159.972 125.418 173.688 1.00 100.29 1015 VAL A N 1
ATOM 8877 C CA . VAL B 2 1015 ? 158.712 124.773 174.017 1.00 100.29 1015 VAL A CA 1
ATOM 8878 C C . VAL B 2 1015 ? 158.804 124.185 175.418 1.00 100.29 1015 VAL A C 1
ATOM 8879 O O . VAL B 2 1015 ? 159.806 123.560 175.790 1.00 100.29 1015 VAL A O 1
ATOM 8883 N N . TYR B 2 1016 ? 157.790 124.445 176.228 1.00 100.96 1016 TYR A N 1
ATOM 8884 C CA . TYR B 2 1016 ? 157.780 123.967 177.597 1.00 100.96 1016 TYR A CA 1
ATOM 8885 C C . TYR B 2 1016 ? 156.822 122.797 177.729 1.00 100.96 1016 TYR A C 1
ATOM 8886 O O . TYR B 2 1016 ? 155.971 122.561 176.871 1.00 100.96 1016 TYR A O 1
ATOM 8895 N N . ASP B 2 1017 ? 157.000 122.047 178.812 1.00 106.92 1017 ASP A N 1
ATOM 8896 C CA . ASP B 2 1017 ? 156.207 120.853 179.072 1.00 106.92 1017 ASP A CA 1
ATOM 8897 C C . ASP B 2 1017 ? 154.784 121.274 179.404 1.00 106.92 1017 ASP A C 1
ATOM 8898 O O . ASP B 2 1017 ? 154.505 121.723 180.519 1.00 106.92 1017 ASP A O 1
ATOM 8903 N N . VAL B 2 1018 ? 153.882 121.115 178.435 1.00 101.74 1018 VAL A N 1
ATOM 8904 C CA . VAL B 2 1018 ? 152.505 121.550 178.605 1.00 101.74 1018 VAL A CA 1
ATOM 8905 C C . VAL B 2 1018 ? 151.770 120.670 179.615 1.00 101.74 1018 VAL A C 1
ATOM 8906 O O . VAL B 2 1018 ? 150.820 121.129 180.259 1.00 101.74 1018 VAL A O 1
ATOM 8910 N N . ARG B 2 1019 ? 152.230 119.436 179.834 1.00 106.49 1019 ARG A N 1
ATOM 8911 C CA . ARG B 2 1019 ? 151.635 118.606 180.878 1.00 106.49 1019 ARG A CA 1
ATOM 8912 C C . ARG B 2 1019 ? 151.988 119.104 182.275 1.00 106.49 1019 ARG A C 1
ATOM 8913 O O . ARG B 2 1019 ? 151.235 118.859 183.224 1.00 106.49 1019 ARG A O 1
ATOM 8921 N N . LYS B 2 1020 ? 153.120 119.793 182.427 1.00 101.67 1020 LYS A N 1
ATOM 8922 C CA . LYS B 2 1020 ? 153.536 120.272 183.740 1.00 101.67 1020 LYS A CA 1
ATOM 8923 C C . LYS B 2 1020 ? 152.945 121.631 184.088 1.00 101.67 1020 LYS A C 1
ATOM 8924 O O . LYS B 2 1020 ? 152.950 122.008 185.264 1.00 101.67 1020 LYS A O 1
ATOM 8926 N N . MET B 2 1021 ? 152.434 122.369 183.098 1.00 99.98 1021 MET A N 1
ATOM 8927 C CA . MET B 2 1021 ? 151.751 123.641 183.312 1.00 99.98 1021 MET A CA 1
ATOM 8928 C C . MET B 2 1021 ? 150.260 123.472 183.553 1.00 99.98 1021 MET A C 1
ATOM 8929 O O . MET B 2 1021 ? 149.484 124.387 183.260 1.00 99.98 1021 MET A O 1
ATOM 8934 N N . ILE B 2 1022 ? 149.839 122.318 184.065 1.00 97.75 1022 ILE A N 1
ATOM 8935 C CA . ILE B 2 1022 ? 148.437 122.004 184.310 1.00 97.75 1022 ILE A CA 1
ATOM 8936 C C . ILE B 2 1022 ? 148.316 121.463 185.726 1.00 97.75 1022 ILE A C 1
ATOM 8937 O O . ILE B 2 1022 ? 148.951 120.457 186.063 1.00 97.75 1022 ILE A O 1
ATOM 8942 N N . ALA B 2 1023 ? 147.505 122.121 186.549 1.00 98.09 1023 ALA A N 1
ATOM 8943 C CA . ALA B 2 1023 ? 147.309 121.670 187.917 1.00 98.09 1023 ALA A CA 1
ATOM 8944 C C . ALA B 2 1023 ? 146.460 120.405 187.951 1.00 98.09 1023 ALA A C 1
ATOM 8945 O O . ALA B 2 1023 ? 145.734 120.082 187.009 1.00 98.09 1023 ALA A O 1
ATOM 8947 N N . LYS B 2 1024 ? 146.563 119.681 189.063 1.00 102.80 1024 LYS A N 1
ATOM 8948 C CA . LYS B 2 1024 ? 145.871 118.408 189.233 1.00 102.80 1024 LYS A CA 1
ATOM 8949 C C . LYS B 2 1024 ? 144.668 118.492 190.160 1.00 102.80 1024 LYS A C 1
ATOM 8950 O O . LYS B 2 1024 ? 143.741 117.686 190.027 1.00 102.80 1024 LYS A O 1
ATOM 8952 N N . SER B 2 1025 ? 144.664 119.436 191.094 1.00 106.40 1025 SER A N 1
ATOM 8953 C CA . SER B 2 1025 ? 143.541 119.668 191.987 1.00 106.40 1025 SER A CA 1
ATOM 8954 C C . SER B 2 1025 ? 142.840 120.966 191.606 1.00 106.40 1025 SER A C 1
ATOM 8955 O O . SER B 2 1025 ? 143.368 121.791 190.857 1.00 106.40 1025 SER A O 1
ATOM 8958 N N . GLU B 2 1026 ? 141.626 121.136 192.133 1.00 105.85 1026 GLU A N 1
ATOM 8959 C CA . GLU B 2 1026 ? 140.789 122.263 191.732 1.00 105.85 1026 GLU A CA 1
ATOM 8960 C C . GLU B 2 1026 ? 141.284 123.569 192.346 1.00 105.85 1026 GLU A C 1
ATOM 8961 O O . GLU B 2 1026 ? 141.670 124.500 191.630 1.00 105.85 1026 GLU A O 1
ATOM 8963 N N . GLN B 2 1027 ? 141.295 123.650 193.674 1.00 109.82 1027 GLN A N 1
ATOM 8964 C CA . GLN B 2 1027 ? 141.743 124.845 194.381 1.00 109.82 1027 GLN A CA 1
ATOM 8965 C C . GLN B 2 1027 ? 143.253 124.888 194.581 1.00 109.82 1027 GLN A C 1
ATOM 8966 O O . GLN B 2 1027 ? 143.728 125.657 195.422 1.00 109.82 1027 GLN A O 1
ATOM 8968 N N . GLU B 2 1028 ? 144.008 124.075 193.841 1.00 110.74 1028 GLU A N 1
ATOM 8969 C CA . GLU B 2 1028 ? 145.459 124.084 193.965 1.00 110.74 1028 GLU A CA 1
ATOM 8970 C C . GLU B 2 1028 ? 146.068 125.314 193.305 1.00 110.74 1028 GLU A C 1
ATOM 8971 O O . GLU B 2 1028 ? 146.936 125.968 193.897 1.00 110.74 1028 GLU A O 1
ATOM 8977 N N . ILE B 2 1029 ? 145.596 125.650 192.099 1.00 107.98 1029 ILE A N 1
ATOM 8978 C CA . ILE B 2 1029 ? 146.162 126.650 191.180 1.00 107.98 1029 ILE A CA 1
ATOM 8979 C C . ILE B 2 1029 ? 147.637 126.359 190.892 1.00 107.98 1029 ILE A C 1
ATOM 8980 O O . ILE B 2 1029 ? 148.530 126.690 191.671 1.00 107.98 1029 ILE A O 1
ATOM 8985 N N . THR B 2 1033 ? 151.698 128.998 192.854 1.00 97.80 1033 THR A N 1
ATOM 8986 C CA . THR B 2 1033 ? 152.839 128.153 192.524 1.00 97.80 1033 THR A CA 1
ATOM 8987 C C . THR B 2 1033 ? 152.914 127.928 191.016 1.00 97.80 1033 THR A C 1
ATOM 8988 O O . THR B 2 1033 ? 152.172 128.548 190.256 1.00 97.80 1033 THR A O 1
ATOM 8992 N N . ALA B 2 1034 ? 153.804 127.034 190.586 1.00 95.48 1034 ALA A N 1
ATOM 8993 C CA . ALA B 2 1034 ? 154.155 126.891 189.172 1.00 95.48 1034 ALA A CA 1
ATOM 8994 C C . ALA B 2 1034 ? 153.128 126.044 188.417 1.00 95.48 1034 ALA A C 1
ATOM 8995 O O . ALA B 2 1034 ? 153.416 124.960 187.914 1.00 95.48 1034 ALA A O 1
ATOM 8997 N N . LYS B 2 1035 ? 151.907 126.568 188.339 1.00 94.66 1035 LYS A N 1
ATOM 8998 C CA . LYS B 2 1035 ? 150.846 126.005 187.517 1.00 94.66 1035 LYS A CA 1
ATOM 8999 C C . LYS B 2 1035 ? 150.120 127.156 186.839 1.00 94.66 1035 LYS A C 1
ATOM 9000 O O . LYS B 2 1035 ? 150.319 128.324 187.181 1.00 94.66 1035 LYS A O 1
ATOM 9006 N N . TYR B 2 1036 ? 149.267 126.826 185.870 1.00 83.86 1036 TYR A N 1
ATOM 9007 C CA . TYR B 2 1036 ? 148.432 127.829 185.219 1.00 83.86 1036 TYR A CA 1
ATOM 9008 C C . TYR B 2 1036 ? 146.946 127.604 185.460 1.00 83.86 1036 TYR A C 1
ATOM 9009 O O . TYR B 2 1036 ? 146.279 128.510 185.967 1.00 83.86 1036 TYR A O 1
ATOM 9018 N N . PHE B 2 1037 ? 146.399 126.434 185.136 1.00 89.64 1037 PHE A N 1
ATOM 9019 C CA . PHE B 2 1037 ? 144.957 126.259 185.239 1.00 89.64 1037 PHE A CA 1
ATOM 9020 C C . PHE B 2 1037 ? 144.554 124.806 185.434 1.00 89.64 1037 PHE A C 1
ATOM 9021 O O . PHE B 2 1037 ? 145.233 123.882 184.986 1.00 89.64 1037 PHE A O 1
ATOM 9029 N N . PHE B 2 1038 ? 143.429 124.632 186.120 1.00 99.41 1038 PHE A N 1
ATOM 9030 C CA . PHE B 2 1038 ? 142.705 123.373 186.154 1.00 99.41 1038 PHE A CA 1
ATOM 9031 C C . PHE B 2 1038 ? 141.650 123.313 185.064 1.00 99.41 1038 PHE A C 1
ATOM 9032 O O . PHE B 2 1038 ? 141.305 122.222 184.600 1.00 99.41 1038 PHE A O 1
ATOM 9040 N N . TYR B 2 1039 ? 141.151 124.470 184.634 1.00 100.01 1039 TYR A N 1
ATOM 9041 C CA . TYR B 2 1039 ? 140.185 124.573 183.549 1.00 100.01 1039 TYR A CA 1
ATOM 9042 C C . TYR B 2 1039 ? 140.915 125.020 182.289 1.00 100.01 1039 TYR A C 1
ATOM 9043 O O . TYR B 2 1039 ? 141.477 126.119 182.249 1.00 100.01 1039 TYR A O 1
ATOM 9052 N N . SER B 2 1040 ? 140.890 124.179 181.263 1.00 92.38 1040 SER A N 1
ATOM 9053 C CA . SER B 2 1040 ? 141.789 124.298 180.126 1.00 92.38 1040 SER A CA 1
ATOM 9054 C C . SER B 2 1040 ? 141.277 125.221 179.033 1.00 92.38 1040 SER A C 1
ATOM 9055 O O . SER B 2 1040 ? 141.970 125.405 178.028 1.00 92.38 1040 SER A O 1
ATOM 9058 N N . ASN B 2 1041 ? 140.078 125.776 179.187 1.00 88.45 1041 ASN A N 1
ATOM 9059 C CA . ASN B 2 1041 ? 139.615 126.854 178.329 1.00 88.45 1041 ASN A CA 1
ATOM 9060 C C . ASN B 2 1041 ? 140.485 128.064 178.617 1.00 88.45 1041 ASN A C 1
ATOM 9061 O O . ASN B 2 1041 ? 140.437 128.615 179.718 1.00 88.45 1041 ASN A O 1
ATOM 9066 N N . ILE B 2 1042 ? 141.301 128.474 177.645 1.00 81.12 1042 ILE A N 1
ATOM 9067 C CA . ILE B 2 1042 ? 142.268 129.539 177.880 1.00 81.12 1042 ILE A CA 1
ATOM 9068 C C . ILE B 2 1042 ? 141.636 130.908 178.036 1.00 81.12 1042 ILE A C 1
ATOM 9069 O O . ILE B 2 1042 ? 142.323 131.853 178.431 1.00 81.12 1042 ILE A O 1
ATOM 9074 N N . MET B 2 1043 ? 140.348 131.045 177.736 1.00 80.87 1043 MET A N 1
ATOM 9075 C CA . MET B 2 1043 ? 139.666 132.326 177.757 1.00 80.87 1043 MET A CA 1
ATOM 9076 C C . MET B 2 1043 ? 138.786 132.486 178.982 1.00 80.87 1043 MET A C 1
ATOM 9077 O O . MET B 2 1043 ? 137.823 133.252 178.945 1.00 80.87 1043 MET A O 1
ATOM 9082 N N . ASN B 2 1044 ? 139.084 131.768 180.061 1.00 81.77 1044 ASN A N 1
ATOM 9083 C CA . ASN B 2 1044 ? 138.240 131.840 181.243 1.00 81.77 1044 ASN A CA 1
ATOM 9084 C C . ASN B 2 1044 ? 138.541 133.051 182.104 1.00 81.77 1044 ASN A C 1
ATOM 9085 O O . ASN B 2 1044 ? 137.654 133.524 182.817 1.00 81.77 1044 ASN A O 1
ATOM 9090 N N . PHE B 2 1045 ? 139.767 133.564 182.066 1.00 73.52 1045 PHE A N 1
ATOM 9091 C CA . PHE B 2 1045 ? 140.154 134.592 183.020 1.00 73.52 1045 PHE A CA 1
ATOM 9092 C C . PHE B 2 1045 ? 139.556 135.954 182.707 1.00 73.52 1045 PHE A C 1
ATOM 9093 O O . PHE B 2 1045 ? 139.683 136.863 183.528 1.00 73.52 1045 PHE A O 1
ATOM 9101 N N . PHE B 2 1046 ? 138.960 136.137 181.529 1.00 72.04 1046 PHE A N 1
ATOM 9102 C CA . PHE B 2 1046 ? 138.168 137.334 181.287 1.00 72.04 1046 PHE A CA 1
ATOM 9103 C C . PHE B 2 1046 ? 136.854 137.278 182.039 1.00 72.04 1046 PHE A C 1
ATOM 9104 O O . PHE B 2 1046 ? 136.317 138.317 182.427 1.00 72.04 1046 PHE A O 1
ATOM 9112 N N . LYS B 2 1047 ? 136.320 136.083 182.239 1.00 81.28 1047 LYS A N 1
ATOM 9113 C CA . LYS B 2 1047 ? 135.017 135.920 182.853 1.00 81.28 1047 LYS A CA 1
ATOM 9114 C C . LYS B 2 1047 ? 135.104 136.083 184.362 1.00 81.28 1047 LYS A C 1
ATOM 9115 O O . LYS B 2 1047 ? 136.111 135.749 184.989 1.00 81.28 1047 LYS A O 1
ATOM 9121 N N . THR B 2 1048 ? 134.036 136.615 184.944 1.00 99.29 1048 THR A N 1
ATOM 9122 C CA . THR B 2 1048 ? 133.956 136.666 186.395 1.00 99.29 1048 THR A CA 1
ATOM 9123 C C . THR B 2 1048 ? 133.404 135.373 186.969 1.00 99.29 1048 THR A C 1
ATOM 9124 O O . THR B 2 1048 ? 133.704 135.027 188.116 1.00 99.29 1048 THR A O 1
ATOM 9128 N N . GLU B 2 1049 ? 132.598 134.653 186.193 1.00 109.91 1049 GLU A N 1
ATOM 9129 C CA . GLU B 2 1049 ? 131.868 133.484 186.680 1.00 109.91 1049 GLU A CA 1
ATOM 9130 C C . GLU B 2 1049 ? 132.003 132.371 185.648 1.00 109.91 1049 GLU A C 1
ATOM 9131 O O . GLU B 2 1049 ? 131.227 132.319 184.692 1.00 109.91 1049 GLU A O 1
ATOM 9137 N N . ILE B 2 1050 ? 132.975 131.482 185.838 1.00 112.64 1050 ILE A N 1
ATOM 9138 C CA . ILE B 2 1050 ? 133.006 130.280 185.021 1.00 112.64 1050 ILE A CA 1
ATOM 9139 C C . ILE B 2 1050 ? 131.905 129.334 185.491 1.00 112.64 1050 ILE A C 1
ATOM 9140 O O . ILE B 2 1050 ? 131.568 129.272 186.681 1.00 112.64 1050 ILE A O 1
ATOM 9145 N N . THR B 2 1051 ? 131.303 128.620 184.547 1.00 114.73 1051 THR A N 1
ATOM 9146 C CA . THR B 2 1051 ? 130.103 127.840 184.817 1.00 114.73 1051 THR A CA 1
ATOM 9147 C C . THR B 2 1051 ? 130.386 126.362 184.599 1.00 114.73 1051 THR A C 1
ATOM 9148 O O . THR B 2 1051 ? 130.714 125.946 183.483 1.00 114.73 1051 THR A O 1
ATOM 9152 N N . LEU B 2 1052 ? 130.246 125.576 185.662 1.00 117.39 1052 LEU A N 1
ATOM 9153 C CA . LEU B 2 1052 ? 130.363 124.134 185.555 1.00 117.39 1052 LEU A CA 1
ATOM 9154 C C . LEU B 2 1052 ? 129.122 123.548 184.894 1.00 117.39 1052 LEU A C 1
ATOM 9155 O O . LEU B 2 1052 ? 128.048 124.156 184.873 1.00 117.39 1052 LEU A O 1
ATOM 9160 N N . ALA B 2 1053 ? 129.282 122.341 184.356 1.00 116.18 1053 ALA A N 1
ATOM 9161 C CA . ALA B 2 1053 ? 128.194 121.693 183.640 1.00 116.18 1053 ALA A CA 1
ATOM 9162 C C . ALA B 2 1053 ? 127.100 121.187 184.563 1.00 116.18 1053 ALA A C 1
ATOM 9163 O O . ALA B 2 1053 ? 125.942 121.117 184.142 1.00 116.18 1053 ALA A O 1
ATOM 9165 N N . ASN B 2 1054 ? 127.434 120.845 185.808 1.00 117.85 1054 ASN A N 1
ATOM 9166 C CA . ASN B 2 1054 ? 126.450 120.291 186.730 1.00 117.85 1054 ASN A CA 1
ATOM 9167 C C . ASN B 2 1054 ? 125.513 121.341 187.314 1.00 117.85 1054 ASN A C 1
ATOM 9168 O O . ASN B 2 1054 ? 124.442 120.980 187.810 1.00 117.85 1054 ASN A O 1
ATOM 9173 N N . GLY B 2 1055 ? 125.878 122.617 187.259 1.00 119.32 1055 GLY A N 1
ATOM 9174 C CA . GLY B 2 1055 ? 124.997 123.660 187.741 1.00 119.32 1055 GLY A CA 1
ATOM 9175 C C . GLY B 2 1055 ? 125.550 124.475 188.890 1.00 119.32 1055 GLY A C 1
ATOM 9176 O O . GLY B 2 1055 ? 124.792 124.920 189.757 1.00 119.32 1055 GLY A O 1
ATOM 9177 N N . GLU B 2 1056 ? 126.863 124.671 188.920 1.00 121.42 1056 GLU A N 1
ATOM 9178 C CA . GLU B 2 1056 ? 127.500 125.534 189.902 1.00 121.42 1056 GLU A CA 1
ATOM 9179 C C . GLU B 2 1056 ? 128.067 126.775 189.226 1.00 121.42 1056 GLU A C 1
ATOM 9180 O O . GLU B 2 1056 ? 128.142 126.871 188.000 1.00 121.42 1056 GLU A O 1
ATOM 9186 N N . ILE B 2 1057 ? 128.461 127.738 190.055 1.00 120.59 1057 ILE A N 1
ATOM 9187 C CA . ILE B 2 1057 ? 129.159 128.936 189.608 1.00 120.59 1057 ILE A CA 1
ATOM 9188 C C . ILE B 2 1057 ? 130.426 129.078 190.437 1.00 120.59 1057 ILE A C 1
ATOM 9189 O O . ILE B 2 1057 ? 130.355 129.240 191.661 1.00 120.59 1057 ILE A O 1
ATOM 9194 N N . ARG B 2 1058 ? 131.577 129.007 189.780 1.00 116.89 1058 ARG A N 1
ATOM 9195 C CA . ARG B 2 1058 ? 132.864 129.251 190.417 1.00 116.89 1058 ARG A CA 1
ATOM 9196 C C . ARG B 2 1058 ? 133.270 130.680 190.091 1.00 116.89 1058 ARG A C 1
ATOM 9197 O O . ARG B 2 1058 ? 133.500 131.014 188.927 1.00 116.89 1058 ARG A O 1
ATOM 9205 N N . LYS B 2 1059 ? 133.347 131.524 191.111 1.00 108.86 1059 LYS A N 1
ATOM 9206 C CA . LYS B 2 1059 ? 133.633 132.936 190.908 1.00 108.86 1059 LYS A CA 1
ATOM 9207 C C . LYS B 2 1059 ? 135.129 133.188 190.992 1.00 108.86 1059 LYS A C 1
ATOM 9208 O O . LYS B 2 1059 ? 135.763 132.885 192.007 1.00 108.86 1059 LYS A O 1
ATOM 9214 N N . ARG B 2 1060 ? 135.679 133.734 189.928 1.00 97.70 1060 ARG A N 1
ATOM 9215 C CA . ARG B 2 1060 ? 137.083 134.061 189.777 1.00 97.70 1060 ARG A CA 1
ATOM 9216 C C . ARG B 2 1060 ? 137.378 135.418 190.407 1.00 97.70 1060 ARG A C 1
ATOM 9217 O O . ARG B 2 1060 ? 136.457 136.194 190.666 1.00 97.70 1060 ARG A O 1
ATOM 9225 N N . PRO B 2 1061 ? 138.643 135.735 190.708 1.00 99.17 1061 PRO A N 1
ATOM 9226 C CA . PRO B 2 1061 ? 138.942 137.067 191.246 1.00 99.17 1061 PRO A CA 1
ATOM 9227 C C . PRO B 2 1061 ? 138.778 138.166 190.207 1.00 99.17 1061 PRO A C 1
ATOM 9228 O O . PRO B 2 1061 ? 138.965 137.962 189.005 1.00 99.17 1061 PRO A O 1
ATOM 9232 N N . LEU B 2 1062 ? 138.434 139.355 190.699 1.00 95.79 1062 LEU A N 1
ATOM 9233 C CA . LEU B 2 1062 ? 138.162 140.495 189.839 1.00 95.79 1062 LEU A CA 1
ATOM 9234 C C . LEU B 2 1062 ? 139.416 141.157 189.297 1.00 95.79 1062 LEU A C 1
ATOM 9235 O O . LEU B 2 1062 ? 139.301 142.066 188.471 1.00 95.79 1062 LEU A O 1
ATOM 9240 N N . ILE B 2 1063 ? 140.599 140.758 189.744 1.00 92.05 1063 ILE A N 1
ATOM 9241 C CA . ILE B 2 1063 ? 141.852 141.255 189.195 1.00 92.05 1063 ILE A CA 1
ATOM 9242 C C . ILE B 2 1063 ? 142.728 140.046 188.902 1.00 92.05 1063 ILE A C 1
ATOM 9243 O O . ILE B 2 1063 ? 143.213 139.389 189.829 1.00 92.05 1063 ILE A O 1
ATOM 9248 N N . GLU B 2 1064 ? 142.921 139.745 187.622 1.00 92.74 1064 GLU A N 1
ATOM 9249 C CA . GLU B 2 1064 ? 143.813 138.676 187.205 1.00 92.74 1064 GLU A CA 1
ATOM 9250 C C . GLU B 2 1064 ? 145.228 139.215 187.078 1.00 92.74 1064 GLU A C 1
ATOM 9251 O O . GLU B 2 1064 ? 145.445 140.269 186.473 1.00 92.74 1064 GLU A O 1
ATOM 9257 N N . THR B 2 1065 ? 146.184 138.492 187.640 1.00 91.84 1065 THR A N 1
ATOM 9258 C CA . THR B 2 1065 ? 147.587 138.852 187.558 1.00 91.84 1065 THR A CA 1
ATOM 9259 C C . THR B 2 1065 ? 148.356 137.727 186.888 1.00 91.84 1065 THR A C 1
ATOM 9260 O O . THR B 2 1065 ? 147.819 136.650 186.618 1.00 91.84 1065 THR A O 1
ATOM 9264 N N . ASN B 2 1066 ? 149.625 137.999 186.606 1.00 96.22 1066 ASN A N 1
ATOM 9265 C CA . ASN B 2 1066 ? 150.549 136.930 186.265 1.00 96.22 1066 ASN A CA 1
ATOM 9266 C C . ASN B 2 1066 ? 150.722 136.019 187.472 1.00 96.22 1066 ASN A C 1
ATOM 9267 O O . ASN B 2 1066 ? 150.884 136.489 188.602 1.00 96.22 1066 ASN A O 1
ATOM 9272 N N . GLY B 2 1067 ? 150.692 134.708 187.232 1.00 99.05 1067 GLY A N 1
ATOM 9273 C CA . GLY B 2 1067 ? 150.797 133.754 188.325 1.00 99.05 1067 GLY A CA 1
ATOM 9274 C C . GLY B 2 1067 ? 152.187 133.630 188.914 1.00 99.05 1067 GLY A C 1
ATOM 9275 O O . GLY B 2 1067 ? 152.359 132.940 189.924 1.00 99.05 1067 GLY A O 1
ATOM 9276 N N . GLU B 2 1068 ? 153.181 134.273 188.303 1.00 102.06 1068 GLU A N 1
ATOM 9277 C CA . GLU B 2 1068 ? 154.560 134.235 188.762 1.00 102.06 1068 GLU A CA 1
ATOM 9278 C C . GLU B 2 1068 ? 155.078 135.606 189.176 1.00 102.06 1068 GLU A C 1
ATOM 9279 O O . GLU B 2 1068 ? 155.621 135.755 190.273 1.00 102.06 1068 GLU A O 1
ATOM 9281 N N . THR B 2 1069 ? 154.910 136.617 188.326 1.00 103.69 1069 THR A N 1
ATOM 9282 C CA . THR B 2 1069 ? 155.579 137.896 188.515 1.00 103.69 1069 THR A CA 1
ATOM 9283 C C . THR B 2 1069 ? 154.666 139.003 189.027 1.00 103.69 1069 THR A C 1
ATOM 9284 O O . THR B 2 1069 ? 155.167 140.070 189.394 1.00 103.69 1069 THR A O 1
ATOM 9288 N N . GLY B 2 1070 ? 153.354 138.789 189.051 1.00 101.00 1070 GLY A N 1
ATOM 9289 C CA . GLY B 2 1070 ? 152.461 139.730 189.698 1.00 101.00 1070 GLY A CA 1
ATOM 9290 C C . GLY B 2 1070 ? 152.144 140.998 188.937 1.00 101.00 1070 GLY A C 1
ATOM 9291 O O . GLY B 2 1070 ? 151.706 141.975 189.551 1.00 101.00 1070 GLY A O 1
ATOM 9292 N N . GLU B 2 1071 ? 152.355 141.028 187.625 1.00 98.01 1071 GLU A N 1
ATOM 9293 C CA . GLU B 2 1071 ? 151.888 142.157 186.834 1.00 98.01 1071 GLU A CA 1
ATOM 9294 C C . GLU B 2 1071 ? 150.375 142.079 186.680 1.00 98.01 1071 GLU A C 1
ATOM 9295 O O . GLU B 2 1071 ? 149.829 141.013 186.384 1.00 98.01 1071 GLU A O 1
ATOM 9301 N N . ILE B 2 1072 ? 149.696 143.202 186.894 1.00 91.99 1072 ILE A N 1
ATOM 9302 C CA . ILE B 2 1072 ? 148.245 143.253 186.751 1.00 91.99 1072 ILE A CA 1
ATOM 9303 C C . ILE B 2 1072 ? 147.920 143.280 185.266 1.00 91.99 1072 ILE A C 1
ATOM 9304 O O . ILE B 2 1072 ? 148.306 144.215 184.557 1.00 91.99 1072 ILE A O 1
ATOM 9309 N N . VAL B 2 1073 ? 147.210 142.259 184.789 1.00 82.12 1073 VAL A N 1
ATOM 9310 C CA . VAL B 2 1073 ? 146.963 142.123 183.366 1.00 82.12 1073 VAL A CA 1
ATOM 9311 C C . VAL B 2 1073 ? 145.506 142.364 182.984 1.00 82.12 1073 VAL A C 1
ATOM 9312 O O . VAL B 2 1073 ? 145.247 142.806 181.859 1.00 82.12 1073 VAL A O 1
ATOM 9316 N N . TRP B 2 1074 ? 144.550 142.128 183.878 1.00 77.89 1074 TRP A N 1
ATOM 9317 C CA . TRP B 2 1074 ? 143.151 142.312 183.517 1.00 77.89 1074 TRP A CA 1
ATOM 9318 C C . TRP B 2 1074 ? 142.350 142.643 184.765 1.00 77.89 1074 TRP A C 1
ATOM 9319 O O . TRP B 2 1074 ? 142.382 141.888 185.740 1.00 77.89 1074 TRP A O 1
ATOM 9330 N N . ASP B 2 1075 ? 141.633 143.762 184.731 1.00 83.89 1075 ASP A N 1
ATOM 9331 C CA . ASP B 2 1075 ? 140.772 144.197 185.823 1.00 83.89 1075 ASP A CA 1
ATOM 9332 C C . ASP B 2 1075 ? 139.347 144.268 185.292 1.00 83.89 1075 ASP A C 1
ATOM 9333 O O . ASP B 2 1075 ? 139.067 145.047 184.378 1.00 83.89 1075 ASP A O 1
ATOM 9338 N N . LYS B 2 1076 ? 138.450 143.458 185.857 1.00 84.83 1076 LYS A N 1
ATOM 9339 C CA . LYS B 2 1076 ? 137.103 143.375 185.302 1.00 84.83 1076 LYS A CA 1
ATOM 9340 C C . LYS B 2 1076 ? 136.243 144.588 185.621 1.00 84.83 1076 LYS A C 1
ATOM 9341 O O . LYS B 2 1076 ? 135.211 144.784 184.974 1.00 84.83 1076 LYS A O 1
ATOM 9347 N N . GLY B 2 1077 ? 136.611 145.381 186.618 1.00 87.22 1077 GLY A N 1
ATOM 9348 C CA . GLY B 2 1077 ? 135.796 146.537 186.924 1.00 87.22 1077 GLY A CA 1
ATOM 9349 C C . GLY B 2 1077 ? 136.061 147.739 186.059 1.00 87.22 1077 GLY A C 1
ATOM 9350 O O . GLY B 2 1077 ? 135.294 148.703 186.101 1.00 87.22 1077 GLY A O 1
ATOM 9351 N N . ARG B 2 1078 ? 137.112 147.701 185.285 1.00 81.89 1078 ARG A N 1
ATOM 9352 C CA . ARG B 2 1078 ? 137.601 148.850 184.539 1.00 81.89 1078 ARG A CA 1
ATOM 9353 C C . ARG B 2 1078 ? 137.784 148.576 183.058 1.00 81.89 1078 ARG A C 1
ATOM 9354 O O . ARG B 2 1078 ? 137.428 149.418 182.226 1.00 81.89 1078 ARG A O 1
ATOM 9362 N N . ASP B 2 1079 ? 138.301 147.405 182.703 1.00 72.43 1079 ASP A N 1
ATOM 9363 C CA . ASP B 2 1079 ? 138.748 147.187 181.338 1.00 72.43 1079 ASP A CA 1
ATOM 9364 C C . ASP B 2 1079 ? 137.595 146.855 180.406 1.00 72.43 1079 ASP A C 1
ATOM 9365 O O . ASP B 2 1079 ? 137.685 147.128 179.205 1.00 72.43 1079 ASP A O 1
ATOM 9370 N N . PHE B 2 1080 ? 136.502 146.301 180.934 1.00 67.85 1080 PHE A N 1
ATOM 9371 C CA . PHE B 2 1080 ? 135.290 146.168 180.134 1.00 67.85 1080 PHE A CA 1
ATOM 9372 C C . PHE B 2 1080 ? 134.688 147.528 179.819 1.00 67.85 1080 PHE A C 1
ATOM 9373 O O . PHE B 2 1080 ? 134.165 147.741 178.720 1.00 67.85 1080 PHE A O 1
ATOM 9381 N N . ALA B 2 1081 ? 134.758 148.460 180.774 1.00 60.68 1081 ALA A N 1
ATOM 9382 C CA . ALA B 2 1081 ? 134.341 149.832 180.519 1.00 60.68 1081 ALA A CA 1
ATOM 9383 C C . ALA B 2 1081 ? 135.229 150.499 179.489 1.00 60.68 1081 ALA A C 1
ATOM 9384 O O . ALA B 2 1081 ? 134.749 151.315 178.694 1.00 60.68 1081 ALA A O 1
ATOM 9386 N N . THR B 2 1082 ? 136.514 150.152 179.472 1.00 55.01 1082 THR A N 1
ATOM 9387 C CA . THR B 2 1082 ? 137.407 150.701 178.458 1.00 55.01 1082 THR A CA 1
ATOM 9388 C C . THR B 2 1082 ? 137.073 150.161 177.073 1.00 55.01 1082 THR A C 1
ATOM 9389 O O . THR B 2 1082 ? 136.962 150.933 176.116 1.00 55.01 1082 THR A O 1
ATOM 9393 N N . VAL B 2 1083 ? 136.887 148.843 176.955 1.00 49.42 1083 VAL A N 1
ATOM 9394 C CA . VAL B 2 1083 ? 136.619 148.224 175.656 1.00 49.42 1083 VAL A CA 1
ATOM 9395 C C . VAL B 2 1083 ? 135.282 148.699 175.104 1.00 49.42 1083 VAL A C 1
ATOM 9396 O O . VAL B 2 1083 ? 135.177 149.095 173.936 1.00 49.42 1083 VAL A O 1
ATOM 9400 N N . ARG B 2 1084 ? 134.254 148.719 175.956 1.00 53.05 1084 ARG A N 1
ATOM 9401 C CA . ARG B 2 1084 ? 132.935 149.212 175.576 1.00 53.05 1084 ARG A CA 1
ATOM 9402 C C . ARG B 2 1084 ? 132.943 150.708 175.291 1.00 53.05 1084 ARG A C 1
ATOM 9403 O O . ARG B 2 1084 ? 132.126 151.186 174.504 1.00 53.05 1084 ARG A O 1
ATOM 9411 N N . LYS B 2 1085 ? 133.878 151.445 175.874 1.00 46.07 1085 LYS A N 1
ATOM 9412 C CA . LYS B 2 1085 ? 134.047 152.851 175.550 1.00 46.07 1085 LYS A CA 1
ATOM 9413 C C . LYS B 2 1085 ? 134.766 153.064 174.223 1.00 46.07 1085 LYS A C 1
ATOM 9414 O O . LYS B 2 1085 ? 134.594 154.118 173.612 1.00 46.07 1085 LYS A O 1
ATOM 9420 N N . VAL B 2 1086 ? 135.572 152.107 173.761 1.00 39.60 1086 VAL A N 1
ATOM 9421 C CA . VAL B 2 1086 ? 136.252 152.279 172.479 1.00 39.60 1086 VAL A CA 1
ATOM 9422 C C . VAL B 2 1086 ? 135.402 151.743 171.329 1.00 39.60 1086 VAL A C 1
ATOM 9423 O O . VAL B 2 1086 ? 135.439 152.285 170.222 1.00 39.60 1086 VAL A O 1
ATOM 9427 N N . LEU B 2 1087 ? 134.538 150.768 171.577 1.00 39.41 1087 LEU A N 1
ATOM 9428 C CA . LEU B 2 1087 ? 133.653 150.312 170.511 1.00 39.41 1087 LEU A CA 1
ATOM 9429 C C . LEU B 2 1087 ? 132.439 151.211 170.305 1.00 39.41 1087 LEU A C 1
ATOM 9430 O O . LEU B 2 1087 ? 131.453 150.761 169.723 1.00 39.41 1087 LEU A O 1
ATOM 9435 N N . SER B 2 1088 ? 132.463 152.452 170.788 1.00 44.51 1088 SER A N 1
ATOM 9436 C CA . SER B 2 1088 ? 131.371 153.384 170.557 1.00 44.51 1088 SER A CA 1
ATOM 9437 C C . SER B 2 1088 ? 131.858 154.799 170.291 1.00 44.51 1088 SER A C 1
ATOM 9438 O O . SER B 2 1088 ? 131.062 155.732 170.399 1.00 44.51 1088 SER A O 1
ATOM 9441 N N . MET B 2 1089 ? 133.130 154.989 169.980 1.00 40.79 1089 MET A N 1
ATOM 9442 C CA . MET B 2 1089 ? 133.609 156.304 169.598 1.00 40.79 1089 MET A CA 1
ATOM 9443 C C . MET B 2 1089 ? 133.034 156.684 168.238 1.00 40.79 1089 MET A C 1
ATOM 9444 O O . MET B 2 1089 ? 132.871 155.821 167.375 1.00 40.79 1089 MET A O 1
ATOM 9449 N N . PRO B 2 1090 ? 132.700 157.948 168.025 1.00 32.04 1090 PRO A N 1
ATOM 9450 C CA . PRO B 2 1090 ? 132.084 158.330 166.757 1.00 32.04 1090 PRO A CA 1
ATOM 9451 C C . PRO B 2 1090 ? 133.060 158.372 165.603 1.00 32.04 1090 PRO A C 1
ATOM 9452 O O . PRO B 2 1090 ? 132.666 158.126 164.464 1.00 32.04 1090 PRO A O 1
ATOM 9456 N N . GLN B 2 1091 ? 134.323 158.683 165.865 1.00 25.85 1091 GLN A N 1
ATOM 9457 C CA . GLN B 2 1091 ? 135.292 158.938 164.807 1.00 25.85 1091 GLN A CA 1
ATOM 9458 C C . GLN B 2 1091 ? 136.221 157.745 164.676 1.00 25.85 1091 GLN A C 1
ATOM 9459 O O . GLN B 2 1091 ? 136.994 157.444 165.586 1.00 25.85 1091 GLN A O 1
ATOM 9465 N N . VAL B 2 1092 ? 136.118 157.062 163.543 1.00 24.38 1092 VAL A N 1
ATOM 9466 C CA . VAL B 2 1092 ? 136.947 155.927 163.175 1.00 24.38 1092 VAL A CA 1
ATOM 9467 C C . VAL B 2 1092 ? 137.433 156.188 161.760 1.00 24.38 1092 VAL A C 1
ATOM 9468 O O . VAL B 2 1092 ? 136.649 156.591 160.903 1.00 24.38 1092 VAL A O 1
ATOM 9472 N N . ASN B 2 1093 ? 138.725 156.000 161.527 1.00 23.95 1093 ASN A N 1
ATOM 9473 C CA . ASN B 2 1093 ? 139.394 156.347 160.276 1.00 23.95 1093 ASN A CA 1
ATOM 9474 C C . ASN B 2 1093 ? 139.101 155.336 159.174 1.00 23.95 1093 ASN A C 1
ATOM 9475 O O . ASN B 2 1093 ? 139.959 154.549 158.788 1.00 23.95 1093 ASN A O 1
ATOM 9480 N N . ILE B 2 1094 ? 137.905 155.401 158.596 1.00 18.81 1094 ILE A N 1
ATOM 9481 C CA . ILE B 2 1094 ? 137.583 154.574 157.432 1.00 18.81 1094 ILE A CA 1
ATOM 9482 C C . ILE B 2 1094 ? 138.093 155.266 156.176 1.00 18.81 1094 ILE A C 1
ATOM 9483 O O . ILE B 2 1094 ? 137.843 156.454 155.972 1.00 18.81 1094 ILE A O 1
ATOM 9488 N N . VAL B 2 1095 ? 138.841 154.537 155.349 1.00 36.38 1095 VAL A N 1
ATOM 9489 C CA . VAL B 2 1095 ? 139.453 155.054 154.129 1.00 36.38 1095 VAL A CA 1
ATOM 9490 C C . VAL B 2 1095 ? 139.100 154.112 152.990 1.00 36.38 1095 VAL A C 1
ATOM 9491 O O . VAL B 2 1095 ? 139.183 152.893 153.145 1.00 36.38 1095 VAL A O 1
ATOM 9495 N N . LYS B 2 1096 ? 138.667 154.669 151.866 1.00 20.32 1096 LYS A N 1
ATOM 9496 C CA . LYS B 2 1096 ? 138.528 153.925 150.624 1.00 20.32 1096 LYS A CA 1
ATOM 9497 C C . LYS B 2 1096 ? 139.730 154.255 149.758 1.00 20.32 1096 LYS A C 1
ATOM 9498 O O . LYS B 2 1096 ? 140.057 155.425 149.573 1.00 20.32 1096 LYS A O 1
ATOM 9504 N N . LYS B 2 1097 ? 140.408 153.232 149.270 1.00 30.63 1097 LYS A N 1
ATOM 9505 C CA . LYS B 2 1097 ? 141.636 153.421 148.522 1.00 30.63 1097 LYS A CA 1
ATOM 9506 C C . LYS B 2 1097 ? 141.320 153.893 147.108 1.00 30.63 1097 LYS A C 1
ATOM 9507 O O . LYS B 2 1097 ? 140.518 153.272 146.411 1.00 30.63 1097 LYS A O 1
ATOM 9513 N N . THR B 2 1098 ? 141.968 154.976 146.678 1.00 30.02 1098 THR A N 1
ATOM 9514 C CA . THR B 2 1098 ? 141.709 155.580 145.376 1.00 30.02 1098 THR A CA 1
ATOM 9515 C C . THR B 2 1098 ? 142.542 154.887 144.309 1.00 30.02 1098 THR A C 1
ATOM 9516 O O . THR B 2 1098 ? 143.774 154.903 144.371 1.00 30.02 1098 THR A O 1
ATOM 9520 N N . GLU B 2 1099 ? 141.873 154.312 143.314 1.00 40.62 1099 GLU A N 1
ATOM 9521 C CA . GLU B 2 1099 ? 142.505 153.471 142.310 1.00 40.62 1099 GLU A CA 1
ATOM 9522 C C . GLU B 2 1099 ? 142.257 154.007 140.914 1.00 40.62 1099 GLU A C 1
ATOM 9523 O O . GLU B 2 1099 ? 141.108 154.228 140.530 1.00 40.62 1099 GLU A O 1
ATOM 9529 N N . VAL B 2 1100 ? 143.334 154.166 140.145 1.00 37.56 1100 VAL A N 1
ATOM 9530 C CA . VAL B 2 1100 ? 143.224 154.492 138.730 1.00 37.56 1100 VAL A CA 1
ATOM 9531 C C . VAL B 2 1100 ? 142.756 153.269 137.955 1.00 37.56 1100 VAL A C 1
ATOM 9532 O O . VAL B 2 1100 ? 143.339 152.187 138.061 1.00 37.56 1100 VAL A O 1
ATOM 9536 N N . GLN B 2 1101 ? 141.704 153.445 137.164 1.00 39.78 1101 GLN A N 1
ATOM 9537 C CA . GLN B 2 1101 ? 141.113 152.355 136.408 1.00 39.78 1101 GLN A CA 1
ATOM 9538 C C . GLN B 2 1101 ? 141.985 151.976 135.223 1.00 39.78 1101 GLN A C 1
ATOM 9539 O O . GLN B 2 1101 ? 142.424 152.835 134.458 1.00 39.78 1101 GLN A O 1
ATOM 9545 N N . THR B 2 1102 ? 142.230 150.683 135.076 1.00 39.22 1102 THR A N 1
ATOM 9546 C CA . THR B 2 1102 ? 142.923 150.118 133.935 1.00 39.22 1102 THR A CA 1
ATOM 9547 C C . THR B 2 1102 ? 142.066 148.986 133.394 1.00 39.22 1102 THR A C 1
ATOM 9548 O O . THR B 2 1102 ? 141.137 148.522 134.055 1.00 39.22 1102 THR A O 1
ATOM 9552 N N . GLY B 2 1103 ? 142.344 148.578 132.179 1.00 40.58 1103 GLY A N 1
ATOM 9553 C CA . GLY B 2 1103 ? 141.599 147.490 131.603 1.00 40.58 1103 GLY A CA 1
ATOM 9554 C C . GLY B 2 1103 ? 141.440 147.693 130.107 1.00 40.58 1103 GLY A C 1
ATOM 9555 O O . GLY B 2 1103 ? 142.337 148.222 129.451 1.00 40.58 1103 GLY A O 1
ATOM 9556 N N . GLY B 2 1104 ? 140.304 147.277 129.599 1.00 43.54 1104 GLY A N 1
ATOM 9557 C CA . GLY B 2 1104 ? 140.021 147.427 128.194 1.00 43.54 1104 GLY A CA 1
ATOM 9558 C C . GLY B 2 1104 ? 139.459 148.767 127.882 1.00 43.54 1104 GLY A C 1
ATOM 9559 O O . GLY B 2 1104 ? 138.989 149.484 128.750 1.00 43.54 1104 GLY A O 1
ATOM 9560 N N . PHE B 2 1105 ? 139.492 149.105 126.604 1.00 47.19 1105 PHE A N 1
ATOM 9561 C CA . PHE B 2 1105 ? 139.224 150.475 126.207 1.00 47.19 1105 PHE A CA 1
ATOM 9562 C C . PHE B 2 1105 ? 137.749 150.803 126.221 1.00 47.19 1105 PHE A C 1
ATOM 9563 O O . PHE B 2 1105 ? 137.403 151.972 126.409 1.00 47.19 1105 PHE A O 1
ATOM 9571 N N . SER B 2 1106 ? 136.889 149.804 126.049 1.00 74.51 1106 SER A N 1
ATOM 9572 C CA . SER B 2 1106 ? 135.444 149.948 126.162 1.00 74.51 1106 SER A CA 1
ATOM 9573 C C . SER B 2 1106 ? 134.849 148.556 126.306 1.00 74.51 1106 SER A C 1
ATOM 9574 O O . SER B 2 1106 ? 135.559 147.587 126.590 1.00 74.51 1106 SER A O 1
ATOM 9577 N N . LYS B 2 1107 ? 133.533 148.460 126.134 1.00 97.83 1107 LYS A N 1
ATOM 9578 C CA . LYS B 2 1107 ? 132.906 147.183 125.819 1.00 97.83 1107 LYS A CA 1
ATOM 9579 C C . LYS B 2 1107 ? 133.362 146.738 124.433 1.00 97.83 1107 LYS A C 1
ATOM 9580 O O . LYS B 2 1107 ? 133.241 147.487 123.459 1.00 97.83 1107 LYS A O 1
ATOM 9586 N N . GLU B 2 1108 ? 133.875 145.513 124.341 1.00 102.41 1108 GLU A N 1
ATOM 9587 C CA . GLU B 2 1108 ? 134.773 145.128 123.254 1.00 102.41 1108 GLU A CA 1
ATOM 9588 C C . GLU B 2 1108 ? 134.094 144.317 122.160 1.00 102.41 1108 GLU A C 1
ATOM 9589 O O . GLU B 2 1108 ? 134.698 143.394 121.606 1.00 102.41 1108 GLU A O 1
ATOM 9595 N N . SER B 2 1109 ? 132.852 144.635 121.817 1.00 114.25 1109 SER A N 1
ATOM 9596 C CA . SER B 2 1109 ? 132.224 144.063 120.636 1.00 114.25 1109 SER A CA 1
ATOM 9597 C C . SER B 2 1109 ? 132.390 145.003 119.446 1.00 114.25 1109 SER A C 1
ATOM 9598 O O . SER B 2 1109 ? 132.439 146.228 119.594 1.00 114.25 1109 SER A O 1
ATOM 9601 N N . ILE B 2 1110 ? 132.495 144.415 118.260 1.00 120.07 1110 ILE A N 1
ATOM 9602 C CA . ILE B 2 1110 ? 132.529 145.180 117.021 1.00 120.07 1110 ILE A CA 1
ATOM 9603 C C . ILE B 2 1110 ? 131.095 145.333 116.524 1.00 120.07 1110 ILE A C 1
ATOM 9604 O O . ILE B 2 1110 ? 130.368 144.343 116.378 1.00 120.07 1110 ILE A O 1
ATOM 9609 N N . LEU B 2 1111 ? 130.677 146.571 116.299 1.00 122.95 1111 LEU A N 1
ATOM 9610 C CA . LEU B 2 1111 ? 129.328 146.922 115.885 1.00 122.95 1111 LEU A CA 1
ATOM 9611 C C . LEU B 2 1111 ? 129.314 147.366 114.424 1.00 122.95 1111 LEU A C 1
ATOM 9612 O O . LEU B 2 1111 ? 130.353 147.753 113.879 1.00 122.95 1111 LEU A O 1
ATOM 9617 N N . PRO B 2 1112 ? 128.138 147.327 113.743 1.00 123.24 1112 PRO A N 1
ATOM 9618 C CA . PRO B 2 1112 ? 128.084 147.822 112.358 1.00 123.24 1112 PRO A CA 1
ATOM 9619 C C . PRO B 2 1112 ? 128.186 149.333 112.242 1.00 123.24 1112 PRO A C 1
ATOM 9620 O O . PRO B 2 1112 ? 128.398 150.043 113.231 1.00 123.24 1112 PRO A O 1
ATOM 9624 N N . LYS B 2 1113 ? 128.032 149.835 111.021 1.00 125.55 1113 LYS A N 1
ATOM 9625 C CA . LYS B 2 1113 ? 128.089 151.270 110.785 1.00 125.55 1113 LYS A CA 1
ATOM 9626 C C . LYS B 2 1113 ? 126.814 151.961 111.265 1.00 125.55 1113 LYS A C 1
ATOM 9627 O O . LYS B 2 1113 ? 125.701 151.470 111.061 1.00 125.55 1113 LYS A O 1
ATOM 9633 N N . ARG B 2 1114 ? 126.994 153.100 111.935 1.00 130.79 1114 ARG A N 1
ATOM 9634 C CA . ARG B 2 1114 ? 125.904 153.832 112.566 1.00 130.79 1114 ARG A CA 1
ATOM 9635 C C . ARG B 2 1114 ? 126.326 155.289 112.724 1.00 130.79 1114 ARG A C 1
ATOM 9636 O O . ARG B 2 1114 ? 127.478 155.570 113.065 1.00 130.79 1114 ARG A O 1
ATOM 9644 N N . ASN B 2 1115 ? 125.388 156.209 112.482 1.00 127.30 1115 ASN A N 1
ATOM 9645 C CA . ASN B 2 1115 ? 125.710 157.625 112.322 1.00 127.30 1115 ASN A CA 1
ATOM 9646 C C . ASN B 2 1115 ? 125.832 158.398 113.633 1.00 127.30 1115 ASN A C 1
ATOM 9647 O O . ASN B 2 1115 ? 125.967 159.626 113.585 1.00 127.30 1115 ASN A O 1
ATOM 9652 N N . SER B 2 1116 ? 125.784 157.735 114.787 1.00 127.13 1116 SER A N 1
ATOM 9653 C CA . SER B 2 1116 ? 125.866 158.451 116.054 1.00 127.13 1116 SER A CA 1
ATOM 9654 C C . SER B 2 1116 ? 127.284 158.941 116.313 1.00 127.13 1116 SER A C 1
ATOM 9655 O O . SER B 2 1116 ? 128.258 158.202 116.149 1.00 127.13 1116 SER A O 1
ATOM 9658 N N . ASP B 2 1117 ? 127.392 160.200 116.733 1.00 126.40 1117 ASP A N 1
ATOM 9659 C CA . ASP B 2 1117 ? 128.677 160.828 117.015 1.00 126.40 1117 ASP A CA 1
ATOM 9660 C C . ASP B 2 1117 ? 129.187 160.536 118.422 1.00 126.40 1117 ASP A C 1
ATOM 9661 O O . ASP B 2 1117 ? 130.190 161.126 118.837 1.00 126.40 1117 ASP A O 1
ATOM 9666 N N . LYS B 2 1118 ? 128.517 159.654 119.158 1.00 127.78 1118 LYS A N 1
ATOM 9667 C CA . LYS B 2 1118 ? 128.958 159.190 120.464 1.00 127.78 1118 LYS A CA 1
ATOM 9668 C C . LYS B 2 1118 ? 129.678 157.849 120.382 1.00 127.78 1118 LYS A C 1
ATOM 9669 O O . LYS B 2 1118 ? 129.794 157.154 121.398 1.00 127.78 1118 LYS A O 1
ATOM 9675 N N . LEU B 2 1119 ? 130.149 157.472 119.194 1.00 122.26 1119 LEU A N 1
ATOM 9676 C CA . LEU B 2 1119 ? 130.848 156.212 118.962 1.00 122.26 1119 LEU A CA 1
ATOM 9677 C C . LEU B 2 1119 ? 132.255 156.543 118.488 1.00 122.26 1119 LEU A C 1
ATOM 9678 O O . LEU B 2 1119 ? 132.436 156.999 117.356 1.00 122.26 1119 LEU A O 1
ATOM 9683 N N . ILE B 2 1120 ? 133.244 156.340 119.349 1.00 117.59 1120 ILE A N 1
ATOM 9684 C CA . ILE B 2 1120 ? 134.638 156.487 118.945 1.00 117.59 1120 ILE A CA 1
ATOM 9685 C C . ILE B 2 1120 ? 135.055 155.232 118.191 1.00 117.59 1120 ILE A C 1
ATOM 9686 O O . ILE B 2 1120 ? 134.878 154.113 118.687 1.00 117.59 1120 ILE A O 1
ATOM 9691 N N . ALA B 2 1121 ? 135.599 155.419 116.986 1.00 117.90 1121 ALA A N 1
ATOM 9692 C CA . ALA B 2 1121 ? 135.884 154.316 116.076 1.00 117.90 1121 ALA A CA 1
ATOM 9693 C C . ALA B 2 1121 ? 136.986 153.409 116.614 1.00 117.90 1121 ALA A C 1
ATOM 9694 O O . ALA B 2 1121 ? 137.829 153.822 117.416 1.00 117.90 1121 ALA A O 1
ATOM 9696 N N . ARG B 2 1122 ? 136.979 152.151 116.159 1.00 116.87 1122 ARG A N 1
ATOM 9697 C CA . ARG B 2 1122 ? 138.023 151.236 116.599 1.00 116.87 1122 ARG A CA 1
ATOM 9698 C C . ARG B 2 1122 ? 139.326 151.416 115.837 1.00 116.87 1122 ARG A C 1
ATOM 9699 O O . ARG B 2 1122 ? 140.256 150.658 116.088 1.00 116.87 1122 ARG A O 1
ATOM 9707 N N . LYS B 2 1123 ? 139.398 152.338 114.885 1.00 113.91 1123 LYS A N 1
ATOM 9708 C CA . LYS B 2 1123 ? 140.648 152.748 114.248 1.00 113.91 1123 LYS A CA 1
ATOM 9709 C C . LYS B 2 1123 ? 140.559 154.263 114.129 1.00 113.91 1123 LYS A C 1
ATOM 9710 O O . LYS B 2 1123 ? 139.737 154.903 114.793 1.00 113.91 1123 LYS A O 1
ATOM 9716 N N . LYS B 2 1124 ? 141.393 154.868 113.283 1.00 120.09 1124 LYS A N 1
ATOM 9717 C CA . LYS B 2 1124 ? 141.668 156.295 113.417 1.00 120.09 1124 LYS A CA 1
ATOM 9718 C C . LYS B 2 1124 ? 141.120 157.164 112.297 1.00 120.09 1124 LYS A C 1
ATOM 9719 O O . LYS B 2 1124 ? 140.329 158.073 112.565 1.00 120.09 1124 LYS A O 1
ATOM 9725 N N . ASP B 2 1125 ? 141.524 156.927 111.050 1.00 113.07 1125 ASP A N 1
ATOM 9726 C CA . ASP B 2 1125 ? 140.945 157.707 109.967 1.00 113.07 1125 ASP A CA 1
ATOM 9727 C C . ASP B 2 1125 ? 139.496 157.321 109.703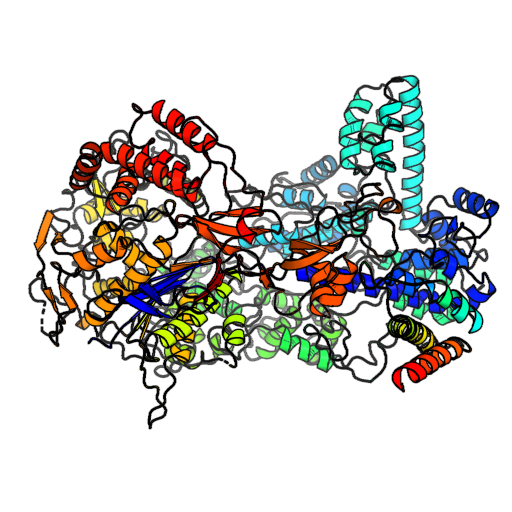 1.00 113.07 1125 ASP A C 1
ATOM 9728 O O . ASP B 2 1125 ? 138.778 158.089 109.053 1.00 113.07 1125 ASP A O 1
ATOM 9733 N N . TRP B 2 1126 ? 139.066 156.157 110.197 1.00 119.55 1126 TRP A N 1
ATOM 9734 C CA . TRP B 2 1126 ? 137.732 155.631 109.938 1.00 119.55 1126 TRP A CA 1
ATOM 9735 C C . TRP B 2 1126 ? 136.670 156.542 110.548 1.00 119.55 1126 TRP A C 1
ATOM 9736 O O . TRP B 2 1126 ? 136.645 156.760 111.764 1.00 119.55 1126 TRP A O 1
ATOM 9747 N N . ASP B 2 1127 ? 135.830 157.104 109.688 1.00 128.37 1127 ASP A N 1
ATOM 9748 C CA . ASP B 2 1127 ? 134.648 157.825 110.139 1.00 128.37 1127 ASP A CA 1
ATOM 9749 C C . ASP B 2 1127 ? 133.691 156.821 110.778 1.00 128.37 1127 ASP A C 1
ATOM 9750 O O . ASP B 2 1127 ? 133.384 155.793 110.161 1.00 128.37 1127 ASP A O 1
ATOM 9755 N N . PRO B 2 1128 ? 133.234 157.051 112.016 1.00 131.31 1128 PRO A N 1
ATOM 9756 C CA . PRO B 2 1128 ? 132.355 156.066 112.675 1.00 131.31 1128 PRO A CA 1
ATOM 9757 C C . PRO B 2 1128 ? 130.980 155.899 112.037 1.00 131.31 1128 PRO A C 1
ATOM 9758 O O . PRO B 2 1128 ? 130.277 154.941 112.388 1.00 131.31 1128 PRO A O 1
ATOM 9762 N N . LYS B 2 1129 ? 130.573 156.787 111.129 1.00 131.16 1129 LYS A N 1
ATOM 9763 C CA . LYS B 2 1129 ? 129.375 156.575 110.328 1.00 131.16 1129 LYS A CA 1
ATOM 9764 C C . LYS B 2 1129 ? 129.626 155.675 109.123 1.00 131.16 1129 LYS A C 1
ATOM 9765 O O . LYS B 2 1129 ? 128.681 155.368 108.387 1.00 131.16 1129 LYS A O 1
ATOM 9767 N N . LYS B 2 1130 ? 130.868 155.250 108.902 1.00 129.32 1130 LYS A N 1
ATOM 9768 C CA . LYS B 2 1130 ? 131.219 154.382 107.787 1.00 129.32 1130 LYS A CA 1
ATOM 9769 C C . LYS B 2 1130 ? 131.410 152.929 108.204 1.00 129.32 1130 LYS A C 1
ATOM 9770 O O . LYS B 2 1130 ? 131.073 152.020 107.438 1.00 129.32 1130 LYS A O 1
ATOM 9776 N N . TYR B 2 1131 ? 131.969 152.693 109.391 1.00 120.95 1131 TYR A N 1
ATOM 9777 C CA . TYR B 2 1131 ? 132.327 151.357 109.851 1.00 120.95 1131 TYR A CA 1
ATOM 9778 C C . TYR B 2 1131 ? 131.681 150.988 111.176 1.00 120.95 1131 TYR A C 1
ATOM 9779 O O . TYR B 2 1131 ? 131.112 149.897 111.298 1.00 120.95 1131 TYR A O 1
ATOM 9788 N N . GLY B 2 1132 ? 131.761 151.863 112.171 1.00 123.79 1132 GLY A N 1
ATOM 9789 C CA . GLY B 2 1132 ? 131.344 151.577 113.531 1.00 123.79 1132 GLY A CA 1
ATOM 9790 C C . GLY B 2 1132 ? 132.463 151.820 114.532 1.00 123.79 1132 GLY A C 1
ATOM 9791 O O . GLY B 2 1132 ? 133.627 152.002 114.182 1.00 123.79 1132 GLY A O 1
ATOM 9792 N N . GLY B 2 1133 ? 132.078 151.805 115.811 1.00 118.04 1133 GLY A N 1
ATOM 9793 C CA . GLY B 2 1133 ? 133.046 152.089 116.858 1.00 118.04 1133 GLY A CA 1
ATOM 9794 C C . GLY B 2 1133 ? 132.739 151.645 118.278 1.00 118.04 1133 GLY A C 1
ATOM 9795 O O . GLY B 2 1133 ? 131.920 150.748 118.498 1.00 118.04 1133 GLY A O 1
ATOM 9796 N N . PHE B 2 1134 ? 133.408 152.269 119.254 1.00 108.15 1134 PHE A N 1
ATOM 9797 C CA . PHE B 2 1134 ? 133.255 151.900 120.658 1.00 108.15 1134 PHE A CA 1
ATOM 9798 C C . PHE B 2 1134 ? 132.014 152.537 121.271 1.00 108.15 1134 PHE A C 1
ATOM 9799 O O . PHE B 2 1134 ? 131.749 153.729 121.088 1.00 108.15 1134 PHE A O 1
ATOM 9807 N N . ASP B 2 1135 ? 131.271 151.735 122.036 1.00 112.54 1135 ASP A N 1
ATOM 9808 C CA . ASP B 2 1135 ? 129.966 152.158 122.529 1.00 112.54 1135 ASP A CA 1
ATOM 9809 C C . ASP B 2 1135 ? 130.101 153.083 123.736 1.00 112.54 1135 ASP A C 1
ATOM 9810 O O . ASP B 2 1135 ? 129.508 154.166 123.764 1.00 112.54 1135 ASP A O 1
ATOM 9815 N N . SER B 2 1136 ? 130.869 152.674 124.745 1.00 92.11 1136 SER A N 1
ATOM 9816 C CA . SER B 2 1136 ? 131.095 153.495 125.933 1.00 92.11 1136 SER A CA 1
ATOM 9817 C C . SER B 2 1136 ? 132.518 153.277 126.424 1.00 92.11 1136 SER A C 1
ATOM 9818 O O . SER B 2 1136 ? 132.806 152.253 127.065 1.00 92.11 1136 SER A O 1
ATOM 9821 N N . PRO B 2 1137 ? 133.432 154.207 126.149 1.00 70.41 1137 PRO A N 1
ATOM 9822 C CA . PRO B 2 1137 ? 134.805 154.053 126.635 1.00 70.41 1137 PRO A CA 1
ATOM 9823 C C . PRO B 2 1137 ? 134.916 154.282 128.131 1.00 70.41 1137 PRO A C 1
ATOM 9824 O O . PRO B 2 1137 ? 134.177 155.068 128.725 1.00 70.41 1137 PRO A O 1
ATOM 9828 N N . THR B 2 1138 ? 135.878 153.589 128.730 1.00 53.82 1138 THR A N 1
ATOM 9829 C CA . THR B 2 1138 ? 136.071 153.575 130.170 1.00 53.82 1138 THR A CA 1
ATOM 9830 C C . THR B 2 1138 ? 137.030 154.689 130.570 1.00 53.82 1138 THR A C 1
ATOM 9831 O O . THR B 2 1138 ? 138.009 154.957 129.874 1.00 53.82 1138 THR A O 1
ATOM 9835 N N . VAL B 2 1139 ? 136.741 155.336 131.693 1.00 42.14 1139 VAL A N 1
ATOM 9836 C CA . VAL B 2 1139 ? 137.537 156.448 132.194 1.00 42.14 1139 VAL A CA 1
ATOM 9837 C C . VAL B 2 1139 ? 138.608 155.912 133.134 1.00 42.14 1139 VAL A C 1
ATOM 9838 O O . VAL B 2 1139 ? 138.323 155.072 133.991 1.00 42.14 1139 VAL A O 1
ATOM 9842 N N . ALA B 2 1140 ? 139.849 156.369 132.951 1.00 36.33 1140 ALA A N 1
ATOM 9843 C CA . ALA B 2 1140 ? 140.931 156.012 133.860 1.00 36.33 1140 ALA A CA 1
ATOM 9844 C C . ALA B 2 1140 ? 140.869 156.840 135.134 1.00 36.33 1140 ALA A C 1
ATOM 9845 O O . ALA B 2 1140 ? 140.641 156.317 136.229 1.00 36.33 1140 ALA A O 1
ATOM 9847 N N . TYR B 2 1141 ? 141.044 158.144 134.995 1.00 37.82 1141 TYR A N 1
ATOM 9848 C CA . TYR B 2 1141 ? 140.863 159.091 136.076 1.00 37.82 1141 TYR A CA 1
ATOM 9849 C C . TYR B 2 1141 ? 140.290 160.377 135.510 1.00 37.82 1141 TYR A C 1
ATOM 9850 O O . TYR B 2 1141 ? 140.289 160.593 134.302 1.00 37.82 1141 TYR A O 1
ATOM 9859 N N . SER B 2 1142 ? 139.762 161.211 136.386 1.00 35.20 1142 SER A N 1
ATOM 9860 C CA . SER B 2 1142 ? 139.217 162.500 136.000 1.00 35.20 1142 SER A CA 1
ATOM 9861 C C . SER B 2 1142 ? 140.253 163.573 136.263 1.00 35.20 1142 SER A C 1
ATOM 9862 O O . SER B 2 1142 ? 141.219 163.368 136.986 1.00 35.20 1142 SER A O 1
ATOM 9865 N N . VAL B 2 1143 ? 140.073 164.718 135.637 1.00 43.65 1143 VAL A N 1
ATOM 9866 C CA . VAL B 2 1143 ? 141.008 165.824 135.778 1.00 43.65 1143 VAL A CA 1
ATOM 9867 C C . VAL B 2 1143 ? 140.196 167.097 135.955 1.00 43.65 1143 VAL A C 1
ATOM 9868 O O . VAL B 2 1143 ? 139.266 167.356 135.188 1.00 43.65 1143 VAL A O 1
ATOM 9872 N N . LEU B 2 1144 ? 140.513 167.868 136.986 1.00 53.64 1144 LEU A N 1
ATOM 9873 C CA . LEU B 2 1144 ? 139.918 169.177 137.188 1.00 53.64 1144 LEU A CA 1
ATOM 9874 C C . LEU B 2 1144 ? 140.723 170.208 136.417 1.00 53.64 1144 LEU A C 1
ATOM 9875 O O . LEU B 2 1144 ? 141.924 170.358 136.651 1.00 53.64 1144 LEU A O 1
ATOM 9880 N N . VAL B 2 1145 ? 140.058 170.933 135.523 1.00 62.40 1145 VAL A N 1
ATOM 9881 C CA . VAL B 2 1145 ? 140.703 171.884 134.626 1.00 62.40 1145 VAL A CA 1
ATOM 9882 C C . VAL B 2 1145 ? 140.112 173.265 134.865 1.00 62.40 1145 VAL A C 1
ATOM 9883 O O . VAL B 2 1145 ? 138.891 173.438 134.793 1.00 62.40 1145 VAL A O 1
ATOM 9887 N N . VAL B 2 1146 ? 140.967 174.245 135.144 1.00 73.12 1146 VAL A N 1
ATOM 9888 C CA . VAL B 2 1146 ? 140.575 175.650 135.137 1.00 73.12 1146 VAL A CA 1
ATOM 9889 C C . VAL B 2 1146 ? 141.137 176.294 133.873 1.00 73.12 1146 VAL A C 1
ATOM 9890 O O . VAL B 2 1146 ? 142.345 176.532 133.750 1.00 73.12 1146 VAL A O 1
ATOM 9894 N N . ALA B 2 1147 ? 140.260 176.569 132.916 1.00 82.09 1147 ALA A N 1
ATOM 9895 C CA . ALA B 2 1147 ? 140.696 177.142 131.657 1.00 82.09 1147 ALA A CA 1
ATOM 9896 C C . ALA B 2 1147 ? 139.556 177.945 131.066 1.00 82.09 1147 ALA A C 1
ATOM 9897 O O . ALA B 2 1147 ? 138.401 177.812 131.473 1.00 82.09 1147 ALA A O 1
ATOM 9899 N N . LYS B 2 1148 ? 139.896 178.779 130.092 1.00 89.34 1148 LYS A N 1
ATOM 9900 C CA . LYS B 2 1148 ? 138.922 179.606 129.399 1.00 89.34 1148 LYS A CA 1
ATOM 9901 C C . LYS B 2 1148 ? 138.553 178.935 128.085 1.00 89.34 1148 LYS A C 1
ATOM 9902 O O . LYS B 2 1148 ? 139.414 178.732 127.226 1.00 89.34 1148 LYS A O 1
ATOM 9904 N N . VAL B 2 1149 ? 137.283 178.589 127.934 1.00 98.51 1149 VAL A N 1
ATOM 9905 C CA . VAL B 2 1149 ? 136.782 178.045 126.692 1.00 98.51 1149 VAL A CA 1
ATOM 9906 C C . VAL B 2 1149 ? 136.104 179.165 125.915 1.00 98.51 1149 VAL A C 1
ATOM 9907 O O . VAL B 2 1149 ? 135.834 180.243 126.441 1.00 98.51 1149 VAL A O 1
ATOM 9911 N N . GLU B 2 1150 ? 135.824 178.910 124.642 1.00 114.91 1150 GLU A N 1
ATOM 9912 C CA . GLU B 2 1150 ? 135.148 179.873 123.785 1.00 114.91 1150 GLU A CA 1
ATOM 9913 C C . GLU B 2 1150 ? 133.643 179.701 123.941 1.00 114.91 1150 GLU A C 1
ATOM 9914 O O . GLU B 2 1150 ? 133.116 178.601 123.742 1.00 114.91 1150 GLU A O 1
ATOM 9920 N N . LYS B 2 1151 ? 132.958 180.787 124.306 1.00 116.36 1151 LYS A N 1
ATOM 9921 C CA . LYS B 2 1151 ? 131.567 180.677 124.735 1.00 116.36 1151 LYS A CA 1
ATOM 9922 C C . LYS B 2 1151 ? 130.629 180.437 123.557 1.00 116.36 1151 LYS A C 1
ATOM 9923 O O . LYS B 2 1151 ? 129.647 179.697 123.683 1.00 116.36 1151 LYS A O 1
ATOM 9925 N N . GLY B 2 1152 ? 130.907 181.055 122.413 1.00 114.59 1152 GLY A N 1
ATOM 9926 C CA . GLY B 2 1152 ? 130.067 180.868 121.247 1.00 114.59 1152 GLY A CA 1
ATOM 9927 C C . GLY B 2 1152 ? 130.544 181.616 120.022 1.00 114.59 1152 GLY A C 1
ATOM 9928 O O . GLY B 2 1152 ? 131.746 181.668 119.741 1.00 114.59 1152 GLY A O 1
ATOM 9929 N N . LYS B 2 1153 ? 129.601 182.212 119.287 1.00 112.40 1153 LYS A N 1
ATOM 9930 C CA . LYS B 2 1153 ? 129.932 182.915 118.052 1.00 112.40 1153 LYS A CA 1
ATOM 9931 C C . LYS B 2 1153 ? 130.622 184.248 118.303 1.00 112.40 1153 LYS A C 1
ATOM 9932 O O . LYS B 2 1153 ? 131.192 184.818 117.367 1.00 112.40 1153 LYS A O 1
ATOM 9934 N N . SER B 2 1154 ? 130.581 184.761 119.533 1.00 112.27 1154 SER A N 1
ATOM 9935 C CA . SER B 2 1154 ? 131.255 186.011 119.858 1.00 112.27 1154 SER A CA 1
ATOM 9936 C C . SER B 2 1154 ? 132.733 185.827 120.177 1.00 112.27 1154 SER A C 1
ATOM 9937 O O . SER B 2 1154 ? 133.428 186.836 120.352 1.00 112.27 1154 SER A O 1
ATOM 9940 N N . LYS B 2 1155 ? 133.203 184.572 120.265 1.00 110.92 1155 LYS A N 1
ATOM 9941 C CA . LYS B 2 1155 ? 134.612 184.214 120.499 1.00 110.92 1155 LYS A CA 1
ATOM 9942 C C . LYS B 2 1155 ? 135.144 184.802 121.804 1.00 110.92 1155 LYS A C 1
ATOM 9943 O O . LYS B 2 1155 ? 136.260 185.320 121.863 1.00 110.92 1155 LYS A O 1
ATOM 9945 N N . LYS B 2 1156 ? 134.339 184.723 122.858 1.00 110.34 1156 LYS A N 1
ATOM 9946 C CA . LYS B 2 1156 ? 134.719 185.253 124.157 1.00 110.34 1156 LYS A CA 1
ATOM 9947 C C . LYS B 2 1156 ? 135.466 184.200 124.966 1.00 110.34 1156 LYS A C 1
ATOM 9948 O O . LYS B 2 1156 ? 135.203 183.001 124.858 1.00 110.34 1156 LYS A O 1
ATOM 9950 N N . LEU B 2 1157 ? 136.407 184.664 125.785 1.00 104.98 1157 LEU A N 1
ATOM 9951 C CA . LEU B 2 1157 ? 137.238 183.772 126.593 1.00 104.98 1157 LEU A CA 1
ATOM 9952 C C . LEU B 2 1157 ? 136.594 183.588 127.966 1.00 104.98 1157 LEU A C 1
ATOM 9953 O O . LEU B 2 1157 ? 137.105 184.022 128.998 1.00 104.98 1157 LEU A O 1
ATOM 9958 N N . LYS B 2 1158 ? 135.436 182.932 127.955 1.00 97.43 1158 LYS A N 1
ATOM 9959 C CA . LYS B 2 1158 ? 134.718 182.649 129.190 1.00 97.43 1158 LYS A CA 1
ATOM 9960 C C . LYS B 2 1158 ? 135.462 181.584 129.980 1.00 97.43 1158 LYS A C 1
ATOM 9961 O O . LYS B 2 1158 ? 135.643 180.462 129.499 1.00 97.43 1158 LYS A O 1
ATOM 9963 N N . SER B 2 1159 ? 135.902 181.936 131.186 1.00 91.66 1159 SER A N 1
ATOM 9964 C CA . SER B 2 1159 ? 136.632 180.999 132.028 1.00 91.66 1159 SER A CA 1
ATOM 9965 C C . SER B 2 1159 ? 135.675 180.007 132.667 1.00 91.66 1159 SER A C 1
ATOM 9966 O O . SER B 2 1159 ? 134.680 180.399 133.282 1.00 91.66 1159 SER A O 1
ATOM 9969 N N . VAL B 2 1160 ? 135.973 178.720 132.517 1.00 84.60 1160 VAL A N 1
ATOM 9970 C CA . VAL B 2 1160 ? 135.194 177.668 133.146 1.00 84.60 1160 VAL A CA 1
ATOM 9971 C C . VAL B 2 1160 ? 136.102 176.862 134.058 1.00 84.60 1160 VAL A C 1
ATOM 9972 O O . VAL B 2 1160 ? 137.325 176.967 134.016 1.00 84.60 1160 VAL A O 1
ATOM 9976 N N . LYS B 2 1161 ? 135.469 176.050 134.893 1.00 71.53 1161 LYS A N 1
ATOM 9977 C CA . LYS B 2 1161 ? 136.147 175.135 135.803 1.00 71.53 1161 LYS A CA 1
ATOM 9978 C C . LYS B 2 1161 ? 135.390 173.823 135.679 1.00 71.53 1161 LYS A C 1
ATOM 9979 O O . LYS B 2 1161 ? 134.332 173.657 136.284 1.00 71.53 1161 LYS A O 1
ATOM 9985 N N . GLU B 2 1162 ? 135.900 172.918 134.859 1.00 69.71 1162 GLU A N 1
ATOM 9986 C CA . GLU B 2 1162 ? 135.168 171.715 134.507 1.00 69.71 1162 GLU A CA 1
ATOM 9987 C C . GLU B 2 1162 ? 135.858 170.484 135.065 1.00 69.71 1162 GLU A C 1
ATOM 9988 O O . GLU B 2 1162 ? 136.951 170.545 135.626 1.00 69.71 1162 GLU A O 1
ATOM 9994 N N . LEU B 2 1163 ? 135.192 169.354 134.892 1.00 51.91 1163 LEU A N 1
ATOM 9995 C CA . LEU B 2 1163 ? 135.679 168.065 135.358 1.00 51.91 1163 LEU A CA 1
ATOM 9996 C C . LEU B 2 1163 ? 135.732 167.170 134.133 1.00 51.91 1163 LEU A C 1
ATOM 9997 O O . LEU B 2 1163 ? 134.689 166.818 133.578 1.00 51.91 1163 LEU A O 1
ATOM 10002 N N . LEU B 2 1164 ? 136.932 166.832 133.684 1.00 47.20 1164 LEU A N 1
ATOM 10003 C CA . LEU B 2 1164 ? 137.121 166.122 132.428 1.00 47.20 1164 LEU A CA 1
ATOM 10004 C C . LEU B 2 1164 ? 137.704 164.746 132.687 1.00 47.20 1164 LEU A C 1
ATOM 10005 O O . LEU B 2 1164 ? 138.825 164.633 133.184 1.00 47.20 1164 LEU A O 1
ATOM 10010 N N . GLY B 2 1165 ? 136.953 163.710 132.337 1.00 41.80 1165 GLY A N 1
ATOM 10011 C CA . GLY B 2 1165 ? 137.488 162.367 132.410 1.00 41.80 1165 GLY A CA 1
ATOM 10012 C C . GLY B 2 1165 ? 138.535 162.108 131.337 1.00 41.80 1165 GLY A C 1
ATOM 10013 O O . GLY B 2 1165 ? 138.429 162.575 130.205 1.00 41.80 1165 GLY A O 1
ATOM 10014 N N . ILE B 2 1166 ? 139.563 161.356 131.715 1.00 39.68 1166 ILE A N 1
ATOM 10015 C CA . ILE B 2 1166 ? 140.589 160.851 130.813 1.00 39.68 1166 ILE A CA 1
ATOM 10016 C C . ILE B 2 1166 ? 140.344 159.361 130.648 1.00 39.68 1166 ILE A C 1
ATOM 10017 O O . ILE B 2 1166 ? 140.212 158.640 131.639 1.00 39.68 1166 ILE A O 1
ATOM 10022 N N . THR B 2 1167 ? 140.270 158.900 129.415 1.00 42.37 1167 THR A N 1
ATOM 10023 C CA . THR B 2 1167 ? 139.937 157.511 129.170 1.00 42.37 1167 THR A CA 1
ATOM 10024 C C . THR B 2 1167 ? 141.189 156.637 129.174 1.00 42.37 1167 THR A C 1
ATOM 10025 O O . THR B 2 1167 ? 142.318 157.126 129.196 1.00 42.37 1167 THR A O 1
ATOM 10029 N N . ILE B 2 1168 ? 140.975 155.320 129.176 1.00 38.51 1168 ILE A N 1
ATOM 10030 C CA . ILE B 2 1168 ? 142.085 154.372 129.179 1.00 38.51 1168 ILE A CA 1
ATOM 10031 C C . ILE B 2 1168 ? 142.857 154.432 127.866 1.00 38.51 1168 ILE A C 1
ATOM 10032 O O . ILE B 2 1168 ? 144.081 154.254 127.846 1.00 38.51 1168 ILE A O 1
ATOM 10037 N N . MET B 2 1169 ? 142.176 154.747 126.763 1.00 42.79 1169 MET A N 1
ATOM 10038 C CA . MET B 2 1169 ? 142.853 154.907 125.485 1.00 42.79 1169 MET A CA 1
ATOM 10039 C C . MET B 2 1169 ? 143.716 156.155 125.461 1.00 42.79 1169 MET A C 1
ATOM 10040 O O . MET B 2 1169 ? 144.821 156.142 124.915 1.00 42.79 1169 MET A O 1
ATOM 10045 N N . GLU B 2 1170 ? 143.238 157.233 126.063 1.00 50.95 1170 GLU A N 1
ATOM 10046 C CA . GLU B 2 1170 ? 143.876 158.536 125.982 1.00 50.95 1170 GLU A CA 1
ATOM 10047 C C . GLU B 2 1170 ? 144.868 158.797 127.096 1.00 50.95 1170 GLU A C 1
ATOM 10048 O O . GLU B 2 1170 ? 145.456 159.878 127.129 1.00 50.95 1170 GLU A O 1
ATOM 10054 N N . ARG B 2 1171 ? 145.074 157.831 127.988 1.00 48.29 1171 ARG A N 1
ATOM 10055 C CA . ARG B 2 1171 ? 145.763 158.083 129.247 1.00 48.29 1171 ARG A CA 1
ATOM 10056 C C . ARG B 2 1171 ? 147.247 158.351 129.034 1.00 48.29 1171 ARG A C 1
ATOM 10057 O O . ARG B 2 1171 ? 147.805 159.273 129.635 1.00 48.29 1171 ARG A O 1
ATOM 10065 N N . SER B 2 1172 ? 147.898 157.588 128.159 1.00 53.30 1172 SER A N 1
ATOM 10066 C CA . SER B 2 1172 ? 149.319 157.799 127.916 1.00 53.30 1172 SER A CA 1
ATOM 10067 C C . SER B 2 1172 ? 149.579 159.014 127.046 1.00 53.30 1172 SER A C 1
ATOM 10068 O O . SER B 2 1172 ? 150.643 159.636 127.157 1.00 53.30 1172 SER A O 1
ATOM 10071 N N . SER B 2 1173 ? 148.632 159.355 126.173 1.00 54.40 1173 SER A N 1
ATOM 10072 C CA . SER B 2 1173 ? 148.725 160.597 125.419 1.00 54.40 1173 SER A CA 1
ATOM 10073 C C . SER B 2 1173 ? 148.588 161.802 126.334 1.00 54.40 1173 SER A C 1
ATOM 10074 O O . SER B 2 1173 ? 149.247 162.824 126.125 1.00 54.40 1173 SER A O 1
ATOM 10077 N N . PHE B 2 1174 ? 147.725 161.698 127.346 1.00 56.43 1174 PHE A N 1
ATOM 10078 C CA . PHE B 2 1174 ? 147.605 162.752 128.344 1.00 56.43 1174 PHE A CA 1
ATOM 10079 C C . PHE B 2 1174 ? 148.869 162.866 129.176 1.00 56.43 1174 PHE A C 1
ATOM 10080 O O . PHE B 2 1174 ? 149.363 163.972 129.409 1.00 56.43 1174 PHE A O 1
ATOM 10088 N N . GLU B 2 1175 ? 149.418 161.742 129.619 1.00 58.70 1175 GLU A N 1
ATOM 10089 C CA . GLU B 2 1175 ? 150.603 161.800 130.457 1.00 58.70 1175 GLU A CA 1
ATOM 10090 C C . GLU B 2 1175 ? 151.868 162.131 129.684 1.00 58.70 1175 GLU A C 1
ATOM 10091 O O . GLU B 2 1175 ? 152.883 162.452 130.308 1.00 58.70 1175 GLU A O 1
ATOM 10097 N N . LYS B 2 1176 ? 151.838 162.079 128.353 1.00 68.88 1176 LYS A N 1
ATOM 10098 C CA . LYS B 2 1176 ? 152.978 162.560 127.581 1.00 68.88 1176 LYS A CA 1
ATOM 10099 C C . LYS B 2 1176 ? 153.080 164.078 127.653 1.00 68.88 1176 LYS A C 1
ATOM 10100 O O . LYS B 2 1176 ? 154.054 164.619 128.182 1.00 68.88 1176 LYS A O 1
ATOM 10106 N N . ASN B 2 1177 ? 152.070 164.788 127.143 1.00 69.76 1177 ASN A N 1
ATOM 10107 C CA . ASN B 2 1177 ? 152.009 166.247 127.235 1.00 69.76 1177 ASN A CA 1
ATOM 10108 C C . ASN B 2 1177 ? 150.569 166.685 127.461 1.00 69.76 1177 ASN A C 1
ATOM 10109 O O . ASN B 2 1177 ? 149.783 166.769 126.504 1.00 69.76 1177 ASN A O 1
ATOM 10114 N N . PRO B 2 1178 ? 150.194 166.997 128.705 1.00 68.28 1178 PRO A N 1
ATOM 10115 C CA . PRO B 2 1178 ? 148.780 167.234 129.020 1.00 68.28 1178 PRO A CA 1
ATOM 10116 C C . PRO B 2 1178 ? 148.241 168.568 128.531 1.00 68.28 1178 PRO A C 1
ATOM 10117 O O . PRO B 2 1178 ? 147.042 168.700 128.283 1.00 68.28 1178 PRO A O 1
ATOM 10121 N N . ILE B 2 1179 ? 149.109 169.563 128.389 1.00 73.01 1179 ILE A N 1
ATOM 10122 C CA . ILE B 2 1179 ? 148.668 170.869 127.914 1.00 73.01 1179 ILE A CA 1
ATOM 10123 C C . ILE B 2 1179 ? 148.305 170.790 126.436 1.00 73.01 1179 ILE A C 1
ATOM 10124 O O . ILE B 2 1179 ? 147.303 171.365 125.994 1.00 73.01 1179 I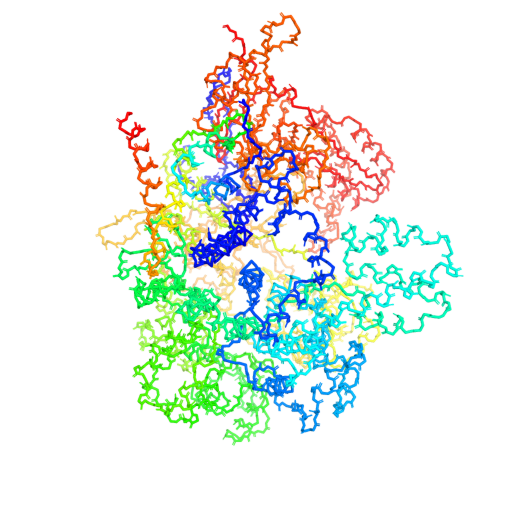LE A O 1
ATOM 10129 N N . ASP B 2 1180 ? 149.092 170.039 125.663 1.00 75.76 1180 ASP A N 1
ATOM 10130 C CA . ASP B 2 1180 ? 148.778 169.788 124.261 1.00 75.76 1180 ASP A CA 1
ATOM 10131 C C . ASP B 2 1180 ? 147.528 168.934 124.124 1.00 75.76 1180 ASP A C 1
ATOM 10132 O O . ASP B 2 1180 ? 146.730 169.130 123.198 1.00 75.76 1180 ASP A O 1
ATOM 10137 N N . PHE B 2 1181 ? 147.357 167.976 125.036 1.00 63.60 1181 PHE A N 1
ATOM 10138 C CA . PHE B 2 1181 ? 146.206 167.084 125.012 1.00 63.60 1181 PHE A CA 1
ATOM 10139 C C . PHE B 2 1181 ? 144.915 167.853 125.237 1.00 63.60 1181 PHE A C 1
ATOM 10140 O O . PHE B 2 1181 ? 143.974 167.756 124.442 1.00 63.60 1181 PHE A O 1
ATOM 10148 N N . LEU B 2 1182 ? 144.843 168.590 126.350 1.00 68.76 1182 LEU A N 1
ATOM 10149 C CA . LEU B 2 1182 ? 143.653 169.371 126.666 1.00 68.76 1182 LEU A CA 1
ATOM 10150 C C . LEU B 2 1182 ? 143.433 170.457 125.636 1.00 68.76 1182 LEU A C 1
ATOM 10151 O O . LEU B 2 1182 ? 142.301 170.698 125.208 1.00 68.76 1182 LEU A O 1
ATOM 10156 N N . GLU B 2 1183 ? 144.518 171.105 125.213 1.00 75.60 1183 GLU A N 1
ATOM 10157 C CA . GLU B 2 1183 ? 144.436 172.233 124.297 1.00 75.60 1183 GLU A CA 1
ATOM 10158 C C . GLU B 2 1183 ? 143.939 171.807 122.924 1.00 75.60 1183 GLU A C 1
ATOM 10159 O O . GLU B 2 1183 ? 143.256 172.581 122.248 1.00 75.60 1183 GLU A O 1
ATOM 10165 N N . ALA B 2 1184 ? 144.220 170.573 122.516 1.00 70.78 1184 ALA A N 1
ATOM 10166 C CA . ALA B 2 1184 ? 143.612 170.076 121.291 1.00 70.78 1184 ALA A CA 1
ATOM 10167 C C . ALA B 2 1184 ? 142.168 169.619 121.476 1.00 70.78 1184 ALA A C 1
ATOM 10168 O O . ALA B 2 1184 ? 141.525 169.269 120.483 1.00 70.78 1184 ALA A O 1
ATOM 10170 N N . LYS B 2 1185 ? 141.645 169.603 122.703 1.00 67.71 1185 LYS A N 1
ATOM 10171 C CA . LYS B 2 1185 ? 140.246 169.290 122.969 1.00 67.71 1185 LYS A CA 1
ATOM 10172 C C . LYS B 2 1185 ? 139.405 170.529 123.232 1.00 67.71 1185 LYS A C 1
ATOM 10173 O O . LYS B 2 1185 ? 138.260 170.405 123.675 1.00 67.71 1185 LYS A O 1
ATOM 10179 N N . GLY B 2 1186 ? 139.949 171.717 122.994 1.00 69.92 1186 GLY A N 1
ATOM 10180 C CA . GLY B 2 1186 ? 139.172 172.928 123.150 1.00 69.92 1186 GLY A CA 1
ATOM 10181 C C . GLY B 2 1186 ? 139.308 173.599 124.498 1.00 69.92 1186 GLY A C 1
ATOM 10182 O O . GLY B 2 1186 ? 138.306 174.000 125.092 1.00 69.92 1186 GLY A O 1
ATOM 10183 N N . TYR B 2 1187 ? 140.537 173.735 124.991 1.00 73.19 1187 TYR A N 1
ATOM 10184 C CA . TYR B 2 1187 ? 140.806 174.440 126.240 1.00 73.19 1187 TYR A CA 1
ATOM 10185 C C . TYR B 2 1187 ? 141.981 175.376 126.018 1.00 73.19 1187 TYR A C 1
ATOM 10186 O O . TYR B 2 1187 ? 143.135 174.939 126.012 1.00 73.19 1187 TYR A O 1
ATOM 10195 N N . LYS B 2 1188 ? 141.692 176.651 125.825 1.00 83.35 1188 LYS A N 1
ATOM 10196 C CA . LYS B 2 1188 ? 142.731 177.661 125.827 1.00 83.35 1188 LYS A CA 1
ATOM 10197 C C . LYS B 2 1188 ? 142.967 178.128 127.254 1.00 83.35 1188 LYS A C 1
ATOM 10198 O O . LYS B 2 1188 ? 142.091 178.002 128.113 1.00 83.35 1188 LYS A O 1
ATOM 10200 N N . GLU B 2 1189 ? 144.175 178.652 127.493 1.00 90.78 1189 GLU A N 1
ATOM 10201 C CA . GLU B 2 1189 ? 144.594 179.245 128.768 1.00 90.78 1189 GLU A CA 1
ATOM 10202 C C . GLU B 2 1189 ? 144.511 178.218 129.908 1.00 90.78 1189 GLU A C 1
ATOM 10203 O O . GLU B 2 1189 ? 143.722 178.335 130.845 1.00 90.78 1189 GLU A O 1
ATOM 10209 N N . VAL B 2 1190 ? 145.329 177.177 129.788 1.00 86.97 1190 VAL A N 1
ATOM 10210 C CA . VAL B 2 1190 ? 145.388 176.101 130.771 1.00 86.97 1190 VAL A CA 1
ATOM 10211 C C . VAL B 2 1190 ? 146.610 176.322 131.648 1.00 86.97 1190 VAL A C 1
ATOM 10212 O O . VAL B 2 1190 ? 147.712 176.564 131.142 1.00 86.97 1190 VAL A O 1
ATOM 10216 N N . LYS B 2 1191 ? 146.417 176.251 132.959 1.00 92.06 1191 LYS A N 1
ATOM 10217 C CA . LYS B 2 1191 ? 147.487 176.446 133.923 1.00 92.06 1191 LYS A CA 1
ATOM 10218 C C . LYS B 2 1191 ? 148.000 175.090 134.386 1.00 92.06 1191 LYS A C 1
ATOM 10219 O O . LYS B 2 1191 ? 147.207 174.207 134.728 1.00 92.06 1191 LYS A O 1
ATOM 10225 N N . LYS B 2 1192 ? 149.325 174.929 134.394 1.00 91.60 1192 LYS A N 1
ATOM 10226 C CA . LYS B 2 1192 ? 149.918 173.626 134.676 1.00 91.60 1192 LYS A CA 1
ATOM 10227 C C . LYS B 2 1192 ? 149.794 173.249 136.142 1.00 91.60 1192 LYS A C 1
ATOM 10228 O O . LYS B 2 1192 ? 149.664 172.065 136.468 1.00 91.60 1192 LYS A O 1
ATOM 10234 N N . ASP B 2 1193 ? 149.836 174.233 137.035 1.00 88.72 1193 ASP A N 1
ATOM 10235 C CA . ASP B 2 1193 ? 149.892 173.971 138.463 1.00 88.72 1193 ASP A CA 1
ATOM 10236 C C . ASP B 2 1193 ? 148.550 173.571 139.053 1.00 88.72 1193 ASP A C 1
ATOM 10237 O O . ASP B 2 1193 ? 148.489 173.237 140.239 1.00 88.72 1193 ASP A O 1
ATOM 10242 N N . LEU B 2 1194 ? 147.483 173.600 138.266 1.00 79.44 1194 LEU A N 1
ATOM 10243 C CA . LEU B 2 1194 ? 146.142 173.395 138.775 1.00 79.44 1194 LEU A CA 1
ATOM 10244 C C . LEU B 2 1194 ? 145.437 172.216 138.128 1.00 79.44 1194 LEU A C 1
ATOM 10245 O O . LEU B 2 1194 ? 144.264 171.973 138.428 1.00 79.44 1194 LEU A O 1
ATOM 10250 N N . ILE B 2 1195 ? 146.108 171.492 137.239 1.00 66.43 1195 ILE A N 1
ATOM 10251 C CA . ILE B 2 1195 ? 145.615 170.197 136.795 1.00 66.43 1195 ILE A CA 1
ATOM 10252 C C . ILE B 2 1195 ? 145.717 169.231 137.965 1.00 66.43 1195 ILE A C 1
ATOM 10253 O O . ILE B 2 1195 ? 146.814 168.947 138.460 1.00 66.43 1195 ILE A O 1
ATOM 10258 N N . ILE B 2 1196 ? 144.575 168.750 138.434 1.00 48.73 1196 ILE A N 1
ATOM 10259 C CA . ILE B 2 1196 ? 144.504 167.925 139.624 1.00 48.73 1196 ILE A CA 1
ATOM 10260 C C . ILE B 2 1196 ? 143.984 166.568 139.193 1.00 48.73 1196 ILE A C 1
ATOM 10261 O O . ILE B 2 1196 ? 142.830 166.454 138.773 1.00 48.73 1196 ILE A O 1
ATOM 10266 N N . LYS B 2 1197 ? 144.832 165.548 139.270 1.00 38.29 1197 LYS A N 1
ATOM 10267 C CA . LYS B 2 1197 ? 144.395 164.182 139.034 1.00 38.29 1197 LYS A CA 1
ATOM 10268 C C . LYS B 2 1197 ? 143.400 163.761 140.104 1.00 38.29 1197 LYS A C 1
ATOM 10269 O O . LYS B 2 1197 ? 143.643 163.931 141.299 1.00 38.29 1197 LYS A O 1
ATOM 10275 N N . LEU B 2 1198 ? 142.264 163.229 139.672 1.00 29.60 1198 LEU A N 1
ATOM 10276 C CA . LEU B 2 1198 ? 141.212 162.779 140.575 1.00 29.60 1198 LEU A CA 1
ATOM 10277 C C . LEU B 2 1198 ? 140.860 161.350 140.225 1.00 29.60 1198 LEU A C 1
ATOM 10278 O O . LEU B 2 1198 ? 139.994 161.119 139.368 1.00 29.60 1198 LEU A O 1
ATOM 10283 N N . PRO B 2 1199 ? 141.437 160.374 140.902 1.00 28.90 1199 PRO A N 1
ATOM 10284 C CA . PRO B 2 1199 ? 141.111 158.981 140.601 1.00 28.90 1199 PRO A CA 1
ATOM 10285 C C . PRO B 2 1199 ? 139.744 158.596 141.115 1.00 28.90 1199 PRO A C 1
ATOM 10286 O O . PRO B 2 1199 ? 138.993 159.446 141.588 1.00 28.90 1199 PRO A O 1
ATOM 10290 N N . LYS B 2 1200 ? 139.382 157.336 140.999 1.00 28.79 1200 LYS A N 1
ATOM 10291 C CA . LYS B 2 1200 ? 138.087 156.922 141.486 1.00 28.79 1200 LYS A CA 1
ATOM 10292 C C . LYS B 2 1200 ? 138.131 156.907 143.007 1.00 28.79 1200 LYS A C 1
ATOM 10293 O O . LYS B 2 1200 ? 139.175 156.642 143.596 1.00 28.79 1200 LYS A O 1
ATOM 10299 N N . TYR B 2 1201 ? 137.001 157.253 143.628 1.00 28.71 1201 TYR A N 1
ATOM 10300 C CA . TYR B 2 1201 ? 136.817 157.419 145.076 1.00 28.71 1201 TYR A CA 1
ATOM 10301 C C . TYR B 2 1201 ? 137.660 158.548 145.644 1.00 28.71 1201 TYR A C 1
ATOM 10302 O O . TYR B 2 1201 ? 138.072 158.480 146.797 1.00 28.71 1201 TYR A O 1
ATOM 10311 N N . SER B 2 1202 ? 137.912 159.596 144.879 1.00 27.27 1202 SER A N 1
ATOM 10312 C CA . SER B 2 1202 ? 138.445 160.805 145.475 1.00 27.27 1202 SER A CA 1
ATOM 10313 C C . SER B 2 1202 ? 137.404 161.424 146.390 1.00 27.27 1202 SER A C 1
ATOM 10314 O O . SER B 2 1202 ? 136.228 161.488 146.049 1.00 27.27 1202 SER A O 1
ATOM 10317 N N . LEU B 2 1203 ? 137.829 161.867 147.561 1.00 27.88 1203 LEU A N 1
ATOM 10318 C CA . LEU B 2 1203 ? 136.902 162.267 148.608 1.00 27.88 1203 LEU A CA 1
ATOM 10319 C C . LEU B 2 1203 ? 136.787 163.783 148.659 1.00 27.88 1203 LEU A C 1
ATOM 10320 O O . LEU B 2 1203 ? 137.797 164.487 148.678 1.00 27.88 1203 LEU A O 1
ATOM 10325 N N . PHE B 2 1204 ? 135.556 164.278 148.680 1.00 28.44 1204 PHE A N 1
ATOM 10326 C CA . PHE B 2 1204 ? 135.254 165.698 148.733 1.00 28.44 1204 PHE A CA 1
ATOM 10327 C C . PHE B 2 1204 ? 134.440 165.977 149.983 1.00 28.44 1204 PHE A C 1
ATOM 10328 O O . PHE B 2 1204 ? 133.722 165.105 150.467 1.00 28.44 1204 PHE A O 1
ATOM 10336 N N . GLU B 2 1205 ? 134.542 167.191 150.515 1.00 45.30 1205 GLU A N 1
ATOM 10337 C CA . GLU B 2 1205 ? 133.754 167.574 151.681 1.00 45.30 1205 GLU A CA 1
ATOM 10338 C C . GLU B 2 1205 ? 132.922 168.811 151.388 1.00 45.30 1205 GLU A C 1
ATOM 10339 O O . GLU B 2 1205 ? 133.462 169.865 151.042 1.00 45.30 1205 GLU A O 1
ATOM 10345 N N . LEU B 2 1206 ? 131.616 168.676 151.542 1.00 50.88 1206 LEU A N 1
ATOM 10346 C CA . LEU B 2 1206 ? 130.658 169.754 151.364 1.00 50.88 1206 LEU A CA 1
ATOM 10347 C C . LEU B 2 1206 ? 130.382 170.390 152.729 1.00 50.88 1206 LEU A C 1
ATOM 10348 O O . LEU B 2 1206 ? 131.135 170.190 153.683 1.00 50.88 1206 LEU A O 1
ATOM 10353 N N . GLU B 2 1207 ? 129.320 171.178 152.839 1.00 58.36 1207 GLU A N 1
ATOM 10354 C CA . GLU B 2 1207 ? 128.950 171.755 154.120 1.00 58.36 1207 GLU A CA 1
ATOM 10355 C C . GLU B 2 1207 ? 128.242 170.720 154.988 1.00 58.36 1207 GLU A C 1
ATOM 10356 O O . GLU B 2 1207 ? 127.829 169.661 154.516 1.00 58.36 1207 GLU A O 1
ATOM 10362 N N . ASN B 2 1208 ? 128.107 171.057 156.277 1.00 56.77 1208 ASN A N 1
ATOM 10363 C CA . ASN B 2 1208 ? 127.454 170.236 157.310 1.00 56.77 1208 ASN A CA 1
ATOM 10364 C C . ASN B 2 1208 ? 128.063 168.846 157.452 1.00 56.77 1208 ASN A C 1
ATOM 10365 O O . ASN B 2 1208 ? 127.386 167.918 157.889 1.00 56.77 1208 ASN A O 1
ATOM 10370 N N . GLY B 2 1209 ? 129.339 168.690 157.124 1.00 50.29 1209 GLY A N 1
ATOM 10371 C CA . GLY B 2 1209 ? 129.972 167.387 157.176 1.00 50.29 1209 GLY A CA 1
ATOM 10372 C C . GLY B 2 1209 ? 129.417 166.389 156.187 1.00 50.29 1209 GLY A C 1
ATOM 10373 O O . GLY B 2 1209 ? 129.261 165.215 156.527 1.00 50.29 1209 GLY A O 1
ATOM 10374 N N . ARG B 2 1210 ? 129.101 166.826 154.977 1.00 49.28 1210 ARG A N 1
ATOM 10375 C CA . ARG B 2 1210 ? 128.574 165.950 153.943 1.00 49.28 1210 ARG A CA 1
ATOM 10376 C C . ARG B 2 1210 ? 129.691 165.642 152.965 1.00 49.28 1210 ARG A C 1
ATOM 10377 O O . ARG B 2 1210 ? 130.333 166.557 152.447 1.00 49.28 1210 ARG A O 1
ATOM 10385 N N . LYS B 2 1211 ? 129.941 164.357 152.739 1.00 40.81 1211 LYS A N 1
ATOM 10386 C CA . LYS B 2 1211 ? 131.070 163.914 151.941 1.00 40.81 1211 LYS A CA 1
ATOM 10387 C C . LYS B 2 1211 ? 130.596 163.134 150.730 1.00 40.81 1211 LYS A C 1
ATOM 10388 O O . LYS B 2 1211 ? 129.530 162.524 150.748 1.00 40.81 1211 LYS A O 1
ATOM 10394 N N . ARG B 2 1212 ? 131.413 163.155 149.678 1.00 36.59 1212 ARG A N 1
ATOM 10395 C CA . ARG B 2 1212 ? 131.089 162.530 148.404 1.00 36.59 1212 ARG A CA 1
ATOM 10396 C C . ARG B 2 1212 ? 132.336 161.937 147.774 1.00 36.59 1212 ARG A C 1
ATOM 10397 O O . ARG B 2 1212 ? 133.329 162.640 147.608 1.00 36.59 1212 ARG A O 1
ATOM 10405 N N . MET B 2 1213 ? 132.280 160.659 147.416 1.00 34.31 1213 MET A N 1
ATOM 10406 C CA . MET B 2 1213 ? 133.345 160.000 146.674 1.00 34.31 1213 MET A CA 1
ATOM 10407 C C . MET B 2 1213 ? 133.010 160.008 145.194 1.00 34.31 1213 MET A C 1
ATOM 10408 O O . MET B 2 1213 ? 131.936 159.564 144.799 1.00 34.31 1213 MET A O 1
ATOM 10413 N N . LEU B 2 1214 ? 133.943 160.469 144.382 1.00 33.52 1214 LEU A N 1
ATOM 10414 C CA . LEU B 2 1214 ? 133.754 160.574 142.942 1.00 33.52 1214 LEU A CA 1
ATOM 10415 C C . LEU B 2 1214 ? 133.792 159.195 142.297 1.00 33.52 1214 LEU A C 1
ATOM 10416 O O . LEU B 2 1214 ? 134.855 158.585 142.206 1.00 33.52 1214 LEU A O 1
ATOM 10421 N N . ALA B 2 1215 ? 132.649 158.709 141.814 1.00 42.83 1215 ALA A N 1
ATOM 10422 C CA . ALA B 2 1215 ? 132.604 157.407 141.158 1.00 42.83 1215 ALA A CA 1
ATOM 10423 C C . ALA B 2 1215 ? 133.122 157.471 139.732 1.00 42.83 1215 ALA A C 1
ATOM 10424 O O . ALA B 2 1215 ? 133.827 156.567 139.282 1.00 42.83 1215 ALA A O 1
ATOM 10426 N N . SER B 2 1216 ? 132.760 158.513 139.000 1.00 50.00 1216 SER A N 1
ATOM 10427 C CA . SER B 2 1216 ? 133.204 158.700 137.630 1.00 50.00 1216 SER A CA 1
ATOM 10428 C C . SER B 2 1216 ? 133.162 160.189 137.336 1.00 50.00 1216 SER A C 1
ATOM 10429 O O . SER B 2 1216 ? 132.819 160.992 138.203 1.00 50.00 1216 SER A O 1
ATOM 10432 N N . ALA B 2 1217 ? 133.465 160.556 136.091 1.00 50.46 1217 ALA A N 1
ATOM 10433 C CA . ALA B 2 1217 ? 133.569 161.967 135.729 1.00 50.46 1217 ALA A CA 1
ATOM 10434 C C . ALA B 2 1217 ? 132.237 162.706 135.752 1.00 50.46 1217 ALA A C 1
ATOM 10435 O O . ALA B 2 1217 ? 132.242 163.938 135.696 1.00 50.46 1217 ALA A O 1
ATOM 10437 N N . GLY B 2 1218 ? 131.113 161.996 135.828 1.00 53.51 1218 GLY A N 1
ATOM 10438 C CA . GLY B 2 1218 ? 129.814 162.618 135.960 1.00 53.51 1218 GLY A CA 1
ATOM 10439 C C . GLY B 2 1218 ? 128.899 161.940 136.962 1.00 53.51 1218 GLY A C 1
ATOM 10440 O O . GLY B 2 1218 ? 127.682 161.942 136.771 1.00 53.51 1218 GLY A O 1
ATOM 10441 N N . GLU B 2 1219 ? 129.448 161.362 138.030 1.00 55.55 1219 GLU A N 1
ATOM 10442 C CA . GLU B 2 1219 ? 128.642 160.651 139.016 1.00 55.55 1219 GLU A CA 1
ATOM 10443 C C . GLU B 2 1219 ? 129.388 160.646 140.346 1.00 55.55 1219 GLU A C 1
ATOM 10444 O O . GLU B 2 1219 ? 130.617 160.647 140.372 1.00 55.55 1219 GLU A O 1
ATOM 10450 N N . LEU B 2 1220 ? 128.637 160.653 141.444 1.00 42.79 1220 LEU A N 1
ATOM 10451 C CA . LEU B 2 1220 ? 129.165 160.709 142.798 1.00 42.79 1220 LEU A CA 1
ATOM 10452 C C . LEU B 2 1220 ? 128.672 159.514 143.601 1.00 42.79 1220 LEU A C 1
ATOM 10453 O O . LEU B 2 1220 ? 127.796 158.768 143.174 1.00 42.79 1220 LEU A O 1
ATOM 10458 N N . GLN B 2 1221 ? 129.258 159.330 144.779 1.00 38.50 1221 GLN A N 1
ATOM 10459 C CA . GLN B 2 1221 ? 128.870 158.272 145.699 1.00 38.50 1221 GLN A CA 1
ATOM 10460 C C . GLN B 2 1221 ? 128.903 158.800 147.120 1.00 38.50 1221 GLN A C 1
ATOM 10461 O O . GLN B 2 1221 ? 129.501 159.831 147.401 1.00 38.50 1221 GLN A O 1
ATOM 10467 N N . LYS B 2 1222 ? 128.254 158.080 148.018 1.00 38.86 1222 LYS A N 1
ATOM 10468 C CA . LYS B 2 1222 ? 128.171 158.503 149.405 1.00 38.86 1222 LYS A CA 1
ATOM 10469 C C . LYS B 2 1222 ? 129.507 158.326 150.117 1.00 38.86 1222 LYS A C 1
ATOM 10470 O O . LYS B 2 1222 ? 130.162 157.294 149.984 1.00 38.86 1222 LYS A O 1
ATOM 10476 N N . GLY B 2 1223 ? 129.914 159.340 150.882 1.00 39.90 1223 GLY A N 1
ATOM 10477 C CA . GLY B 2 1223 ? 131.216 159.337 151.522 1.00 39.90 1223 GLY A CA 1
ATOM 10478 C C . GLY B 2 1223 ? 131.188 159.405 153.033 1.00 39.90 1223 GLY A C 1
ATOM 10479 O O . GLY B 2 1223 ? 132.226 159.561 153.672 1.00 39.90 1223 GLY A O 1
ATOM 10480 N N . ASN B 2 1224 ? 130.008 159.267 153.616 1.00 46.10 1224 ASN A N 1
ATOM 10481 C CA . ASN B 2 1224 ? 129.779 159.372 155.049 1.00 46.10 1224 ASN A CA 1
ATOM 10482 C C . ASN B 2 1224 ? 129.448 158.028 155.675 1.00 46.10 1224 ASN A C 1
ATOM 10483 O O . ASN B 2 1224 ? 129.210 157.035 154.999 1.00 46.10 1224 ASN A O 1
ATOM 10488 N N . GLU B 2 1225 ? 129.434 158.035 157.003 1.00 48.29 1225 GLU A N 1
ATOM 10489 C CA . GLU B 2 1225 ? 129.298 156.864 157.855 1.00 48.29 1225 GLU A CA 1
ATOM 10490 C C . GLU B 2 1225 ? 128.342 157.207 158.981 1.00 48.29 1225 GLU A C 1
ATOM 10491 O O . GLU B 2 1225 ? 128.237 158.362 159.373 1.00 48.29 1225 GLU A O 1
ATOM 10497 N N . LEU B 2 1226 ? 127.646 156.218 159.505 1.00 45.72 1226 LEU A N 1
ATOM 10498 C CA . LEU B 2 1226 ? 126.708 156.454 160.598 1.00 45.72 1226 LEU A CA 1
ATOM 10499 C C . LEU B 2 1226 ? 127.259 155.816 161.862 1.00 45.72 1226 LEU A C 1
ATOM 10500 O O . LEU B 2 1226 ? 127.262 154.591 161.994 1.00 45.72 1226 LEU A O 1
ATOM 10505 N N . ALA B 2 1227 ? 127.734 156.641 162.790 1.00 44.02 1227 ALA A N 1
ATOM 10506 C CA . ALA B 2 1227 ? 128.136 156.146 164.100 1.00 44.02 1227 ALA A CA 1
ATOM 10507 C C . ALA B 2 1227 ? 126.878 155.983 164.940 1.00 44.02 1227 ALA A C 1
ATOM 10508 O O . ALA B 2 1227 ? 126.519 156.829 165.760 1.00 44.02 1227 ALA A O 1
ATOM 10510 N N . LEU B 2 1228 ? 126.192 154.871 164.716 1.00 48.64 1228 LEU A N 1
ATOM 10511 C CA . LEU B 2 1228 ? 125.025 154.545 165.510 1.00 48.64 1228 LEU A CA 1
ATOM 10512 C C . LEU B 2 1228 ? 125.474 154.177 166.920 1.00 48.64 1228 LEU A C 1
ATOM 10513 O O . LEU B 2 1228 ? 126.490 153.499 167.079 1.00 48.64 1228 LEU A O 1
ATOM 10518 N N . PRO B 2 1229 ? 124.787 154.668 167.953 1.00 57.46 1229 PRO A N 1
ATOM 10519 C CA . PRO B 2 1229 ? 125.169 154.330 169.328 1.00 57.46 1229 PRO A CA 1
ATOM 10520 C C . PRO B 2 1229 ? 125.052 152.841 169.604 1.00 57.46 1229 PRO A C 1
ATOM 10521 O O . PRO B 2 1229 ? 124.216 152.146 169.032 1.00 57.46 1229 PRO A O 1
ATOM 10525 N N . SER B 2 1230 ? 125.930 152.358 170.481 1.00 61.29 1230 SER A N 1
ATOM 10526 C CA . SER B 2 1230 ? 126.131 150.928 170.660 1.00 61.29 1230 SER A CA 1
ATOM 10527 C C . SER B 2 1230 ? 124.944 150.234 171.308 1.00 61.29 1230 SER A C 1
ATOM 10528 O O . SER B 2 1230 ? 124.785 149.020 171.135 1.00 61.29 1230 SER A O 1
ATOM 10531 N N . LYS B 2 1231 ? 124.106 150.969 172.040 1.00 63.67 1231 LYS A N 1
ATOM 10532 C CA . LYS B 2 1231 ? 122.899 150.372 172.596 1.00 63.67 1231 LYS A CA 1
ATOM 10533 C C . LYS B 2 1231 ? 121.893 150.026 171.505 1.00 63.67 1231 LYS A C 1
ATOM 10534 O O . LYS B 2 1231 ? 121.180 149.018 171.617 1.00 63.67 1231 LYS A O 1
ATOM 10540 N N . TYR B 2 1232 ? 121.854 150.809 170.424 1.00 62.40 1232 TYR A N 1
ATOM 10541 C CA . TYR B 2 1232 ? 120.984 150.469 169.311 1.00 62.40 1232 TYR A CA 1
ATOM 10542 C C . TYR B 2 1232 ? 121.551 149.309 168.513 1.00 62.40 1232 TYR A C 1
ATOM 10543 O O . TYR B 2 1232 ? 120.793 148.563 167.895 1.00 62.40 1232 TYR A O 1
ATOM 10552 N N . VAL B 2 1233 ? 122.871 149.137 168.520 1.00 61.48 1233 VAL A N 1
ATOM 10553 C CA . VAL B 2 1233 ? 123.486 148.052 167.770 1.00 61.48 1233 VAL A CA 1
ATOM 10554 C C . VAL B 2 1233 ? 123.274 146.729 168.481 1.00 61.48 1233 VAL A C 1
ATOM 10555 O O . VAL B 2 1233 ? 122.950 145.717 167.846 1.00 61.48 1233 VAL A O 1
ATOM 10559 N N . ASN B 2 1234 ? 123.413 146.720 169.810 1.00 65.80 1234 ASN A N 1
ATOM 10560 C CA . ASN B 2 1234 ? 123.021 145.537 170.568 1.00 65.80 1234 ASN A CA 1
ATOM 10561 C C . ASN B 2 1234 ? 121.528 145.280 170.470 1.00 65.80 1234 ASN A C 1
ATOM 10562 O O . ASN B 2 1234 ? 121.102 144.118 170.484 1.00 65.80 1234 ASN A O 1
ATOM 10567 N N . PHE B 2 1235 ? 120.720 146.337 170.346 1.00 72.90 1235 PHE A N 1
ATOM 10568 C CA . PHE B 2 1235 ? 119.290 146.119 170.174 1.00 72.90 1235 PHE A CA 1
ATOM 10569 C C . PHE B 2 1235 ? 118.963 145.520 168.810 1.00 72.90 1235 PHE A C 1
ATOM 10570 O O . PHE B 2 1235 ? 118.056 144.692 168.701 1.00 72.90 1235 PHE A O 1
ATOM 10578 N N . LEU B 2 1236 ? 119.665 145.931 167.754 1.00 63.81 1236 LEU A N 1
ATOM 10579 C CA . LEU B 2 1236 ? 119.364 145.379 166.438 1.00 63.81 1236 LEU A CA 1
ATOM 10580 C C . LEU B 2 1236 ? 119.852 143.948 166.317 1.00 63.81 1236 LEU A C 1
ATOM 10581 O O . LEU B 2 1236 ? 119.199 143.118 165.673 1.00 63.81 1236 LEU A O 1
ATOM 10586 N N . TYR B 2 1237 ? 120.997 143.643 166.923 1.00 65.18 1237 TYR A N 1
ATOM 10587 C CA . TYR B 2 1237 ? 121.506 142.280 166.873 1.00 65.18 1237 TYR A CA 1
ATOM 10588 C C . TYR B 2 1237 ? 120.613 141.344 167.675 1.00 65.18 1237 TYR A C 1
ATOM 10589 O O . TYR B 2 1237 ? 120.186 140.297 167.172 1.00 65.18 1237 TYR A O 1
ATOM 10598 N N . LEU B 2 1238 ? 120.285 141.733 168.912 1.00 73.48 1238 LEU A N 1
ATOM 10599 C CA . LEU B 2 1238 ? 119.428 140.901 169.749 1.00 73.48 1238 LEU A CA 1
ATOM 10600 C C . LEU B 2 1238 ? 118.007 140.809 169.217 1.00 73.48 1238 LEU A C 1
ATOM 10601 O O . LEU B 2 1238 ? 117.368 139.763 169.355 1.00 73.48 1238 LEU A O 1
ATOM 10606 N N . ALA B 2 1239 ? 117.498 141.873 168.602 1.00 77.66 1239 ALA A N 1
ATOM 10607 C CA . ALA B 2 1239 ? 116.132 141.838 168.093 1.00 77.66 1239 ALA A CA 1
ATOM 10608 C C . ALA B 2 1239 ? 116.038 141.006 166.823 1.00 77.66 1239 ALA A C 1
ATOM 10609 O O . ALA B 2 1239 ? 115.197 140.110 166.724 1.00 77.66 1239 ALA A O 1
ATOM 10611 N N . SER B 2 1240 ? 116.899 141.273 165.842 1.00 78.18 1240 SER A N 1
ATOM 10612 C CA . SER B 2 1240 ? 116.811 140.545 164.583 1.00 78.18 1240 SER A CA 1
ATOM 10613 C C . SER B 2 1240 ? 117.395 139.140 164.651 1.00 78.18 1240 SER A C 1
ATOM 10614 O O . SER B 2 1240 ? 117.285 138.400 163.671 1.00 78.18 1240 SER A O 1
ATOM 10617 N N . HIS B 2 1241 ? 118.031 138.764 165.754 1.00 86.31 1241 HIS A N 1
ATOM 10618 C CA . HIS B 2 1241 ? 118.463 137.393 165.990 1.00 86.31 1241 HIS A CA 1
ATOM 10619 C C . HIS B 2 1241 ? 117.627 136.755 167.090 1.00 86.31 1241 HIS A C 1
ATOM 10620 O O . HIS B 2 1241 ? 118.159 136.097 167.979 1.00 86.31 1241 HIS A O 1
ATOM 10627 N N . TYR B 2 1242 ? 116.305 136.971 167.036 1.00 98.45 1242 TYR A N 1
ATOM 10628 C CA . TYR B 2 1242 ? 115.415 136.688 168.163 1.00 98.45 1242 TYR A CA 1
ATOM 10629 C C . TYR B 2 1242 ? 115.340 135.203 168.498 1.00 98.45 1242 TYR A C 1
ATOM 10630 O O . TYR B 2 1242 ? 115.109 134.842 169.657 1.00 98.45 1242 TYR A O 1
ATOM 10639 N N . GLU B 2 1243 ? 115.527 134.330 167.509 1.00 99.15 1243 GLU A N 1
ATOM 10640 C CA . GLU B 2 1243 ? 115.553 132.891 167.739 1.00 99.15 1243 GLU A CA 1
ATOM 10641 C C . GLU B 2 1243 ? 116.970 132.330 167.758 1.00 99.15 1243 GLU A C 1
ATOM 10642 O O . GLU B 2 1243 ? 117.343 131.621 168.695 1.00 99.15 1243 GLU A O 1
ATOM 10644 N N . LYS B 2 1244 ? 117.774 132.646 166.743 1.00 100.18 1244 LYS A N 1
ATOM 10645 C CA . LYS B 2 1244 ? 119.140 132.133 166.627 1.00 100.18 1244 LYS A CA 1
ATOM 10646 C C . LYS B 2 1244 ? 120.033 132.844 167.642 1.00 100.18 1244 LYS A C 1
ATOM 10647 O O . LYS B 2 1244 ? 120.760 133.791 167.333 1.00 100.18 1244 LYS A O 1
ATOM 10649 N N . LEU B 2 1245 ? 119.979 132.361 168.887 1.00 103.30 1245 LEU A N 1
ATOM 10650 C CA . LEU B 2 1245 ? 120.696 132.965 170.001 1.00 103.30 1245 LEU A CA 1
ATOM 10651 C C . LEU B 2 1245 ? 121.810 132.098 170.567 1.00 103.30 1245 LEU A C 1
ATOM 10652 O O . LEU B 2 1245 ? 122.731 132.644 171.183 1.00 103.30 1245 LEU A O 1
ATOM 10657 N N . LYS B 2 1246 ? 121.722 130.773 170.399 1.00 105.34 1246 LYS A N 1
ATOM 10658 C CA . LYS B 2 1246 ? 122.772 129.802 170.741 1.00 105.34 1246 LYS A CA 1
ATOM 10659 C C . LYS B 2 1246 ? 123.129 129.804 172.227 1.00 105.34 1246 LYS A C 1
ATOM 10660 O O . LYS B 2 1246 ? 124.283 129.575 172.595 1.00 105.34 1246 LYS A O 1
ATOM 10662 N N . GLY B 2 1247 ? 122.150 130.042 173.101 1.00 109.14 1247 GLY A N 1
ATOM 10663 C CA . GLY B 2 1247 ? 122.396 130.076 174.527 1.00 109.14 1247 GLY A CA 1
ATOM 10664 C C . GLY B 2 1247 ? 121.284 129.396 175.302 1.00 109.14 1247 GLY A C 1
ATOM 10665 O O . GLY B 2 1247 ? 120.348 128.838 174.726 1.00 109.14 1247 GLY A O 1
ATOM 10666 N N . SER B 2 1248 ? 121.410 129.456 176.627 1.00 113.78 1248 SER A N 1
ATOM 10667 C CA . SER B 2 1248 ? 120.421 128.874 177.520 1.00 113.78 1248 SER A CA 1
ATOM 10668 C C . SER B 2 1248 ? 119.114 129.668 177.454 1.00 113.78 1248 SER A C 1
ATOM 10669 O O . SER B 2 1248 ? 119.122 130.859 177.141 1.00 113.78 1248 SER A O 1
ATOM 10672 N N . PRO B 2 1249 ? 117.969 129.031 177.721 1.00 118.20 1249 PRO A N 1
ATOM 10673 C CA . PRO B 2 1249 ? 116.695 129.769 177.652 1.00 118.20 1249 PRO A CA 1
ATOM 10674 C C . PRO B 2 1249 ? 116.466 130.744 178.802 1.00 118.20 1249 PRO A C 1
ATOM 10675 O O . PRO B 2 1249 ? 115.565 131.589 178.691 1.00 118.20 1249 PRO A O 1
ATOM 10679 N N . GLU B 2 1250 ? 117.246 130.671 179.883 1.00 119.24 1250 GLU A N 1
ATOM 10680 C CA . GLU B 2 1250 ? 117.064 131.596 181.000 1.00 119.24 1250 GLU A CA 1
ATOM 10681 C C . GLU B 2 1250 ? 117.546 132.996 180.641 1.00 119.24 1250 GLU A C 1
ATOM 10682 O O . GLU B 2 1250 ? 116.771 133.964 180.656 1.00 119.24 1250 GLU A O 1
ATOM 10688 N N . ASP B 2 1251 ? 118.835 133.125 180.319 1.00 115.32 1251 ASP A N 1
ATOM 10689 C CA . ASP B 2 1251 ? 119.366 134.435 179.972 1.00 115.32 1251 ASP A CA 1
ATOM 10690 C C . ASP B 2 1251 ? 118.904 134.905 178.599 1.00 115.32 1251 ASP A C 1
ATOM 10691 O O . ASP B 2 1251 ? 118.872 136.115 178.361 1.00 115.32 1251 ASP A O 1
ATOM 10696 N N . ASN B 2 1252 ? 118.522 133.995 177.699 1.00 111.82 1252 ASN A N 1
ATOM 10697 C CA . ASN B 2 1252 ? 117.855 134.454 176.488 1.00 111.82 1252 ASN A CA 1
ATOM 10698 C C . ASN B 2 1252 ? 116.412 134.863 176.742 1.00 111.82 1252 ASN A C 1
ATOM 10699 O O . ASN B 2 1252 ? 115.863 135.655 175.968 1.00 111.82 1252 ASN A O 1
ATOM 10704 N N . GLU B 2 1253 ? 115.789 134.362 177.808 1.00 111.05 1253 GLU A N 1
ATOM 10705 C CA . GLU B 2 1253 ? 114.530 134.958 178.233 1.00 111.05 1253 GLU A CA 1
ATOM 10706 C C . GLU B 2 1253 ? 114.758 136.347 178.811 1.00 111.05 1253 GLU A C 1
ATOM 10707 O O . GLU B 2 1253 ? 113.909 137.235 178.646 1.00 111.05 1253 GLU A O 1
ATOM 10709 N N . GLN B 2 1254 ? 115.905 136.558 179.470 1.00 107.36 1254 GLN A N 1
ATOM 10710 C CA . GLN B 2 1254 ? 116.277 137.908 179.889 1.00 107.36 1254 GLN A CA 1
ATOM 10711 C C . GLN B 2 1254 ? 116.526 138.816 178.691 1.00 107.36 1254 GLN A C 1
ATOM 10712 O O . GLN B 2 1254 ? 116.235 140.016 178.746 1.00 107.36 1254 GLN A O 1
ATOM 10714 N N . LYS B 2 1255 ? 117.044 138.258 177.597 1.00 103.74 1255 LYS A N 1
ATOM 10715 C CA . LYS B 2 1255 ? 117.236 139.043 176.386 1.00 103.74 1255 LYS A CA 1
ATOM 10716 C C . LYS B 2 1255 ? 115.911 139.341 175.689 1.00 103.74 1255 LYS A C 1
ATOM 10717 O O . LYS B 2 1255 ? 115.756 140.413 175.079 1.00 103.74 1255 LYS A O 1
ATOM 10723 N N . GLN B 2 1256 ? 114.944 138.421 175.783 1.00 106.46 1256 GLN A N 1
ATOM 10724 C CA . GLN B 2 1256 ? 113.585 138.723 175.342 1.00 106.46 1256 GLN A CA 1
ATOM 10725 C C . GLN B 2 1256 ? 112.978 139.849 176.168 1.00 106.46 1256 GLN A C 1
ATOM 10726 O O . GLN B 2 1256 ? 112.243 140.695 175.637 1.00 106.46 1256 GLN A O 1
ATOM 10732 N N . LEU B 2 1257 ? 113.287 139.887 177.467 1.00 107.75 1257 LEU A N 1
ATOM 10733 C CA . LEU B 2 1257 ? 112.897 141.038 178.272 1.00 107.75 1257 LEU A CA 1
ATOM 10734 C C . LEU B 2 1257 ? 113.647 142.300 177.866 1.00 107.75 1257 LEU A C 1
ATOM 10735 O O . LEU B 2 1257 ? 113.129 143.405 178.051 1.00 107.75 1257 LEU A O 1
ATOM 10740 N N . PHE B 2 1258 ? 114.853 142.167 177.311 1.00 100.64 1258 PHE A N 1
ATOM 10741 C CA . PHE B 2 1258 ? 115.591 143.352 176.887 1.00 100.64 1258 PHE A CA 1
ATOM 10742 C C . PHE B 2 1258 ? 114.947 143.989 175.661 1.00 100.64 1258 PHE A C 1
ATOM 10743 O O . PHE B 2 1258 ? 114.707 145.204 175.638 1.00 100.64 1258 PHE A O 1
ATOM 10751 N N . VAL B 2 1259 ? 114.619 143.182 174.648 1.00 97.38 1259 VAL A N 1
ATOM 10752 C CA . VAL B 2 1259 ? 114.012 143.756 173.447 1.00 97.38 1259 VAL A CA 1
ATOM 10753 C C . VAL B 2 1259 ? 112.567 144.184 173.711 1.00 97.38 1259 VAL A C 1
ATOM 10754 O O . VAL B 2 1259 ? 112.126 145.250 173.246 1.00 97.38 1259 VAL A O 1
ATOM 10758 N N . GLU B 2 1260 ? 111.826 143.397 174.502 1.00 99.98 1260 GLU A N 1
ATOM 10759 C CA . GLU B 2 1260 ? 110.433 143.727 174.788 1.00 99.98 1260 GLU A CA 1
ATOM 10760 C C . GLU B 2 1260 ? 110.327 144.962 175.674 1.00 99.98 1260 GLU A C 1
ATOM 10761 O O . GLU B 2 1260 ? 109.429 145.790 175.488 1.00 99.98 1260 GLU A O 1
ATOM 10763 N N . GLN B 2 1261 ? 111.244 145.115 176.624 1.00 104.85 1261 GLN A N 1
ATOM 10764 C CA . GLN B 2 1261 ? 111.282 146.317 177.444 1.00 104.85 1261 GLN A CA 1
ATOM 10765 C C . GLN B 2 1261 ? 112.015 147.473 176.784 1.00 104.85 1261 GLN A C 1
ATOM 10766 O O . GLN B 2 1261 ? 112.090 148.550 177.384 1.00 104.85 1261 GLN A O 1
ATOM 10772 N N . HIS B 2 1262 ? 112.575 147.290 175.594 1.00 98.64 1262 HIS A N 1
ATOM 10773 C CA . HIS B 2 1262 ? 113.209 148.400 174.896 1.00 98.64 1262 HIS A CA 1
ATOM 10774 C C . HIS B 2 1262 ? 112.750 148.475 173.451 1.00 98.64 1262 HIS A C 1
ATOM 10775 O O . HIS B 2 1262 ? 113.529 148.788 172.548 1.00 98.64 1262 HIS A O 1
ATOM 10782 N N . LYS B 2 1263 ? 111.464 148.207 173.212 1.00 95.33 1263 LYS A N 1
ATOM 10783 C CA . LYS B 2 1263 ? 110.884 148.312 171.876 1.00 95.33 1263 LYS A CA 1
ATOM 10784 C C . LYS B 2 1263 ? 110.828 149.737 171.317 1.00 95.33 1263 LYS A C 1
ATOM 10785 O O . LYS B 2 1263 ? 110.626 149.887 170.109 1.00 95.33 1263 LYS A O 1
ATOM 10787 N N . HIS B 2 1264 ? 110.994 150.782 172.135 1.00 91.63 1264 HIS A N 1
ATOM 10788 C CA . HIS B 2 1264 ? 110.989 152.144 171.603 1.00 91.63 1264 HIS A CA 1
ATOM 10789 C C . HIS B 2 1264 ? 112.318 152.539 170.969 1.00 91.63 1264 HIS A C 1
ATOM 10790 O O . HIS B 2 1264 ? 112.415 153.615 170.338 1.00 91.63 1264 HIS A O 1
ATOM 10797 N N . TYR B 2 1265 ? 113.330 151.676 171.101 1.00 85.55 1265 TYR A N 1
ATOM 10798 C CA . TYR B 2 1265 ? 114.590 151.882 170.404 1.00 85.55 1265 TYR A CA 1
ATOM 10799 C C . TYR B 2 1265 ? 114.409 151.882 168.896 1.00 85.55 1265 TYR A C 1
ATOM 10800 O O . TYR B 2 1265 ? 115.196 152.517 168.200 1.00 85.55 1265 TYR A O 1
ATOM 10809 N N . LEU B 2 1266 ? 113.387 151.185 168.381 1.00 82.17 1266 LEU A N 1
ATOM 10810 C CA . LEU B 2 1266 ? 113.095 151.201 166.949 1.00 82.17 1266 LEU A CA 1
ATOM 10811 C C . LEU B 2 1266 ? 112.766 152.607 166.470 1.00 82.17 1266 LEU A C 1
ATOM 10812 O O . LEU B 2 1266 ? 113.288 153.071 165.447 1.00 82.17 1266 LEU A O 1
ATOM 10817 N N . ASP B 2 1267 ? 111.911 153.303 167.219 1.00 84.79 1267 ASP A N 1
ATOM 10818 C CA . ASP B 2 1267 ? 111.571 154.681 166.894 1.00 84.79 1267 ASP A CA 1
ATOM 10819 C C . ASP B 2 1267 ? 112.778 155.594 167.025 1.00 84.79 1267 ASP A C 1
ATOM 10820 O O . ASP B 2 1267 ? 112.961 156.513 166.210 1.00 84.79 1267 ASP A O 1
ATOM 10825 N N . GLU B 2 1268 ? 113.636 155.339 168.022 1.00 78.88 1268 GLU A N 1
ATOM 10826 C CA . GLU B 2 1268 ? 114.826 156.182 168.128 1.00 78.88 1268 GLU A CA 1
ATOM 10827 C C . GLU B 2 1268 ? 115.827 155.918 167.002 1.00 78.88 1268 GLU A C 1
ATOM 10828 O O . GLU B 2 1268 ? 116.539 156.841 166.586 1.00 78.88 1268 GLU A O 1
ATOM 10834 N N . ILE B 2 1269 ? 115.869 154.688 166.475 1.00 70.28 1269 ILE A N 1
ATOM 10835 C CA . ILE B 2 1269 ? 116.694 154.390 165.306 1.00 70.28 1269 ILE A CA 1
ATOM 10836 C C . ILE B 2 1269 ? 116.162 155.112 164.079 1.00 70.28 1269 ILE A C 1
ATOM 10837 O O . ILE B 2 1269 ? 116.938 155.663 163.290 1.00 70.28 1269 ILE A O 1
ATOM 10842 N N . ILE B 2 1270 ? 114.835 155.141 163.911 1.00 74.03 1270 ILE A N 1
ATOM 10843 C CA . ILE B 2 1270 ? 114.234 155.884 162.803 1.00 74.03 1270 ILE A CA 1
ATOM 10844 C C . ILE B 2 1270 ? 114.538 157.373 162.910 1.00 74.03 1270 ILE A C 1
ATOM 10845 O O . ILE B 2 1270 ? 114.767 158.046 161.893 1.00 74.03 1270 ILE A O 1
ATOM 10850 N N . GLU B 2 1271 ? 114.637 157.892 164.136 1.00 76.18 1271 GLU A N 1
ATOM 10851 C CA . GLU B 2 1271 ? 115.104 159.265 164.310 1.00 76.18 1271 GLU A CA 1
ATOM 10852 C C . GLU B 2 1271 ? 116.576 159.422 163.920 1.00 76.18 1271 GLU A C 1
ATOM 10853 O O . GLU B 2 1271 ? 116.955 160.448 163.341 1.00 76.18 1271 GLU A O 1
ATOM 10859 N N . GLN B 2 1272 ? 117.414 158.416 164.212 1.00 67.61 1272 GLN A N 1
ATOM 10860 C CA . GLN B 2 1272 ? 118.831 158.475 163.835 1.00 67.61 1272 GLN A CA 1
ATOM 10861 C C . GLN B 2 1272 ? 119.014 158.480 162.320 1.00 67.61 1272 GLN A C 1
ATOM 10862 O O . GLN B 2 1272 ? 119.725 159.333 161.770 1.00 67.61 1272 GLN A O 1
ATOM 10868 N N . ILE B 2 1273 ? 118.375 157.525 161.637 1.00 61.44 1273 ILE A N 1
ATOM 10869 C CA . ILE B 2 1273 ? 118.450 157.408 160.183 1.00 61.44 1273 ILE A CA 1
ATOM 10870 C C . ILE B 2 1273 ? 117.855 158.639 159.515 1.00 61.44 1273 ILE A C 1
ATOM 10871 O O . ILE B 2 1273 ? 118.358 159.113 158.488 1.00 61.44 1273 ILE A O 1
ATOM 10876 N N . SER B 2 1274 ? 116.805 159.204 160.112 1.00 67.98 1274 SER A N 1
ATOM 10877 C CA . SER B 2 1274 ? 116.160 160.369 159.522 1.00 67.98 1274 SER A CA 1
ATOM 10878 C C . SER B 2 1274 ? 117.013 161.622 159.668 1.00 67.98 1274 SER A C 1
ATOM 10879 O O . SER B 2 1274 ? 117.102 162.420 158.732 1.00 67.98 1274 SER A O 1
ATOM 10882 N N . GLU B 2 1275 ? 117.645 161.820 160.825 1.00 64.76 1275 GLU A N 1
ATOM 10883 C CA . GLU B 2 1275 ? 118.453 163.027 160.995 1.00 64.76 1275 GLU A CA 1
ATOM 10884 C C . GLU B 2 1275 ? 119.751 162.954 160.198 1.00 64.76 1275 GLU A C 1
ATOM 10885 O O . GLU B 2 1275 ? 120.168 163.951 159.586 1.00 64.76 1275 GLU A O 1
ATOM 10891 N N . PHE B 2 1276 ? 120.392 161.779 160.178 1.00 56.44 1276 PHE A N 1
ATOM 10892 C CA . PHE B 2 1276 ? 121.559 161.581 159.322 1.00 56.44 1276 PHE A CA 1
ATOM 10893 C C . PHE B 2 1276 ? 121.187 161.731 157.856 1.00 56.44 1276 PHE A C 1
ATOM 10894 O O . PHE B 2 1276 ? 121.953 162.291 157.071 1.00 56.44 1276 PHE A O 1
ATOM 10902 N N . SER B 2 1277 ? 119.981 161.303 157.485 1.00 60.17 1277 SER A N 1
ATOM 10903 C CA . SER B 2 1277 ? 119.555 161.376 156.093 1.00 60.17 1277 SER A CA 1
ATOM 10904 C C . SER B 2 1277 ? 119.232 162.802 155.677 1.00 60.17 1277 SER A C 1
ATOM 10905 O O . SER B 2 1277 ? 119.506 163.198 154.542 1.00 60.17 1277 SER A O 1
ATOM 10908 N N . LYS B 2 1278 ? 118.641 163.586 156.572 1.00 63.52 1278 LYS A N 1
ATOM 10909 C CA . LYS B 2 1278 ? 118.393 164.990 156.281 1.00 63.52 1278 LYS A CA 1
ATOM 10910 C C . LYS B 2 1278 ? 119.645 165.841 156.355 1.00 63.52 1278 LYS A C 1
ATOM 10911 O O . LYS B 2 1278 ? 119.613 166.986 155.903 1.00 63.52 1278 LYS A O 1
ATOM 10917 N N . ARG B 2 1279 ? 120.733 165.339 156.938 1.00 57.20 1279 ARG A N 1
ATOM 10918 C CA . ARG B 2 1279 ? 121.951 166.138 156.888 1.00 57.20 1279 ARG A CA 1
ATOM 10919 C C . ARG B 2 1279 ? 122.813 165.827 155.670 1.00 57.20 1279 ARG A C 1
ATOM 10920 O O . ARG B 2 1279 ? 123.256 166.750 154.985 1.00 57.20 1279 ARG A O 1
ATOM 10928 N N . VAL B 2 1280 ? 123.084 164.549 155.388 1.00 50.22 1280 VAL A N 1
ATOM 10929 C CA . VAL B 2 1280 ? 124.132 164.234 154.421 1.00 50.22 1280 VAL A CA 1
ATOM 10930 C C . VAL B 2 1280 ? 123.676 163.353 153.263 1.00 50.22 1280 VAL A C 1
ATOM 10931 O O . VAL B 2 1280 ? 124.260 163.413 152.178 1.00 50.22 1280 VAL A O 1
ATOM 10935 N N . ILE B 2 1281 ? 122.647 162.529 153.465 1.00 55.21 1281 ILE A N 1
ATOM 10936 C CA . ILE B 2 1281 ? 122.196 161.649 152.392 1.00 55.21 1281 ILE A CA 1
ATOM 10937 C C . ILE B 2 1281 ? 121.410 162.438 151.368 1.00 55.21 1281 ILE A C 1
ATOM 10938 O O . ILE B 2 1281 ? 121.666 162.345 150.161 1.00 55.21 1281 ILE A O 1
ATOM 10943 N N . LEU B 2 1282 ? 120.419 163.187 151.855 1.00 63.83 1282 LEU A N 1
ATOM 10944 C CA . LEU B 2 1282 ? 119.790 164.305 151.158 1.00 63.83 1282 LEU A CA 1
ATOM 10945 C C . LEU B 2 1282 ? 119.021 163.803 149.936 1.00 63.83 1282 LEU A C 1
ATOM 10946 O O . LEU B 2 1282 ? 119.134 164.330 148.833 1.00 63.83 1282 LEU A O 1
ATOM 10951 N N . ALA B 2 1283 ? 118.267 162.730 150.152 1.00 77.95 1283 ALA A N 1
ATOM 10952 C CA . ALA B 2 1283 ? 117.282 162.194 149.220 1.00 77.95 1283 ALA A CA 1
ATOM 10953 C C . ALA B 2 1283 ? 115.950 162.293 149.954 1.00 77.95 1283 ALA A C 1
ATOM 10954 O O . ALA B 2 1283 ? 115.636 161.457 150.804 1.00 77.95 1283 ALA A O 1
ATOM 10956 N N . ASP B 2 1284 ? 115.176 163.330 149.633 1.00 89.75 1284 ASP A N 1
ATOM 10957 C CA . ASP B 2 1284 ? 113.985 163.650 150.409 1.00 89.75 1284 ASP A CA 1
ATOM 10958 C C . ASP B 2 1284 ? 112.803 162.762 150.049 1.00 89.75 1284 ASP A C 1
ATOM 10959 O O . ASP B 2 1284 ? 112.032 162.371 150.940 1.00 89.75 1284 ASP A O 1
ATOM 10964 N N . ALA B 2 1285 ? 112.655 162.439 148.761 1.00 91.55 1285 ALA A N 1
ATOM 10965 C CA . ALA B 2 1285 ? 111.528 161.633 148.303 1.00 91.55 1285 ALA A CA 1
ATOM 10966 C C . ALA B 2 1285 ? 111.602 160.217 148.855 1.00 91.55 1285 ALA A C 1
ATOM 10967 O O . ALA B 2 1285 ? 110.594 159.661 149.311 1.00 91.55 1285 ALA A O 1
ATOM 10969 N N . ASN B 2 1286 ? 112.797 159.627 148.839 1.00 90.64 1286 ASN A N 1
ATOM 10970 C CA . ASN B 2 1286 ? 112.976 158.285 149.375 1.00 90.64 1286 ASN A CA 1
ATOM 10971 C C . ASN B 2 1286 ? 112.833 158.266 150.887 1.00 90.64 1286 ASN A C 1
ATOM 10972 O O . ASN B 2 1286 ? 112.360 157.273 151.449 1.00 90.64 1286 ASN A O 1
ATOM 10977 N N . LEU B 2 1287 ? 113.192 159.363 151.554 1.00 87.03 1287 LEU A N 1
ATOM 10978 C CA . LEU B 2 1287 ? 113.077 159.406 153.005 1.00 87.03 1287 LEU A CA 1
ATOM 10979 C C . LEU B 2 1287 ? 111.623 159.546 153.446 1.00 87.03 1287 LEU A C 1
ATOM 10980 O O . LEU B 2 1287 ? 111.209 158.914 154.423 1.00 87.03 1287 LEU A O 1
ATOM 10985 N N . ASP B 2 1288 ? 110.823 160.354 152.739 1.00 94.40 1288 ASP A N 1
ATOM 10986 C CA . ASP B 2 1288 ? 109.394 160.383 153.050 1.00 94.40 1288 ASP A CA 1
ATOM 10987 C C . ASP B 2 1288 ? 108.718 159.073 152.667 1.00 94.40 1288 ASP A C 1
ATOM 10988 O O . ASP B 2 1288 ? 107.770 158.637 153.336 1.00 94.40 1288 ASP A O 1
ATOM 10993 N N . LYS B 2 1289 ? 109.217 158.430 151.612 1.00 92.85 1289 LYS A N 1
ATOM 10994 C CA . LYS B 2 1289 ? 108.686 157.146 151.176 1.00 92.85 1289 LYS A CA 1
ATOM 10995 C C . LYS B 2 1289 ? 108.941 156.057 152.220 1.00 92.85 1289 LYS A C 1
ATOM 10996 O O . LYS B 2 1289 ? 108.072 155.213 152.476 1.00 92.85 1289 LYS A O 1
ATOM 11002 N N . VAL B 2 1290 ? 110.106 156.087 152.875 1.00 91.87 1290 VAL A N 1
ATOM 11003 C CA . VAL B 2 1290 ? 110.387 155.092 153.906 1.00 91.87 1290 VAL A CA 1
ATOM 11004 C C . VAL B 2 1290 ? 109.831 155.469 155.275 1.00 91.87 1290 VAL A C 1
ATOM 11005 O O . VAL B 2 1290 ? 109.634 154.578 156.112 1.00 91.87 1290 VAL A O 1
ATOM 11009 N N . LEU B 2 1291 ? 109.570 156.754 155.536 1.00 95.70 1291 LEU A N 1
ATOM 11010 C CA . LEU B 2 1291 ? 108.852 157.092 156.761 1.00 95.70 1291 LEU A CA 1
ATOM 11011 C C . LEU B 2 1291 ? 107.391 156.676 156.670 1.00 95.70 1291 LEU A C 1
ATOM 11012 O O . LEU B 2 1291 ? 106.809 156.205 157.658 1.00 95.70 1291 LEU A O 1
ATOM 11017 N N . SER B 2 1292 ? 106.782 156.844 155.493 1.00 98.75 1292 SER A N 1
ATOM 11018 C CA . SER B 2 1292 ? 105.432 156.331 155.295 1.00 98.75 1292 SER A CA 1
ATOM 11019 C C . SER B 2 1292 ? 105.415 154.810 155.333 1.00 98.75 1292 SER A C 1
ATOM 11020 O O . SER B 2 1292 ? 104.504 154.209 155.920 1.00 98.75 1292 SER A O 1
ATOM 11023 N N . ALA B 2 1293 ? 106.430 154.175 154.731 1.00 100.05 1293 ALA A N 1
ATOM 11024 C CA . ALA B 2 1293 ? 106.520 152.717 154.755 1.00 100.05 1293 ALA A CA 1
ATOM 11025 C C . ALA B 2 1293 ? 106.717 152.183 156.167 1.00 100.05 1293 ALA A C 1
ATOM 11026 O O . ALA B 2 1293 ? 106.204 151.110 156.499 1.00 100.05 1293 ALA A O 1
ATOM 11028 N N . TYR B 2 1294 ? 107.434 152.921 157.017 1.00 98.28 1294 TYR A N 1
ATOM 11029 C CA . TYR B 2 1294 ? 107.541 152.513 158.414 1.00 98.28 1294 TYR A CA 1
ATOM 11030 C C . TYR B 2 1294 ? 106.240 152.754 159.166 1.00 98.28 1294 TYR A C 1
ATOM 11031 O O . TYR B 2 1294 ? 105.873 151.960 160.040 1.00 98.28 1294 TYR A O 1
ATOM 11040 N N . ASN B 2 1295 ? 105.515 153.825 158.832 1.00 104.26 1295 ASN A N 1
ATOM 11041 C CA . ASN B 2 1295 ? 104.250 154.082 159.512 1.00 104.26 1295 ASN A CA 1
ATOM 11042 C C . ASN B 2 1295 ? 103.155 153.097 159.125 1.00 104.26 1295 ASN A C 1
ATOM 11043 O O . ASN B 2 1295 ? 102.213 152.908 159.901 1.00 104.26 1295 ASN A O 1
ATOM 11048 N N . LYS B 2 1296 ? 103.256 152.456 157.962 1.00 106.81 1296 LYS A N 1
ATOM 11049 C CA . LYS B 2 1296 ? 102.265 151.459 157.568 1.00 106.81 1296 LYS A CA 1
ATOM 11050 C C . LYS B 2 1296 ? 102.458 150.105 158.239 1.00 106.81 1296 LYS A C 1
ATOM 11051 O O . LYS B 2 1296 ? 101.708 149.174 157.930 1.00 106.81 1296 LYS A O 1
ATOM 11057 N N . HIS B 2 1297 ? 103.447 149.949 159.121 1.00 108.04 1297 HIS A N 1
ATOM 11058 C CA . HIS B 2 1297 ? 103.751 148.629 159.659 1.00 108.04 1297 HIS A CA 1
ATOM 11059 C C . HIS B 2 1297 ? 104.077 148.644 161.147 1.00 108.04 1297 HIS A C 1
ATOM 11060 O O . HIS B 2 1297 ? 104.717 147.707 161.632 1.00 108.04 1297 HIS A O 1
ATOM 11067 N N . ARG B 2 1298 ? 103.630 149.653 161.896 1.00 105.09 1298 ARG A N 1
ATOM 11068 C CA . ARG B 2 1298 ? 104.036 149.808 163.290 1.00 105.09 1298 ARG A CA 1
ATOM 11069 C C . ARG B 2 1298 ? 103.438 148.762 164.226 1.00 105.09 1298 ARG A C 1
ATOM 11070 O O . ARG B 2 1298 ? 103.768 148.779 165.415 1.00 105.09 1298 ARG A O 1
ATOM 11078 N N . ASP B 2 1299 ? 102.576 147.870 163.741 1.00 114.71 1299 ASP A N 1
ATOM 11079 C CA . ASP B 2 1299 ? 102.017 146.795 164.546 1.00 114.71 1299 ASP A CA 1
ATOM 11080 C C . ASP B 2 1299 ? 102.558 145.421 164.175 1.00 114.71 1299 ASP A C 1
ATOM 11081 O O . ASP B 2 1299 ? 102.086 144.418 164.719 1.00 114.71 1299 ASP A O 1
ATOM 11086 N N . LYS B 2 1300 ? 103.528 145.350 163.266 1.00 110.08 1300 LYS A N 1
ATOM 11087 C CA . LYS B 2 1300 ? 104.129 144.086 162.879 1.00 110.08 1300 LYS A CA 1
ATOM 11088 C C . LYS B 2 1300 ? 104.996 143.540 164.018 1.00 110.08 1300 LYS A C 1
ATOM 11089 O O . LYS B 2 1300 ? 105.308 144.266 164.966 1.00 110.08 1300 LYS A O 1
ATOM 11095 N N . PRO B 2 1301 ? 105.356 142.249 163.980 1.00 110.49 1301 PRO A N 1
ATOM 11096 C CA . PRO B 2 1301 ? 106.317 141.728 164.960 1.00 110.49 1301 PRO A CA 1
ATOM 11097 C C . PRO B 2 1301 ? 107.684 142.389 164.848 1.00 110.49 1301 PRO A C 1
ATOM 11098 O O . PRO B 2 1301 ? 108.071 142.932 163.809 1.00 110.49 1301 PRO A O 1
ATOM 11102 N N . ILE B 2 1302 ? 108.423 142.330 165.956 1.00 103.89 1302 ILE A N 1
ATOM 11103 C CA . ILE B 2 1302 ? 109.661 143.091 166.063 1.00 103.89 1302 ILE A CA 1
ATOM 11104 C C . ILE B 2 1302 ? 110.783 142.426 165.272 1.00 103.89 1302 ILE A C 1
ATOM 11105 O O . ILE B 2 1302 ? 111.641 143.114 164.710 1.00 103.89 1302 ILE A O 1
ATOM 11110 N N . ARG B 2 1303 ? 110.765 141.096 165.153 1.00 98.56 1303 ARG A N 1
ATOM 11111 C CA . ARG B 2 1303 ? 111.823 140.373 164.453 1.00 98.56 1303 ARG A CA 1
ATOM 11112 C C . ARG B 2 1303 ? 111.772 140.529 162.935 1.00 98.56 1303 ARG A C 1
ATOM 11113 O O . ARG B 2 1303 ? 112.643 139.973 162.261 1.00 98.56 1303 ARG A O 1
ATOM 11115 N N . GLU B 2 1304 ? 110.788 141.235 162.371 1.00 97.04 1304 GLU A N 1
ATOM 11116 C CA . GLU B 2 1304 ? 110.865 141.682 160.987 1.00 97.04 1304 GLU A CA 1
ATOM 11117 C C . GLU B 2 1304 ? 110.936 143.188 160.827 1.00 97.04 1304 GLU A C 1
ATOM 11118 O O . GLU B 2 1304 ? 111.430 143.652 159.793 1.00 97.04 1304 GLU A O 1
ATOM 11124 N N . GLN B 2 1305 ? 110.449 143.963 161.800 1.00 95.87 1305 GLN A N 1
ATOM 11125 C CA . GLN B 2 1305 ? 110.702 145.398 161.773 1.00 95.87 1305 GLN A CA 1
ATOM 11126 C C . GLN B 2 1305 ? 112.185 145.683 161.929 1.00 95.87 1305 GLN A C 1
ATOM 11127 O O . GLN B 2 1305 ? 112.737 146.517 161.209 1.00 95.87 1305 GLN A O 1
ATOM 11133 N N . ALA B 2 1306 ? 112.847 144.985 162.856 1.00 85.36 1306 ALA A N 1
ATOM 11134 C CA . ALA B 2 1306 ? 114.287 145.146 163.030 1.00 85.36 1306 ALA A CA 1
ATOM 11135 C C . ALA B 2 1306 ? 115.043 144.595 161.833 1.00 85.36 1306 ALA A C 1
ATOM 11136 O O . ALA B 2 1306 ? 115.979 145.235 161.327 1.00 85.36 1306 ALA A O 1
ATOM 11138 N N . GLU B 2 1307 ? 114.599 143.442 161.327 1.00 86.96 1307 GLU A N 1
ATOM 11139 C CA . GLU B 2 1307 ? 115.212 142.806 160.170 1.00 86.96 1307 GLU A CA 1
ATOM 11140 C C . GLU B 2 1307 ? 115.027 143.630 158.899 1.00 86.96 1307 GLU A C 1
ATOM 11141 O O . GLU B 2 1307 ? 115.774 143.444 157.933 1.00 86.96 1307 GLU A O 1
ATOM 11147 N N . ASN B 2 1308 ? 114.075 144.562 158.885 1.00 85.78 1308 ASN A N 1
ATOM 11148 C CA . ASN B 2 1308 ? 113.931 145.472 157.763 1.00 85.78 1308 ASN A CA 1
ATOM 11149 C C . ASN B 2 1308 ? 114.512 146.857 158.014 1.00 85.78 1308 ASN A C 1
ATOM 11150 O O . ASN B 2 1308 ? 114.765 147.581 157.046 1.00 85.78 1308 ASN A O 1
ATOM 11155 N N . ILE B 2 1309 ? 114.728 147.254 159.271 1.00 74.04 1309 ILE A N 1
ATOM 11156 C CA . ILE B 2 1309 ? 115.518 148.458 159.522 1.00 74.04 1309 ILE A CA 1
ATOM 11157 C C . ILE B 2 1309 ? 116.971 148.213 159.140 1.00 74.04 1309 ILE A C 1
ATOM 11158 O O . ILE B 2 1309 ? 117.646 149.106 158.592 1.00 74.04 1309 ILE A O 1
ATOM 11163 N N . ILE B 2 1310 ? 117.450 146.981 159.343 1.00 69.27 1310 ILE A N 1
ATOM 11164 C CA . ILE B 2 1310 ? 118.744 146.582 158.797 1.00 69.27 1310 ILE A CA 1
ATOM 11165 C C . ILE B 2 1310 ? 118.767 146.715 157.275 1.00 69.27 1310 ILE A C 1
ATOM 11166 O O . ILE B 2 1310 ? 119.791 147.097 156.695 1.00 69.27 1310 ILE A O 1
ATOM 11171 N N . HIS B 2 1311 ? 117.627 146.515 156.614 1.00 72.82 1311 HIS A N 1
ATOM 11172 C CA . HIS B 2 1311 ? 117.551 146.885 155.207 1.00 72.82 1311 HIS A CA 1
ATOM 11173 C C . HIS B 2 1311 ? 117.492 148.392 155.017 1.00 72.82 1311 HIS A C 1
ATOM 11174 O O . HIS B 2 1311 ? 117.891 148.882 153.958 1.00 72.82 1311 HIS A O 1
ATOM 11181 N N . LEU B 2 1312 ? 117.008 149.146 156.011 1.00 67.43 1312 LEU A N 1
ATOM 11182 C CA . LEU B 2 1312 ? 116.925 150.593 155.836 1.00 67.43 1312 LEU A CA 1
ATOM 11183 C C . LEU B 2 1312 ? 118.284 151.263 155.874 1.00 67.43 1312 LEU A C 1
ATOM 11184 O O . LEU B 2 1312 ? 118.429 152.359 155.326 1.00 67.43 1312 LEU A O 1
ATOM 11189 N N . PHE B 2 1313 ? 119.292 150.626 156.475 1.00 54.53 1313 PHE A N 1
ATOM 11190 C CA . PHE B 2 1313 ? 120.625 151.236 156.486 1.00 54.53 1313 PHE A CA 1
ATOM 11191 C C . PHE B 2 1313 ? 121.310 151.272 155.138 1.00 54.53 1313 PHE A C 1
ATOM 11192 O O . PHE B 2 1313 ? 122.348 151.921 155.030 1.00 54.53 1313 PHE A O 1
ATOM 11200 N N . THR B 2 1314 ? 120.775 150.627 154.110 1.00 57.04 1314 THR A N 1
ATOM 11201 C CA . THR B 2 1314 ? 121.391 150.747 152.800 1.00 57.04 1314 THR A CA 1
ATOM 11202 C C . THR B 2 1314 ? 121.116 152.093 152.156 1.00 57.04 1314 THR A C 1
ATOM 11203 O O . THR B 2 1314 ? 121.699 152.392 151.111 1.00 57.04 1314 THR A O 1
ATOM 11207 N N . LEU B 2 1315 ? 120.236 152.897 152.748 1.00 55.00 1315 LEU A N 1
ATOM 11208 C CA . LEU B 2 1315 ? 120.088 154.287 152.349 1.00 55.00 1315 LEU A CA 1
ATOM 11209 C C . LEU B 2 1315 ? 121.275 155.121 152.812 1.00 55.00 1315 LEU A C 1
ATOM 11210 O O . LEU B 2 1315 ? 121.748 155.998 152.082 1.00 55.00 1315 LEU A O 1
ATOM 11215 N N . THR B 2 1316 ? 121.776 154.853 154.020 1.00 52.90 1316 THR A N 1
ATOM 11216 C CA . THR B 2 1316 ? 122.779 155.687 154.665 1.00 52.90 1316 THR A CA 1
ATOM 11217 C C . THR B 2 1316 ? 124.166 155.063 154.653 1.00 52.90 1316 THR A C 1
ATOM 11218 O O . THR B 2 1316 ? 125.018 155.469 155.440 1.00 52.90 1316 THR A O 1
ATOM 11222 N N . ASN B 2 1317 ? 124.427 154.095 153.783 1.00 47.49 1317 ASN A N 1
ATOM 11223 C CA . ASN B 2 1317 ? 125.747 153.479 153.751 1.00 47.49 1317 ASN A CA 1
ATOM 11224 C C . ASN B 2 1317 ? 126.763 154.390 153.078 1.00 47.49 1317 ASN A C 1
ATOM 11225 O O . ASN B 2 1317 ? 126.505 155.552 152.762 1.00 47.49 1317 ASN A O 1
ATOM 11230 N N . LEU B 2 1318 ? 127.954 153.847 152.883 1.00 41.17 1318 LEU A N 1
ATOM 11231 C CA . LEU B 2 1318 ? 129.018 154.457 152.111 1.00 41.17 1318 LEU A CA 1
ATOM 11232 C C . LEU B 2 1318 ? 129.169 153.655 150.834 1.00 41.17 1318 LEU A C 1
ATOM 11233 O O . LEU B 2 1318 ? 129.174 152.424 150.871 1.00 41.17 1318 LEU A O 1
ATOM 11238 N N . GLY B 2 1319 ? 129.266 154.348 149.706 1.00 42.03 1319 GLY A N 1
ATOM 11239 C CA . GLY B 2 1319 ? 129.474 153.704 148.432 1.00 42.03 1319 GLY A CA 1
ATOM 11240 C C . GLY B 2 1319 ? 128.356 154.011 147.458 1.00 42.03 1319 GLY A C 1
ATOM 11241 O O . GLY B 2 1319 ? 127.688 155.046 147.563 1.00 42.03 1319 GLY A O 1
ATOM 11242 N N . ALA B 2 1320 ? 128.171 153.103 146.507 1.00 51.10 1320 ALA A N 1
ATOM 11243 C CA . ALA B 2 1320 ? 127.209 153.318 145.442 1.00 51.10 1320 ALA A CA 1
ATOM 11244 C C . ALA B 2 1320 ? 125.792 153.189 145.985 1.00 51.10 1320 ALA A C 1
ATOM 11245 O O . ALA B 2 1320 ? 125.532 152.326 146.827 1.00 51.10 1320 ALA A O 1
ATOM 11247 N N . PRO B 2 1321 ? 124.868 154.045 145.548 1.00 59.42 1321 PRO A N 1
ATOM 11248 C CA . PRO B 2 1321 ? 123.487 153.955 146.041 1.00 59.42 1321 PRO A CA 1
ATOM 11249 C C . PRO B 2 1321 ? 122.791 152.717 145.499 1.00 59.42 1321 PRO A C 1
ATOM 11250 O O . PRO B 2 1321 ? 122.891 152.397 144.314 1.00 59.42 1321 PRO A O 1
ATOM 11254 N N . ALA B 2 1322 ? 122.103 152.006 146.383 1.00 66.42 1322 ALA A N 1
ATOM 11255 C CA . ALA B 2 1322 ? 121.558 150.698 146.063 1.00 66.42 1322 ALA A CA 1
ATOM 11256 C C . ALA B 2 1322 ? 120.057 150.674 146.285 1.00 66.42 1322 ALA A C 1
ATOM 11257 O O . ALA B 2 1322 ? 119.537 151.321 147.196 1.00 66.42 1322 ALA A O 1
ATOM 11259 N N . ALA B 2 1323 ? 119.371 149.913 145.446 1.00 71.93 1323 ALA A N 1
ATOM 11260 C CA . ALA B 2 1323 ? 117.935 149.750 145.564 1.00 71.93 1323 ALA A CA 1
ATOM 11261 C C . ALA B 2 1323 ? 117.640 148.680 146.602 1.00 71.93 1323 ALA A C 1
ATOM 11262 O O . ALA B 2 1323 ? 118.147 147.560 146.501 1.00 71.93 1323 ALA A O 1
ATOM 11264 N N . PHE B 2 1324 ? 116.840 149.017 147.601 1.00 71.94 1324 PHE A N 1
ATOM 11265 C CA . PHE B 2 1324 ? 116.532 148.070 148.657 1.00 71.94 1324 PHE A CA 1
ATOM 11266 C C . PHE B 2 1324 ? 115.026 147.891 148.760 1.00 71.94 1324 PHE A C 1
ATOM 11267 O O . PHE B 2 1324 ? 114.261 148.381 147.931 1.00 71.94 1324 PHE A O 1
ATOM 11275 N N . LYS B 2 1325 ? 114.608 147.180 149.795 1.00 83.49 1325 LYS A N 1
ATOM 11276 C CA . LYS B 2 1325 ? 113.237 146.706 149.877 1.00 83.49 1325 LYS A CA 1
ATOM 11277 C C . LYS B 2 1325 ? 112.861 146.586 151.343 1.00 83.49 1325 LYS A C 1
ATOM 11278 O O . LYS B 2 1325 ? 113.398 145.740 152.060 1.00 83.49 1325 LYS A O 1
ATOM 11284 N N . TYR B 2 1326 ? 111.895 147.392 151.767 1.00 91.30 1326 TYR A N 1
ATOM 11285 C CA . TYR B 2 1326 ? 111.305 147.306 153.097 1.00 91.30 1326 TYR A CA 1
ATOM 11286 C C . TYR B 2 1326 ? 110.248 146.192 153.086 1.00 91.30 1326 TYR A C 1
ATOM 11287 O O . TYR B 2 1326 ? 110.345 145.284 152.253 1.00 91.30 1326 TYR A O 1
ATOM 11296 N N . PHE B 2 1327 ? 109.325 146.174 154.062 1.00 98.34 1327 PHE A N 1
ATOM 11297 C CA . PHE B 2 1327 ? 108.221 145.205 154.093 1.00 98.34 1327 PHE A CA 1
ATOM 11298 C C . PHE B 2 1327 ? 107.476 145.101 152.765 1.00 98.34 1327 PHE A C 1
ATOM 11299 O O . PHE B 2 1327 ? 107.180 144.001 152.288 1.00 98.34 1327 PHE A O 1
ATOM 11307 N N . ASP B 2 1328 ? 107.162 146.234 152.161 1.00 104.19 1328 ASP A N 1
ATOM 11308 C CA . ASP B 2 1328 ? 106.402 146.272 150.922 1.00 104.19 1328 ASP A CA 1
ATOM 11309 C C . ASP B 2 1328 ? 107.105 147.016 149.806 1.00 104.19 1328 ASP A C 1
ATOM 11310 O O . ASP B 2 1328 ? 107.048 146.591 148.651 1.00 104.19 1328 ASP A O 1
ATOM 11315 N N . THR B 2 1329 ? 107.778 148.109 150.129 1.00 97.89 1329 THR A N 1
ATOM 11316 C CA . THR B 2 1329 ? 108.199 149.066 149.125 1.00 97.89 1329 THR A CA 1
ATOM 11317 C C . THR B 2 1329 ? 109.601 148.743 148.645 1.00 97.89 1329 THR A C 1
ATOM 11318 O O . THR B 2 1329 ? 110.540 148.699 149.442 1.00 97.89 1329 THR A O 1
ATOM 11322 N N . THR B 2 1330 ? 109.741 148.513 147.350 1.00 91.22 1330 THR A N 1
ATOM 11323 C CA . THR B 2 1330 ? 111.043 148.602 146.715 1.00 91.22 1330 THR A CA 1
ATOM 11324 C C . THR B 2 1330 ? 111.343 150.068 146.443 1.00 91.22 1330 THR A C 1
ATOM 11325 O O . THR B 2 1330 ? 110.539 150.765 145.820 1.00 91.22 1330 THR A O 1
ATOM 11329 N N . ILE B 2 1331 ? 112.484 150.541 146.936 1.00 83.87 1331 ILE A N 1
ATOM 11330 C CA . ILE B 2 1331 ? 112.920 151.918 146.744 1.00 83.87 1331 ILE A CA 1
ATOM 11331 C C . ILE B 2 1331 ? 114.022 151.910 145.698 1.00 83.87 1331 ILE A C 1
ATOM 11332 O O . ILE B 2 1331 ? 115.025 151.211 145.857 1.00 83.87 1331 ILE A O 1
ATOM 11337 N N . ASP B 2 1332 ? 113.827 152.663 144.620 1.00 91.23 1332 ASP A N 1
ATOM 11338 C CA . ASP B 2 1332 ? 114.844 152.776 143.586 1.00 91.23 1332 ASP A CA 1
ATOM 11339 C C . ASP B 2 1332 ? 116.017 153.603 144.096 1.00 91.23 1332 ASP A C 1
ATOM 11340 O O . ASP B 2 1332 ? 115.895 154.367 145.054 1.00 91.23 1332 ASP A O 1
ATOM 11345 N N . ARG B 2 1333 ? 117.167 153.442 143.448 1.00 79.17 1333 ARG A N 1
ATOM 11346 C CA . ARG B 2 1333 ? 118.357 154.123 143.931 1.00 79.17 1333 ARG A CA 1
ATOM 11347 C C . ARG B 2 1333 ? 118.293 155.608 143.599 1.00 79.17 1333 ARG A C 1
ATOM 11348 O O . ARG B 2 1333 ? 117.670 156.027 142.621 1.00 79.17 1333 ARG A O 1
ATOM 11356 N N . LYS B 2 1334 ? 118.901 156.409 144.459 1.00 73.89 1334 LYS A N 1
ATOM 11357 C CA . LYS B 2 1334 ? 119.025 157.845 144.244 1.00 73.89 1334 LYS A CA 1
ATOM 11358 C C . LYS B 2 1334 ? 120.452 158.119 143.789 1.00 73.89 1334 LYS A C 1
ATOM 11359 O O . LYS B 2 1334 ? 121.370 158.211 144.604 1.00 73.89 1334 LYS A O 1
ATOM 11365 N N . ARG B 2 1335 ? 120.639 158.225 142.483 1.00 69.63 1335 ARG A N 1
ATOM 11366 C CA . ARG B 2 1335 ? 121.954 158.499 141.938 1.00 69.63 1335 ARG A CA 1
ATOM 11367 C C . ARG B 2 1335 ? 122.306 159.964 142.127 1.00 69.63 1335 ARG A C 1
ATOM 11368 O O . ARG B 2 1335 ? 121.431 160.830 142.164 1.00 69.63 1335 ARG A O 1
ATOM 11376 N N . TYR B 2 1336 ? 123.597 160.236 142.281 1.00 55.52 1336 TYR A N 1
ATOM 11377 C CA . TYR B 2 1336 ? 124.098 161.602 142.360 1.00 55.52 1336 TYR A CA 1
ATOM 11378 C C . TYR B 2 1336 ? 124.767 161.923 141.027 1.00 55.52 1336 TYR A C 1
ATOM 11379 O O . TYR B 2 1336 ? 125.988 161.968 140.916 1.00 55.52 1336 TYR A O 1
ATOM 11388 N N . THR B 2 1337 ? 123.947 162.171 140.009 1.00 64.62 1337 THR A N 1
ATOM 11389 C CA . THR B 2 1337 ? 124.422 162.269 138.633 1.00 64.62 1337 THR A CA 1
ATOM 11390 C C . THR B 2 1337 ? 125.031 163.616 138.282 1.00 64.62 1337 THR A C 1
ATOM 11391 O O . THR B 2 1337 ? 125.434 163.805 137.132 1.00 64.62 1337 THR A O 1
ATOM 11395 N N . SER B 2 1338 ? 125.114 164.551 139.219 1.00 64.65 1338 SER A N 1
ATOM 11396 C CA . SER B 2 1338 ? 125.647 165.878 138.949 1.00 64.65 1338 SER A CA 1
ATOM 11397 C C . SER B 2 1338 ? 126.875 166.121 139.811 1.00 64.65 1338 SER A C 1
ATOM 11398 O O . SER B 2 1338 ? 126.778 166.156 141.040 1.00 64.65 1338 SER A O 1
ATOM 11401 N N . THR B 2 1339 ? 128.023 166.314 139.165 1.00 57.08 1339 THR A N 1
ATOM 11402 C CA . THR B 2 1339 ? 129.251 166.693 139.850 1.00 57.08 1339 THR A CA 1
ATOM 11403 C C . THR B 2 1339 ? 129.418 168.196 139.948 1.00 57.08 1339 THR A C 1
ATOM 11404 O O . THR B 2 1339 ? 130.552 168.686 139.974 1.00 57.08 1339 THR A O 1
ATOM 11408 N N . LYS B 2 1340 ? 128.320 168.947 139.973 1.00 63.04 1340 LYS A N 1
ATOM 11409 C CA . LYS B 2 1340 ? 128.423 170.397 139.908 1.00 63.04 1340 LYS A CA 1
ATOM 11410 C C . LYS B 2 1340 ? 128.801 170.991 141.257 1.00 63.04 1340 LYS A C 1
ATOM 11411 O O . LYS B 2 1340 ? 129.574 171.952 141.320 1.00 63.04 1340 LYS A O 1
ATOM 11417 N N . GLU B 2 1341 ? 128.286 170.417 142.344 1.00 58.25 1341 GLU A N 1
ATOM 11418 C CA . GLU B 2 1341 ? 128.547 170.947 143.675 1.00 58.25 1341 GLU A CA 1
ATOM 11419 C C . GLU B 2 1341 ? 129.963 170.679 144.150 1.00 58.25 1341 GLU A C 1
ATOM 11420 O O . GLU B 2 1341 ? 130.442 171.364 145.055 1.00 58.25 1341 GLU A O 1
ATOM 11426 N N . VAL B 2 1342 ? 130.640 169.713 143.538 1.00 52.32 1342 VAL A N 1
ATOM 11427 C CA . VAL B 2 1342 ? 131.957 169.276 143.973 1.00 52.32 1342 VAL A CA 1
ATOM 11428 C C . VAL B 2 1342 ? 133.015 170.320 143.666 1.00 52.32 1342 VAL A C 1
ATOM 11429 O O . VAL B 2 1342 ? 133.991 170.464 144.410 1.00 52.32 1342 VAL A O 1
ATOM 11433 N N . LEU B 2 1343 ? 132.784 171.147 142.653 1.00 57.98 1343 LEU A N 1
ATOM 11434 C CA . LEU B 2 1343 ? 133.748 172.164 142.256 1.00 57.98 1343 LEU A CA 1
ATOM 11435 C C . LEU B 2 1343 ? 133.869 173.310 143.254 1.00 57.98 1343 LEU A C 1
ATOM 11436 O O . LEU B 2 1343 ? 134.763 174.146 143.102 1.00 57.98 1343 LEU A O 1
ATOM 11441 N N . ASP B 2 1344 ? 133.010 173.361 144.268 1.00 60.30 1344 ASP A N 1
ATOM 11442 C CA . ASP B 2 1344 ? 133.130 174.301 145.368 1.00 60.30 1344 ASP A CA 1
ATOM 11443 C C . ASP B 2 1344 ? 133.494 173.617 146.677 1.00 60.30 1344 ASP A C 1
ATOM 11444 O O . ASP B 2 1344 ? 133.57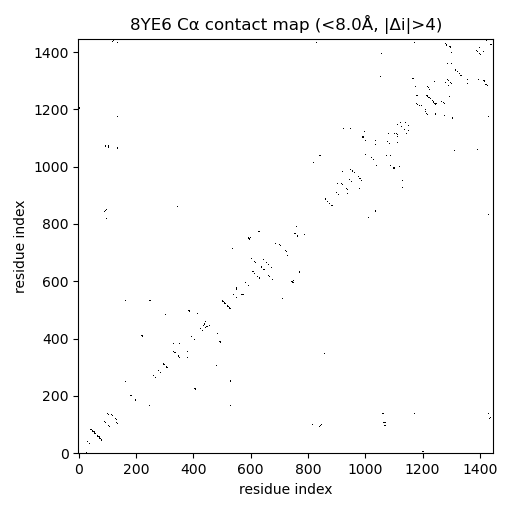4 174.288 147.708 1.00 60.30 1344 ASP A O 1
ATOM 11449 N N . ALA B 2 1345 ? 133.717 172.306 146.662 1.00 49.10 1345 ALA A N 1
ATOM 11450 C CA . ALA B 2 1345 ? 133.918 171.529 147.874 1.00 49.10 1345 ALA A CA 1
ATOM 11451 C C . ALA B 2 1345 ? 135.390 171.542 148.278 1.00 49.10 1345 ALA A C 1
ATOM 11452 O O . ALA B 2 1345 ? 136.203 172.283 147.728 1.00 49.10 1345 ALA A O 1
ATOM 11454 N N . THR B 2 1346 ? 135.736 170.723 149.263 1.00 41.91 1346 THR A N 1
ATOM 11455 C CA . THR B 2 1346 ? 137.089 170.607 149.790 1.00 41.91 1346 THR A CA 1
ATOM 11456 C C . THR B 2 1346 ? 137.612 169.212 149.488 1.00 41.91 1346 THR A C 1
ATOM 11457 O O . THR B 2 1346 ? 137.027 168.222 149.928 1.00 41.91 1346 THR A O 1
ATOM 11461 N N . LEU B 2 1347 ? 138.693 169.137 148.727 1.00 34.40 1347 LEU A N 1
ATOM 11462 C CA . LEU B 2 1347 ? 139.271 167.859 148.349 1.00 34.40 1347 LEU A CA 1
ATOM 11463 C C . LEU B 2 1347 ? 140.182 167.331 149.446 1.00 34.40 1347 LEU A C 1
ATOM 11464 O O . LEU B 2 1347 ? 141.056 168.049 149.925 1.00 34.40 1347 LEU A O 1
ATOM 11469 N N . ILE B 2 1348 ? 140.012 166.068 149.812 1.00 31.78 1348 ILE A N 1
ATOM 11470 C CA . ILE B 2 1348 ? 140.760 165.464 150.905 1.00 31.78 1348 ILE A CA 1
ATOM 11471 C C . ILE B 2 1348 ? 141.616 164.346 150.334 1.00 31.78 1348 ILE A C 1
ATOM 11472 O O . ILE B 2 1348 ? 141.092 163.316 149.900 1.00 31.78 1348 ILE A O 1
ATOM 11477 N N . HIS B 2 1349 ? 142.929 164.548 150.320 1.00 28.57 1349 HIS A N 1
ATOM 11478 C CA . HIS B 2 1349 ? 143.869 163.485 150.008 1.00 28.57 1349 HIS A CA 1
ATOM 11479 C C . HIS B 2 1349 ? 144.275 162.815 151.304 1.00 28.57 1349 HIS A C 1
ATOM 11480 O O . HIS B 2 1349 ? 144.542 163.496 152.282 1.00 28.57 1349 HIS A O 1
ATOM 11487 N N . GLN B 2 1350 ? 144.317 161.489 151.316 1.00 21.55 1350 GLN A N 1
ATOM 11488 C CA . GLN B 2 1350 ? 144.501 160.721 152.539 1.00 21.55 1350 GLN A CA 1
ATOM 11489 C C . GLN B 2 1350 ? 145.548 159.642 152.363 1.00 21.55 1350 GLN A C 1
ATOM 11490 O O . GLN B 2 1350 ? 145.556 158.945 151.353 1.00 21.55 1350 GLN A O 1
ATOM 11496 N N . SER B 2 1351 ? 146.397 159.465 153.368 1.00 27.48 1351 SER A N 1
ATOM 11497 C CA . SER B 2 1351 ? 147.290 158.321 153.371 1.00 27.48 1351 SER A CA 1
ATOM 11498 C C . SER B 2 1351 ? 146.530 157.084 153.829 1.00 27.48 1351 SER A C 1
ATOM 11499 O O . SER B 2 1351 ? 145.340 157.136 154.129 1.00 27.48 1351 SER A O 1
ATOM 11502 N N . ILE B 2 1352 ? 147.235 155.952 153.886 1.00 28.37 1352 ILE A N 1
ATOM 11503 C CA . ILE B 2 1352 ? 146.593 154.650 153.985 1.00 28.37 1352 ILE A CA 1
ATOM 11504 C C . ILE B 2 1352 ? 145.917 154.455 155.331 1.00 28.37 1352 ILE A C 1
ATOM 11505 O O . ILE B 2 1352 ? 144.958 153.690 155.445 1.00 28.37 1352 ILE A O 1
ATOM 11510 N N . THR B 2 1353 ? 146.339 155.200 156.341 1.00 31.34 1353 THR A N 1
ATOM 11511 C CA . THR B 2 1353 ? 145.741 155.139 157.655 1.00 31.34 1353 THR A CA 1
ATOM 11512 C C . THR B 2 1353 ? 144.715 156.236 157.901 1.00 31.34 1353 THR A C 1
ATOM 11513 O O . THR B 2 1353 ? 143.969 156.153 158.876 1.00 31.34 1353 THR A O 1
ATOM 11517 N N . GLY B 2 1354 ? 144.628 157.231 157.026 1.00 29.35 1354 GLY A N 1
ATOM 11518 C CA . GLY B 2 1354 ? 143.722 158.330 157.192 1.00 29.35 1354 GLY A CA 1
ATOM 11519 C C . GLY B 2 1354 ? 144.227 159.433 158.078 1.00 29.35 1354 GLY A C 1
ATOM 11520 O O . GLY B 2 1354 ? 143.561 160.464 158.190 1.00 29.35 1354 GLY A O 1
ATOM 11521 N N . LEU B 2 1355 ? 145.386 159.267 158.696 1.00 30.16 1355 LEU A N 1
ATOM 11522 C CA . LEU B 2 1355 ? 145.824 160.163 159.749 1.00 30.16 1355 LEU A CA 1
ATOM 11523 C C . LEU B 2 1355 ? 146.540 161.382 159.203 1.00 30.16 1355 LEU A C 1
ATOM 11524 O O . LEU B 2 1355 ? 146.270 162.500 159.640 1.00 30.16 1355 LEU A O 1
ATOM 11529 N N . TYR B 2 1356 ? 147.448 161.198 158.252 1.00 32.41 1356 TYR A N 1
ATOM 11530 C CA . TYR B 2 1356 ? 148.094 162.317 157.582 1.00 32.41 1356 TYR A CA 1
ATOM 11531 C C . TYR B 2 1356 ? 147.293 162.637 156.337 1.00 32.41 1356 TYR A C 1
ATOM 11532 O O . TYR B 2 1356 ? 147.172 161.797 155.447 1.00 32.41 1356 TYR A O 1
ATOM 11541 N N . GLU B 2 1357 ? 146.722 163.831 156.282 1.00 35.79 1357 GLU A N 1
ATOM 11542 C CA . GLU B 2 1357 ? 145.891 164.181 155.152 1.00 35.79 1357 GLU A CA 1
ATOM 11543 C C . GLU B 2 1357 ? 146.165 165.610 154.718 1.00 35.79 1357 GLU A C 1
ATOM 11544 O O . GLU B 2 1357 ? 146.647 166.442 155.483 1.00 35.79 1357 GLU A O 1
ATOM 11550 N N . THR B 2 1358 ? 145.851 165.870 153.456 1.00 34.05 1358 THR A N 1
ATOM 11551 C CA . THR B 2 1358 ? 146.078 167.151 152.809 1.00 34.05 1358 THR A CA 1
ATOM 11552 C C . THR B 2 1358 ? 144.750 167.613 152.248 1.00 34.05 1358 THR A C 1
ATOM 11553 O O . THR B 2 1358 ? 144.181 166.937 151.392 1.00 34.05 1358 THR A O 1
ATOM 11557 N N . ARG B 2 1359 ? 144.240 168.731 152.743 1.00 37.83 1359 ARG A N 1
ATOM 11558 C CA . ARG B 2 1359 ? 142.890 169.173 152.421 1.00 37.83 1359 ARG A CA 1
ATOM 11559 C C . ARG B 2 1359 ? 142.968 170.430 151.571 1.00 37.83 1359 ARG A C 1
ATOM 11560 O O . ARG B 2 1359 ? 143.506 171.444 152.013 1.00 37.83 1359 ARG A O 1
ATOM 11568 N N . ILE B 2 1360 ? 142.416 170.371 150.362 1.00 41.45 1360 ILE A N 1
ATOM 11569 C CA . ILE B 2 1360 ? 142.566 171.422 149.360 1.00 41.45 1360 ILE A CA 1
ATOM 11570 C C . ILE B 2 1360 ? 141.232 172.127 149.165 1.00 41.45 1360 ILE A C 1
ATOM 11571 O O . ILE B 2 1360 ? 140.218 171.480 148.891 1.00 41.45 1360 ILE A O 1
ATOM 11576 N N . ASP B 2 1361 ? 141.242 173.452 149.284 1.00 55.17 1361 ASP A N 1
ATOM 11577 C CA . ASP B 2 1361 ? 140.061 174.288 149.077 1.00 55.17 1361 ASP A CA 1
ATOM 11578 C C . ASP B 2 1361 ? 139.878 174.504 147.582 1.00 55.17 1361 ASP A C 1
ATOM 11579 O O . ASP B 2 1361 ? 140.591 175.300 146.972 1.00 55.17 1361 ASP A O 1
ATOM 11584 N N . LEU B 2 1362 ? 138.909 173.813 146.981 1.00 55.81 1362 LEU A N 1
ATOM 11585 C CA . LEU B 2 1362 ? 138.721 173.922 145.540 1.00 55.81 1362 LEU A CA 1
ATOM 11586 C C . LEU B 2 1362 ? 138.026 175.208 145.124 1.00 55.81 1362 LEU A C 1
ATOM 11587 O O . LEU B 2 1362 ? 138.064 175.555 143.943 1.00 55.81 1362 LEU A O 1
ATOM 11592 N N . SER B 2 1363 ? 137.389 175.918 146.047 1.00 60.14 1363 SER A N 1
ATOM 11593 C CA . SER B 2 1363 ? 136.793 177.194 145.688 1.00 60.14 1363 SER A CA 1
ATOM 11594 C C . SER B 2 1363 ? 137.821 178.303 145.559 1.00 60.14 1363 SER A C 1
ATOM 11595 O O . SER B 2 1363 ? 137.498 179.360 145.014 1.00 60.14 1363 SER A O 1
ATOM 11598 N N . GLN B 2 1364 ? 139.038 178.099 146.055 1.00 65.84 1364 GLN A N 1
ATOM 11599 C CA . GLN B 2 1364 ? 140.129 179.039 145.854 1.00 65.84 1364 GLN A CA 1
ATOM 11600 C C . GLN B 2 1364 ? 140.952 178.725 144.617 1.00 65.84 1364 GLN A C 1
ATOM 11601 O O . GLN B 2 1364 ? 142.125 179.107 144.553 1.00 65.84 1364 GLN A O 1
ATOM 11607 N N . LEU B 2 1365 ? 140.375 178.026 143.645 1.00 74.74 1365 LEU A N 1
ATOM 11608 C CA . LEU B 2 1365 ? 141.055 177.693 142.403 1.00 74.74 1365 LEU A CA 1
ATOM 11609 C C . LEU B 2 1365 ? 140.213 178.219 141.255 1.00 74.74 1365 LEU A C 1
ATOM 11610 O O . LEU B 2 1365 ? 139.036 177.865 141.134 1.00 74.74 1365 LEU A O 1
ATOM 11615 N N . GLY B 2 1366 ? 140.815 179.054 140.415 1.00 96.08 1366 GLY A N 1
ATOM 11616 C CA . GLY B 2 1366 ? 140.127 179.698 139.313 1.00 96.08 1366 GLY A CA 1
ATOM 11617 C C . GLY B 2 1366 ? 140.102 181.205 139.401 1.00 96.08 1366 GLY A C 1
ATOM 11618 O O . GLY B 2 1366 ? 140.069 181.877 138.360 1.00 96.08 1366 GLY A O 1
ATOM 11619 N N . GLY B 2 1367 ? 140.111 181.761 140.607 1.00 108.28 1367 GLY A N 1
ATOM 11620 C CA . GLY B 2 1367 ? 140.287 183.185 140.766 1.00 108.28 1367 GLY A CA 1
ATOM 11621 C C . GLY B 2 1367 ? 141.718 183.601 140.486 1.00 108.28 1367 GLY A C 1
ATOM 11622 O O . GLY B 2 1367 ? 142.655 182.801 140.498 1.00 108.28 1367 GLY A O 1
ATOM 11623 N N . ASP B 2 1368 ? 141.889 184.892 140.232 1.00 118.57 1368 ASP A N 1
ATOM 11624 C CA . ASP B 2 1368 ? 143.190 185.412 139.835 1.00 118.57 1368 ASP A CA 1
ATOM 11625 C C . ASP B 2 1368 ? 143.632 186.562 140.731 1.00 118.57 1368 ASP A C 1
ATOM 11626 O O . ASP B 2 1368 ? 144.628 186.456 141.448 1.00 118.57 1368 ASP A O 1
#

GO terms:
  GO:0003677 DNA binding (F, IDA)
  GO:0043571 maintenance of CRISPR repeat elements (P, IDA)
  GO:0008408 3'-5' exonuclease activity (F, IDA)
  GO:0004520 DNA endonuclease activity (F, IDA)

Radius of gyration: 38.82 Å; Cα contacts (8 Å, |Δi|>4): 2110; chains: 2; bounding box: 76×102×112 Å

Secondary structure (DSSP, 8-state):
----EEEEEEE-SSEEEEEEEETTS---EEEEEEEESSS--EEEEESEEEEE-PPP--SHHHHHHHHHHHHHHHHHHHHHHHHHHHHHHHHHH-TTHHHHHHSTTS-TTT-SS-S-SSSSSHHHHHHHHHH-SSHHHHHHHHHH--SPPPHHHHHHHHHHHHHS--B--S-SS--HHHHSHHHHHHHHHHHHHHH-TTS----SS--HHHHHTSSS-HHHHHHHHHHHSSS--TTSHHHHHHHHHHT---B-HHHHT-SS--B--SSSTTHHHHHHHHHTTS-SS-HHHHHHHHHHHHHHHHHHH--S-SSS-S-HHHHHHHHHHHHHHHHHHHHHHHHHHH-GGGHHHHHT-SSSSSHHHHHTS---HHHHHHHHHHHHHHSSS-HHHHHHHTTT-SS--SS-GGGGG-BHHHHHHHHHHHHHHSTTT-HHHHHSHHHHHHHHH----TTT----SS--SS----BSSSS---TTSHHHHB-HHHHHHHHHHHHS-B-SSSSS-BEEETT-HHHHHHHHHHHHTS-EEEBTTB-S-----HHHHHHHHHHTTTT-SS-BHHHIIIIIIIIIS--S--EEESS-SB-S---HHHHHHHHHH--HHHHTSSS-HHHHHHHHHHHHH---HHHHHHHTTTTGGGS-SHHHHHHTT-----EEEEEHHHHHT---TTT---HHHHHH---SS---SHHHHT-TTSSHHHHHHHHTT---HHHHHHHS-S-HHHHHHHHHHHHHHHHHHHHTTTPPPSEEEE----------HHHHHHHHHHHHHHHHHT-SHHHHS---TTTTT-HHHHHHHHTTTB-SSSS-B--STTGGG-EEEESS-TTT----STTTEEEES-GGGG-S-SSS--SHHHHHSHHHHHHHHHTTSS-HHHHHHHTTTTTTS--HHHHHHHHHHHH----SHHHHHHHHHHHHH---B-TTS-B--SSEEEE--SHHHHHHHHHTT----TTT-STHHHHHHHHHHHHHHHHHHH-TTSTTTTBSS------TTTTB-SSTTT-----BSS--TT-TT-SEEE-TTS-EEEPPSEEE-TTT--EEEETTTHHHHHHHHTT-S--EEEEPPB---S-SS----------TT-EESSSS--TTTS-EESSPPEEEEEEEEEEEE-STT--EEEEEEEEEEETTTHHHHHH-HHHHHHTTS-BS--GGG-EEE-BTEEEE-GGG-EEEEEETTEEEE-------HHHHHHHHHHHTSS---S-HHHHHHHHHHHHTTTTHHHHHHHHHHHHIIIII--HHHHHHHHHHHHTTTTS-HHHHHHHHHHHTTSS-SBS---EE-SS-EE----B---TGGGGSEEEEE-TTSSSEEEEEGGGSS--/-------HHHHHHHTT---SHHHHHHHHHS---BSSSS-BPPHHHHHHHHHHHHHHHHHHHHHSS---SSSSHHHHHHHHHHHHHHH-

Sequence (1447 aa):
DGKLVVSKAHFGNMIRNCQSVEDFKKSFERLTYYSSENRESTVRQRLKIAEKEYNFKAGVKEDLEIKNTTDKEILDYVRNELSKIDSKMDKKYSIGLDIGTNSVGWAVITDEYKVPSKKFKVLGNTDRHSIKKNLIGALLFDSGETAEATRLKRTARRRYTRRKNRICYLQEIFSNEMAKVDDSFFHRLEESFLVEEDKKHERHPIFGNIVDEVAYHEKYPTIYHLRKKLVDSTDKADLRLIYLALAHMIKFRGHFLIEGDLNPDNSDVDKLFIQLVQTYNQLFEENPINASGVDAKAILSARLSKSRRLENLIAQLPGEKKNGLFGNLIALSLGLTPNFKSNFDLAEDAKLQLSKDTYDDDLDNLLAQIGDQYADLFLAAKNLSDAILLSDILRVNTEITKAPLSASMIKRYDEHHQDLTLLKALVRQQLPEKYKEIFFDQSKNGYAGYIDGGASQEEFYKFIKPILEKMDGTEELLVKLNREDLLRKQRTFDNGSIPHQIHLGELHAILRRQEDFYPFLKDNREKIEKILTFRIPYYVGPLARGNSRFAWMTRKSEETITPWNFEEVVDKGASAQSFIERMTNFDKNLPNEKVLPKHSLLYEYFTVYNELTKVKYVTEGMRKPAFLSGEQKKAIVDLLFKTNRKVTVKQLKEDYFKKIECFDSVEISGVEDRFNASLGTYHDLLKIIKDKDFLDNEENEDILEDIVLTLTLFEDREMIEERLKTYAHLFDDKVMKQLKRRRYTGWGRLSRKLINGIRDKQSGKTILDFLKSDGFANRNFMQLIHDDSLTFKEDIQKAQVSDSLHEHIANLAGSPAIKKGILQTVKVVDELVKVMGRHKPENIVIEMARENQTTQKNSRERMKRIEEGIKELGSQILKEHPVENTQLQNEKLYLYYLQNGRDMYVDQELDINRLSDYDVDHIVPQSFLKDDSIDNKVLTRSDKNRGKSDNVPSEEVVKKMKNYWRQLLNAKLITQRKFDNLTKAERGGLSELDKAGFIKRQLVETRQITKHVAQILDSRMNTKYDENDKLIREVKVITLKSKLVSDFRKDFQFYKVREINNYHHAHDAYLNAVVGTALIKKYPKLESEFVYGDYKVYDVRKMIAKSEQEITAKYFFYSNIMNFFKTEITLANGEIRKRPLIETNGETGEIVWDKGRDFATVRKVLSMPQVNIVKKTEVQTGGFSKESILPKRNSDKLIARKKDWDPKKYGGFDSPTVAYSVLVVAKVEKGKSKKLKSVKELLGITIMERSSFEKNPIDFLEAKGYKEVKKDLIIKLPKYSLFELENGRKRMLASAGELQKGNELALPSKYVNFLYLASHYEKLKGSPEDNEQKQLFVEQHKHYLDEIIEQISEFSKRVILADANLDKVLSAYNKHRDKPIREQAENIIHLFTLTNLGAPAAFKYFDTTIDRKRYTSTKEVLDATLIHQSITGLYETRIDLSQLGGD

B-factor: mean 70.46, std 33.78, range [3.89, 142.59]

Solvent-accessible surface area: 72911 Å² total; per-residue (Å²): 198,80,75,28,32,1,3,117,44,33,0,4,45,11,0,18,20,6,89,34,40,130,64,0,92,145,5,20,119,81,4,8,14,80,45,25,73,102,97,79,5,84,74,99,80,11,6,90,30,0,22,151,29,0,74,44,18,9,37,5,15,112,57,14,120,24,156,10,100,39,6,110,96,0,18,80,60,0,101,88,52,12,62,155,63,79,98,222,221,72,151,105,6,8,0,0,0,14,4,4,45,67,10,0,0,0,0,0,1,27,48,111,6,103,16,33,47,70,150,11,139,7,104,45,65,33,141,107,129,57,35,119,14,21,0,0,0,0,2,14,2,52,61,28,147,80,73,92,68,82,108,102,114,48,42,34,150,61,154,133,80,83,74,100,51,38,30,16,20,0,25,5,2,0,27,58,61,1,39,154,64,28,95,18,1,20,25,14,57,27,12,65,87,11,74,109,158,25,31,86,62,75,116,26,45,22,43,20,73,96,109,61,9,80,55,22,103,131,134,16,56,27,40,15,33,0,1,57,53,0,1,45,29,90,95,122,7,42,0,35,17,0,4,26,0,0,14,33,0,0,76,72,44,32,35,41,122,36,118,44,117,66,63,85,88,50,26,45,0,44,97,10,1,53,84,0,8,113,23,16,36,80,39,70,88,108,81,90,10,89,17,105,74,27,85,0,72,67,28,0,30,28,105,66,30,55,64,133,16,14,70,59,0,16,82,111,7,92,74,60,152,108,109,17,18,6,1,15,0,0,8,0,1,6,24,58,77,9,64,0,86,92,40,46,119,36,57,100,104,15,141,5,44,36,76,107,132,56,16,108,81,53,30,90,88,6,24,87,108,26,35,80,108,25,42,62,1,2,96,15,0,73,75,0,7,33,8,2,50,18,40,20,7,41,81,32,112,80,92,136,12,131,0,28,4,0,13,4,2,28,86,24,71,64,44,25,110,120,11,29,78,75,7,86,53,18,0,145,146,66,38,81,126,44,42,141,60,2,26,137,36,98,90,93,51,0,30,10,0,7,78,109,35,75,16,60,30,126,86,0,17,157,50,3,76,60,12,1,111,129,11,113,42,6,128,98,2,31,77,23,9,74,44,69,13,2,2,24,79,24,130,28,140,34,37,62,3,10,2,18,25,17,14,44,38,1,0,63,20,0,0,128,97,1,18,117,83,26,95,25,0,100,102,1,49,130,52,0,31,78,2,0,44,39,121,43,25,157,8,0,12,23,54,28,195,74,147,50,195,67,17,30,22,56,52,134,45,136,99,94,19,6,15,43,22,13,118,109,0,3,55,52,49,41,0,2,87,29,15,24,122,118,87,11,87,122,3,74,15,13,44,124,44,114,7,18,5,70,53,0,19,26,32,13,49,8,48,0,12,38,44,0,0,59,3,76,20,38,13,108,77,86,102,80,65,55,48,3,68,13,149,37,0,41,30,0,2,73,75,2,2,26,97,50,76,65,1,48,26,65,57,2,37,55,64,14,3,55,66,88,52,94,76,106,97,18,104,19,52,68,20,70,78,46,13,146,14,29,3,19,1,3,17,21,6,41,147,22,36,84,58,84,114,23,11,46,87,118,91,29,92,88,36,7,28,37,2,0,48,0,0,14,19,4,89,43,121,99,11,2,57,116,61,1,136,91,43,41,146,70,31,113,73,76,19,20,39,91,5,39,183,70,127,5,98,25,70,11,174,15,0,104,92,1,0,55,33,17,150,6,88,97,77,53,50,9,0,8,60,11,0,85,55,31,59,102,58,6,64,34,20,103,85,0,13,84,33,82,96,12,26,0,28,108,47,7,35,67,37,22,94,74,114,69,28,126,30,41,13,65,115,17,79,39,63,54,16,26,47,46,0,0,41,10,0,1,100,0,2,54,31,0,16,96,13,31,51,174,104,86,2,79,8,0,0,0,10,5,41,148,121,104,173,128,103,55,46,104,1,91,82,61,48,76,105,0,57,105,0,5,165,85,44,64,39,106,13,35,156,125,59,94,18,65,45,107,83,0,117,64,63,67,7,11,0,12,2,11,1,31,6,75,1,0,18,47,103,87,112,2,46,34,128,133,24,111,79,10,44,49,16,39,1,2,3,76,6,7,5,45,17,57,50,53,48,3,21,0,0,1,80,48,72,145,47,6,40,187,36,48,37,6,4,54,71,87,14,5,136,132,15,86,108,27,2,96,102,1,26,81,6,148,29,9,62,88,66,8,25,47,17,1,2,28,29,87,128,63,26,34,54,62,114,26,13,12,33,17,4,126,127,22,9,38,20,86,56,46,38,3,71,32,0,2,23,8,2,4,61,97,8,3,76,128,162,51,170,130,127,55,67,83,64,77,2,53,1,0,16,6,55,47,94,19,9,43,26,6,16,99,60,35,86,8,20,47,14,151,84,4,26,32,17,24,35,0,19,20,0,0,0,0,0,0,0,0,1,0,2,9,44,25,12,45,83,6,33,32,45,14,7,24,18,108,73,66,78,104,76,41,119,40,25,0,0,78,62,52,98,82,121,125,71,51,40,17,50,22,0,12,1,19,7,0,2,44,52,78,8,86,5,39,42,61,80,94,93,147,64,85,112,87,7,50,17,52,92,108,43,88,120,4,1,32,14,69,162,12,29,59,15,0,118,139,6,22,57,27,99,69,12,10,27,9,45,58,64,28,45,54,104,54,34,86,12,156,105,79,138,74,103,148,162,126,40,150,177,16,63,10,106,59,58,24,21,68,32,51,96,46,4,5,32,76,65,46,56,43,2,3,4,0,0,3,13,6,2,31,132,74,48,120,102,68,46,123,43,90,44,50,68,28,32,15,0,21,23,68,20,61,83,18,13,88,137,77,36,48,91,24,0,99,62,86,51,21,48,99,27,94,151,140,39,41,30,100,1,21,56,20,7,23,0,34,23,113,109,34,17,59,3,5,2,13,46,24,41,44,0,20,6,7,20,33,10,42,15,48,34,107,12,25,31,0,0,35,10,1,24,68,96,95,83,41,110,52,57,111,148,78,13,44,55,44,75,105,66,5,67,123,48,41,99,27,8,56,55,0,19,107,58,6,12,105,13,2,124,118,0,3,82,3,96,80,18,6,93,83,7,49,55,0,12,92,125,29,132,133,74,90,60,38,86,8,0,88,17,0,23,75,5,0,36,15,1,44,40,14,66,17,54,51,17,119,4,45,72,24,78,2,99,130,85,119,25,78,68,19,151,64,0,15,101,4,28,1,7,79,63,34,27,0,4,0,72,13,43,25,35,26,1,63,115,20,40,71,176